Protein AF-A0A950PIW8-F1 (afdb_monomer)

Mean predicted aligned error: 10.77 Å

Nearest PDB structures (foldseek):
  5the-assembly2_C  TM=5.212E-01  e=4.096E-07  Vanderwaltozyma polyspora DSM 70294
  5the-assembly4_G  TM=5.124E-01  e=1.220E-06  Vanderwaltozyma polyspora DSM 70294
  4ibn-assembly1_A  TM=3.775E-01  e=1.124E-01  uncultured organism
  7m30-assembly1_D  TM=2.579E-01  e=1.227E+00  Human betaherpesvirus 5
  4ikb-assembly1_B  TM=2.841E-01  e=9.306E+00  Homo sapiens

Solvent-accessible surface area (backbone atoms only — not comparable to full-atom values): 54573 Å² total; per-residue (Å²): 136,79,81,61,66,61,36,40,35,46,27,28,17,34,49,59,42,66,66,54,31,59,92,41,51,33,25,35,32,70,46,53,71,66,50,26,52,48,49,51,51,51,53,49,47,22,53,48,50,33,60,52,30,72,75,46,95,53,75,82,61,76,64,55,68,66,63,33,52,39,56,37,50,19,62,82,41,93,25,60,48,45,66,41,94,67,45,52,36,38,35,26,65,60,86,73,58,40,71,57,48,25,50,54,40,27,49,51,51,19,52,54,72,70,43,57,81,89,49,19,90,81,72,48,86,44,68,60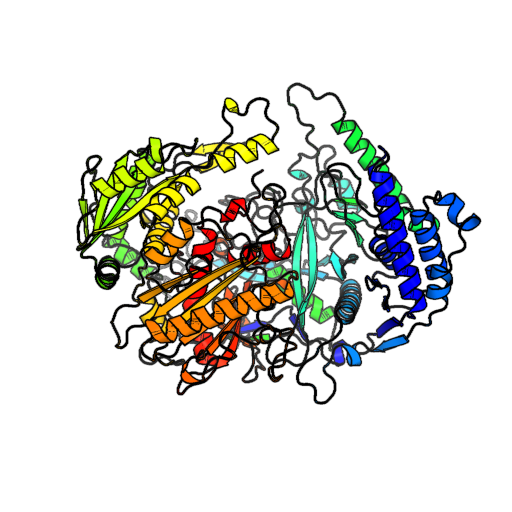,12,50,53,58,30,72,47,68,70,43,82,40,55,42,44,79,51,49,42,42,57,93,90,49,84,43,31,76,50,58,74,61,56,60,52,51,53,36,36,54,50,28,52,46,43,39,75,34,71,37,67,52,62,43,50,44,72,42,69,36,68,33,64,26,56,46,101,84,70,47,69,35,55,47,100,88,66,48,76,35,62,27,55,47,100,85,67,46,65,40,71,34,75,71,48,72,43,75,53,93,54,66,22,71,43,61,36,41,32,31,58,85,26,27,31,32,24,76,81,52,63,32,28,50,53,49,39,77,50,70,76,55,64,46,73,66,55,55,62,73,55,54,67,96,80,56,52,59,60,45,38,28,38,27,28,50,29,39,44,60,31,73,37,72,51,53,71,47,51,48,40,32,37,23,44,43,64,35,43,49,50,50,32,55,47,62,58,77,19,43,36,31,39,36,55,66,96,62,79,45,34,35,75,46,51,38,42,66,93,47,96,67,34,68,53,64,66,23,53,52,51,35,40,74,71,76,43,85,49,64,63,56,54,53,49,55,52,51,49,53,52,54,48,53,63,67,72,44,89,71,60,100,80,72,67,90,83,70,46,30,68,78,95,62,56,67,44,22,31,58,75,62,98,67,96,57,56,53,33,52,46,37,11,32,35,39,34,38,46,47,31,56,36,51,45,65,41,52,44,91,40,61,44,63,49,41,29,28,52,53,63,80,68,76,73,83,54,94,40,65,65,52,73,65,58,50,48,52,37,54,76,72,69,48,85,76,57,71,54,62,67,66,51,54,64,39,49,29,51,37,37,41,78,70,74,18,73,27,39,36,39,40,36,32,25,77,49,69,45,43,44,52,35,52,46,40,43,52,15,59,64,45,74,33,69,61,82,66,78,74,55,80,68,38,79,42,80,44,45,77,41,34,34,36,30,40,37,80,37,51,84,51,47,48,68,41,80,71,82,63,33,48,58,52,38,46,58,53,46,66,71,69,63,47,93,43,50,42,60,36,38,42,31,42,35,66,77,73,73,89,52,79,91,42,65,92,52,54,72,69,56,41,54,48,52,41,62,72,22,34,21,70,41,54,46,44,28,24,30,8,67,71,54,25,30,64,33,62,35,81,39,47,44,81,43,62,49,98,87,66,47,83,39,81,40,70,59,62,68,48,95,56,64,94,66,43,55,66,52,52,40,30,51,29,42,36,40,46,38,64,28,46,48,54,66,64,58,52,60,63,54,66,42,89,88,54,94,56,61,51,64,90,48,28,39,31,5,44,28,63,45,71,30,33,75,45,87,88,50,91,51,68,58,29,74,49,45,25,32,17,36,39,35,64,42,97,51,92,90,56,67,48,46,38,33,15,32,34,78,84,75,73,50,83,33,54,25,24,49,33,44,9,54,54,27,46,49,75,85,62,70,72,72,78,78,77,82,47,96,46,75,62,47,40,27,16,48,55,33,49,55,50,32,51,53,47,44,50,43,47,76,75,72,38,86,79,55,48,31,31,39,34,32,46,37,77,63,41,33,76,30,18,57,53,68,36,70,69,38,55,100,54,78,88,67,91,58,76,74,26,33,40,44,89,35,58,88,52,58,78,94,56,33,58,31,26,34,32,37,37,39,58,57,67,68,71,33,71,28,58,17,52,33,24,36,86,85,65,53,74,46,90,77,56,71,52,42,27,30,50,66,86,55,57,98,57,43,42,32,33,44,36,38,67,55,84,66,43,83,79,51,68,49,22,59,65,33,42,67,74,77,26,43,58,60,61,64,88,91,48,91,58,24,57,33,42,40,71,19,58,51,68,45,48,32,42,38,32,57,79,42,70,47,68,85,69,48,46,58,66,26,51,38,48,46,46,53,40,31,10,54,52,36,69,50,46,69,56,62,42,84,43,32,38,34,29,39,51,13,42,46,52,49,70,68,23,54,60,32,79,85,39,50,46,70,50,67,66,62,40,48,54,51,52,56,65,43,77,84,64,79,79,63,74,75,131

pLDDT: mean 83.24, std 13.52, range [23.44, 98.56]

Radius of gyration: 30.76 Å; Cα contacts (8 Å, |Δi|>4): 2007; chains: 1; bounding box: 100×73×78 Å

Structure (mmCIF, N/CA/C/O backbone):
data_AF-A0A950PIW8-F1
#
_entry.id   AF-A0A950PIW8-F1
#
loop_
_atom_site.group_PDB
_atom_site.id
_atom_site.type_symbol
_atom_site.label_atom_id
_atom_site.label_alt_id
_atom_site.label_comp_id
_atom_site.label_asym_id
_atom_site.label_entity_id
_atom_site.label_seq_id
_atom_site.pdbx_PDB_ins_code
_atom_site.Cartn_x
_atom_site.Cartn_y
_atom_site.Cartn_z
_atom_site.occupancy
_atom_site.B_iso_or_equiv
_atom_site.auth_seq_id
_atom_site.auth_comp_id
_atom_site.auth_asym_id
_atom_site.auth_atom_id
_atom_site.pdbx_PDB_model_num
ATOM 1 N N . MET A 1 1 ? -32.936 -9.158 3.039 1.00 25.78 1 MET A N 1
ATOM 2 C CA . MET A 1 1 ? -32.936 -9.802 1.706 1.00 25.78 1 MET A CA 1
ATOM 3 C C . MET A 1 1 ? -32.239 -8.902 0.689 1.00 25.78 1 MET A C 1
ATOM 5 O O . MET A 1 1 ? -32.890 -8.090 0.038 1.00 25.78 1 MET A O 1
ATOM 9 N N . ALA A 1 2 ? -30.913 -8.992 0.588 1.00 30.70 2 ALA A N 1
ATOM 10 C CA . ALA A 1 2 ? -30.177 -8.401 -0.525 1.00 30.70 2 ALA A CA 1
ATOM 11 C C . ALA A 1 2 ? -30.299 -9.366 -1.712 1.00 30.70 2 ALA A C 1
ATOM 13 O O . ALA A 1 2 ? -29.899 -10.519 -1.599 1.00 30.70 2 ALA A O 1
ATOM 14 N N . ARG A 1 3 ? -30.903 -8.938 -2.828 1.00 35.25 3 ARG A N 1
ATOM 15 C CA . ARG A 1 3 ? -30.789 -9.692 -4.084 1.00 35.25 3 ARG A CA 1
ATOM 16 C C . ARG A 1 3 ? -29.305 -9.694 -4.447 1.00 35.25 3 ARG A C 1
ATOM 18 O O . ARG A 1 3 ? -28.780 -8.624 -4.759 1.00 35.25 3 ARG A O 1
ATOM 25 N N . GLY A 1 4 ? -28.642 -10.844 -4.334 1.00 51.75 4 GLY A N 1
ATOM 26 C CA . GLY A 1 4 ? -27.269 -11.013 -4.798 1.00 51.75 4 GLY A CA 1
ATOM 27 C C . GLY A 1 4 ? -27.199 -10.573 -6.255 1.00 51.75 4 GLY A C 1
ATOM 28 O O . GLY A 1 4 ? -27.976 -11.042 -7.084 1.00 51.75 4 GLY A O 1
ATOM 29 N N . ARG A 1 5 ? -26.354 -9.586 -6.544 1.00 66.31 5 ARG A N 1
ATOM 30 C CA . ARG A 1 5 ? -26.065 -9.188 -7.919 1.00 66.31 5 ARG A CA 1
ATOM 31 C C . ARG A 1 5 ? -25.053 -10.194 -8.439 1.00 66.31 5 ARG A C 1
ATOM 33 O O . ARG A 1 5 ? -24.018 -10.335 -7.804 1.00 66.31 5 ARG A O 1
ATOM 40 N N . ASP A 1 6 ? -25.365 -10.880 -9.525 1.00 83.00 6 ASP A N 1
ATOM 41 C CA . ASP A 1 6 ? -24.394 -11.708 -10.236 1.00 83.00 6 ASP A CA 1
ATOM 42 C C . ASP A 1 6 ? -23.520 -10.776 -11.087 1.00 83.00 6 ASP A C 1
ATOM 44 O O . ASP A 1 6 ? -24.023 -10.109 -12.001 1.00 83.00 6 ASP A O 1
ATOM 48 N N . LEU A 1 7 ? -22.265 -10.606 -10.673 1.00 89.38 7 LEU A N 1
ATOM 49 C CA . LEU A 1 7 ? -21.326 -9.616 -11.189 1.00 89.38 7 LEU A CA 1
ATOM 50 C C . LEU A 1 7 ? -20.043 -10.282 -11.669 1.00 89.38 7 LEU A C 1
ATOM 52 O O . LEU A 1 7 ? -19.393 -11.028 -10.936 1.00 89.38 7 LEU A O 1
ATOM 56 N N . THR A 1 8 ? -19.609 -9.873 -12.853 1.00 91.19 8 THR A N 1
ATOM 57 C CA . THR A 1 8 ? -18.306 -10.206 -13.418 1.00 91.19 8 THR A CA 1
ATOM 58 C C . THR A 1 8 ? -17.407 -8.974 -13.438 1.00 91.19 8 THR A C 1
ATOM 60 O O . THR A 1 8 ? -17.858 -7.840 -13.628 1.00 91.19 8 THR A O 1
ATOM 63 N N . ALA A 1 9 ? -16.114 -9.192 -13.220 1.00 92.12 9 ALA A N 1
ATOM 64 C CA . ALA A 1 9 ? -15.077 -8.174 -13.295 1.00 92.12 9 ALA A CA 1
ATOM 65 C C . ALA A 1 9 ? -13.976 -8.629 -14.260 1.00 92.12 9 ALA A C 1
ATOM 67 O O . ALA A 1 9 ? -13.022 -9.301 -13.846 1.00 92.12 9 ALA A O 1
ATOM 68 N N . PRO A 1 10 ? -14.094 -8.294 -15.554 1.00 92.12 10 PRO A N 1
ATOM 69 C CA . PRO A 1 10 ? -12.991 -8.444 -16.489 1.00 92.12 10 PRO A CA 1
ATOM 70 C C . PRO A 1 10 ? -11.807 -7.565 -16.087 1.00 92.12 10 PRO A C 1
ATOM 72 O O . PRO A 1 10 ? -11.963 -6.437 -15.602 1.00 92.12 10 PRO A O 1
ATOM 75 N N . THR A 1 11 ? -10.602 -8.092 -16.277 1.00 93.94 11 THR A N 1
ATOM 76 C CA . THR A 1 11 ? -9.361 -7.443 -15.847 1.00 93.94 11 THR A CA 1
ATOM 77 C C . THR A 1 11 ? -8.435 -7.175 -17.030 1.00 93.94 11 THR A C 1
ATOM 79 O O . THR A 1 11 ? -8.552 -7.791 -18.087 1.00 93.94 11 THR A O 1
ATOM 82 N N . ALA A 1 12 ? -7.479 -6.269 -16.849 1.00 93.94 12 ALA A N 1
ATOM 83 C CA . ALA A 1 12 ? -6.304 -6.141 -17.706 1.00 93.94 12 ALA A CA 1
ATOM 84 C C . ALA A 1 12 ? -5.147 -7.039 -17.209 1.00 93.94 12 ALA A C 1
ATOM 86 O O . ALA A 1 12 ? -3.976 -6.717 -17.406 1.00 93.94 12 ALA A O 1
ATOM 87 N N . THR A 1 13 ? -5.474 -8.146 -16.533 1.00 94.50 13 THR A N 1
ATOM 88 C CA . THR A 1 13 ? -4.519 -9.168 -16.096 1.00 94.50 13 THR A CA 1
ATOM 89 C C . THR A 1 13 ? -4.574 -10.357 -17.046 1.00 94.50 13 THR A C 1
ATOM 91 O O . THR A 1 13 ? -5.644 -10.916 -17.283 1.00 94.50 13 THR A O 1
ATOM 94 N N . ILE A 1 14 ? -3.423 -10.737 -17.590 1.00 94.94 14 ILE A N 1
ATOM 95 C CA . ILE A 1 14 ? -3.268 -11.778 -18.610 1.00 94.94 14 ILE A CA 1
ATOM 96 C C . ILE A 1 14 ? -2.660 -13.027 -17.968 1.00 94.94 14 ILE A C 1
ATOM 98 O O . ILE A 1 14 ? -1.739 -12.917 -17.159 1.00 94.94 14 ILE A O 1
ATOM 102 N N . LEU A 1 15 ? -3.160 -14.208 -18.323 1.00 92.44 15 LEU A N 1
ATOM 103 C CA . LEU A 1 15 ? -2.577 -15.492 -17.933 1.00 92.44 15 LEU A CA 1
ATOM 104 C C . LEU A 1 15 ? -1.408 -15.841 -18.863 1.00 92.44 15 LEU A C 1
ATOM 106 O O . LEU A 1 15 ? -1.543 -15.729 -20.081 1.00 92.44 15 LEU A O 1
ATOM 110 N N . CYS A 1 16 ? -0.279 -16.286 -18.307 1.00 92.25 16 CYS A N 1
ATOM 111 C CA . CYS A 1 16 ? 0.860 -16.761 -19.097 1.00 92.25 16 CYS A CA 1
ATOM 112 C C . CYS A 1 16 ? 0.603 -18.189 -19.578 1.00 92.25 16 CYS A C 1
ATOM 114 O O . CYS A 1 16 ? 1.106 -19.133 -18.982 1.00 92.25 16 CYS A O 1
ATOM 116 N N . THR A 1 17 ? -0.219 -18.355 -20.609 1.00 92.44 17 THR A N 1
ATOM 117 C CA . THR A 1 17 ? -0.498 -19.661 -21.218 1.00 92.44 17 THR A CA 1
ATOM 118 C C . THR A 1 17 ? 0.604 -20.061 -22.199 1.00 92.44 17 THR A C 1
ATOM 120 O O . THR A 1 17 ? 1.373 -19.217 -22.658 1.00 92.44 17 THR A O 1
ATOM 123 N N . GLU A 1 18 ? 0.652 -21.340 -22.572 1.00 92.69 18 GLU A N 1
ATOM 124 C CA . GLU A 1 18 ? 1.527 -21.830 -23.647 1.00 92.69 18 GLU A CA 1
ATOM 125 C C . GLU A 1 18 ? 1.313 -21.048 -24.953 1.00 92.69 18 GLU A C 1
ATOM 127 O O . GLU A 1 18 ? 2.273 -20.572 -25.546 1.00 92.69 18 GLU A O 1
ATOM 132 N N . ALA A 1 19 ? 0.054 -20.798 -25.335 1.00 93.75 19 ALA A N 1
ATOM 133 C CA . ALA A 1 19 ? -0.282 -20.010 -26.523 1.00 93.75 19 ALA A CA 1
ATOM 134 C C . ALA A 1 19 ? 0.265 -18.571 -26.482 1.00 93.75 19 ALA A C 1
ATOM 136 O O . ALA A 1 19 ? 0.662 -18.043 -27.515 1.00 93.75 19 ALA A O 1
ATOM 137 N N . LEU A 1 20 ? 0.310 -17.934 -25.304 1.00 94.88 20 LEU A N 1
ATOM 138 C CA . LEU A 1 20 ? 0.884 -16.594 -25.168 1.00 94.88 20 LEU A CA 1
ATOM 139 C C . LEU A 1 20 ? 2.409 -16.611 -25.312 1.00 94.88 20 LEU A C 1
ATOM 141 O O . LEU A 1 20 ? 2.985 -15.667 -25.855 1.00 94.88 20 LEU A O 1
ATOM 145 N N . LEU A 1 21 ? 3.050 -17.641 -24.757 1.00 94.62 21 LEU A N 1
ATOM 146 C CA . LEU A 1 21 ? 4.505 -17.783 -24.702 1.00 94.62 21 LEU A CA 1
ATOM 147 C C . LEU A 1 21 ? 5.098 -18.387 -25.979 1.00 94.62 21 LEU A C 1
ATOM 149 O O . LEU A 1 21 ? 6.319 -18.338 -26.152 1.00 94.62 21 LEU A O 1
ATOM 153 N N . ASP A 1 22 ? 4.263 -18.915 -26.874 1.00 93.12 22 ASP A N 1
ATOM 154 C CA . ASP A 1 22 ? 4.710 -19.522 -28.120 1.00 93.12 22 ASP A CA 1
ATOM 155 C C . ASP A 1 22 ? 5.584 -18.560 -28.943 1.00 93.12 22 ASP A C 1
ATOM 157 O O . ASP A 1 22 ? 5.346 -17.350 -29.043 1.00 93.12 22 ASP A O 1
ATOM 161 N N . GLY A 1 23 ? 6.677 -19.103 -29.475 1.00 91.00 23 GLY A N 1
ATOM 162 C CA . GLY A 1 23 ? 7.709 -18.353 -30.190 1.00 91.00 23 GLY A CA 1
ATOM 163 C C . GLY A 1 23 ? 8.533 -17.365 -29.348 1.00 91.00 23 GLY A C 1
ATOM 164 O O . GLY A 1 23 ? 9.480 -16.781 -29.878 1.00 91.00 23 GLY A O 1
ATOM 165 N N . MET A 1 24 ? 8.241 -17.163 -28.056 1.00 95.44 24 MET A N 1
ATOM 166 C CA . MET A 1 24 ? 9.042 -16.280 -27.208 1.00 95.44 24 MET A CA 1
ATOM 167 C C . MET A 1 24 ? 10.317 -16.987 -26.735 1.00 95.44 24 MET A C 1
ATOM 169 O O . MET A 1 24 ? 10.283 -17.970 -25.993 1.00 95.44 24 MET A O 1
ATOM 173 N N . THR A 1 25 ? 11.473 -16.446 -27.116 1.00 96.12 25 THR A N 1
ATOM 174 C CA . THR A 1 25 ? 12.787 -16.986 -26.740 1.00 96.12 25 THR A CA 1
ATOM 175 C C . THR A 1 25 ? 13.653 -15.956 -26.026 1.00 96.12 25 THR A C 1
ATOM 177 O O . THR A 1 25 ? 13.435 -14.749 -26.143 1.00 96.12 25 THR A O 1
ATOM 180 N N . ALA A 1 26 ? 14.672 -16.432 -25.316 1.00 95.69 26 ALA A N 1
ATOM 181 C CA . ALA A 1 26 ? 15.751 -15.607 -24.789 1.00 95.69 26 ALA A CA 1
ATOM 182 C C . ALA A 1 26 ? 17.108 -16.265 -25.064 1.00 95.69 26 ALA A C 1
ATOM 184 O O . ALA A 1 26 ? 17.230 -17.488 -25.012 1.00 95.69 26 ALA A O 1
ATOM 185 N N . GLN A 1 27 ? 18.122 -15.452 -25.336 1.00 96.12 27 GLN A N 1
ATOM 186 C CA . GLN A 1 27 ? 19.511 -15.884 -25.443 1.00 96.12 27 GLN A CA 1
ATOM 187 C C . GLN A 1 27 ? 20.161 -15.817 -24.067 1.00 96.12 27 GLN A C 1
ATOM 189 O O . GLN A 1 27 ? 20.125 -14.766 -23.428 1.00 96.12 27 GLN A O 1
ATOM 194 N N . VAL A 1 28 ? 20.729 -16.930 -23.604 1.00 95.75 28 VAL A N 1
ATOM 195 C CA . VAL A 1 28 ? 21.369 -17.047 -22.290 1.00 95.75 28 VAL A CA 1
ATOM 196 C C . VAL A 1 28 ? 22.842 -17.392 -22.471 1.00 95.75 28 VAL A C 1
ATOM 198 O O . VAL A 1 28 ? 23.173 -18.447 -22.999 1.00 95.75 28 VAL A O 1
ATOM 201 N N . TRP A 1 29 ? 23.723 -16.522 -21.991 1.00 96.31 29 TRP A N 1
ATOM 202 C CA . TRP A 1 29 ? 25.154 -16.790 -21.871 1.00 96.31 29 TRP A CA 1
ATOM 203 C C . TRP A 1 29 ? 25.430 -17.276 -20.456 1.00 96.31 29 TRP A C 1
ATOM 205 O O . TRP A 1 29 ? 25.201 -16.530 -19.504 1.00 96.31 29 TRP A O 1
ATOM 215 N N . GLU A 1 30 ? 25.913 -18.503 -20.302 1.00 95.50 30 GLU A N 1
ATOM 216 C CA . GLU A 1 30 ? 26.330 -19.057 -19.011 1.00 95.50 30 GLU A CA 1
ATOM 217 C C . GLU A 1 30 ? 27.855 -18.952 -18.898 1.00 95.50 30 GLU A C 1
ATOM 219 O O . GLU A 1 30 ? 28.592 -19.536 -19.690 1.00 95.50 30 GLU A O 1
ATOM 224 N N . PHE A 1 31 ? 28.349 -18.176 -17.933 1.00 95.88 31 PHE A N 1
ATOM 225 C CA . PHE A 1 31 ? 29.773 -17.856 -17.854 1.00 95.88 31 PHE A CA 1
ATOM 226 C C . PHE A 1 31 ? 30.530 -18.819 -16.938 1.00 95.88 31 PHE A C 1
ATOM 228 O O . PHE A 1 31 ? 30.084 -19.152 -15.836 1.00 95.88 31 PHE A O 1
ATOM 235 N N . SER A 1 32 ? 31.732 -19.202 -17.374 1.00 95.62 32 SER A N 1
ATOM 236 C CA . SER A 1 32 ? 32.629 -20.078 -16.616 1.00 95.62 32 SER A CA 1
ATOM 237 C C . SER A 1 32 ? 33.032 -19.491 -15.256 1.00 95.62 32 SER A C 1
ATOM 239 O O . SER A 1 32 ? 33.001 -18.276 -15.042 1.00 95.62 32 SER A O 1
ATOM 241 N N . GLU A 1 33 ? 33.488 -20.348 -14.339 1.00 94.38 33 GLU A N 1
ATOM 242 C CA . GLU A 1 33 ? 34.012 -19.905 -13.041 1.00 94.38 33 GLU A CA 1
ATOM 243 C C . GLU A 1 33 ? 35.207 -18.945 -13.198 1.00 94.38 33 GLU A C 1
ATOM 245 O O . GLU A 1 33 ? 35.328 -17.986 -12.438 1.00 94.38 33 GLU A O 1
ATOM 250 N N . ILE A 1 34 ? 36.038 -19.137 -14.231 1.00 95.44 34 ILE A N 1
ATOM 251 C CA . ILE A 1 34 ? 37.169 -18.250 -14.548 1.00 95.44 34 ILE A CA 1
ATOM 252 C C . ILE A 1 34 ? 36.656 -16.842 -14.868 1.00 95.44 34 ILE A C 1
ATOM 254 O O . ILE A 1 34 ? 37.105 -15.868 -14.270 1.00 95.44 34 ILE A O 1
ATOM 258 N N . THR A 1 35 ? 35.648 -16.726 -15.736 1.00 94.62 35 THR A N 1
ATOM 259 C CA . THR A 1 35 ? 35.017 -15.442 -16.083 1.00 94.62 35 THR A CA 1
ATOM 260 C C . THR A 1 35 ? 34.458 -14.737 -14.840 1.00 94.62 35 THR A C 1
ATOM 262 O O . THR A 1 35 ? 34.654 -13.532 -14.662 1.00 94.62 35 THR A O 1
ATOM 265 N N . GLN A 1 36 ? 33.810 -15.488 -13.943 1.00 94.00 36 GLN A N 1
ATOM 266 C CA . GLN A 1 36 ? 33.266 -14.969 -12.682 1.00 94.00 36 GLN A CA 1
ATOM 267 C C . GLN A 1 36 ? 34.371 -14.468 -11.736 1.00 94.00 36 GLN A C 1
ATOM 269 O O . GLN A 1 36 ? 34.220 -13.425 -11.093 1.00 94.00 36 GLN A O 1
ATOM 274 N N . GLN A 1 37 ? 35.500 -15.177 -11.659 1.00 93.62 37 GLN A N 1
ATOM 275 C CA . GLN A 1 37 ? 36.661 -14.760 -10.870 1.00 93.62 37 GLN A CA 1
ATOM 276 C C . GLN A 1 37 ? 37.289 -13.476 -11.434 1.00 93.62 37 GLN A C 1
ATOM 278 O O . GLN A 1 37 ? 37.558 -12.548 -10.666 1.00 93.62 37 GLN A O 1
ATOM 283 N N . THR A 1 38 ? 37.442 -13.369 -12.757 1.00 93.56 38 THR A N 1
ATOM 284 C CA . THR A 1 38 ? 37.954 -12.157 -13.419 1.00 93.56 38 THR A CA 1
ATOM 285 C C . THR A 1 38 ? 37.019 -10.962 -13.203 1.00 93.56 38 THR A C 1
ATOM 287 O O . THR A 1 38 ? 37.481 -9.869 -12.868 1.00 93.56 38 THR A O 1
ATOM 290 N N . TRP A 1 39 ? 35.698 -11.167 -13.286 1.00 93.19 39 TRP A N 1
ATOM 291 C CA . TRP A 1 39 ? 34.697 -10.148 -12.947 1.00 93.19 39 TRP A CA 1
ATOM 292 C C . TRP A 1 39 ? 34.818 -9.669 -11.502 1.00 93.19 39 TRP A C 1
ATOM 294 O O . TRP A 1 39 ? 34.873 -8.466 -11.245 1.00 93.19 39 TRP A O 1
ATOM 304 N N . LYS A 1 40 ? 34.916 -10.600 -10.550 1.00 90.56 40 LYS A N 1
ATOM 305 C CA . LYS A 1 40 ? 35.100 -10.269 -9.134 1.00 90.56 40 LYS A CA 1
ATOM 306 C C . LYS A 1 40 ? 36.383 -9.461 -8.911 1.00 90.56 40 LYS A C 1
ATOM 308 O O . LYS A 1 40 ? 36.359 -8.486 -8.162 1.00 90.56 40 LYS A O 1
ATOM 313 N N . GLY A 1 41 ? 37.471 -9.813 -9.597 1.00 90.56 41 GLY A N 1
ATOM 314 C CA . GLY A 1 41 ? 38.714 -9.039 -9.587 1.00 90.56 41 GLY A CA 1
ATOM 315 C C . GLY A 1 41 ? 38.522 -7.609 -10.108 1.00 90.56 41 GLY A C 1
ATOM 316 O O . GLY A 1 41 ? 39.025 -6.660 -9.506 1.00 90.56 41 GLY A O 1
ATOM 317 N N . LEU A 1 42 ? 37.739 -7.423 -11.176 1.00 88.88 42 LEU A N 1
ATOM 318 C CA . LEU A 1 42 ? 37.376 -6.096 -11.682 1.00 88.88 42 LEU A CA 1
ATOM 319 C C . LEU A 1 42 ? 36.532 -5.302 -10.669 1.00 88.88 42 LEU A C 1
ATOM 321 O O . LEU A 1 42 ? 36.783 -4.115 -10.459 1.00 88.88 42 LEU A O 1
ATOM 325 N N . GLU A 1 43 ? 35.561 -5.936 -10.004 1.00 84.81 43 GLU A N 1
ATOM 326 C CA . GLU A 1 43 ? 34.761 -5.294 -8.951 1.00 84.81 43 GLU A CA 1
ATOM 327 C C . GLU A 1 43 ? 35.608 -4.871 -7.744 1.00 84.81 43 GLU A C 1
ATOM 329 O O . GLU A 1 43 ? 35.365 -3.818 -7.143 1.00 84.81 43 GLU A O 1
ATOM 334 N N . GLU A 1 44 ? 36.603 -5.678 -7.373 1.00 85.56 44 GLU A N 1
ATOM 335 C CA . GLU A 1 44 ? 37.561 -5.359 -6.316 1.00 85.56 44 GLU A CA 1
ATOM 336 C C . GLU A 1 44 ? 38.433 -4.162 -6.710 1.00 85.56 44 GLU A C 1
ATOM 338 O O . GLU A 1 44 ? 38.477 -3.189 -5.952 1.00 85.56 44 GLU A O 1
ATOM 343 N N . LYS A 1 45 ? 38.997 -4.152 -7.928 1.00 85.62 45 LYS A N 1
ATOM 344 C CA . LYS A 1 45 ? 39.727 -2.995 -8.484 1.00 85.62 45 LYS A CA 1
ATOM 345 C C . LYS A 1 45 ? 38.860 -1.733 -8.509 1.00 85.62 45 LYS A C 1
ATOM 347 O O . LYS A 1 45 ? 39.290 -0.683 -8.040 1.00 85.62 45 LYS A O 1
ATOM 352 N N . ALA A 1 46 ? 37.610 -1.831 -8.964 1.00 80.19 46 ALA A N 1
ATOM 353 C CA . ALA A 1 46 ? 36.664 -0.713 -8.967 1.00 80.19 46 ALA A CA 1
ATOM 354 C C . ALA A 1 46 ? 36.384 -0.189 -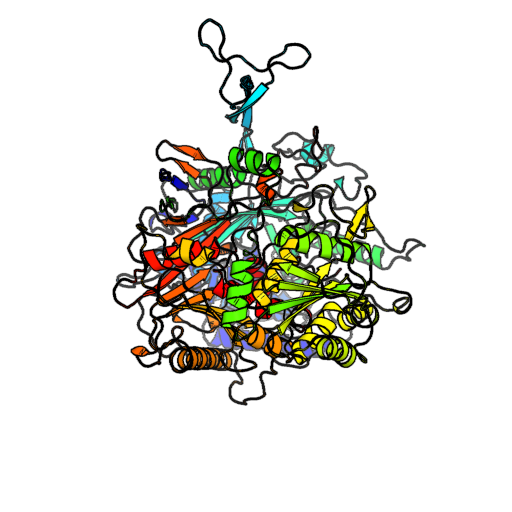7.545 1.00 80.19 46 ALA A C 1
ATOM 356 O O . ALA A 1 46 ? 36.302 1.021 -7.310 1.00 80.19 46 ALA A O 1
ATOM 357 N N . ARG A 1 47 ? 36.272 -1.090 -6.560 1.00 79.06 47 ARG A N 1
ATOM 358 C CA . ARG A 1 47 ? 36.088 -0.736 -5.145 1.00 79.06 47 ARG A CA 1
ATOM 359 C C . ARG A 1 47 ? 37.330 -0.069 -4.554 1.00 79.06 47 ARG A C 1
ATOM 361 O O . ARG A 1 47 ? 37.189 0.826 -3.718 1.00 79.06 47 ARG A O 1
ATOM 368 N N . GLU A 1 48 ? 38.521 -0.492 -4.951 1.00 79.12 48 GLU A N 1
ATOM 369 C CA . GLU A 1 48 ? 39.790 0.113 -4.541 1.00 79.12 48 GLU A CA 1
ATOM 370 C C . GLU A 1 48 ? 40.000 1.490 -5.165 1.00 79.12 48 GLU A C 1
ATOM 372 O O . GLU A 1 48 ? 40.230 2.447 -4.422 1.00 79.12 48 GLU A O 1
ATOM 377 N N . ALA A 1 49 ? 39.811 1.621 -6.480 1.00 73.44 49 ALA A N 1
ATOM 378 C 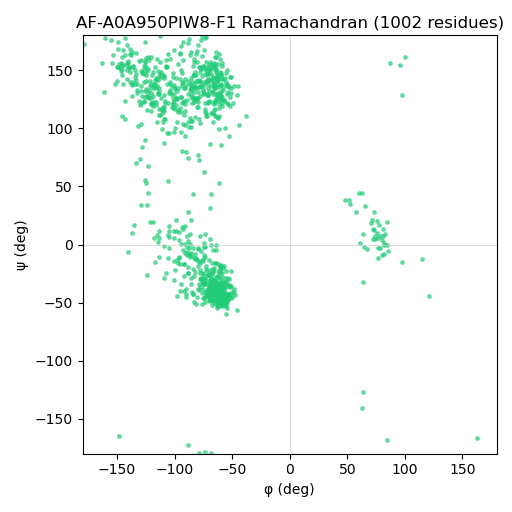CA . ALA A 1 49 ? 39.834 2.898 -7.192 1.00 73.44 49 ALA A CA 1
ATOM 379 C C . ALA A 1 49 ? 38.861 3.897 -6.549 1.00 73.44 49 ALA A C 1
ATOM 381 O O . ALA A 1 49 ? 39.224 5.034 -6.254 1.00 73.44 49 ALA A O 1
ATOM 382 N N . ARG A 1 50 ? 37.657 3.439 -6.177 1.00 69.69 50 ARG A N 1
ATOM 383 C CA . ARG A 1 50 ? 36.689 4.238 -5.414 1.00 69.69 50 ARG A CA 1
ATOM 384 C C . ARG A 1 50 ? 37.224 4.691 -4.050 1.00 69.69 50 ARG A C 1
ATOM 386 O O . ARG A 1 50 ? 37.015 5.841 -3.668 1.00 69.69 50 ARG A O 1
ATOM 393 N N . LYS A 1 51 ? 37.873 3.810 -3.280 1.00 70.94 51 LYS A N 1
ATOM 394 C CA . LYS A 1 51 ? 38.468 4.172 -1.976 1.00 70.94 51 LYS A CA 1
ATOM 395 C C . LYS A 1 51 ? 39.604 5.189 -2.131 1.00 70.94 51 LYS A C 1
ATOM 397 O O . LYS A 1 51 ? 39.793 6.007 -1.233 1.00 70.94 51 LYS A O 1
ATOM 402 N N . GLN A 1 52 ? 40.359 5.122 -3.226 1.00 66.44 52 GLN A N 1
ATOM 403 C CA . GLN A 1 52 ? 41.447 6.053 -3.531 1.00 66.44 52 GLN A CA 1
ATOM 404 C C . GLN A 1 52 ? 40.911 7.414 -3.995 1.00 66.44 52 GLN A C 1
ATOM 406 O O . GLN A 1 52 ? 41.308 8.433 -3.435 1.00 66.44 52 GLN A O 1
ATOM 411 N N . ALA A 1 53 ? 39.932 7.436 -4.905 1.00 62.97 53 ALA A N 1
ATOM 412 C CA . ALA A 1 53 ? 39.267 8.654 -5.370 1.00 62.97 53 ALA A CA 1
ATOM 413 C C . ALA A 1 53 ? 38.571 9.414 -4.227 1.00 62.97 53 ALA A C 1
ATOM 415 O O . ALA A 1 53 ? 38.664 10.630 -4.146 1.00 62.97 53 ALA A O 1
ATOM 416 N N . GLN A 1 54 ? 37.976 8.712 -3.252 1.00 59.75 54 GLN A N 1
ATOM 417 C CA . GLN A 1 54 ? 37.395 9.339 -2.051 1.00 59.75 54 GLN A CA 1
ATOM 418 C C . GLN A 1 54 ? 38.404 10.086 -1.157 1.00 59.75 54 GLN A C 1
ATOM 420 O O . GLN A 1 54 ? 37.977 10.854 -0.294 1.00 59.75 54 GLN A O 1
ATOM 425 N N . LYS A 1 55 ? 39.713 9.848 -1.314 1.00 56.62 55 LYS A N 1
ATOM 426 C CA . LYS A 1 55 ? 40.775 10.572 -0.596 1.00 56.62 55 LYS A CA 1
ATOM 427 C C . LYS A 1 55 ? 41.293 11.795 -1.366 1.00 56.62 55 LYS A C 1
ATOM 429 O O . LYS A 1 55 ? 41.931 12.642 -0.746 1.00 56.62 55 LYS A O 1
ATOM 434 N N . GLY A 1 56 ? 41.029 11.890 -2.671 1.00 51.38 56 GLY A N 1
ATOM 435 C CA . GLY A 1 56 ? 41.265 13.083 -3.488 1.00 51.38 56 GLY A CA 1
ATOM 436 C C . GLY A 1 56 ? 39.998 13.937 -3.603 1.00 51.38 56 GLY A C 1
ATOM 437 O O . GLY A 1 56 ? 38.899 13.472 -3.315 1.00 51.38 56 GLY A O 1
ATOM 438 N N . ASP A 1 57 ? 40.126 15.195 -4.034 1.00 44.28 57 ASP A N 1
ATOM 439 C CA . ASP A 1 57 ? 38.951 16.024 -4.371 1.00 44.28 57 ASP A CA 1
ATOM 440 C C . ASP A 1 57 ? 38.355 15.663 -5.749 1.00 44.28 57 ASP A C 1
ATOM 442 O O . ASP A 1 57 ? 37.435 16.318 -6.233 1.00 44.28 57 ASP A O 1
ATOM 446 N N . ASP A 1 58 ? 38.863 14.589 -6.360 1.00 43.69 58 ASP A N 1
ATOM 447 C CA . ASP A 1 58 ? 38.428 14.052 -7.641 1.00 43.69 58 ASP A CA 1
ATOM 448 C C . ASP A 1 58 ? 37.324 13.005 -7.420 1.00 43.69 58 ASP A C 1
ATOM 450 O O . ASP A 1 58 ? 37.557 11.842 -7.077 1.00 43.69 58 ASP A O 1
ATOM 454 N N . ARG A 1 59 ? 36.074 13.471 -7.490 1.00 47.31 59 ARG A N 1
ATOM 455 C CA . ARG A 1 59 ? 34.878 12.740 -7.031 1.00 47.31 59 ARG A CA 1
ATOM 456 C C . ARG A 1 59 ? 34.155 11.982 -8.152 1.00 47.31 59 ARG A C 1
ATOM 458 O O . ARG A 1 59 ? 33.047 11.498 -7.908 1.00 47.31 59 ARG A O 1
ATOM 465 N N . ASP A 1 60 ? 34.763 11.869 -9.333 1.00 44.59 60 ASP A N 1
ATOM 466 C CA . ASP A 1 60 ? 34.118 11.360 -10.556 1.00 44.59 60 ASP A CA 1
ATOM 467 C C . ASP A 1 60 ? 34.162 9.828 -10.729 1.00 44.59 60 ASP A C 1
ATOM 469 O O . ASP A 1 60 ? 33.440 9.270 -11.555 1.00 44.59 60 ASP A O 1
ATOM 473 N N . LEU A 1 61 ? 34.905 9.092 -9.897 1.00 49.50 61 LEU A N 1
ATOM 474 C CA . LEU A 1 61 ? 35.006 7.629 -10.003 1.00 49.50 61 LEU A CA 1
ATOM 475 C C . LEU A 1 61 ? 33.994 6.905 -9.099 1.00 49.50 61 LEU A C 1
ATOM 477 O O . LEU A 1 61 ? 34.310 6.413 -8.011 1.00 49.50 61 LEU A O 1
ATOM 481 N N . PHE A 1 62 ? 32.749 6.804 -9.570 1.00 56.28 62 PHE A N 1
ATOM 482 C CA . PHE A 1 62 ? 31.743 5.885 -9.022 1.00 56.28 62 PHE A CA 1
ATOM 483 C C . PHE A 1 62 ? 31.461 4.748 -10.015 1.00 56.28 62 PHE A C 1
ATOM 485 O O . PHE A 1 62 ? 30.553 4.815 -10.839 1.00 56.28 62 PHE A O 1
ATOM 492 N N . LEU A 1 63 ? 32.257 3.683 -9.919 1.00 57.94 63 LEU A N 1
ATOM 493 C CA . LEU A 1 63 ? 32.216 2.526 -10.810 1.00 57.94 63 LEU A CA 1
ATOM 494 C C . LEU A 1 63 ? 31.450 1.383 -10.145 1.00 57.94 63 LEU A C 1
ATOM 496 O O . LEU A 1 63 ? 31.985 0.680 -9.288 1.00 57.94 63 LEU A O 1
ATOM 500 N N . LEU A 1 64 ? 30.187 1.198 -10.521 1.00 65.81 64 LEU A N 1
ATOM 501 C CA . LEU A 1 64 ? 29.554 -0.116 -10.433 1.00 65.81 64 LEU A CA 1
ATOM 502 C C . LEU A 1 64 ? 29.599 -0.691 -11.848 1.00 65.81 64 LEU A C 1
ATOM 504 O O . LEU A 1 64 ? 28.737 -0.325 -12.655 1.00 65.81 64 LEU A O 1
ATOM 508 N N . PRO A 1 65 ? 30.604 -1.534 -12.166 1.00 75.81 65 PRO A N 1
ATOM 509 C CA . PRO A 1 65 ? 30.788 -2.057 -13.513 1.00 75.81 65 PRO A CA 1
ATOM 510 C C . PRO A 1 65 ? 29.492 -2.654 -14.076 1.00 75.81 65 PRO A C 1
ATOM 512 O O . PRO A 1 65 ? 29.090 -2.350 -15.195 1.00 75.81 65 PRO A O 1
ATOM 515 N N . TYR A 1 66 ? 28.758 -3.369 -13.219 1.00 81.12 66 TYR A N 1
ATOM 516 C CA . TYR A 1 66 ? 27.431 -3.916 -13.481 1.00 81.12 66 TYR A CA 1
ATOM 517 C C . TYR A 1 66 ? 26.456 -2.924 -14.137 1.00 81.12 66 TYR A C 1
ATOM 519 O O . TYR A 1 66 ? 25.924 -3.189 -15.212 1.00 81.12 66 TYR A O 1
ATOM 527 N N . SER A 1 67 ? 26.216 -1.763 -13.514 1.00 74.88 67 SER A N 1
ATOM 528 C CA . SER A 1 67 ? 25.205 -0.819 -14.010 1.00 74.88 67 SER A CA 1
ATOM 529 C C . SER A 1 67 ? 25.605 -0.169 -15.331 1.00 74.88 67 SER A C 1
ATOM 531 O O . SER A 1 67 ? 24.734 0.143 -16.135 1.00 74.88 67 SER A O 1
ATOM 533 N N . ILE A 1 68 ? 26.906 0.032 -15.562 1.00 78.12 68 ILE A N 1
ATOM 534 C CA . ILE A 1 68 ? 27.399 0.611 -16.816 1.00 78.12 68 ILE A CA 1
ATOM 535 C C . ILE A 1 68 ? 27.135 -0.382 -17.949 1.00 78.12 68 ILE A C 1
ATOM 537 O O . ILE A 1 68 ? 26.482 -0.027 -18.927 1.00 78.12 68 ILE A O 1
ATOM 541 N N . VAL A 1 69 ? 27.565 -1.635 -17.772 1.00 85.00 69 VAL A N 1
ATOM 542 C CA . VAL A 1 69 ? 27.391 -2.700 -18.769 1.00 85.00 69 VAL A CA 1
ATOM 543 C C . VAL A 1 69 ? 25.925 -2.915 -19.102 1.00 85.00 69 VAL A C 1
ATOM 545 O O . VAL A 1 69 ? 25.578 -2.873 -20.275 1.00 85.00 69 VAL A O 1
ATOM 548 N N . VAL A 1 70 ? 25.061 -3.097 -18.096 1.00 82.94 70 VAL A N 1
ATOM 549 C CA . VAL A 1 70 ? 23.627 -3.334 -18.326 1.00 82.94 70 VAL A CA 1
ATOM 550 C C . VAL A 1 70 ? 23.041 -2.228 -19.192 1.00 82.94 70 VAL A C 1
ATOM 552 O O . VAL A 1 70 ? 22.421 -2.518 -20.205 1.00 82.94 70 VAL A O 1
ATOM 555 N N . ASN A 1 71 ? 23.295 -0.965 -18.856 1.00 77.75 71 ASN A N 1
ATOM 556 C CA . ASN A 1 71 ? 22.723 0.129 -19.623 1.00 77.75 71 ASN A CA 1
ATOM 557 C C . ASN A 1 71 ? 23.273 0.204 -21.054 1.00 77.75 71 ASN A C 1
ATOM 559 O O . ASN A 1 71 ? 22.484 0.416 -21.967 1.00 77.75 71 ASN A O 1
ATOM 563 N N . VAL A 1 72 ? 24.586 0.023 -21.262 1.00 81.38 72 VAL A N 1
ATOM 564 C CA . VAL A 1 72 ? 25.185 0.001 -22.611 1.00 81.38 72 VAL A CA 1
ATOM 565 C C . VAL A 1 72 ? 24.613 -1.147 -23.438 1.00 81.38 72 VAL A C 1
ATOM 567 O O . VAL A 1 72 ? 24.202 -0.940 -24.576 1.00 81.38 72 VAL A O 1
ATOM 570 N N . LEU A 1 73 ? 24.546 -2.351 -22.869 1.00 86.31 73 LEU A N 1
ATOM 571 C CA . LEU A 1 73 ? 24.040 -3.523 -23.574 1.00 86.31 73 LEU A CA 1
ATOM 572 C C . LEU A 1 73 ? 22.550 -3.382 -23.900 1.00 86.31 73 LEU A C 1
ATOM 574 O O . LEU A 1 73 ? 22.163 -3.625 -25.036 1.00 86.31 73 LEU A O 1
ATOM 578 N N . GLN A 1 74 ? 21.730 -2.882 -22.972 1.00 80.31 74 GLN A N 1
ATOM 579 C CA . GLN A 1 74 ? 20.324 -2.537 -23.231 1.00 80.31 74 GLN A CA 1
ATOM 580 C C . GLN A 1 74 ? 20.149 -1.506 -24.359 1.00 80.31 74 GLN A C 1
ATOM 582 O O . GLN A 1 74 ? 19.058 -1.390 -24.901 1.00 80.31 74 GLN A O 1
ATOM 587 N N . GLN A 1 75 ? 21.191 -0.735 -24.691 1.00 76.50 75 GLN A N 1
ATOM 588 C CA . GLN A 1 75 ? 21.140 0.263 -25.760 1.00 76.50 75 GLN A CA 1
ATOM 589 C C . GLN A 1 75 ? 21.570 -0.242 -27.123 1.00 76.50 75 GLN A C 1
ATOM 591 O O . GLN A 1 75 ? 21.011 0.182 -28.133 1.00 76.50 75 GLN A O 1
ATOM 596 N N . ILE A 1 76 ? 22.615 -1.058 -27.174 1.00 79.12 76 ILE A N 1
ATOM 597 C CA . ILE A 1 76 ? 23.055 -1.637 -28.447 1.00 79.12 76 ILE A CA 1
ATOM 598 C C . ILE A 1 76 ? 22.165 -2.812 -28.860 1.00 79.12 76 ILE A C 1
ATOM 600 O O . ILE A 1 76 ? 22.181 -3.208 -30.017 1.00 79.12 76 ILE A O 1
ATOM 604 N N . THR A 1 77 ? 21.387 -3.343 -27.918 1.00 78.38 77 THR A N 1
ATOM 605 C CA . THR A 1 77 ? 20.280 -4.262 -28.179 1.00 78.38 77 THR A CA 1
ATOM 606 C C . THR A 1 77 ? 18.964 -3.492 -28.254 1.00 78.38 77 THR A C 1
ATOM 608 O O . THR A 1 77 ? 18.863 -2.364 -27.769 1.00 78.38 77 THR A O 1
ATOM 611 N N . ASP A 1 78 ? 17.917 -4.125 -28.778 1.00 73.06 78 ASP A N 1
ATOM 612 C CA . ASP A 1 78 ? 16.543 -3.605 -28.782 1.00 73.06 78 ASP A CA 1
ATOM 613 C C . ASP A 1 78 ? 15.881 -3.565 -27.375 1.00 73.06 78 ASP A C 1
ATOM 615 O O . ASP A 1 78 ? 14.663 -3.713 -27.234 1.00 73.06 78 ASP A O 1
ATOM 619 N N . GLY A 1 79 ? 16.667 -3.364 -26.309 1.00 75.69 79 GLY A N 1
ATOM 620 C CA . GLY A 1 79 ? 16.189 -2.916 -25.000 1.00 75.69 79 GLY A CA 1
ATOM 621 C C . GLY A 1 79 ? 16.469 -3.831 -23.814 1.00 75.69 79 GLY A C 1
ATOM 622 O O . GLY A 1 79 ? 16.851 -3.344 -22.752 1.00 75.69 79 GLY A O 1
ATOM 623 N N . TYR A 1 80 ? 16.270 -5.143 -23.946 1.00 88.50 80 TYR A N 1
ATOM 624 C CA . TYR A 1 80 ? 16.344 -6.060 -22.805 1.00 88.50 80 TYR A CA 1
ATOM 625 C C . TYR A 1 80 ? 17.699 -6.744 -22.688 1.00 88.50 80 TYR A C 1
ATOM 627 O O . TYR A 1 80 ? 18.048 -7.597 -23.503 1.00 88.50 80 TYR A O 1
ATOM 635 N N . VAL A 1 81 ? 18.393 -6.438 -21.593 1.00 89.75 81 VAL A N 1
ATOM 636 C CA . VAL A 1 81 ? 19.540 -7.206 -21.113 1.00 89.75 81 VAL A CA 1
ATOM 637 C C . VAL A 1 81 ? 19.436 -7.360 -19.605 1.00 89.75 81 VAL A C 1
ATOM 639 O O . VAL A 1 81 ? 19.281 -6.378 -18.871 1.00 89.75 81 VAL A O 1
ATOM 642 N N . TYR A 1 82 ? 19.530 -8.604 -19.150 1.00 90.44 82 TYR A N 1
ATOM 643 C CA . TYR A 1 82 ? 19.664 -8.977 -17.754 1.00 90.44 82 TYR A CA 1
ATOM 644 C C . TYR A 1 82 ? 21.069 -9.523 -17.533 1.00 90.44 82 TYR A C 1
ATOM 646 O O . TYR A 1 82 ? 21.433 -10.562 -18.073 1.00 90.44 82 TYR A O 1
ATOM 654 N N . LEU A 1 83 ? 21.858 -8.839 -16.715 1.00 90.44 83 LEU A N 1
ATOM 655 C CA . LEU A 1 83 ? 23.161 -9.325 -16.285 1.00 90.44 83 LEU A CA 1
ATOM 656 C C . LEU A 1 83 ? 23.016 -9.864 -14.863 1.00 90.44 83 LEU A C 1
ATOM 658 O O . LEU A 1 83 ? 22.370 -9.234 -14.030 1.00 90.44 83 LEU A O 1
ATOM 662 N N . ASP A 1 84 ? 23.603 -11.011 -14.544 1.00 90.69 84 ASP A N 1
ATOM 663 C CA . ASP A 1 84 ? 23.726 -11.413 -13.147 1.00 90.69 84 ASP A CA 1
ATOM 664 C C . ASP A 1 84 ? 24.822 -10.586 -12.454 1.00 90.69 84 ASP A C 1
ATOM 666 O O . ASP A 1 84 ? 25.904 -10.387 -13.001 1.00 90.69 84 ASP A O 1
ATOM 670 N N . LYS A 1 85 ? 24.577 -10.121 -11.222 1.00 83.44 85 LYS A N 1
ATOM 671 C CA . LYS A 1 85 ? 25.542 -9.285 -10.474 1.00 83.44 85 LYS A CA 1
ATOM 672 C C . LYS A 1 85 ? 26.904 -9.949 -10.242 1.00 83.44 85 LYS A C 1
ATOM 674 O O . LYS A 1 85 ? 27.883 -9.244 -10.038 1.00 83.44 85 LYS A O 1
ATOM 679 N N . TYR A 1 86 ? 26.962 -11.279 -10.242 1.00 86.81 86 TYR A N 1
ATOM 680 C CA . TYR A 1 86 ? 28.200 -12.043 -10.087 1.00 86.81 86 TYR A CA 1
ATOM 681 C C . TYR A 1 86 ? 28.728 -12.562 -11.425 1.00 86.81 86 TYR A C 1
ATOM 683 O O . TYR A 1 86 ? 29.609 -13.415 -11.438 1.00 86.81 86 TYR A O 1
ATOM 691 N N . LEU A 1 87 ? 28.165 -12.074 -12.535 1.00 90.75 87 LEU A N 1
ATOM 692 C CA . LEU A 1 87 ? 28.448 -12.520 -13.890 1.00 90.75 87 LEU A CA 1
ATOM 693 C C . LEU A 1 87 ? 28.331 -14.044 -14.036 1.00 90.75 87 LEU A C 1
ATOM 695 O O . LEU A 1 87 ? 29.126 -14.664 -14.725 1.00 90.75 87 LEU A O 1
ATOM 699 N N . ARG A 1 88 ? 27.346 -14.670 -13.373 1.00 92.81 88 ARG A N 1
ATOM 700 C CA . ARG A 1 88 ? 27.057 -16.105 -13.566 1.00 92.81 88 ARG A CA 1
ATOM 701 C C . ARG A 1 88 ? 26.430 -16.368 -14.929 1.00 92.81 88 ARG A C 1
ATOM 703 O O . ARG A 1 88 ? 26.721 -17.371 -15.566 1.00 92.81 88 ARG A O 1
ATOM 710 N N . PHE A 1 89 ? 25.569 -15.455 -15.361 1.00 94.00 89 PHE A N 1
ATOM 711 C CA . PHE A 1 89 ? 24.934 -15.502 -16.666 1.00 94.00 89 PHE A CA 1
ATOM 712 C C . PHE A 1 89 ? 24.541 -14.100 -17.140 1.00 94.00 89 PHE A C 1
ATOM 714 O O . PHE A 1 89 ? 24.449 -13.156 -16.346 1.00 94.00 89 PHE A O 1
ATOM 721 N N . MET A 1 90 ? 24.283 -13.981 -18.436 1.00 95.25 90 MET A N 1
ATOM 722 C CA . MET A 1 90 ? 23.662 -12.827 -19.081 1.00 95.25 90 MET A CA 1
ATOM 723 C C . MET A 1 90 ? 22.496 -13.314 -19.932 1.00 95.25 90 MET A C 1
ATOM 725 O O . MET A 1 90 ? 22.545 -14.418 -20.466 1.00 95.25 90 MET A O 1
ATOM 729 N N . VAL A 1 91 ? 21.450 -12.503 -20.050 1.00 95.12 91 VAL A N 1
ATOM 730 C CA . VAL A 1 91 ? 20.278 -12.804 -20.869 1.00 95.12 91 VAL A CA 1
ATOM 731 C C . VAL A 1 91 ? 19.909 -11.601 -21.720 1.00 95.12 91 VAL A C 1
ATOM 733 O O . VAL A 1 91 ? 19.897 -10.480 -21.215 1.00 95.12 91 VAL A O 1
ATOM 736 N N . ALA A 1 92 ? 19.562 -11.841 -22.978 1.00 94.38 92 ALA A N 1
ATOM 737 C CA . ALA A 1 92 ? 18.963 -10.867 -23.886 1.00 94.38 92 ALA A CA 1
ATOM 738 C C . ALA A 1 92 ? 17.844 -11.538 -24.701 1.00 94.38 92 ALA A C 1
ATOM 740 O O . ALA A 1 92 ? 17.699 -12.759 -24.669 1.00 94.38 92 ALA A O 1
ATOM 741 N N . LEU A 1 93 ? 17.019 -10.762 -25.411 1.00 92.25 93 LEU A N 1
ATOM 742 C CA . LEU A 1 93 ? 16.010 -11.355 -26.309 1.00 92.25 93 LEU A CA 1
ATOM 743 C C . LEU A 1 93 ? 16.614 -11.844 -27.627 1.00 92.25 93 LEU A C 1
ATOM 745 O O . LEU A 1 93 ? 16.118 -12.795 -28.224 1.00 92.25 93 LEU A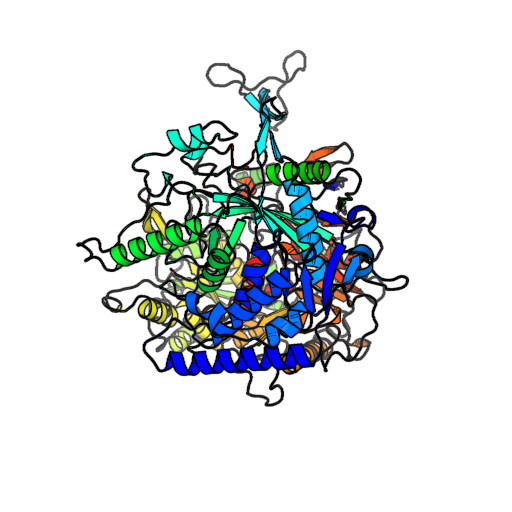 O 1
ATOM 749 N N . GLU A 1 94 ? 17.681 -11.188 -28.060 1.00 90.50 94 GLU A N 1
ATOM 750 C CA . GLU A 1 94 ? 18.362 -11.413 -29.329 1.00 90.50 94 GLU A CA 1
ATOM 751 C C . GLU A 1 94 ? 19.841 -11.681 -29.062 1.00 90.50 94 GLU A C 1
ATOM 753 O O . GLU A 1 94 ? 20.363 -11.338 -27.997 1.00 90.50 94 GLU A O 1
ATOM 758 N N . ASP A 1 95 ? 20.501 -12.333 -30.015 1.00 91.25 95 ASP A N 1
ATOM 759 C CA . ASP A 1 95 ? 21.922 -12.632 -29.895 1.00 91.25 95 ASP A CA 1
ATOM 760 C C . ASP A 1 95 ? 22.743 -11.341 -30.007 1.00 91.25 95 ASP A C 1
ATOM 762 O O . ASP A 1 95 ? 22.407 -10.438 -30.775 1.00 91.25 95 ASP A O 1
ATOM 766 N N . ILE A 1 96 ? 23.805 -11.233 -29.212 1.00 91.88 96 ILE A N 1
ATOM 767 C CA . ILE A 1 96 ? 24.680 -10.059 -29.200 1.00 91.88 96 ILE A CA 1
ATOM 768 C C . ILE A 1 96 ? 25.994 -10.455 -29.848 1.00 91.88 96 ILE A C 1
ATOM 770 O O . ILE A 1 96 ? 26.676 -11.358 -29.367 1.00 91.88 96 ILE A O 1
ATOM 774 N N . GLU A 1 97 ? 26.388 -9.731 -30.897 1.00 91.94 97 GLU A N 1
ATOM 775 C CA . GLU A 1 97 ? 27.632 -10.020 -31.601 1.00 91.94 97 GLU A CA 1
ATOM 776 C C . GLU A 1 97 ? 28.833 -10.057 -30.631 1.00 91.94 97 GLU A C 1
ATOM 778 O O . GLU A 1 97 ? 29.061 -9.089 -29.890 1.00 91.94 97 GLU A O 1
ATOM 783 N N . PRO A 1 98 ? 29.686 -11.100 -30.687 1.00 93.31 98 PRO A N 1
ATOM 784 C CA . PRO A 1 98 ? 30.887 -11.205 -29.856 1.00 93.31 98 PRO A CA 1
ATOM 785 C C . PRO A 1 98 ? 31.777 -9.959 -29.895 1.00 93.31 98 PRO A C 1
ATOM 787 O O . PRO A 1 98 ? 32.351 -9.544 -28.888 1.00 93.31 98 PRO A O 1
ATOM 790 N N . LYS A 1 99 ? 31.861 -9.301 -31.059 1.00 92.44 99 LYS A N 1
ATOM 791 C CA . LYS A 1 99 ? 32.618 -8.056 -31.243 1.00 92.44 99 LYS A CA 1
ATOM 792 C C . LYS A 1 99 ? 32.055 -6.905 -30.404 1.00 92.44 99 LYS A C 1
ATOM 794 O O . LYS A 1 99 ? 32.831 -6.098 -29.889 1.00 92.44 99 LYS A O 1
ATOM 799 N N . ALA A 1 100 ? 30.734 -6.813 -30.273 1.00 90.62 100 ALA A N 1
ATOM 800 C CA . ALA A 1 100 ? 30.078 -5.799 -29.460 1.00 90.62 100 ALA A CA 1
ATOM 801 C C . ALA A 1 100 ? 30.333 -6.054 -27.969 1.00 90.62 100 ALA A C 1
ATOM 803 O O . ALA A 1 100 ? 30.784 -5.144 -27.272 1.00 90.62 100 ALA A O 1
ATOM 804 N N . LEU A 1 101 ? 30.159 -7.300 -27.507 1.00 93.19 101 LEU A N 1
ATOM 805 C CA . LEU A 1 101 ? 30.481 -7.700 -26.131 1.00 93.19 101 LEU A CA 1
ATOM 806 C C . LEU A 1 101 ? 31.941 -7.394 -25.788 1.00 93.19 101 LEU A C 1
ATOM 808 O O . LEU A 1 101 ? 32.215 -6.741 -24.781 1.00 93.19 101 LEU A O 1
ATOM 812 N N . ARG A 1 102 ? 32.871 -7.765 -26.674 1.00 94.44 102 ARG A N 1
ATOM 813 C CA . ARG A 1 102 ? 34.298 -7.485 -26.500 1.00 94.44 102 ARG A CA 1
ATOM 814 C C . ARG A 1 102 ? 34.550 -5.995 -26.297 1.00 94.44 102 ARG A C 1
ATOM 816 O O . ARG A 1 102 ? 35.129 -5.606 -25.290 1.00 94.44 102 ARG A O 1
ATOM 823 N N . LYS A 1 103 ? 34.042 -5.142 -27.194 1.00 92.38 103 LYS A N 1
ATOM 824 C CA . LYS A 1 103 ? 34.203 -3.686 -27.069 1.00 92.38 103 LYS A CA 1
ATOM 825 C C . LYS A 1 103 ? 33.654 -3.162 -25.739 1.00 92.38 103 LYS A C 1
ATOM 827 O O . LYS A 1 103 ? 34.355 -2.420 -25.056 1.00 92.38 103 LYS A O 1
ATOM 832 N N . VAL A 1 104 ? 32.431 -3.540 -25.359 1.00 91.50 104 VAL A N 1
ATOM 833 C CA . VAL A 1 104 ? 31.780 -3.051 -24.129 1.00 91.50 104 VAL A CA 1
ATOM 834 C C . VAL A 1 104 ? 32.612 -3.379 -22.893 1.00 91.50 104 VAL A C 1
ATOM 836 O O . VAL A 1 104 ? 32.864 -2.493 -22.075 1.00 91.50 104 VAL A O 1
ATOM 839 N N . PHE A 1 105 ? 33.073 -4.624 -22.767 1.00 93.12 105 PHE A N 1
ATOM 840 C CA . PHE A 1 105 ? 33.862 -5.052 -21.615 1.00 93.12 105 PHE A CA 1
ATOM 841 C C . PHE A 1 105 ? 35.300 -4.502 -21.640 1.00 93.12 105 PHE A C 1
ATOM 843 O O . PHE A 1 105 ? 35.820 -4.167 -20.577 1.00 93.12 105 PHE A O 1
ATOM 850 N N . THR A 1 106 ? 35.906 -4.280 -22.814 1.00 94.12 106 THR A N 1
ATOM 851 C CA . THR A 1 106 ? 37.189 -3.559 -22.931 1.00 94.12 106 THR A CA 1
ATOM 852 C C . THR A 1 106 ? 37.062 -2.115 -22.445 1.00 94.12 106 THR A C 1
ATOM 854 O O . THR A 1 106 ? 37.870 -1.661 -21.634 1.00 94.12 106 THR A O 1
ATOM 857 N N . TYR A 1 107 ? 36.023 -1.394 -22.886 1.00 90.94 107 TYR A N 1
ATOM 858 C CA . TYR A 1 107 ? 35.749 -0.037 -22.410 1.00 90.94 107 TYR A CA 1
ATOM 859 C C . TYR A 1 107 ? 35.476 0.001 -20.908 1.00 90.94 107 TYR A C 1
ATOM 861 O O . TYR A 1 107 ? 35.997 0.868 -20.208 1.00 90.94 107 TYR A O 1
ATOM 869 N N . LEU A 1 108 ? 34.698 -0.953 -20.398 1.00 89.12 108 LEU A N 1
ATOM 870 C CA . LEU A 1 108 ? 34.425 -1.074 -18.973 1.00 89.12 108 LEU A CA 1
ATOM 871 C C . LEU A 1 108 ? 35.711 -1.225 -18.156 1.00 89.12 108 LEU A C 1
ATOM 873 O O . LEU A 1 108 ? 35.894 -0.518 -17.167 1.00 89.12 108 LEU A O 1
ATOM 877 N N . GLU A 1 109 ? 36.592 -2.139 -18.561 1.00 89.75 109 GLU A N 1
ATOM 878 C CA . GLU A 1 109 ? 37.841 -2.392 -17.854 1.00 89.75 109 GLU A CA 1
ATOM 879 C C . GLU A 1 109 ? 38.781 -1.184 -17.914 1.00 89.75 109 GLU A C 1
ATOM 881 O O . GLU A 1 109 ? 39.304 -0.775 -16.877 1.00 89.75 109 GLU A O 1
ATOM 886 N N . GLY A 1 110 ? 38.920 -0.542 -19.077 1.00 88.25 110 GLY A N 1
ATOM 887 C CA . GLY A 1 110 ? 39.718 0.676 -19.213 1.00 88.25 110 GLY A CA 1
ATOM 888 C C . GLY A 1 110 ? 39.228 1.823 -18.332 1.00 88.25 110 GLY A C 1
ATOM 889 O O . GLY A 1 110 ? 40.024 2.473 -17.655 1.00 88.25 110 GLY A O 1
ATOM 890 N N . ILE A 1 111 ? 37.909 2.013 -18.258 1.00 84.69 111 ILE A N 1
ATOM 891 C CA . ILE A 1 111 ? 37.280 2.991 -17.366 1.00 84.69 111 ILE A CA 1
ATOM 892 C C . ILE A 1 111 ? 37.571 2.652 -15.897 1.00 84.69 111 ILE A C 1
ATOM 894 O O . ILE A 1 111 ? 37.877 3.545 -15.108 1.00 84.69 111 ILE A O 1
ATOM 898 N N . VAL A 1 112 ? 37.513 1.370 -15.514 1.00 83.31 112 VAL A N 1
ATOM 899 C CA . VAL A 1 112 ? 37.848 0.935 -14.147 1.00 83.31 112 VAL A CA 1
ATOM 900 C C . VAL A 1 112 ? 39.320 1.173 -13.807 1.00 83.31 112 VAL A C 1
ATOM 902 O O . VAL A 1 112 ? 39.640 1.474 -12.657 1.00 83.31 112 VAL A O 1
ATOM 905 N N . GLN A 1 113 ? 40.201 1.097 -14.803 1.00 84.31 113 GLN A N 1
ATOM 906 C CA . GLN A 1 113 ? 41.625 1.410 -14.686 1.00 84.31 113 GLN A CA 1
ATOM 907 C C . GLN A 1 113 ? 41.929 2.922 -14.736 1.00 84.31 113 GLN A C 1
ATOM 909 O O . GLN A 1 113 ? 43.079 3.313 -14.546 1.00 84.31 113 GLN A O 1
ATOM 914 N N . GLY A 1 114 ? 40.924 3.779 -14.960 1.00 80.38 114 GLY A N 1
ATOM 915 C CA . GLY A 1 114 ? 41.095 5.234 -15.050 1.00 80.38 114 GLY A CA 1
ATOM 916 C C . GLY A 1 114 ? 41.718 5.713 -16.365 1.00 80.38 114 GLY A C 1
ATOM 917 O O . GLY A 1 114 ? 42.258 6.817 -16.417 1.00 80.38 114 GLY A O 1
ATOM 918 N N . ILE A 1 115 ? 41.669 4.896 -17.419 1.00 83.88 115 ILE A N 1
ATOM 919 C CA . ILE A 1 115 ? 42.181 5.251 -18.745 1.00 83.88 115 ILE A CA 1
ATOM 920 C C . ILE A 1 115 ? 41.141 6.136 -19.455 1.00 83.88 115 ILE A C 1
ATOM 922 O O . ILE A 1 115 ? 39.961 5.770 -19.479 1.00 83.88 115 ILE A O 1
ATOM 926 N N . PRO A 1 116 ? 41.539 7.283 -20.044 1.00 81.94 116 PRO A N 1
ATOM 927 C CA . PRO A 1 116 ? 40.641 8.117 -20.839 1.00 81.94 116 PRO A CA 1
ATOM 928 C C . PRO A 1 116 ? 39.944 7.311 -21.939 1.00 81.94 116 PRO A C 1
ATOM 930 O O . PRO A 1 116 ? 40.582 6.519 -22.631 1.00 81.94 116 PRO A O 1
ATOM 933 N N . VAL A 1 117 ? 38.631 7.506 -22.108 1.00 79.56 117 VAL A N 1
ATOM 934 C CA . VAL A 1 117 ? 37.786 6.674 -22.988 1.00 79.56 117 VAL A CA 1
ATOM 935 C C . VAL A 1 117 ? 38.304 6.615 -24.434 1.00 79.56 117 VAL A C 1
ATOM 937 O O . VAL A 1 117 ? 38.164 5.596 -25.103 1.00 79.56 117 VAL A O 1
ATOM 940 N N . ASP A 1 118 ? 38.933 7.680 -24.924 1.00 80.69 118 ASP A N 1
ATOM 941 C CA . ASP A 1 118 ? 39.569 7.769 -26.242 1.00 80.69 118 ASP A CA 1
ATOM 942 C C . ASP A 1 118 ? 40.849 6.932 -26.389 1.00 80.69 118 ASP A C 1
ATOM 944 O O . ASP A 1 118 ? 41.163 6.493 -27.494 1.00 80.69 118 ASP A O 1
ATOM 948 N N . GLU A 1 119 ? 41.557 6.660 -25.295 1.00 86.38 119 GLU A N 1
ATOM 949 C CA . GLU A 1 119 ? 42.792 5.872 -25.292 1.00 86.38 119 GLU A CA 1
ATOM 950 C C . GLU A 1 119 ? 42.554 4.376 -25.046 1.00 86.38 119 GLU A C 1
ATOM 952 O O . GLU A 1 119 ? 43.434 3.560 -25.332 1.00 86.38 119 GLU A O 1
ATOM 957 N N . ILE A 1 120 ? 41.378 3.995 -24.533 1.00 88.94 120 ILE A N 1
ATOM 958 C CA . ILE A 1 120 ? 41.071 2.608 -24.151 1.00 88.94 120 ILE A CA 1
ATOM 959 C C . ILE A 1 120 ? 41.315 1.600 -25.289 1.00 88.94 120 ILE A C 1
ATOM 961 O O . ILE A 1 120 ? 42.020 0.620 -25.037 1.00 88.94 120 ILE A O 1
ATOM 965 N N . PRO A 1 121 ? 40.851 1.821 -26.538 1.00 85.75 121 PRO A N 1
ATOM 966 C CA . PRO A 1 121 ? 41.076 0.868 -27.630 1.00 85.75 121 PRO A CA 1
ATOM 967 C C . PRO A 1 121 ? 42.552 0.617 -27.965 1.00 85.75 121 PRO A C 1
ATOM 969 O O . PRO A 1 121 ? 42.859 -0.357 -28.644 1.00 85.75 121 PRO A O 1
ATOM 972 N N . LEU A 1 122 ? 43.452 1.508 -27.537 1.00 86.06 122 LEU A N 1
ATOM 973 C CA . LEU A 1 122 ? 44.888 1.435 -27.811 1.00 86.06 122 LEU A CA 1
ATOM 974 C C . LEU A 1 122 ? 45.692 0.870 -26.635 1.00 86.06 122 LEU A C 1
ATOM 976 O O . LEU A 1 122 ? 46.825 0.440 -26.832 1.00 86.06 122 LEU A O 1
ATOM 980 N N . ARG A 1 123 ? 45.150 0.939 -25.412 1.00 89.12 123 ARG A N 1
ATOM 981 C CA . ARG A 1 123 ? 45.895 0.667 -24.171 1.00 89.12 123 ARG A CA 1
ATOM 982 C C . ARG A 1 123 ? 45.376 -0.521 -23.368 1.00 89.12 123 ARG A C 1
ATOM 984 O O . ARG A 1 123 ? 46.079 -0.965 -22.466 1.00 89.12 123 ARG A O 1
ATOM 991 N N . VAL A 1 124 ? 44.171 -1.013 -23.653 1.00 89.19 124 VAL A N 1
ATOM 992 C CA . VAL A 1 124 ? 43.511 -2.033 -22.827 1.00 89.19 124 VAL A CA 1
ATOM 993 C C . VAL A 1 124 ? 43.364 -3.337 -23.591 1.00 89.19 124 VAL A C 1
ATOM 995 O O . VAL A 1 124 ? 42.544 -3.454 -24.499 1.00 89.19 124 VAL A O 1
ATOM 998 N N . GLU A 1 125 ? 44.108 -4.345 -23.150 1.00 90.50 125 GLU A N 1
ATOM 999 C CA . GLU A 1 125 ? 43.850 -5.747 -23.468 1.00 90.50 125 GLU A CA 1
ATOM 1000 C C . GLU A 1 125 ? 43.059 -6.354 -22.305 1.00 90.50 125 GLU A C 1
ATOM 1002 O O . GLU A 1 125 ? 43.549 -6.422 -21.179 1.00 90.50 125 GLU A O 1
ATOM 1007 N N . SER A 1 126 ? 41.806 -6.737 -22.557 1.00 93.06 126 SER A N 1
ATOM 1008 C CA . SER A 1 126 ? 40.892 -7.213 -21.515 1.00 93.06 126 SER A CA 1
ATOM 1009 C C . SER A 1 126 ? 40.663 -8.715 -21.645 1.00 93.06 126 SER A C 1
ATOM 1011 O O . SER A 1 126 ? 39.947 -9.169 -22.538 1.00 93.06 126 SER A O 1
ATOM 1013 N N . GLU A 1 127 ? 41.237 -9.487 -20.718 1.00 93.75 127 GLU A N 1
ATOM 1014 C CA . GLU A 1 127 ? 40.978 -10.929 -20.598 1.00 93.75 127 GLU A CA 1
ATOM 1015 C C . GLU A 1 127 ? 39.488 -11.194 -20.341 1.00 93.75 127 GLU A C 1
ATOM 1017 O O . GLU A 1 127 ? 38.898 -12.090 -20.940 1.00 93.75 127 GLU A O 1
ATOM 1022 N N . LEU A 1 128 ? 38.850 -10.363 -19.508 1.00 93.75 128 LEU A N 1
ATOM 1023 C CA . LEU A 1 128 ? 37.415 -10.446 -19.245 1.00 93.75 128 LEU A CA 1
ATOM 1024 C C . LEU A 1 128 ? 36.594 -10.282 -20.531 1.00 93.75 128 LEU A C 1
ATOM 1026 O O . LEU A 1 128 ? 35.655 -11.043 -20.752 1.00 93.75 128 LEU A O 1
ATOM 1030 N N . ALA A 1 129 ? 36.940 -9.306 -21.374 1.00 94.25 129 ALA A N 1
ATOM 1031 C CA . ALA A 1 129 ? 36.237 -9.060 -22.626 1.00 94.25 129 ALA A CA 1
ATOM 1032 C C . ALA A 1 129 ? 36.352 -10.234 -23.605 1.00 94.25 129 ALA A C 1
ATOM 1034 O O . ALA A 1 129 ? 35.366 -10.569 -24.259 1.00 94.25 129 ALA A O 1
ATOM 1035 N N . GLU A 1 130 ? 37.522 -10.873 -23.688 1.00 96.12 130 GLU A N 1
ATOM 1036 C CA . GLU A 1 130 ? 37.721 -12.082 -24.495 1.00 96.12 130 GLU A CA 1
ATOM 1037 C C . GLU A 1 130 ? 36.925 -13.267 -23.938 1.00 96.12 130 GLU A C 1
ATOM 1039 O O . GLU A 1 130 ? 36.210 -13.929 -24.687 1.00 96.12 130 GLU A O 1
ATOM 1044 N N . LEU A 1 131 ? 36.977 -13.507 -22.623 1.00 96.00 131 LEU A N 1
ATOM 1045 C CA . LEU A 1 131 ? 36.228 -14.589 -21.975 1.00 96.00 131 LEU A CA 1
ATOM 1046 C C . LEU A 1 131 ? 34.712 -14.440 -22.166 1.00 96.00 131 LEU A C 1
ATOM 1048 O O . LEU A 1 131 ? 34.029 -15.420 -22.460 1.00 96.00 131 LEU A O 1
ATOM 1052 N N . VAL A 1 132 ? 34.183 -13.221 -22.026 1.00 95.38 132 VAL A N 1
ATOM 1053 C CA . VAL A 1 132 ? 32.759 -12.939 -22.248 1.00 95.38 132 VAL A CA 1
ATOM 1054 C C . VAL A 1 132 ? 32.395 -13.101 -23.724 1.00 95.38 132 VAL A C 1
ATOM 1056 O O . VAL A 1 132 ? 31.407 -13.760 -24.028 1.00 95.38 132 VAL A O 1
ATOM 1059 N N . ALA A 1 133 ? 33.184 -12.537 -24.643 1.00 95.06 133 ALA A N 1
ATOM 1060 C CA . ALA A 1 133 ? 32.893 -12.586 -26.076 1.00 95.06 133 ALA A CA 1
ATOM 1061 C C . ALA A 1 133 ? 32.999 -13.996 -26.679 1.00 95.06 133 ALA A C 1
ATOM 1063 O O . ALA A 1 133 ? 32.316 -14.278 -27.656 1.00 95.06 133 ALA A O 1
ATOM 1064 N N . ASN A 1 134 ? 33.845 -14.866 -26.121 1.00 95.75 134 ASN A N 1
ATOM 1065 C CA . ASN A 1 134 ? 34.021 -16.246 -26.585 1.00 95.75 134 ASN A CA 1
ATOM 1066 C C . ASN A 1 134 ? 33.039 -17.235 -25.928 1.00 95.75 134 ASN A C 1
ATOM 1068 O O . ASN A 1 134 ? 33.148 -18.437 -26.151 1.00 95.75 134 ASN A O 1
ATOM 1072 N N . THR A 1 135 ? 32.119 -16.753 -25.087 1.00 96.19 135 THR A N 1
ATOM 1073 C CA . THR A 1 135 ? 31.042 -17.580 -24.534 1.00 96.19 135 THR A CA 1
ATOM 1074 C C . THR A 1 135 ? 29.887 -17.613 -25.533 1.00 96.19 135 THR A C 1
ATOM 1076 O O . THR A 1 135 ? 29.343 -16.562 -25.867 1.00 96.19 135 THR A O 1
ATOM 1079 N N . ASP A 1 136 ? 29.493 -18.803 -25.983 1.00 94.19 136 ASP A N 1
ATOM 1080 C CA . ASP A 1 136 ? 28.338 -18.971 -26.870 1.00 94.19 136 ASP A CA 1
ATOM 1081 C C . ASP A 1 136 ? 27.015 -18.743 -26.118 1.00 94.19 136 ASP A C 1
ATOM 1083 O O . ASP A 1 136 ? 26.886 -19.061 -24.929 1.00 94.19 136 ASP A O 1
ATOM 1087 N N . SER A 1 137 ? 26.015 -18.205 -26.817 1.00 94.44 137 SER A N 1
ATOM 1088 C CA . SER A 1 137 ? 24.653 -18.085 -26.297 1.00 94.44 137 SER A CA 1
ATOM 1089 C C . SER A 1 137 ? 23.864 -19.381 -26.483 1.00 94.44 137 SER A C 1
ATOM 1091 O O . SER A 1 137 ? 24.018 -20.113 -27.462 1.00 94.44 137 SER A O 1
ATOM 1093 N N . ILE A 1 138 ? 22.978 -19.666 -25.531 1.00 95.25 138 ILE A N 1
ATOM 1094 C CA . ILE A 1 138 ? 22.005 -20.755 -25.608 1.00 95.25 138 ILE A CA 1
ATOM 1095 C C . ILE A 1 138 ? 20.621 -20.135 -25.762 1.00 95.25 138 ILE A C 1
ATOM 1097 O O . ILE A 1 138 ? 20.139 -19.443 -24.862 1.00 95.25 138 ILE A O 1
ATOM 1101 N N . THR A 1 139 ? 19.947 -20.427 -26.872 1.00 96.38 139 THR A N 1
ATOM 1102 C CA . THR A 1 139 ? 18.540 -20.056 -27.043 1.00 96.38 139 THR A CA 1
ATOM 1103 C C . THR A 1 139 ? 17.664 -20.919 -26.136 1.00 96.38 139 THR A C 1
ATOM 1105 O O . THR A 1 139 ? 17.673 -22.147 -26.225 1.00 96.38 139 THR A O 1
ATOM 1108 N N . ARG A 1 140 ? 16.886 -20.282 -25.260 1.00 95.62 140 ARG A N 1
ATOM 1109 C CA . ARG A 1 140 ? 15.902 -20.927 -24.382 1.00 95.62 140 ARG A CA 1
ATOM 1110 C C . ARG A 1 140 ? 14.495 -20.501 -24.788 1.00 95.62 140 ARG A C 1
ATOM 1112 O O . ARG A 1 140 ? 14.243 -19.306 -24.949 1.00 95.62 140 ARG A O 1
ATOM 1119 N N . ASN A 1 141 ? 13.584 -21.463 -24.924 1.00 94.94 141 ASN A N 1
ATOM 1120 C CA . ASN A 1 141 ? 12.160 -21.176 -25.076 1.00 94.94 141 ASN A CA 1
ATOM 1121 C C . ASN A 1 141 ? 11.598 -20.736 -23.717 1.00 94.94 141 ASN A C 1
ATOM 1123 O O . ASN A 1 141 ? 11.861 -21.375 -22.698 1.00 94.94 141 ASN A O 1
ATOM 1127 N N . LEU A 1 142 ? 10.868 -19.621 -23.682 1.00 94.25 142 LEU A N 1
ATOM 1128 C CA . LEU A 1 142 ? 10.318 -19.103 -22.431 1.00 94.25 142 LEU A CA 1
ATOM 1129 C C . LEU A 1 142 ? 9.163 -19.958 -21.905 1.00 94.25 142 LEU A C 1
ATOM 1131 O O . LEU A 1 142 ? 8.959 -19.973 -20.697 1.00 94.25 142 LEU A O 1
ATOM 1135 N N . THR A 1 143 ? 8.481 -20.720 -22.758 1.00 93.00 143 THR A N 1
ATOM 1136 C CA . THR A 1 143 ? 7.466 -21.707 -22.358 1.00 93.00 143 THR A CA 1
ATOM 1137 C C . THR A 1 143 ? 8.057 -22.741 -21.400 1.00 93.00 143 THR A C 1
ATOM 1139 O O . THR A 1 143 ? 7.547 -22.901 -20.294 1.00 93.00 143 THR A O 1
ATOM 1142 N N . ASP A 1 144 ? 9.200 -23.335 -21.761 1.00 89.38 144 ASP A N 1
ATOM 1143 C CA . ASP A 1 144 ? 9.887 -24.369 -20.967 1.00 89.38 144 ASP A CA 1
ATOM 1144 C C . ASP A 1 144 ? 10.440 -23.844 -19.634 1.00 89.38 144 ASP A C 1
ATOM 1146 O O . ASP A 1 144 ? 10.713 -24.611 -18.712 1.00 89.38 144 ASP A O 1
ATOM 1150 N N . VAL A 1 145 ? 10.676 -22.532 -19.551 1.00 89.75 145 VAL A N 1
ATOM 1151 C CA . VAL A 1 145 ? 11.280 -21.891 -18.378 1.00 89.75 145 VAL A CA 1
ATOM 1152 C C . VAL A 1 145 ? 10.216 -21.338 -17.435 1.00 89.75 145 VAL A C 1
ATOM 1154 O O . VAL A 1 145 ? 10.398 -21.413 -16.223 1.00 89.75 145 VAL A O 1
ATOM 1157 N N . ILE A 1 146 ? 9.151 -20.737 -17.975 1.00 89.69 146 ILE A N 1
ATOM 1158 C CA . ILE A 1 146 ? 8.109 -20.025 -17.221 1.00 89.69 146 ILE A CA 1
ATOM 1159 C C . ILE A 1 146 ? 7.045 -20.975 -16.695 1.00 89.69 146 ILE A C 1
ATOM 1161 O O . ILE A 1 146 ? 6.589 -20.790 -15.566 1.00 89.69 146 ILE A O 1
ATOM 1165 N N . LEU A 1 147 ? 6.614 -21.940 -17.507 1.00 88.31 147 LEU A N 1
ATOM 1166 C CA . LEU A 1 147 ? 5.572 -22.872 -17.106 1.00 88.31 147 LEU A CA 1
ATOM 1167 C C . LEU A 1 147 ? 6.149 -23.943 -16.173 1.00 88.31 147 LEU A C 1
ATOM 1169 O O . LEU A 1 147 ? 7.329 -24.289 -16.276 1.00 88.31 147 LEU A O 1
ATOM 1173 N N . PRO A 1 148 ? 5.349 -24.457 -15.224 1.00 79.44 148 PRO A N 1
ATOM 1174 C CA . PRO A 1 148 ? 5.798 -25.551 -14.381 1.00 79.44 148 PRO A CA 1
ATOM 1175 C C . PRO A 1 148 ? 6.145 -26.769 -15.240 1.00 79.44 148 PRO A C 1
ATOM 1177 O O . PRO A 1 148 ? 5.404 -27.126 -16.155 1.00 79.44 148 PRO A O 1
ATOM 1180 N N . ALA A 1 149 ? 7.256 -27.430 -14.911 1.00 76.44 149 ALA A N 1
ATOM 1181 C CA . ALA A 1 149 ? 7.593 -28.717 -15.504 1.00 76.44 149 ALA A CA 1
ATOM 1182 C C . ALA A 1 149 ? 6.482 -29.745 -15.229 1.00 76.44 149 ALA A C 1
ATOM 1184 O O . ALA A 1 149 ? 5.771 -29.654 -14.225 1.00 76.44 149 ALA A O 1
ATOM 1185 N N . GLU A 1 150 ? 6.356 -30.749 -16.093 1.00 70.12 150 GLU A N 1
ATOM 1186 C CA . GLU A 1 150 ? 5.348 -31.798 -15.942 1.00 70.12 150 GLU A CA 1
ATOM 1187 C C . GLU A 1 150 ? 5.450 -32.467 -14.553 1.00 70.12 150 GLU A C 1
ATOM 1189 O O . GLU A 1 150 ? 6.509 -32.952 -14.150 1.00 70.12 150 GLU A O 1
ATOM 1194 N N . GLY A 1 151 ? 4.356 -32.435 -13.783 1.00 64.62 151 GLY A N 1
ATOM 1195 C CA . GLY A 1 151 ? 4.293 -32.950 -12.407 1.00 64.62 151 GLY A CA 1
ATOM 1196 C C . GLY A 1 151 ? 4.738 -31.977 -11.302 1.00 64.62 151 GLY A C 1
ATOM 1197 O O . GLY A 1 151 ? 4.570 -32.295 -10.123 1.00 64.62 151 GLY A O 1
ATOM 1198 N N . ALA A 1 152 ? 5.257 -30.791 -11.633 1.00 68.31 152 ALA A N 1
ATOM 1199 C CA . ALA A 1 152 ? 5.519 -29.739 -10.654 1.00 68.31 152 ALA A CA 1
ATOM 1200 C C . ALA A 1 152 ? 4.220 -29.006 -10.286 1.00 68.31 152 ALA A C 1
ATOM 1202 O O . ALA A 1 152 ? 3.434 -28.625 -11.150 1.00 68.31 152 ALA A O 1
ATOM 1203 N N . ALA A 1 153 ? 4.009 -28.765 -8.991 1.00 64.25 153 ALA A N 1
ATOM 1204 C CA . ALA A 1 153 ? 2.797 -28.098 -8.517 1.00 64.25 153 ALA A CA 1
ATOM 1205 C C . ALA A 1 153 ? 2.746 -26.596 -8.876 1.00 64.25 153 ALA A C 1
ATOM 1207 O O . ALA A 1 153 ? 1.656 -26.040 -8.988 1.00 64.25 153 ALA A O 1
ATOM 1208 N N . TYR A 1 154 ? 3.904 -25.938 -9.053 1.00 68.12 154 TYR A N 1
ATOM 1209 C CA . TYR A 1 154 ? 4.003 -24.493 -9.303 1.00 68.12 154 TYR A CA 1
ATOM 1210 C C . TYR A 1 154 ? 5.222 -24.125 -10.153 1.00 68.12 154 TYR A C 1
ATOM 1212 O O . TYR A 1 154 ? 6.259 -24.788 -10.099 1.00 68.12 154 TYR A O 1
ATOM 1220 N N . ALA A 1 155 ? 5.107 -23.016 -10.884 1.00 70.38 155 ALA A N 1
ATOM 1221 C CA . ALA A 1 155 ? 6.213 -22.373 -11.580 1.00 70.38 155 ALA A CA 1
ATOM 1222 C C . ALA A 1 155 ? 7.182 -21.688 -10.588 1.00 70.38 155 ALA A C 1
ATOM 1224 O O . ALA A 1 155 ? 6.761 -20.868 -9.766 1.00 70.38 155 ALA A O 1
ATOM 1225 N N . ASP A 1 156 ? 8.485 -21.974 -10.690 1.00 76.88 156 ASP A N 1
ATOM 1226 C CA . ASP A 1 156 ? 9.561 -21.257 -9.971 1.00 76.88 156 ASP A CA 1
ATOM 1227 C C . ASP A 1 156 ? 10.635 -20.734 -10.949 1.00 76.88 156 ASP A C 1
ATOM 1229 O O . ASP A 1 156 ? 11.814 -21.086 -10.835 1.00 76.88 156 ASP A O 1
ATOM 1233 N N . PRO A 1 157 ? 10.250 -19.943 -11.969 1.00 82.88 157 PRO A N 1
ATOM 1234 C CA . PRO A 1 157 ? 11.184 -19.487 -12.982 1.00 82.88 157 PRO A CA 1
ATOM 1235 C C . PRO A 1 157 ? 12.179 -18.475 -12.402 1.00 82.88 157 PRO A C 1
ATOM 1237 O O . PRO A 1 157 ? 11.855 -17.698 -11.493 1.00 82.88 157 PRO A O 1
ATOM 1240 N N . PRO A 1 158 ? 13.395 -18.408 -12.962 1.00 86.69 158 PRO A N 1
ATOM 1241 C CA . PRO A 1 158 ? 14.361 -17.393 -12.582 1.00 86.69 158 PRO A CA 1
ATOM 1242 C C . PRO A 1 158 ? 13.846 -15.990 -12.933 1.00 86.69 158 PRO A C 1
ATOM 1244 O O . PRO A 1 158 ? 13.165 -15.781 -13.936 1.00 86.69 158 PRO A O 1
ATOM 1247 N N . SER A 1 159 ? 14.233 -14.987 -12.140 1.00 86.00 159 SER A N 1
ATOM 1248 C CA . SER A 1 159 ? 13.755 -13.601 -12.285 1.00 86.00 159 SER A CA 1
ATOM 1249 C C . SER A 1 159 ? 13.988 -12.993 -13.670 1.00 86.00 159 SER A C 1
ATOM 1251 O O . SER A 1 159 ? 13.225 -12.122 -14.087 1.00 86.00 159 SER A O 1
ATOM 1253 N N . TRP A 1 160 ? 15.027 -13.435 -14.388 1.00 90.81 160 TRP A N 1
ATOM 1254 C CA . TRP A 1 160 ? 15.290 -12.980 -15.751 1.00 90.81 160 TRP A CA 1
ATOM 1255 C C . TRP A 1 160 ? 14.165 -13.391 -16.708 1.00 90.81 160 TRP A C 1
ATOM 1257 O O . TRP A 1 160 ? 13.760 -12.574 -17.526 1.00 90.81 160 TRP A O 1
ATOM 1267 N N . ALA A 1 161 ? 13.591 -14.588 -16.564 1.00 92.19 161 ALA A N 1
ATOM 1268 C CA . ALA A 1 161 ? 12.581 -15.098 -17.488 1.00 92.19 161 ALA A CA 1
ATOM 1269 C C . ALA A 1 161 ? 11.314 -14.235 -17.450 1.00 92.19 161 ALA A C 1
ATOM 1271 O O . ALA A 1 161 ? 10.793 -13.853 -18.496 1.00 92.19 161 ALA A O 1
ATOM 1272 N N . TYR A 1 162 ? 10.888 -13.812 -16.253 1.00 90.62 162 TYR A N 1
ATOM 1273 C CA . TYR A 1 162 ? 9.792 -12.852 -16.106 1.00 90.62 162 TYR A CA 1
ATOM 1274 C C . TYR A 1 162 ? 10.079 -11.519 -16.809 1.00 90.62 162 TYR A C 1
ATOM 1276 O O . TYR A 1 162 ? 9.213 -10.954 -17.472 1.00 90.62 162 TYR A O 1
ATOM 1284 N N . GLN A 1 163 ? 11.306 -11.004 -16.704 1.00 90.12 163 GLN A N 1
ATOM 1285 C CA . GLN A 1 163 ? 11.661 -9.767 -17.401 1.00 90.12 163 GLN A CA 1
ATOM 1286 C C . GLN A 1 163 ? 11.711 -9.960 -18.925 1.00 90.12 163 GLN A C 1
ATOM 1288 O O . GLN A 1 163 ? 11.310 -9.059 -19.654 1.00 90.12 163 GLN A O 1
ATOM 1293 N N . ALA A 1 164 ? 12.137 -11.127 -19.413 1.00 93.25 164 ALA A N 1
ATOM 1294 C CA . ALA A 1 164 ? 12.140 -11.433 -20.840 1.00 93.25 164 ALA A CA 1
ATOM 1295 C C . ALA A 1 164 ? 10.711 -11.470 -21.417 1.00 93.25 164 ALA A C 1
ATOM 1297 O O . ALA A 1 164 ? 10.440 -10.806 -22.418 1.00 93.25 164 ALA A O 1
ATOM 1298 N N . VAL A 1 165 ? 9.772 -12.156 -20.746 1.00 94.12 165 VAL A N 1
ATOM 1299 C CA . VAL A 1 165 ? 8.343 -12.176 -21.126 1.00 94.12 165 VAL A CA 1
ATOM 1300 C C . VAL A 1 165 ? 7.755 -10.766 -21.127 1.00 94.12 165 VAL A C 1
ATOM 1302 O O . VAL A 1 165 ? 7.105 -10.358 -22.091 1.00 94.12 165 VAL A O 1
ATOM 1305 N N . ARG A 1 166 ? 8.030 -9.984 -20.076 1.00 93.38 166 ARG A N 1
ATOM 1306 C CA . ARG A 1 166 ? 7.611 -8.580 -19.984 1.00 93.38 166 ARG A CA 1
ATOM 1307 C C . ARG A 1 166 ? 8.043 -7.770 -21.208 1.00 93.38 166 ARG A C 1
ATOM 1309 O O . ARG A 1 166 ? 7.242 -7.010 -21.746 1.00 93.38 166 ARG A O 1
ATOM 1316 N N . TRP A 1 167 ? 9.283 -7.934 -21.659 1.00 93.00 167 TRP A N 1
ATOM 1317 C CA . TRP A 1 167 ? 9.800 -7.209 -22.818 1.00 93.00 167 TRP A CA 1
ATOM 1318 C C . TRP A 1 167 ? 9.212 -7.673 -24.148 1.00 93.00 167 TRP A C 1
ATOM 1320 O O . TRP A 1 167 ? 8.885 -6.827 -24.982 1.00 93.00 167 TRP A O 1
ATOM 1330 N N . HIS A 1 168 ? 9.013 -8.980 -24.338 1.00 94.06 168 HIS A N 1
ATOM 1331 C CA . HIS A 1 168 ? 8.288 -9.500 -25.503 1.00 94.06 168 HIS A CA 1
ATOM 1332 C C . HIS A 1 168 ? 6.876 -8.914 -25.591 1.00 94.06 168 HIS A C 1
ATOM 1334 O O . HIS A 1 168 ? 6.462 -8.436 -26.648 1.00 94.06 168 HIS A O 1
ATOM 1340 N N . LEU A 1 169 ? 6.163 -8.853 -24.464 1.00 94.50 169 LEU A N 1
ATOM 1341 C CA . LEU A 1 169 ? 4.841 -8.228 -24.392 1.00 94.50 169 LEU A CA 1
ATOM 1342 C C . LEU A 1 169 ? 4.890 -6.728 -24.662 1.00 94.50 169 LEU A C 1
ATOM 1344 O O . LEU A 1 169 ? 4.052 -6.224 -25.404 1.00 94.50 169 LEU A O 1
ATOM 1348 N N . ALA A 1 170 ? 5.869 -6.008 -24.112 1.00 94.19 170 ALA A N 1
ATOM 1349 C CA . ALA A 1 170 ? 6.037 -4.586 -24.390 1.00 94.19 170 ALA A CA 1
ATOM 1350 C C . ALA A 1 170 ? 6.268 -4.329 -25.891 1.00 94.19 170 ALA A C 1
ATOM 1352 O O . ALA A 1 170 ? 5.637 -3.432 -26.448 1.00 94.19 170 ALA A O 1
ATOM 1353 N N . LYS A 1 171 ? 7.093 -5.144 -26.570 1.00 92.69 171 LYS A N 1
ATOM 1354 C CA . LYS A 1 171 ? 7.287 -5.070 -28.031 1.00 92.69 171 LYS A CA 1
ATOM 1355 C C . LYS A 1 171 ? 5.978 -5.350 -28.791 1.00 92.69 171 LYS A C 1
ATOM 1357 O O . LYS A 1 171 ? 5.598 -4.539 -29.637 1.00 92.69 171 LYS A O 1
ATOM 1362 N N . LYS A 1 172 ? 5.257 -6.437 -28.463 1.00 94.00 172 LYS A N 1
ATOM 1363 C CA . LYS A 1 172 ? 3.961 -6.787 -29.091 1.00 94.00 172 LYS A CA 1
ATOM 1364 C C . LYS A 1 172 ? 2.920 -5.673 -28.910 1.00 94.00 172 LYS A C 1
ATOM 1366 O O . LYS A 1 172 ? 2.277 -5.259 -29.871 1.00 94.00 172 LYS A O 1
ATOM 1371 N N . LEU A 1 173 ? 2.793 -5.135 -27.696 1.00 95.50 173 LEU A N 1
ATOM 1372 C CA . LEU A 1 173 ? 1.891 -4.024 -27.398 1.00 95.50 173 LEU A CA 1
ATOM 1373 C C . LEU A 1 173 ? 2.288 -2.772 -28.193 1.00 95.50 173 LEU A C 1
ATOM 1375 O O . LEU A 1 173 ? 1.450 -2.219 -28.903 1.00 95.50 173 LEU A O 1
ATOM 1379 N N . ALA A 1 174 ? 3.552 -2.343 -28.140 1.00 94.56 174 ALA A N 1
ATOM 1380 C CA . ALA A 1 174 ? 4.027 -1.140 -28.832 1.00 94.56 174 ALA A CA 1
ATOM 1381 C C . ALA A 1 174 ? 3.830 -1.178 -30.360 1.00 94.56 174 ALA A C 1
ATOM 1383 O O . ALA A 1 174 ? 3.661 -0.129 -30.985 1.00 94.56 174 ALA A O 1
ATOM 1384 N N . ALA A 1 175 ? 3.817 -2.372 -30.961 1.00 94.19 175 ALA A N 1
ATOM 1385 C CA . ALA A 1 175 ? 3.534 -2.557 -32.384 1.00 94.19 175 ALA A CA 1
ATOM 1386 C C . ALA A 1 175 ? 2.068 -2.254 -32.757 1.00 94.19 175 ALA A C 1
ATOM 1388 O O . ALA A 1 175 ? 1.774 -1.941 -33.913 1.00 94.19 175 ALA A O 1
ATOM 1389 N N . ALA A 1 176 ? 1.146 -2.307 -31.792 1.00 94.88 176 ALA A N 1
ATOM 1390 C CA . ALA A 1 176 ? -0.262 -2.001 -31.988 1.00 94.88 176 ALA A CA 1
ATOM 1391 C C . ALA A 1 176 ? -0.608 -0.560 -31.549 1.00 94.88 176 ALA A C 1
ATOM 1393 O O . ALA A 1 176 ? -0.110 -0.064 -30.536 1.00 94.88 176 ALA A O 1
ATOM 1394 N N . PRO A 1 177 ? -1.516 0.134 -32.259 1.00 94.31 177 PRO A N 1
ATOM 1395 C CA . PRO A 1 177 ? -2.002 1.442 -31.829 1.00 94.31 177 PRO A CA 1
ATOM 1396 C C . PRO A 1 177 ? -2.917 1.325 -30.605 1.00 94.31 177 PRO A C 1
ATOM 1398 O O . PRO A 1 177 ? -3.784 0.447 -30.555 1.00 94.31 177 PRO A O 1
ATOM 1401 N N . PHE A 1 178 ? -2.806 2.260 -29.659 1.00 96.25 178 PHE A N 1
ATOM 1402 C CA . PHE A 1 178 ? -3.816 2.481 -28.624 1.00 96.25 178 PHE A CA 1
ATOM 1403 C C . PHE A 1 178 ? -4.892 3.434 -29.158 1.00 96.25 178 PHE A C 1
ATOM 1405 O O . PHE A 1 178 ? -4.573 4.464 -29.752 1.00 96.25 178 PHE A O 1
ATOM 1412 N N . PHE A 1 179 ? -6.170 3.116 -28.943 1.00 95.44 179 PHE A N 1
ATOM 1413 C CA . PHE A 1 179 ? -7.285 3.932 -29.427 1.00 95.44 179 PHE A CA 1
ATOM 1414 C C . PHE A 1 179 ? -7.981 4.642 -28.270 1.00 95.44 179 PHE A C 1
ATOM 1416 O O . PHE A 1 179 ? -8.715 4.023 -27.503 1.00 95.44 179 PHE A O 1
ATOM 1423 N N . ASP A 1 180 ? -7.783 5.954 -28.173 1.00 94.12 180 ASP A N 1
ATOM 1424 C CA . ASP A 1 180 ? -8.511 6.806 -27.241 1.00 94.12 180 ASP A CA 1
ATOM 1425 C C . ASP A 1 180 ? -9.846 7.251 -27.853 1.00 94.12 180 ASP A C 1
ATOM 1427 O O . ASP A 1 180 ? -9.899 8.094 -28.756 1.00 94.12 180 ASP A O 1
ATOM 1431 N N . ARG A 1 181 ? -10.941 6.669 -27.353 1.00 90.94 181 ARG A N 1
ATOM 1432 C CA . ARG A 1 181 ? -12.299 6.953 -27.830 1.00 90.94 181 ARG A CA 1
ATOM 1433 C C . ARG A 1 181 ? -12.969 8.018 -26.979 1.00 90.94 181 ARG A C 1
ATOM 1435 O O . ARG A 1 181 ? -13.083 7.876 -25.758 1.00 90.94 181 ARG A O 1
ATOM 1442 N N . GLU A 1 182 ? -13.472 9.050 -27.644 1.00 86.88 182 GLU A N 1
ATOM 1443 C CA . GLU A 1 182 ? -14.372 10.009 -27.019 1.00 86.88 182 GLU A CA 1
ATOM 1444 C C . GLU A 1 182 ? -15.746 9.388 -26.793 1.00 86.88 182 GLU A C 1
ATOM 1446 O O . GLU A 1 182 ? -16.269 8.655 -27.635 1.00 86.88 182 GLU A O 1
ATOM 1451 N N . ILE A 1 183 ? -16.350 9.708 -25.653 1.00 86.00 183 ILE A N 1
ATOM 1452 C CA . ILE A 1 183 ? -17.735 9.350 -25.374 1.00 86.00 183 ILE A CA 1
ATOM 1453 C C . ILE A 1 183 ? -18.509 10.605 -24.983 1.00 86.00 183 ILE A C 1
ATOM 1455 O O . ILE A 1 183 ? -18.010 11.473 -24.263 1.00 86.00 183 ILE A O 1
ATOM 1459 N N . GLU A 1 184 ? -19.743 10.701 -25.462 1.00 82.31 184 GLU A N 1
ATOM 1460 C CA . GLU A 1 184 ? -20.620 11.837 -25.207 1.00 82.31 184 GLU A CA 1
ATOM 1461 C C . GLU A 1 184 ? -21.780 11.457 -24.277 1.00 82.31 184 GLU A C 1
ATOM 1463 O O . GLU A 1 184 ? -22.282 10.323 -24.318 1.00 82.31 184 GLU A O 1
ATOM 1468 N N . PRO A 1 185 ? -22.234 12.389 -23.419 1.00 80.31 185 PRO A N 1
ATOM 1469 C CA . PRO A 1 185 ? -23.382 12.153 -22.565 1.00 80.31 185 PRO A CA 1
ATOM 1470 C C . PRO A 1 185 ? -24.668 12.134 -23.398 1.00 80.31 185 PRO A C 1
ATOM 1472 O O . PRO A 1 185 ? -25.056 13.130 -24.008 1.00 80.31 185 PRO A O 1
ATOM 1475 N N . VAL A 1 186 ? -25.407 11.029 -23.339 1.00 80.62 186 VAL A N 1
ATOM 1476 C CA . VAL A 1 186 ? -26.773 10.957 -23.863 1.00 80.62 186 VAL A CA 1
ATOM 1477 C C . VAL A 1 186 ? -27.700 11.635 -22.860 1.00 80.62 186 VAL A C 1
ATOM 1479 O O . VAL A 1 186 ? -27.995 11.092 -21.787 1.00 80.62 186 VAL A O 1
ATOM 1482 N N . LYS A 1 187 ? -28.145 12.848 -23.191 1.00 82.00 187 LYS A N 1
ATOM 1483 C CA . LYS A 1 187 ? -29.078 13.620 -22.368 1.00 82.00 187 LYS A CA 1
ATOM 1484 C C . LYS A 1 187 ? -30.497 13.055 -22.496 1.00 82.00 187 LYS A C 1
ATOM 1486 O O . LYS A 1 187 ? -30.978 12.821 -23.599 1.00 82.00 187 LYS A O 1
ATOM 1491 N N . LYS A 1 188 ? -31.171 12.857 -21.365 1.00 82.00 188 LYS A N 1
ATOM 1492 C CA . LYS A 1 188 ? -32.589 12.485 -21.258 1.00 82.00 188 LYS A CA 1
ATOM 1493 C C . LYS A 1 188 ? -33.305 13.489 -20.346 1.00 82.00 188 LYS A C 1
ATOM 1495 O O . LYS A 1 188 ? -32.654 14.005 -19.435 1.00 82.00 188 LYS A O 1
ATOM 1500 N N . PRO A 1 189 ? -34.606 13.750 -20.532 1.00 80.94 189 PRO A N 1
ATOM 1501 C CA . PRO A 1 189 ? -35.362 14.584 -19.603 1.00 80.94 189 PRO A CA 1
ATOM 1502 C C . PRO A 1 189 ? -35.310 13.994 -18.184 1.00 80.94 189 PRO A C 1
ATOM 1504 O O . PRO A 1 189 ? -35.474 12.786 -17.995 1.00 80.94 189 PRO A O 1
ATOM 1507 N N . GLU A 1 190 ? -35.032 14.821 -17.180 1.00 82.06 190 GLU A N 1
ATOM 1508 C CA . GLU A 1 190 ? -35.204 14.467 -15.773 1.00 82.06 190 GLU A CA 1
ATOM 1509 C C . GLU A 1 190 ? -36.705 14.400 -15.490 1.00 82.06 190 GLU A C 1
ATOM 1511 O O . GLU A 1 190 ? -37.430 15.326 -15.826 1.00 82.06 190 GLU A O 1
ATOM 1516 N N . MET A 1 191 ? -37.190 13.312 -14.892 1.00 84.12 191 MET A N 1
ATOM 1517 C CA . MET A 1 191 ? -38.619 13.172 -14.590 1.00 84.12 191 MET A CA 1
ATOM 1518 C C . MET A 1 191 ? -38.965 13.899 -13.293 1.00 84.12 191 MET A C 1
ATOM 1520 O O . MET A 1 191 ? -38.239 13.781 -12.300 1.00 84.12 191 MET A O 1
ATOM 1524 N N . ALA A 1 192 ? -40.075 14.636 -13.303 1.00 80.44 192 ALA A N 1
ATOM 1525 C CA . ALA A 1 192 ? -40.644 15.268 -12.126 1.00 80.44 192 ALA A CA 1
ATOM 1526 C C . ALA A 1 192 ? -41.062 14.180 -11.130 1.00 80.44 192 ALA A C 1
ATOM 1528 O O . ALA A 1 192 ? -41.508 13.104 -11.527 1.00 80.44 192 ALA A O 1
ATOM 1529 N N . LYS A 1 193 ? -40.870 14.429 -9.834 1.00 81.94 193 LYS A N 1
ATOM 1530 C CA . LYS A 1 193 ? -41.157 13.457 -8.776 1.00 81.94 193 LYS A CA 1
ATOM 1531 C C . LYS A 1 193 ? -42.112 14.042 -7.749 1.00 81.94 193 LYS A C 1
ATOM 1533 O O . LYS A 1 193 ? -42.039 15.236 -7.470 1.00 81.94 193 LYS A O 1
ATOM 1538 N N . ASP A 1 194 ? -42.969 13.199 -7.188 1.00 75.44 194 ASP A N 1
ATOM 1539 C CA . ASP A 1 194 ? -43.819 13.551 -6.054 1.00 75.44 194 ASP A CA 1
ATOM 1540 C C . ASP A 1 194 ? -43.012 13.641 -4.741 1.00 75.44 194 ASP A C 1
ATOM 1542 O O . ASP A 1 194 ? -41.805 13.372 -4.697 1.00 75.44 194 ASP A O 1
ATOM 1546 N N . ALA A 1 195 ? -43.687 14.003 -3.645 1.00 61.56 195 ALA A N 1
ATOM 1547 C CA . ALA A 1 195 ? -43.087 14.096 -2.310 1.00 61.56 195 ALA A CA 1
ATOM 1548 C C . ALA A 1 195 ? -42.486 12.767 -1.799 1.00 61.56 195 ALA A C 1
ATOM 1550 O O . ALA A 1 195 ? -41.649 12.782 -0.897 1.00 61.56 195 ALA A O 1
ATOM 1551 N N . ASN A 1 196 ? -42.869 11.639 -2.406 1.00 56.94 196 ASN A N 1
ATOM 1552 C CA . ASN A 1 196 ? -42.405 10.290 -2.088 1.00 56.94 196 ASN A CA 1
ATOM 1553 C C . ASN A 1 196 ? -41.330 9.788 -3.075 1.00 56.94 196 ASN A C 1
ATOM 1555 O O . ASN A 1 196 ? -40.922 8.628 -3.018 1.00 56.94 196 ASN A O 1
ATOM 1559 N N . GLY A 1 197 ? -40.866 10.636 -4.001 1.00 60.91 197 GLY A N 1
ATOM 1560 C CA . GLY A 1 197 ? -39.816 10.314 -4.964 1.00 60.91 197 GLY A CA 1
ATOM 1561 C C . GLY A 1 197 ? -40.260 9.477 -6.172 1.00 60.91 197 GLY A C 1
ATOM 1562 O O . GLY A 1 197 ? -39.392 9.080 -6.963 1.00 60.91 197 GLY A O 1
ATOM 1563 N N . LYS A 1 198 ? -41.563 9.218 -6.355 1.00 74.12 198 LYS A N 1
ATOM 1564 C CA . LYS A 1 198 ? -42.100 8.530 -7.541 1.00 74.12 198 LYS A CA 1
ATOM 1565 C C . LYS A 1 198 ? -42.265 9.503 -8.712 1.00 74.12 198 LYS A C 1
ATOM 1567 O O . LYS A 1 198 ? -42.593 10.661 -8.472 1.00 74.12 198 LYS A O 1
ATOM 1572 N N . PRO A 1 199 ? -42.061 9.066 -9.972 1.00 77.25 199 PRO A N 1
ATOM 1573 C CA . PRO A 1 199 ? -42.289 9.918 -11.135 1.00 77.25 199 PRO A CA 1
ATOM 1574 C C . PRO A 1 199 ? -43.743 10.398 -11.181 1.00 77.25 199 PRO A C 1
ATOM 1576 O O . PRO A 1 199 ? -44.656 9.571 -11.131 1.00 77.25 199 PRO A O 1
ATOM 1579 N N . LEU A 1 200 ? -43.944 11.710 -11.291 1.00 81.44 200 LEU A N 1
ATOM 1580 C CA . LEU A 1 200 ? -45.243 12.299 -11.604 1.00 81.44 200 LEU A CA 1
ATOM 1581 C C . LEU A 1 200 ? -45.674 11.822 -12.990 1.00 81.44 200 LEU A C 1
ATOM 1583 O O . LEU A 1 200 ? -44.838 11.677 -13.885 1.00 81.44 200 LEU A O 1
ATOM 1587 N N . LYS A 1 201 ? -46.967 11.554 -13.149 1.00 85.62 201 LYS A N 1
ATOM 1588 C CA . LYS A 1 201 ? -47.562 11.108 -14.407 1.00 85.62 201 LYS A CA 1
ATOM 1589 C C . LYS A 1 201 ? -48.610 12.112 -14.872 1.00 85.62 201 LYS A C 1
ATOM 1591 O O . LYS A 1 201 ? -49.250 12.731 -14.024 1.00 85.62 201 LYS A O 1
ATOM 1596 N N . ASP A 1 202 ? -48.739 12.288 -16.180 1.00 83.38 202 ASP A N 1
ATOM 1597 C CA . ASP A 1 202 ? -49.815 13.073 -16.784 1.00 83.38 202 ASP A CA 1
ATOM 1598 C C . ASP A 1 202 ? -51.146 12.299 -16.774 1.00 83.38 202 ASP A C 1
ATOM 1600 O O . ASP A 1 202 ? -51.226 11.172 -16.273 1.00 83.38 202 ASP A O 1
ATOM 1604 N N . GLU A 1 203 ? -52.204 12.928 -17.292 1.00 78.62 203 GLU A N 1
ATOM 1605 C CA . GLU A 1 203 ? -53.560 12.362 -17.350 1.00 78.62 203 GLU A CA 1
ATOM 1606 C C . GLU A 1 203 ? -53.629 11.062 -18.179 1.00 78.62 203 GLU A C 1
ATOM 1608 O O . GLU A 1 203 ? -54.475 10.211 -17.907 1.00 78.62 203 GLU A O 1
ATOM 1613 N N . ASP A 1 204 ? -52.678 10.855 -19.097 1.00 78.75 204 ASP A N 1
ATOM 1614 C CA . ASP A 1 204 ? -52.535 9.651 -19.925 1.00 78.75 204 ASP A CA 1
ATOM 1615 C C . ASP A 1 204 ? -51.621 8.583 -19.284 1.00 78.75 204 ASP A C 1
ATOM 1617 O O . ASP A 1 204 ? -51.399 7.503 -19.838 1.00 78.75 204 ASP A O 1
ATOM 1621 N N . GLY A 1 205 ? -51.080 8.854 -18.091 1.00 76.44 205 GLY A N 1
ATOM 1622 C CA . GLY A 1 205 ? -50.228 7.936 -17.338 1.00 76.44 205 GLY A CA 1
ATOM 1623 C C . GLY A 1 205 ? -48.750 7.929 -17.752 1.00 76.44 205 GLY A C 1
ATOM 1624 O O . GLY A 1 205 ? -47.993 7.079 -17.251 1.00 76.44 205 GLY A O 1
ATOM 1625 N N . ASN A 1 206 ? -48.316 8.861 -18.607 1.00 80.88 206 ASN A N 1
ATOM 1626 C CA . ASN A 1 206 ? -46.927 9.013 -19.033 1.00 80.88 206 ASN A CA 1
ATOM 1627 C C . ASN A 1 206 ? -46.116 9.840 -18.022 1.00 80.88 206 ASN A C 1
ATOM 1629 O O . ASN A 1 206 ? -46.648 10.757 -17.402 1.00 80.88 206 ASN A O 1
ATOM 1633 N N . PRO A 1 207 ? -44.817 9.549 -17.821 1.00 77.75 207 PRO A N 1
ATOM 1634 C CA . PRO A 1 207 ? -43.975 10.314 -16.904 1.00 77.75 207 PRO A CA 1
ATOM 1635 C C . PRO A 1 207 ? -43.813 11.780 -17.336 1.00 77.75 207 PRO A C 1
ATOM 1637 O O . PRO A 1 207 ? -43.414 12.057 -18.465 1.00 77.75 207 PRO A O 1
ATOM 1640 N N . VAL A 1 208 ? -44.036 12.711 -16.409 1.00 83.94 208 VAL A N 1
ATOM 1641 C CA . VAL A 1 208 ? -43.879 14.155 -16.634 1.00 83.94 208 VAL A CA 1
ATOM 1642 C C . VAL A 1 208 ? -42.413 14.551 -16.471 1.00 83.94 208 VAL A C 1
ATOM 1644 O O . VAL A 1 208 ? -41.774 14.209 -15.473 1.00 83.94 208 VAL A O 1
ATOM 1647 N N . ALA A 1 209 ? -41.867 15.305 -17.427 1.00 83.31 209 ALA A N 1
ATOM 1648 C CA . ALA A 1 209 ? -40.526 15.873 -17.315 1.00 83.31 209 ALA A CA 1
ATOM 1649 C C . ALA A 1 209 ? -40.508 17.053 -16.329 1.00 83.31 209 ALA A C 1
ATOM 1651 O O . ALA A 1 209 ? -41.398 17.896 -16.313 1.00 83.31 209 ALA A O 1
ATOM 1652 N N . LYS A 1 210 ? -39.459 17.136 -15.517 1.00 84.81 210 LYS A N 1
ATOM 1653 C CA . LYS A 1 210 ? -39.158 18.292 -14.679 1.00 84.81 210 LYS A CA 1
ATOM 1654 C C . LYS A 1 210 ? -38.723 19.444 -15.576 1.00 84.81 210 LYS A C 1
ATOM 1656 O O . LYS A 1 210 ? -37.847 19.257 -16.419 1.00 84.81 210 LYS A O 1
ATOM 1661 N N . THR A 1 211 ? -39.286 20.623 -15.361 1.00 86.19 211 THR A N 1
ATOM 1662 C CA . THR A 1 211 ? -38.937 21.836 -16.102 1.00 86.19 211 THR A CA 1
ATOM 1663 C C . THR A 1 211 ? -38.137 22.812 -15.241 1.00 86.19 211 THR A C 1
ATOM 1665 O O . THR A 1 211 ? -38.229 22.784 -14.012 1.00 86.19 211 THR A O 1
ATOM 1668 N N . ASP A 1 212 ? -37.311 23.642 -15.876 1.00 83.00 212 ASP A N 1
ATOM 1669 C CA . ASP A 1 212 ? -36.655 24.783 -15.234 1.00 83.00 212 ASP A CA 1
ATOM 1670 C C . ASP A 1 212 ? -37.615 25.981 -15.083 1.00 83.00 212 ASP A C 1
ATOM 1672 O O . ASP A 1 212 ? -38.787 25.910 -15.462 1.00 83.00 212 ASP A O 1
ATOM 1676 N N . GLU A 1 213 ? -37.127 27.089 -14.514 1.00 78.12 213 GLU A N 1
ATOM 1677 C CA . GLU A 1 213 ? -37.906 28.326 -14.318 1.00 78.12 213 GLU A CA 1
ATOM 1678 C C . GLU A 1 213 ? -38.409 28.943 -15.638 1.00 78.12 213 GLU A C 1
ATOM 1680 O O . GLU A 1 213 ? -39.353 29.729 -15.626 1.00 78.12 213 GLU A O 1
ATOM 1685 N N . ALA A 1 214 ? -37.818 28.566 -16.777 1.00 79.69 214 ALA A N 1
ATOM 1686 C CA . ALA A 1 214 ? -38.219 28.998 -18.113 1.00 79.69 214 ALA A CA 1
ATOM 1687 C C . ALA A 1 214 ? -39.150 27.990 -18.821 1.00 79.69 214 ALA A C 1
ATOM 1689 O O . ALA A 1 214 ? -39.511 28.204 -19.978 1.00 79.69 214 ALA A O 1
ATOM 1690 N N . GLY A 1 215 ? -39.547 26.901 -18.152 1.00 77.38 215 GLY A N 1
ATOM 1691 C CA . GLY A 1 215 ? -40.435 25.875 -18.703 1.00 77.38 215 GLY A CA 1
ATOM 1692 C C . GLY A 1 215 ? -39.745 24.846 -19.606 1.00 77.38 215 GLY A C 1
ATOM 1693 O O . GLY A 1 215 ? -40.427 24.013 -20.201 1.00 77.38 215 GLY A O 1
ATOM 1694 N N . ASN A 1 216 ? -38.411 24.850 -19.707 1.00 83.69 216 ASN A N 1
ATOM 1695 C CA . ASN A 1 216 ? -37.679 23.881 -20.525 1.00 83.69 216 ASN A CA 1
ATOM 1696 C C . ASN A 1 216 ? -37.411 22.587 -19.742 1.00 83.69 216 ASN A C 1
ATOM 1698 O O . ASN A 1 216 ? -37.100 22.658 -18.551 1.00 83.69 216 ASN A O 1
ATOM 1702 N N . PRO A 1 217 ? -37.453 21.398 -20.378 1.00 80.50 217 PRO A N 1
ATOM 1703 C CA . PRO A 1 217 ? -37.108 20.146 -19.715 1.00 80.50 217 PRO A CA 1
ATOM 1704 C C . PRO A 1 217 ? -35.681 20.175 -19.156 1.00 80.50 217 PRO A C 1
ATOM 1706 O O . PRO A 1 217 ? -34.707 20.368 -19.887 1.00 80.50 217 PRO A O 1
ATOM 1709 N N . VAL A 1 218 ? -35.544 19.918 -17.858 1.00 81.06 218 VAL A N 1
ATOM 1710 C CA . VAL A 1 218 ? -34.244 19.752 -17.211 1.00 81.06 218 VAL A CA 1
ATOM 1711 C C . VAL A 1 218 ? -33.618 18.475 -17.753 1.00 81.06 218 VAL A C 1
ATOM 1713 O O . VAL A 1 218 ? -34.111 17.377 -17.516 1.00 81.06 218 VAL A O 1
ATOM 1716 N N . MET A 1 219 ? -32.523 18.597 -18.497 1.00 78.19 219 MET A N 1
ATOM 1717 C CA . MET A 1 219 ? -31.852 17.447 -19.096 1.00 78.19 219 MET A CA 1
ATOM 1718 C C . MET A 1 219 ? -30.812 16.853 -18.142 1.00 78.19 219 MET A C 1
ATOM 1720 O O . MET A 1 219 ? -29.914 17.542 -17.661 1.00 78.19 219 MET A O 1
ATOM 1724 N N . ARG A 1 220 ? -30.877 15.539 -17.933 1.00 74.62 220 ARG A N 1
ATOM 1725 C CA . ARG A 1 220 ? -29.917 14.743 -17.160 1.00 74.62 220 ARG A CA 1
ATOM 1726 C C . ARG A 1 220 ? -29.150 13.805 -18.088 1.00 74.62 220 ARG A C 1
ATOM 1728 O O . ARG A 1 220 ? -29.721 13.215 -19.000 1.00 74.62 220 ARG A O 1
ATOM 1735 N N . THR A 1 221 ? -27.871 13.569 -17.815 1.00 70.62 221 THR A N 1
ATOM 1736 C CA . THR A 1 221 ? -27.126 12.496 -18.489 1.00 70.62 221 THR A CA 1
ATOM 1737 C C . THR A 1 221 ? -27.694 11.133 -18.085 1.00 70.62 221 THR A C 1
ATOM 1739 O O . THR A 1 221 ? -27.610 10.733 -16.921 1.00 70.62 221 THR A O 1
ATOM 1742 N N . GLY A 1 222 ? -28.318 10.437 -19.035 1.00 63.94 222 GLY A N 1
ATOM 1743 C CA . GLY A 1 222 ? -28.944 9.130 -18.829 1.00 63.94 222 GLY A CA 1
ATOM 1744 C C . GLY A 1 222 ? -28.034 7.955 -19.184 1.00 63.94 222 GLY A C 1
ATOM 1745 O O . GLY A 1 222 ? -28.102 6.926 -18.523 1.00 63.94 222 GLY A O 1
ATOM 1746 N N . ALA A 1 223 ? -27.182 8.122 -20.195 1.00 69.81 223 ALA A N 1
ATOM 1747 C CA . ALA A 1 223 ? -26.190 7.144 -20.638 1.00 69.81 223 ALA A CA 1
ATOM 1748 C C . ALA A 1 223 ? -24.969 7.870 -21.225 1.00 69.81 223 ALA A C 1
ATOM 1750 O O . ALA A 1 223 ? -24.986 9.093 -21.366 1.00 69.81 223 ALA A O 1
ATOM 1751 N N . TRP A 1 224 ? -23.929 7.118 -21.565 1.00 76.94 224 TRP A N 1
ATOM 1752 C CA . TRP A 1 224 ? -22.778 7.594 -22.329 1.00 76.94 224 TRP A CA 1
ATOM 1753 C C . TRP A 1 224 ? -22.627 6.694 -23.544 1.00 76.94 224 TRP A C 1
ATOM 1755 O O . TRP A 1 224 ? -22.863 5.492 -23.430 1.00 76.94 224 TRP A O 1
ATOM 1765 N N . LYS A 1 225 ? -22.284 7.264 -24.696 1.00 81.56 225 LYS A N 1
ATOM 1766 C CA . LYS A 1 225 ? -22.049 6.487 -25.917 1.00 81.56 225 LYS A CA 1
ATOM 1767 C C . LYS A 1 225 ? -20.761 6.952 -26.598 1.00 81.56 225 LYS A C 1
ATOM 1769 O O . LYS A 1 225 ? -20.468 8.148 -26.528 1.00 81.56 225 LYS A O 1
ATOM 1774 N N . PRO A 1 226 ? -20.014 6.053 -27.257 1.00 82.81 226 PRO A N 1
ATOM 1775 C CA . PRO A 1 226 ? -18.901 6.443 -28.112 1.00 82.81 226 PRO A CA 1
ATOM 1776 C C . PRO A 1 226 ? -19.344 7.429 -29.186 1.00 82.81 226 PRO A C 1
ATOM 1778 O O . PRO A 1 226 ? -20.425 7.291 -29.763 1.00 82.81 226 PRO A O 1
ATOM 1781 N N . THR A 1 227 ? -18.504 8.421 -29.450 1.00 84.12 227 THR A N 1
ATOM 1782 C CA . THR A 1 227 ? -18.597 9.225 -30.667 1.00 84.12 227 THR A CA 1
ATOM 1783 C C . THR A 1 227 ? -17.775 8.553 -31.774 1.00 84.12 227 THR A C 1
ATOM 1785 O O . THR A 1 227 ? -17.063 7.576 -31.539 1.00 84.12 227 THR A O 1
ATOM 1788 N N . GLY A 1 228 ? -17.851 9.073 -33.001 1.00 82.00 228 GLY A N 1
ATOM 1789 C CA . GLY A 1 228 ? -16.948 8.659 -34.084 1.00 82.00 228 GLY A CA 1
ATOM 1790 C C . GLY A 1 228 ? -15.514 9.190 -33.934 1.00 82.00 228 GLY A C 1
ATOM 1791 O O . GLY A 1 228 ? -14.670 8.897 -34.775 1.00 82.00 228 GLY A O 1
ATOM 1792 N N . ASN A 1 229 ? -15.229 9.988 -32.899 1.00 86.12 229 ASN A N 1
ATOM 1793 C CA . ASN A 1 229 ? -13.933 10.620 -32.693 1.00 86.12 229 ASN A CA 1
ATOM 1794 C C . ASN A 1 229 ? -12.980 9.677 -31.945 1.00 86.12 229 ASN A C 1
ATOM 1796 O O . ASN A 1 229 ? -13.042 9.529 -30.719 1.00 86.12 229 ASN A O 1
ATOM 1800 N N . VAL A 1 230 ? -12.082 9.047 -32.701 1.00 91.12 230 VAL A N 1
ATOM 1801 C CA . VAL A 1 230 ? -11.076 8.115 -32.187 1.00 91.12 230 VAL A CA 1
ATOM 1802 C C . VAL A 1 230 ? -9.690 8.687 -32.441 1.00 91.12 230 VAL A C 1
ATOM 1804 O O . VAL A 1 230 ? -9.310 8.943 -33.581 1.00 91.12 230 VAL A O 1
ATOM 1807 N N . ALA A 1 231 ? -8.920 8.861 -31.371 1.00 92.00 231 ALA A N 1
ATOM 1808 C CA . ALA A 1 231 ? -7.533 9.281 -31.449 1.00 92.00 231 ALA A CA 1
ATOM 1809 C C . ALA A 1 231 ? -6.609 8.064 -31.369 1.00 92.00 231 ALA A C 1
ATOM 1811 O O . ALA A 1 231 ? -6.793 7.180 -30.532 1.00 92.00 231 ALA A O 1
ATOM 1812 N N . THR A 1 232 ? -5.604 8.020 -32.241 1.00 94.38 232 THR A N 1
ATOM 1813 C CA . THR A 1 232 ? -4.554 6.999 -32.180 1.00 94.38 232 THR A CA 1
ATOM 1814 C C . THR A 1 232 ? -3.395 7.522 -31.347 1.00 94.38 232 THR A C 1
ATOM 1816 O O . THR A 1 232 ? -2.835 8.574 -31.653 1.00 94.38 232 THR A O 1
ATOM 1819 N N . VAL A 1 233 ? -3.038 6.775 -30.308 1.00 93.94 233 VAL A N 1
ATOM 1820 C CA . VAL A 1 233 ? -1.906 7.039 -29.422 1.00 93.94 233 VAL A CA 1
ATOM 1821 C C . VAL A 1 233 ? -0.887 5.923 -29.609 1.00 93.94 233 VAL A C 1
ATOM 1823 O O . VAL A 1 233 ? -1.240 4.742 -29.571 1.00 93.94 233 VAL A O 1
ATOM 1826 N N . ARG A 1 234 ? 0.382 6.283 -29.810 1.00 92.75 234 ARG A N 1
ATOM 1827 C CA . ARG A 1 234 ? 1.478 5.308 -29.839 1.00 92.75 234 ARG A CA 1
ATOM 1828 C C . ARG A 1 234 ? 2.174 5.249 -28.488 1.00 92.75 234 ARG A C 1
ATOM 1830 O O . ARG A 1 234 ? 2.514 6.280 -27.907 1.00 92.75 234 ARG A O 1
ATOM 1837 N N . TYR A 1 235 ? 2.377 4.028 -28.015 1.00 95.00 235 TYR A N 1
ATOM 1838 C CA . TYR A 1 235 ? 3.188 3.732 -26.847 1.00 95.00 235 TYR A CA 1
ATOM 1839 C C . TYR A 1 235 ? 4.528 3.163 -27.300 1.00 95.00 235 TYR A C 1
ATOM 1841 O O . TYR A 1 235 ? 4.580 2.373 -28.238 1.00 95.00 235 TYR A O 1
ATOM 1849 N N . GLN A 1 236 ? 5.599 3.566 -26.627 1.00 93.19 236 GLN A N 1
ATOM 1850 C CA . GLN A 1 236 ? 6.950 3.072 -26.870 1.00 93.19 236 GLN A CA 1
ATOM 1851 C C . GLN A 1 236 ? 7.455 2.359 -25.614 1.00 93.19 236 GLN A C 1
ATOM 1853 O O . GLN A 1 236 ? 7.163 2.843 -24.512 1.00 93.19 236 GLN A O 1
ATOM 1858 N N . PRO A 1 237 ? 8.193 1.242 -25.736 1.00 93.75 237 PRO A N 1
ATOM 1859 C CA . PRO A 1 237 ? 8.799 0.605 -24.580 1.00 93.75 237 PRO A CA 1
ATOM 1860 C C . PRO A 1 237 ? 9.825 1.537 -23.924 1.00 93.75 237 PRO A C 1
ATOM 1862 O O . PRO A 1 237 ? 10.520 2.283 -24.613 1.00 93.75 237 PRO A O 1
ATOM 1865 N N . ASP A 1 238 ? 9.939 1.494 -22.602 1.00 90.50 238 ASP A N 1
ATOM 1866 C CA . ASP A 1 238 ? 11.066 2.063 -21.869 1.00 90.50 238 ASP A CA 1
ATOM 1867 C C . ASP A 1 238 ? 12.070 0.972 -21.473 1.00 90.50 238 ASP A C 1
ATOM 1869 O O . ASP A 1 238 ? 11.766 -0.217 -21.539 1.00 90.50 238 ASP A O 1
ATOM 1873 N N . SER A 1 239 ? 13.269 1.356 -21.029 1.00 85.06 239 SER A N 1
ATOM 1874 C CA . SER A 1 239 ? 14.335 0.419 -20.644 1.00 85.06 239 SER A CA 1
ATOM 1875 C C . SER A 1 239 ? 14.009 -0.468 -19.430 1.00 85.06 239 SER A C 1
ATOM 1877 O O . SER A 1 239 ? 14.825 -1.303 -19.041 1.00 85.06 239 SER A O 1
ATOM 1879 N N . SER A 1 240 ? 12.829 -0.321 -18.818 1.00 85.38 240 SER A N 1
ATOM 1880 C CA . SER A 1 240 ? 12.324 -1.257 -17.815 1.00 85.38 240 SER A CA 1
ATOM 1881 C C . SER A 1 240 ? 11.374 -2.309 -18.387 1.00 85.38 240 SER A C 1
ATOM 1883 O O . SER A 1 240 ? 11.082 -3.266 -17.681 1.00 85.38 240 SER A O 1
ATOM 1885 N N . GLY A 1 241 ? 10.919 -2.177 -19.636 1.00 89.12 241 GLY A N 1
ATOM 1886 C CA . GLY A 1 241 ? 9.869 -3.015 -20.219 1.00 89.12 241 GLY A CA 1
ATOM 1887 C C . GLY A 1 241 ? 8.454 -2.520 -19.898 1.00 89.12 241 GLY A C 1
ATOM 1888 O O . GLY A 1 241 ? 7.502 -3.293 -19.972 1.00 89.12 241 GLY A O 1
ATOM 1889 N N . ASP A 1 242 ? 8.304 -1.254 -19.500 1.00 94.00 242 ASP A N 1
ATOM 1890 C CA . ASP A 1 242 ? 7.010 -0.565 -19.484 1.00 94.00 242 ASP A CA 1
ATOM 1891 C C . ASP A 1 242 ? 6.778 0.187 -20.786 1.00 94.00 242 ASP A C 1
ATOM 1893 O O . ASP A 1 242 ? 7.659 0.279 -21.628 1.00 94.00 242 ASP A O 1
ATOM 1897 N N . LEU A 1 243 ? 5.593 0.764 -20.942 1.00 96.06 243 LEU A N 1
ATOM 1898 C CA . LEU A 1 243 ? 5.195 1.500 -22.133 1.00 96.06 243 LEU A CA 1
ATOM 1899 C C . LEU A 1 243 ? 4.889 2.953 -21.778 1.00 96.06 243 LEU A C 1
ATOM 1901 O O . LEU A 1 243 ? 4.161 3.225 -20.822 1.00 96.06 243 LEU A O 1
ATOM 1905 N N . ILE A 1 244 ? 5.386 3.901 -22.569 1.00 95.69 244 ILE A N 1
ATOM 1906 C CA . ILE A 1 244 ? 5.159 5.338 -22.381 1.00 95.69 244 ILE A CA 1
ATOM 1907 C C . ILE A 1 244 ? 4.597 5.951 -23.663 1.00 95.69 244 ILE A C 1
ATOM 1909 O O . ILE A 1 244 ? 5.133 5.758 -24.751 1.00 95.69 244 ILE A O 1
ATOM 1913 N N . ALA A 1 245 ? 3.533 6.744 -23.532 1.00 95.12 245 ALA A N 1
ATOM 1914 C CA . ALA A 1 245 ? 2.994 7.556 -24.620 1.00 95.12 245 ALA A CA 1
ATOM 1915 C C . ALA A 1 245 ? 3.850 8.823 -24.805 1.00 95.12 245 ALA A C 1
ATOM 1917 O O . ALA A 1 245 ? 3.466 9.921 -24.390 1.00 95.12 245 ALA A O 1
ATOM 1918 N N . TRP A 1 246 ? 5.054 8.651 -25.359 1.00 93.19 246 TRP A N 1
ATOM 1919 C CA . TRP A 1 246 ? 6.083 9.693 -25.440 1.00 93.19 246 TRP A CA 1
ATOM 1920 C C . TRP A 1 246 ? 5.617 10.938 -26.205 1.00 93.19 246 TRP A C 1
ATOM 1922 O O . TRP A 1 246 ? 5.798 12.060 -25.728 1.00 93.19 246 TRP A O 1
ATOM 1932 N N . ASP A 1 247 ? 4.937 10.752 -27.332 1.00 91.06 247 ASP A N 1
ATOM 1933 C CA . ASP A 1 247 ? 4.531 11.845 -28.225 1.00 91.06 247 ASP A CA 1
ATOM 1934 C C . ASP A 1 247 ? 3.185 12.486 -27.852 1.00 91.06 247 ASP A C 1
ATOM 1936 O O . ASP A 1 247 ? 2.730 13.428 -28.497 1.00 91.06 247 ASP A O 1
ATOM 1940 N N . HIS A 1 248 ? 2.540 12.008 -26.783 1.00 92.69 248 HIS A N 1
ATOM 1941 C CA . HIS A 1 248 ? 1.195 12.433 -26.393 1.00 92.69 248 HIS A CA 1
ATOM 1942 C C . HIS A 1 248 ? 1.168 12.982 -24.955 1.00 92.69 248 HIS A C 1
ATOM 1944 O O . HIS A 1 248 ? 0.572 12.361 -24.064 1.00 92.69 248 HIS A O 1
ATOM 1950 N N . PRO A 1 249 ? 1.813 14.136 -24.689 1.00 93.38 249 PRO A N 1
ATOM 1951 C CA . PRO A 1 249 ? 1.850 14.733 -23.360 1.00 93.38 249 PRO A CA 1
ATOM 1952 C C . PRO A 1 249 ? 0.469 15.221 -22.899 1.00 93.38 249 PRO A C 1
ATOM 1954 O O . PRO A 1 249 ? -0.386 15.617 -23.687 1.00 93.38 249 PRO A O 1
ATOM 1957 N N . ILE A 1 250 ? 0.266 15.217 -21.582 1.00 93.25 250 ILE A N 1
ATOM 1958 C CA . ILE A 1 250 ? -0.967 15.630 -20.904 1.00 93.25 250 ILE A CA 1
ATOM 1959 C C . ILE A 1 250 ? -0.628 16.778 -19.959 1.00 93.25 250 ILE A C 1
ATOM 1961 O O . ILE A 1 250 ? 0.180 16.598 -19.050 1.00 93.25 250 ILE A O 1
ATOM 1965 N N . GLY A 1 251 ? -1.262 17.937 -20.124 1.00 92.06 251 GLY A N 1
ATOM 1966 C CA . GLY A 1 251 ? -1.026 19.122 -19.295 1.00 92.06 251 GLY A CA 1
ATOM 1967 C C . GLY A 1 251 ? -1.921 20.296 -19.699 1.00 92.06 251 GLY A C 1
ATOM 1968 O O . GLY A 1 251 ? -2.610 20.196 -20.715 1.00 92.06 251 GLY A O 1
ATOM 1969 N N . PRO A 1 252 ? -1.937 21.404 -18.933 1.00 89.94 252 PRO A N 1
ATOM 1970 C CA . PRO A 1 252 ? -2.819 22.544 -19.195 1.00 89.94 252 PRO A CA 1
ATOM 1971 C C . PRO A 1 252 ? -2.651 23.136 -20.596 1.00 89.94 252 PRO A C 1
ATOM 1973 O O . PRO A 1 252 ? -3.645 23.427 -21.254 1.00 89.94 252 PRO A O 1
ATOM 1976 N N . THR A 1 253 ? -1.405 23.247 -21.066 1.00 88.44 253 THR A N 1
ATOM 1977 C CA . THR A 1 253 ? -1.085 23.714 -22.424 1.00 88.44 253 THR A CA 1
ATOM 1978 C C . THR A 1 253 ? -1.678 22.795 -23.498 1.00 88.44 253 THR A C 1
ATOM 1980 O O . THR A 1 253 ? -2.240 23.264 -24.482 1.00 88.44 253 THR A O 1
ATOM 1983 N N . PHE A 1 254 ? -1.615 21.478 -23.291 1.00 88.62 254 PHE A N 1
ATOM 1984 C CA . PHE A 1 254 ? -2.014 20.486 -24.293 1.00 88.62 254 PHE A CA 1
ATOM 1985 C C . PHE A 1 254 ? -3.516 20.205 -24.311 1.00 88.62 254 PHE A C 1
ATOM 1987 O O . PHE A 1 254 ? -4.062 19.876 -25.354 1.00 88.62 254 PHE A O 1
ATOM 1994 N N . ALA A 1 255 ? -4.203 20.386 -23.183 1.00 86.81 255 ALA A N 1
ATOM 1995 C CA . ALA A 1 255 ? -5.645 20.165 -23.073 1.00 86.81 255 ALA A CA 1
ATOM 1996 C C . ALA A 1 255 ? -6.494 21.125 -23.924 1.00 86.81 255 ALA A C 1
ATOM 1998 O O . ALA A 1 255 ? -7.681 20.883 -24.127 1.00 86.81 255 ALA A O 1
ATOM 1999 N N . LYS A 1 256 ? -5.899 22.225 -24.400 1.00 81.44 256 LYS A N 1
ATOM 2000 C CA . LYS A 1 256 ? -6.541 23.199 -25.293 1.00 81.44 256 LYS A CA 1
ATOM 2001 C C . LYS A 1 256 ? -6.361 22.857 -26.774 1.00 81.44 256 LYS A C 1
ATOM 2003 O O . LYS A 1 256 ? -6.972 23.502 -27.621 1.00 81.44 256 LYS A O 1
ATOM 2008 N N . LEU A 1 257 ? -5.517 21.876 -27.084 1.00 85.06 257 LEU A N 1
ATOM 2009 C CA . LEU A 1 257 ? -5.194 21.470 -28.444 1.00 85.06 257 LEU A CA 1
ATOM 2010 C C . LEU A 1 257 ? -6.046 20.259 -28.866 1.00 85.06 257 LEU A C 1
ATOM 2012 O O . LEU A 1 257 ? -6.491 19.491 -28.008 1.00 85.06 257 LEU A O 1
ATOM 2016 N N . PRO A 1 258 ? -6.273 20.053 -30.176 1.00 83.56 258 PRO A N 1
ATOM 2017 C CA . PRO A 1 258 ? -6.946 18.857 -30.674 1.00 83.56 258 PRO A CA 1
ATOM 2018 C C . PRO A 1 258 ? -6.209 17.567 -30.277 1.00 83.56 258 PRO A C 1
ATOM 2020 O O . PRO A 1 258 ? -4.980 17.514 -30.296 1.00 83.56 258 PRO A O 1
ATOM 2023 N N . HIS A 1 259 ? -6.965 16.514 -29.951 1.00 86.69 259 HIS A N 1
ATOM 2024 C CA . HIS A 1 259 ? -6.438 15.171 -29.693 1.00 86.69 259 HIS A CA 1
ATOM 2025 C C . HIS A 1 259 ? -6.838 14.221 -30.846 1.00 86.69 259 HIS A C 1
ATOM 2027 O O . HIS A 1 259 ? -8.030 14.167 -31.160 1.00 86.69 259 HIS A O 1
ATOM 2033 N N . PRO A 1 260 ? -5.902 13.470 -31.470 1.00 84.31 260 PRO A N 1
ATOM 2034 C CA . PRO A 1 260 ? -4.493 13.326 -31.102 1.00 84.31 260 PRO A CA 1
ATOM 2035 C C . PRO A 1 260 ? -3.664 14.573 -31.434 1.00 84.31 260 PRO A C 1
ATOM 2037 O O . PRO A 1 260 ? -3.923 15.263 -32.416 1.00 84.31 260 PRO A O 1
ATOM 2040 N N . LEU A 1 261 ? -2.657 14.844 -30.601 1.00 84.19 261 LEU A N 1
ATOM 2041 C CA . LEU A 1 261 ? -1.709 15.933 -30.835 1.00 84.19 261 LEU A CA 1
ATOM 2042 C C . LEU A 1 261 ? -0.856 15.615 -32.067 1.00 84.19 261 LEU A C 1
ATOM 2044 O O . LEU A 1 261 ? -0.292 14.524 -32.152 1.00 84.19 261 LEU A O 1
ATOM 2048 N N . THR A 1 262 ? -0.727 16.572 -32.986 1.00 83.25 262 THR A N 1
ATOM 2049 C CA . THR A 1 262 ? 0.297 16.528 -34.039 1.00 83.25 262 THR A CA 1
ATOM 2050 C C . THR A 1 262 ? 1.547 17.275 -33.585 1.00 83.25 262 THR A C 1
ATOM 2052 O O . THR A 1 262 ? 1.478 18.132 -32.697 1.00 83.25 262 THR A O 1
ATOM 2055 N N . LYS A 1 263 ? 2.699 16.979 -34.198 1.00 79.44 263 LYS A N 1
ATOM 2056 C CA . LYS A 1 263 ? 3.956 17.678 -33.897 1.00 79.44 263 LYS A CA 1
ATOM 2057 C C . LYS A 1 263 ? 3.834 19.179 -34.178 1.00 79.44 263 LYS A C 1
ATOM 2059 O O . LYS A 1 263 ? 4.260 19.992 -33.369 1.00 79.44 263 LYS A O 1
ATOM 2064 N N . GLU A 1 264 ? 3.153 19.549 -35.259 1.00 81.19 264 GLU A N 1
ATOM 2065 C CA . GLU A 1 264 ? 2.904 20.942 -35.636 1.00 81.19 264 GLU A CA 1
ATOM 2066 C C . GLU A 1 264 ? 2.021 21.654 -34.602 1.00 81.19 264 GLU A C 1
ATOM 2068 O O . GLU A 1 264 ? 2.303 22.790 -34.226 1.00 81.19 264 GLU A O 1
ATOM 2073 N N . ALA A 1 265 ? 0.977 20.984 -34.099 1.00 80.88 265 ALA A N 1
ATOM 2074 C CA . ALA A 1 265 ? 0.114 21.531 -33.054 1.00 80.88 265 ALA A CA 1
ATOM 2075 C C . ALA A 1 265 ? 0.859 21.680 -31.719 1.00 80.88 265 ALA A C 1
ATOM 2077 O O . ALA A 1 265 ? 0.655 22.662 -31.007 1.00 80.88 265 ALA A O 1
ATOM 2078 N N . LEU A 1 266 ? 1.747 20.734 -31.394 1.00 81.19 266 LEU A N 1
ATOM 2079 C CA . LEU A 1 266 ? 2.625 20.815 -30.228 1.00 81.19 266 LEU A CA 1
ATOM 2080 C C . LEU A 1 266 ? 3.600 21.995 -30.341 1.00 81.19 266 LEU A C 1
ATOM 2082 O O . LEU A 1 266 ? 3.851 22.687 -29.354 1.00 81.19 266 LEU A O 1
ATOM 2086 N N . ASP A 1 267 ? 4.139 22.222 -31.538 1.00 79.06 267 ASP A N 1
ATOM 2087 C CA . ASP A 1 267 ? 5.107 23.279 -31.796 1.00 79.06 267 ASP A CA 1
ATOM 2088 C C . ASP A 1 267 ? 4.473 24.670 -31.789 1.00 79.06 267 ASP A C 1
ATOM 2090 O O . ASP A 1 267 ? 5.012 25.566 -31.141 1.00 79.06 267 ASP A O 1
ATOM 2094 N N . ALA A 1 268 ? 3.316 24.833 -32.432 1.00 77.62 268 ALA A N 1
ATOM 2095 C CA . ALA A 1 268 ? 2.587 26.099 -32.496 1.00 77.62 268 ALA A CA 1
ATOM 2096 C C . ALA A 1 268 ? 1.818 26.431 -31.203 1.00 77.62 268 ALA A C 1
ATOM 2098 O O . ALA A 1 268 ? 1.584 27.599 -30.902 1.00 77.62 268 ALA A O 1
ATOM 2099 N N . GLY A 1 269 ? 1.391 25.412 -30.453 1.00 70.38 269 GLY A N 1
ATOM 2100 C CA . GLY A 1 269 ? 0.548 25.561 -29.267 1.00 70.38 269 GLY A CA 1
ATOM 2101 C C . GLY A 1 269 ? 1.302 25.790 -27.956 1.00 70.38 269 GLY A C 1
ATOM 2102 O O . GLY A 1 269 ? 0.663 26.057 -26.937 1.00 70.38 269 GLY A O 1
ATOM 2103 N N . TYR A 1 270 ? 2.636 25.670 -27.943 1.00 79.69 270 TYR A N 1
ATOM 2104 C CA . TYR A 1 270 ? 3.429 25.883 -26.732 1.00 79.69 270 TYR A CA 1
ATOM 2105 C C . TYR A 1 270 ? 3.668 27.386 -26.493 1.00 79.69 270 TYR A C 1
ATOM 2107 O O . TYR A 1 270 ? 4.210 28.049 -27.376 1.00 79.69 270 TYR A O 1
ATOM 2115 N N . PRO A 1 271 ? 3.306 27.950 -25.325 1.00 80.38 271 PRO A N 1
ATOM 2116 C CA . PRO A 1 271 ? 3.495 29.374 -25.062 1.00 80.38 271 PRO A CA 1
ATOM 2117 C C . PRO A 1 271 ? 4.979 29.758 -25.078 1.00 80.38 271 PRO A C 1
ATOM 2119 O O . PRO A 1 271 ? 5.804 29.017 -24.547 1.00 80.38 271 PRO A O 1
ATOM 2122 N N . GLU A 1 272 ? 5.315 30.941 -25.600 1.00 80.44 272 GLU A N 1
ATOM 2123 C CA . GLU A 1 272 ? 6.699 31.452 -25.590 1.00 80.44 272 GLU A CA 1
ATOM 2124 C C . GLU A 1 272 ? 7.221 31.696 -24.164 1.00 80.44 272 GLU A C 1
ATOM 2126 O O . GLU A 1 272 ? 8.383 31.438 -23.871 1.00 80.44 272 GLU A O 1
ATOM 2131 N N . ASN A 1 273 ? 6.346 32.148 -23.258 1.00 81.31 273 ASN A N 1
ATOM 2132 C CA . ASN A 1 273 ? 6.665 32.431 -21.856 1.00 81.31 273 ASN A CA 1
ATOM 2133 C C . ASN A 1 273 ? 5.593 31.833 -20.926 1.00 81.31 273 ASN A C 1
ATOM 2135 O O . ASN A 1 273 ? 4.777 32.573 -20.364 1.00 81.31 273 ASN A O 1
ATOM 2139 N N . PRO A 1 274 ? 5.524 30.497 -20.785 1.00 83.81 274 PRO A N 1
ATOM 2140 C CA . PRO A 1 274 ? 4.476 29.865 -20.003 1.00 83.81 274 PRO A CA 1
ATOM 2141 C C . PRO A 1 274 ? 4.690 30.114 -18.512 1.00 83.81 274 PRO A C 1
ATOM 2143 O O . PRO A 1 274 ? 5.818 30.137 -18.011 1.00 83.81 274 PRO A O 1
ATOM 2146 N N . SER A 1 275 ? 3.592 30.238 -17.763 1.00 84.19 275 SER A N 1
ATOM 2147 C CA . SER A 1 275 ? 3.698 30.208 -16.309 1.00 84.19 275 SER A CA 1
ATOM 2148 C C . SER A 1 275 ? 4.188 28.822 -15.847 1.00 84.19 275 SER A C 1
ATOM 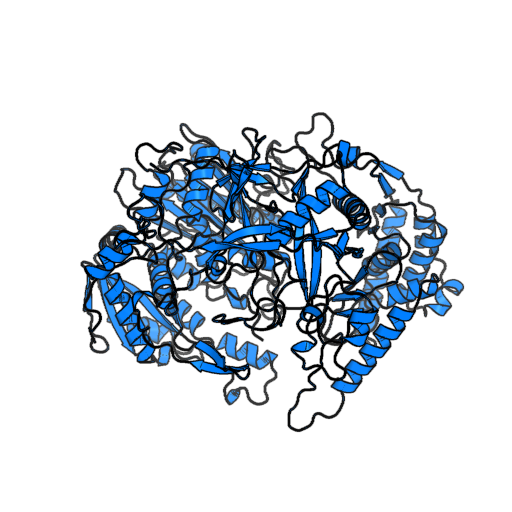2150 O O . SER A 1 275 ? 3.934 27.813 -16.514 1.00 84.19 275 SER A O 1
ATOM 2152 N N . PRO A 1 276 ? 4.818 28.709 -14.661 1.00 82.44 276 PRO A N 1
ATOM 2153 C CA . PRO A 1 276 ? 5.208 27.416 -14.100 1.00 82.44 276 PRO A CA 1
ATOM 2154 C C . PRO A 1 276 ? 4.056 26.417 -13.952 1.00 82.44 276 PRO A C 1
ATOM 2156 O O . PRO A 1 276 ? 4.311 25.226 -13.846 1.00 82.44 276 PRO A O 1
ATOM 2159 N N . ALA A 1 277 ? 2.805 26.880 -13.874 1.00 83.00 277 ALA A N 1
ATOM 2160 C CA . ALA A 1 277 ? 1.646 25.998 -13.834 1.00 83.00 277 ALA A CA 1
ATOM 2161 C C . ALA A 1 277 ? 1.277 25.503 -15.241 1.00 83.00 277 ALA A C 1
ATOM 2163 O O . ALA A 1 277 ? 1.071 24.306 -15.418 1.00 83.00 277 ALA A O 1
ATOM 2164 N N . ASP A 1 278 ? 1.246 26.391 -16.235 1.00 84.38 278 ASP A N 1
ATOM 2165 C CA . ASP A 1 278 ? 0.815 26.053 -17.600 1.00 84.38 278 ASP A CA 1
ATOM 2166 C C . ASP A 1 278 ? 1.776 25.089 -18.301 1.00 84.38 278 ASP A C 1
ATOM 2168 O O . ASP A 1 278 ? 1.347 24.226 -19.072 1.00 84.38 278 ASP A O 1
ATOM 2172 N N . ALA A 1 279 ? 3.068 25.199 -17.983 1.00 87.75 279 ALA A N 1
ATOM 2173 C CA . ALA A 1 279 ? 4.119 24.350 -18.529 1.00 87.75 279 ALA A CA 1
ATOM 2174 C C . ALA A 1 279 ? 4.157 22.930 -17.941 1.00 87.75 279 ALA A C 1
ATOM 2176 O O . ALA A 1 279 ? 4.848 22.068 -18.474 1.00 87.75 279 ALA A O 1
ATOM 2177 N N . GLN A 1 280 ? 3.472 22.657 -16.827 1.00 91.00 280 GLN A N 1
ATOM 2178 C CA . GLN A 1 280 ? 3.531 21.340 -16.187 1.00 91.00 280 GLN A CA 1
ATOM 2179 C C . GLN A 1 280 ? 2.785 20.284 -16.999 1.00 91.00 280 GLN A C 1
ATOM 2181 O O . GLN A 1 280 ? 1.602 20.438 -17.298 1.00 91.00 280 GLN A O 1
ATOM 2186 N N . TYR A 1 281 ? 3.441 19.156 -17.265 1.00 93.12 281 TYR A N 1
ATOM 2187 C CA . TYR A 1 281 ? 2.815 18.036 -17.959 1.00 93.12 281 TYR A CA 1
ATOM 2188 C C . TYR A 1 281 ? 3.281 16.668 -17.467 1.00 93.12 281 TYR A C 1
ATOM 2190 O O . TYR A 1 281 ? 4.237 16.509 -16.703 1.00 93.12 281 TYR A O 1
ATOM 2198 N N . SER A 1 282 ? 2.546 15.656 -17.899 1.00 94.38 282 SER A N 1
ATOM 2199 C CA . SER A 1 282 ? 2.778 14.251 -17.603 1.00 94.38 282 SER A CA 1
ATOM 2200 C C . SER A 1 282 ? 2.598 13.400 -18.853 1.00 94.38 282 SER A C 1
ATOM 2202 O O . SER A 1 282 ? 2.033 13.860 -19.843 1.00 94.38 282 SER A O 1
ATOM 2204 N N . LEU A 1 283 ? 3.070 12.163 -18.787 1.00 95.38 283 LEU A N 1
ATOM 2205 C CA . LEU A 1 283 ? 2.932 11.155 -19.828 1.00 95.38 283 LEU A CA 1
ATOM 2206 C C . LEU A 1 283 ? 2.087 10.004 -19.301 1.00 95.38 283 LEU A C 1
ATOM 2208 O O . LEU A 1 283 ? 2.211 9.627 -18.133 1.00 95.38 283 LEU A O 1
ATOM 2212 N N . SER A 1 284 ? 1.264 9.428 -20.171 1.00 95.50 284 SER A N 1
ATOM 2213 C CA . SER A 1 284 ? 0.610 8.160 -19.868 1.00 95.50 284 SER A CA 1
ATOM 2214 C C . SER A 1 284 ? 1.647 7.034 -19.888 1.00 95.50 284 SER A C 1
ATOM 2216 O O . SER A 1 284 ? 2.407 6.920 -20.850 1.00 95.50 284 SER A O 1
ATOM 2218 N N . ARG A 1 285 ? 1.689 6.220 -18.832 1.00 95.12 285 ARG A N 1
ATOM 2219 C CA . ARG A 1 285 ? 2.540 5.031 -18.698 1.00 95.12 285 ARG A CA 1
ATOM 2220 C C . ARG A 1 285 ? 1.647 3.818 -18.479 1.00 95.12 285 ARG A C 1
ATOM 2222 O O . ARG A 1 285 ? 0.807 3.849 -17.579 1.00 95.12 285 ARG A O 1
ATOM 2229 N N . ILE A 1 286 ? 1.875 2.760 -19.246 1.00 95.88 286 ILE A N 1
ATOM 2230 C CA . ILE A 1 286 ? 1.340 1.433 -18.955 1.00 95.88 286 ILE A CA 1
ATOM 2231 C C . ILE A 1 286 ? 2.455 0.632 -18.280 1.00 95.88 286 ILE A C 1
ATOM 2233 O O . ILE A 1 286 ? 3.537 0.481 -18.846 1.00 95.88 286 ILE A O 1
ATOM 2237 N N . SER A 1 287 ? 2.216 0.179 -17.053 1.00 93.44 287 SER A N 1
ATOM 2238 C CA . SER A 1 287 ? 3.125 -0.721 -16.348 1.00 93.44 287 SER A CA 1
ATOM 2239 C C . SER A 1 287 ? 2.824 -2.166 -16.709 1.00 93.44 287 SER A C 1
ATOM 2241 O O . SER A 1 287 ? 1.656 -2.553 -16.734 1.00 93.44 287 SER A O 1
ATOM 2243 N N . VAL A 1 288 ? 3.870 -2.957 -16.922 1.00 92.81 288 VAL A N 1
ATOM 2244 C CA . VAL A 1 288 ? 3.779 -4.399 -17.156 1.00 92.81 288 VAL A CA 1
ATOM 2245 C C . VAL A 1 288 ? 4.467 -5.103 -15.990 1.00 92.81 288 VAL A C 1
ATOM 2247 O O . VAL A 1 288 ? 5.689 -5.073 -15.880 1.00 92.81 288 VAL A O 1
ATOM 2250 N N . ALA A 1 289 ? 3.694 -5.698 -15.086 1.00 90.06 289 ALA A N 1
ATOM 2251 C CA . ALA A 1 289 ? 4.224 -6.402 -13.918 1.00 90.06 289 ALA A CA 1
ATOM 2252 C C . ALA A 1 289 ? 3.844 -7.879 -13.982 1.00 90.06 289 ALA A C 1
ATOM 2254 O O . ALA A 1 289 ? 2.714 -8.199 -14.326 1.00 90.06 289 ALA A O 1
ATOM 2255 N N . MET A 1 290 ? 4.767 -8.778 -13.644 1.00 89.50 290 MET A N 1
ATOM 2256 C CA . MET A 1 290 ? 4.461 -10.204 -13.530 1.00 89.50 290 MET A CA 1
ATOM 2257 C C . MET A 1 290 ? 4.370 -10.610 -12.066 1.00 89.50 290 MET A C 1
ATOM 2259 O O . MET A 1 290 ? 5.196 -10.203 -11.248 1.00 89.50 290 MET A O 1
ATOM 2263 N N . SER A 1 291 ? 3.381 -11.435 -11.749 1.00 87.31 291 SER A N 1
ATOM 2264 C CA . SER A 1 291 ? 3.205 -12.033 -10.431 1.00 87.31 291 SER A CA 1
ATOM 2265 C C . SER A 1 291 ? 2.692 -13.467 -10.566 1.00 87.31 291 SER A C 1
ATOM 2267 O O . SER A 1 291 ? 2.468 -13.983 -11.658 1.00 87.31 291 SER A O 1
ATOM 2269 N N . THR A 1 292 ? 2.532 -14.144 -9.437 1.00 86.19 292 THR A N 1
ATOM 2270 C CA . THR A 1 292 ? 1.860 -15.444 -9.352 1.00 86.19 292 THR A CA 1
ATOM 2271 C C . THR A 1 292 ? 0.645 -15.295 -8.449 1.00 86.19 292 THR A C 1
ATOM 2273 O O . THR A 1 292 ? 0.667 -14.495 -7.511 1.00 86.19 292 THR A O 1
ATOM 2276 N N . HIS A 1 293 ? -0.412 -16.060 -8.707 1.00 85.06 293 HIS A N 1
ATOM 2277 C CA . HIS A 1 293 ? -1.599 -16.113 -7.851 1.00 85.06 293 HIS A CA 1
ATOM 2278 C C . HIS A 1 293 ? -1.706 -17.491 -7.196 1.00 85.06 293 HIS A C 1
ATOM 2280 O O . HIS A 1 293 ? -1.308 -18.498 -7.778 1.00 85.06 293 HIS A O 1
ATOM 2286 N N . HIS A 1 294 ? -2.225 -17.545 -5.969 1.00 82.75 294 HIS A N 1
ATOM 2287 C CA . HIS A 1 294 ? -2.401 -18.823 -5.283 1.00 82.75 294 HIS A CA 1
ATOM 2288 C C . HIS A 1 294 ? -3.461 -19.688 -5.983 1.00 82.75 294 HIS A C 1
ATOM 2290 O O . HIS A 1 294 ? -4.453 -19.170 -6.505 1.00 82.75 294 HIS A O 1
ATOM 2296 N N . GLY A 1 295 ? -3.225 -21.002 -6.005 1.00 78.50 295 GLY A N 1
ATOM 2297 C CA . GLY A 1 295 ? -4.099 -21.966 -6.674 1.00 78.50 295 GLY A CA 1
ATOM 2298 C C . GLY A 1 295 ? -4.028 -21.934 -8.204 1.00 78.50 295 GLY A C 1
ATOM 2299 O O . GLY A 1 295 ? -4.895 -22.523 -8.843 1.00 78.50 295 GLY A O 1
ATOM 2300 N N . ARG A 1 296 ? -3.032 -21.254 -8.795 1.00 79.75 296 ARG A N 1
ATOM 2301 C CA . ARG A 1 296 ? -2.791 -21.253 -10.244 1.00 79.75 296 ARG A CA 1
ATOM 2302 C C . ARG A 1 296 ? -1.388 -21.749 -10.597 1.00 79.75 296 ARG A C 1
ATOM 2304 O O . ARG A 1 296 ? -0.429 -21.279 -9.978 1.00 79.75 296 ARG A O 1
ATOM 2311 N N . PRO A 1 297 ? -1.262 -22.656 -11.581 1.00 77.56 297 PRO A N 1
ATOM 2312 C CA . PRO A 1 297 ? 0.036 -23.097 -12.073 1.00 77.56 297 PRO A CA 1
ATOM 2313 C C . PRO A 1 297 ? 0.708 -22.034 -12.954 1.00 77.56 297 PRO A C 1
ATOM 2315 O O . PRO A 1 297 ? 1.929 -21.886 -12.892 1.00 77.56 297 PRO A O 1
ATOM 2318 N N . GLU A 1 298 ? -0.064 -21.261 -13.726 1.00 84.50 298 GLU A N 1
ATOM 2319 C CA . GLU A 1 298 ? 0.469 -20.222 -14.606 1.00 84.50 298 GLU A CA 1
ATOM 2320 C C . GLU A 1 298 ? 0.716 -18.900 -13.854 1.00 84.50 298 GLU A C 1
ATOM 2322 O O . GLU A 1 298 ? -0.152 -18.418 -13.111 1.00 84.50 298 GLU A O 1
ATOM 2327 N N . PRO A 1 299 ? 1.864 -18.239 -14.084 1.00 89.44 299 PRO A N 1
ATOM 2328 C CA . PRO A 1 299 ? 2.050 -16.841 -13.716 1.00 89.44 299 PRO A CA 1
ATOM 2329 C C . PRO A 1 299 ? 1.070 -15.912 -14.448 1.00 89.44 299 PRO A C 1
ATOM 2331 O O . PRO A 1 299 ? 0.484 -16.255 -15.477 1.00 89.44 299 PRO A O 1
ATOM 2334 N N . VAL A 1 300 ? 0.926 -14.689 -13.944 1.00 91.06 300 VAL A N 1
ATOM 2335 C CA . VAL A 1 300 ? 0.060 -13.661 -14.530 1.00 91.06 300 VAL A CA 1
ATOM 2336 C C . VAL A 1 300 ? 0.833 -12.381 -14.828 1.00 91.06 300 VAL A C 1
ATOM 2338 O O . VAL A 1 300 ? 1.817 -12.065 -14.160 1.00 91.06 300 VAL A O 1
ATOM 2341 N N . ILE A 1 301 ? 0.361 -11.619 -15.814 1.00 93.56 301 ILE A N 1
ATOM 2342 C CA . ILE A 1 301 ? 0.853 -10.280 -16.148 1.00 93.56 301 ILE A CA 1
ATOM 2343 C C . ILE A 1 301 ? -0.231 -9.259 -15.815 1.00 93.56 301 ILE A C 1
ATOM 2345 O O . ILE A 1 301 ? -1.296 -9.260 -16.425 1.00 93.56 301 ILE A O 1
ATOM 2349 N N . ASN A 1 302 ? 0.046 -8.357 -14.881 1.00 93.56 302 ASN A N 1
ATOM 2350 C CA . ASN A 1 302 ? -0.811 -7.236 -14.520 1.00 93.56 302 ASN A CA 1
ATOM 2351 C C . ASN A 1 302 ? -0.443 -6.004 -15.355 1.00 93.56 302 ASN A C 1
ATOM 2353 O O . ASN A 1 302 ? 0.651 -5.449 -15.211 1.00 93.56 302 ASN A O 1
ATOM 2357 N N . LEU A 1 303 ? -1.372 -5.550 -16.203 1.00 94.81 303 LEU A N 1
ATOM 2358 C CA . LEU A 1 303 ? -1.246 -4.278 -16.910 1.00 94.81 303 LEU A CA 1
ATOM 2359 C C . LEU A 1 303 ? -1.894 -3.155 -16.089 1.00 94.81 303 LEU A C 1
ATOM 2361 O O . LEU A 1 303 ? -3.088 -3.190 -15.794 1.00 94.81 303 LEU A O 1
ATOM 2365 N N . GLY A 1 304 ? -1.110 -2.140 -15.730 1.00 92.00 304 GLY A N 1
ATOM 2366 C CA . GLY A 1 304 ? -1.567 -0.968 -14.972 1.00 92.00 304 GLY A CA 1
ATOM 2367 C C . GLY A 1 304 ? -1.421 0.322 -15.773 1.00 92.00 304 GLY A C 1
ATOM 2368 O O . GLY A 1 304 ? -0.551 0.414 -16.629 1.00 92.00 304 GLY A O 1
ATOM 2369 N N . ALA A 1 305 ? -2.243 1.340 -15.504 1.00 91.69 305 ALA A N 1
ATOM 2370 C CA . ALA A 1 305 ? -2.172 2.638 -16.179 1.00 91.69 305 ALA A CA 1
ATOM 2371 C C . ALA A 1 305 ? -1.958 3.784 -15.181 1.00 91.69 305 ALA A C 1
ATOM 2373 O O . ALA A 1 305 ? -2.729 3.973 -14.236 1.00 91.69 305 ALA A O 1
ATOM 2374 N N . HIS A 1 306 ? -0.919 4.590 -15.408 1.00 89.69 306 HIS A N 1
ATOM 2375 C CA . HIS A 1 306 ? -0.472 5.631 -14.479 1.00 89.69 306 HIS A CA 1
ATOM 2376 C C . HIS A 1 306 ? 0.044 6.869 -15.212 1.00 89.69 306 HIS A C 1
ATOM 2378 O O . HIS A 1 306 ? 0.551 6.780 -16.326 1.00 89.69 306 HIS A O 1
ATOM 2384 N N . MET A 1 307 ? -0.019 8.037 -14.568 1.00 91.31 307 MET A N 1
ATOM 2385 C CA . MET A 1 307 ? 0.594 9.259 -15.094 1.00 91.31 307 MET A CA 1
ATOM 2386 C C . MET A 1 307 ? 2.013 9.436 -14.547 1.00 91.31 307 MET A C 1
ATOM 2388 O O . MET A 1 307 ? 2.215 9.535 -13.334 1.00 91.31 307 MET A O 1
ATOM 2392 N N . ARG A 1 308 ? 3.007 9.543 -15.434 1.00 91.62 308 ARG A N 1
ATOM 2393 C CA . ARG A 1 308 ? 4.380 9.936 -15.085 1.00 91.62 308 ARG A CA 1
ATOM 2394 C C . ARG A 1 308 ? 4.566 11.436 -15.277 1.00 91.62 308 ARG A C 1
ATOM 2396 O O . ARG A 1 308 ? 4.522 11.935 -16.395 1.00 91.62 308 ARG A O 1
ATOM 2403 N N . ARG A 1 309 ? 4.784 12.169 -14.186 1.00 92.50 309 ARG A N 1
ATOM 2404 C CA . ARG A 1 309 ? 4.967 13.630 -14.203 1.00 92.50 309 ARG A CA 1
ATOM 2405 C C . ARG A 1 309 ? 6.400 14.023 -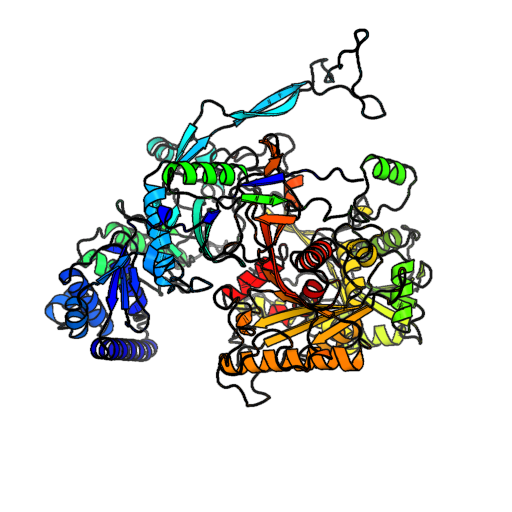14.560 1.00 92.50 309 ARG A C 1
ATOM 2407 O O . ARG A 1 309 ? 7.345 13.440 -14.021 1.00 92.50 309 ARG A O 1
ATOM 2414 N N . VAL A 1 310 ? 6.540 15.057 -15.388 1.00 92.81 310 VAL A N 1
ATOM 2415 C CA . VAL A 1 310 ? 7.836 15.624 -15.781 1.00 92.81 310 VAL A CA 1
ATOM 2416 C C . VAL A 1 310 ? 8.228 16.760 -14.834 1.00 92.81 310 VAL A C 1
ATOM 2418 O O . VAL A 1 310 ? 7.405 17.595 -14.451 1.00 92.81 310 VAL A O 1
ATOM 2421 N N . ASN A 1 311 ? 9.484 16.755 -14.397 1.00 89.25 311 ASN A N 1
ATOM 2422 C CA . ASN A 1 311 ? 10.045 17.741 -13.488 1.00 89.25 311 ASN A CA 1
ATOM 2423 C C . ASN A 1 311 ? 10.491 19.007 -14.239 1.00 89.25 311 ASN A C 1
ATOM 2425 O O . ASN A 1 311 ? 10.767 18.982 -15.433 1.00 89.25 311 ASN A O 1
ATOM 2429 N N . ASP A 1 312 ? 10.571 20.128 -13.530 1.00 85.81 312 ASP A N 1
ATOM 2430 C CA . ASP A 1 312 ? 11.082 21.401 -14.068 1.00 85.81 312 ASP A CA 1
ATOM 2431 C C . ASP A 1 312 ? 12.617 21.466 -14.105 1.00 85.81 312 ASP A C 1
ATOM 2433 O O . ASP A 1 312 ? 13.198 22.340 -14.742 1.00 85.81 312 ASP A O 1
ATOM 2437 N N . THR A 1 313 ? 13.274 20.543 -13.409 1.00 80.75 313 THR A N 1
ATOM 2438 C CA . THR A 1 313 ? 14.696 20.604 -13.079 1.00 80.75 313 THR A CA 1
ATOM 2439 C C . THR A 1 313 ? 15.347 19.250 -13.269 1.00 80.75 313 THR A C 1
ATOM 2441 O O . THR A 1 313 ? 14.805 18.214 -12.871 1.00 80.75 313 THR A O 1
ATOM 2444 N N . LEU A 1 314 ? 16.533 19.248 -13.862 1.00 80.19 314 LEU A N 1
ATOM 2445 C CA . LEU A 1 314 ? 17.310 18.044 -14.092 1.00 80.19 314 LEU A CA 1
ATOM 2446 C C . LEU A 1 314 ? 18.250 17.764 -12.913 1.00 80.19 314 LEU A C 1
ATOM 2448 O O . LEU A 1 314 ? 18.271 16.640 -12.417 1.00 80.19 314 LEU A O 1
ATOM 2452 N N . VAL A 1 315 ? 18.921 18.786 -12.372 1.00 75.00 315 VAL A N 1
ATOM 2453 C CA . VAL A 1 315 ? 19.904 18.659 -11.271 1.00 75.00 315 VAL A CA 1
ATOM 2454 C C . VAL A 1 315 ? 19.330 18.162 -9.938 1.00 75.00 315 VAL A C 1
ATOM 2456 O O . VAL A 1 315 ? 20.081 17.751 -9.055 1.00 75.00 315 VAL A O 1
ATOM 2459 N N . TRP A 1 316 ? 18.006 18.199 -9.764 1.00 74.69 316 TRP A N 1
ATOM 2460 C CA . TRP A 1 316 ? 17.315 17.687 -8.570 1.00 74.69 316 TRP A CA 1
ATOM 2461 C C . TRP A 1 316 ? 16.512 16.413 -8.825 1.00 74.69 316 TRP A C 1
ATOM 2463 O O . TRP A 1 316 ? 15.893 15.878 -7.900 1.00 74.69 316 TRP A O 1
ATOM 2473 N N . SER A 1 317 ? 16.505 15.927 -10.063 1.00 77.56 317 SER A N 1
ATOM 2474 C CA . SER A 1 317 ? 15.818 14.695 -10.427 1.00 77.56 317 SER A CA 1
ATOM 2475 C C . SER A 1 317 ? 16.679 13.484 -10.095 1.00 77.56 317 SER A C 1
ATOM 2477 O O . SER A 1 317 ? 17.901 13.550 -10.130 1.00 77.56 317 SER A O 1
ATOM 2479 N N . LYS A 1 318 ? 16.026 12.369 -9.753 1.00 75.06 318 LYS A N 1
ATOM 2480 C CA . LYS A 1 318 ? 16.698 11.079 -9.507 1.00 75.06 318 LYS A CA 1
ATOM 2481 C C . LYS A 1 318 ? 16.716 10.167 -10.726 1.00 75.06 318 LYS A C 1
ATOM 2483 O O . LYS A 1 318 ? 17.418 9.164 -10.747 1.00 75.06 318 LYS A O 1
ATOM 2488 N N . THR A 1 319 ? 15.877 10.460 -11.707 1.00 80.75 319 THR A N 1
ATOM 2489 C CA . THR A 1 319 ? 15.729 9.655 -12.912 1.00 80.75 319 THR A CA 1
ATOM 2490 C C . THR A 1 319 ? 15.336 10.582 -14.047 1.00 80.75 319 THR A C 1
ATOM 2492 O O . THR A 1 319 ? 14.543 11.505 -13.838 1.00 80.75 319 THR A O 1
ATOM 2495 N N . ILE A 1 320 ? 15.882 10.347 -15.231 1.00 84.81 320 ILE A N 1
ATOM 2496 C CA . ILE A 1 320 ? 15.517 11.043 -16.463 1.00 84.81 320 ILE A CA 1
ATOM 2497 C C . ILE A 1 320 ? 15.098 10.025 -17.517 1.00 84.81 320 ILE A C 1
ATOM 2499 O O . ILE A 1 320 ? 15.579 8.895 -17.510 1.00 84.81 320 ILE A O 1
ATOM 2503 N N . MET A 1 321 ? 14.195 10.442 -18.398 1.00 89.25 321 MET A N 1
ATOM 2504 C CA . MET A 1 321 ? 13.847 9.717 -19.614 1.00 89.25 321 MET A CA 1
ATOM 2505 C C . MET A 1 321 ? 14.587 10.339 -20.794 1.00 89.25 321 MET A C 1
ATOM 2507 O O . MET A 1 321 ? 14.579 11.568 -20.916 1.00 89.25 321 MET A O 1
ATOM 2511 N N . VAL A 1 322 ? 15.195 9.511 -21.640 1.00 85.62 322 VAL A N 1
ATOM 2512 C CA . VAL A 1 322 ? 15.937 9.949 -22.828 1.00 85.62 322 VAL A CA 1
ATOM 2513 C C . VAL A 1 322 ? 15.414 9.224 -24.065 1.00 85.62 322 VAL A C 1
ATOM 2515 O O . VAL A 1 322 ? 15.415 7.996 -24.108 1.00 85.62 322 VAL A O 1
ATOM 2518 N N . ASP A 1 323 ? 14.966 9.989 -25.052 1.00 86.19 323 ASP A N 1
ATOM 2519 C CA . ASP A 1 323 ? 14.573 9.503 -26.376 1.00 86.19 323 ASP A CA 1
ATOM 2520 C C . ASP A 1 323 ? 15.793 9.384 -27.295 1.00 86.19 323 ASP A C 1
ATOM 2522 O O . ASP A 1 323 ? 16.690 10.230 -27.274 1.00 86.19 323 ASP A O 1
ATOM 2526 N N . ARG A 1 324 ? 15.814 8.315 -28.089 1.00 74.00 324 ARG A N 1
ATOM 2527 C CA . ARG A 1 324 ? 16.901 7.937 -28.999 1.00 74.00 324 ARG A CA 1
ATOM 2528 C C . ARG A 1 324 ? 16.511 8.024 -30.471 1.00 74.00 324 ARG A C 1
ATOM 2530 O O . ARG A 1 324 ? 17.273 7.565 -31.319 1.00 74.00 324 ARG A O 1
ATOM 2537 N N . ALA A 1 325 ? 15.315 8.525 -30.777 1.00 73.25 325 ALA A N 1
ATOM 2538 C CA . ALA A 1 325 ? 14.664 8.478 -32.087 1.00 73.25 325 ALA A CA 1
ATOM 2539 C C . ALA A 1 325 ? 14.329 7.061 -32.604 1.00 73.25 325 ALA A C 1
ATOM 2541 O O . ALA A 1 325 ? 13.321 6.893 -33.288 1.00 73.25 325 ALA A O 1
ATOM 2542 N N . THR A 1 326 ? 15.129 6.041 -32.273 1.00 73.38 326 THR A N 1
ATOM 2543 C CA . THR A 1 326 ? 14.894 4.623 -32.581 1.00 73.38 326 THR A CA 1
ATOM 2544 C C . THR A 1 326 ? 15.136 3.756 -31.342 1.00 73.38 326 THR A C 1
ATOM 2546 O O . THR A 1 326 ? 16.055 4.018 -30.565 1.00 73.38 326 THR A O 1
ATOM 2549 N N . GLY A 1 327 ? 14.304 2.731 -31.147 1.00 77.88 327 GLY A N 1
ATOM 2550 C CA . GLY A 1 327 ? 14.373 1.845 -29.980 1.00 77.88 327 GLY A CA 1
ATOM 2551 C C . GLY A 1 327 ? 13.637 2.377 -28.736 1.00 77.88 327 GLY A C 1
ATOM 2552 O O . GLY A 1 327 ? 12.836 3.308 -28.836 1.00 77.88 327 GLY A O 1
ATOM 2553 N N . PRO A 1 328 ? 13.849 1.753 -27.563 1.00 85.44 328 PRO A N 1
ATOM 2554 C CA . PRO A 1 328 ? 13.140 2.097 -26.332 1.00 85.44 328 PRO A CA 1
ATOM 2555 C C . PRO A 1 328 ? 13.635 3.396 -25.674 1.00 85.44 328 PRO A C 1
ATOM 2557 O O . PRO A 1 328 ? 14.806 3.767 -25.772 1.00 85.44 328 PRO A O 1
ATOM 2560 N N . VAL A 1 329 ? 12.747 4.051 -24.920 1.00 87.88 329 VAL A N 1
ATOM 2561 C CA . VAL A 1 329 ? 13.055 5.242 -24.107 1.00 87.88 329 VAL A CA 1
ATOM 2562 C C . VAL A 1 329 ? 13.907 4.861 -22.898 1.00 87.88 329 VAL A C 1
ATOM 2564 O O . VAL A 1 329 ? 13.594 3.922 -22.168 1.00 87.88 329 VAL A O 1
ATOM 2567 N N . LEU A 1 330 ? 14.966 5.618 -22.614 1.00 80.25 330 LEU A N 1
ATOM 2568 C CA . LEU A 1 330 ? 15.922 5.234 -21.574 1.00 80.25 330 LEU A CA 1
ATOM 2569 C C . LEU A 1 330 ? 15.625 5.848 -20.233 1.00 80.25 330 LEU A C 1
ATOM 2571 O O . LEU A 1 330 ? 15.570 7.068 -20.111 1.00 80.25 330 LEU A O 1
ATOM 2575 N N . LEU A 1 331 ? 15.541 5.004 -19.209 1.00 80.56 331 LEU A N 1
ATOM 2576 C CA . LEU A 1 331 ? 15.493 5.431 -17.821 1.00 80.56 331 LEU A CA 1
ATOM 2577 C C . LEU A 1 331 ? 16.910 5.504 -17.253 1.00 80.56 331 LEU A C 1
ATOM 2579 O O . LEU A 1 331 ? 17.501 4.493 -16.881 1.00 80.56 331 LEU A O 1
ATOM 2583 N N . VAL A 1 332 ? 17.450 6.716 -17.141 1.00 74.25 332 VAL A N 1
ATOM 2584 C CA . VAL A 1 332 ? 18.788 6.948 -16.583 1.00 74.25 332 VAL A CA 1
ATOM 2585 C C . VAL A 1 332 ? 18.666 7.440 -15.143 1.00 74.25 332 VAL A C 1
ATOM 2587 O O . VAL A 1 332 ? 18.027 8.459 -14.875 1.00 74.25 332 VAL A O 1
ATOM 2590 N N . GLY A 1 333 ? 19.267 6.715 -14.198 1.00 67.81 333 GLY A N 1
ATOM 2591 C CA . GLY A 1 333 ? 19.346 7.117 -12.792 1.00 67.81 333 GLY A CA 1
ATOM 2592 C C . GLY A 1 333 ? 20.374 8.228 -12.560 1.00 67.81 333 GLY A C 1
ATOM 2593 O O . GLY A 1 333 ? 21.503 8.128 -13.027 1.00 67.81 333 GLY A O 1
ATOM 2594 N N . LEU A 1 334 ? 19.987 9.249 -11.797 1.00 64.94 334 LEU A N 1
ATOM 2595 C CA . LEU A 1 334 ? 20.814 10.360 -11.325 1.00 64.94 334 LEU A CA 1
ATOM 2596 C C . LEU A 1 334 ? 20.883 10.301 -9.790 1.00 64.94 334 LEU A C 1
ATOM 2598 O O . LEU A 1 334 ? 19.854 10.139 -9.133 1.00 64.94 334 LEU A O 1
ATOM 2602 N N . ASP A 1 335 ? 22.049 10.461 -9.171 1.00 49.69 335 ASP A N 1
ATOM 2603 C CA . ASP A 1 335 ? 22.149 10.473 -7.704 1.00 49.69 335 ASP A CA 1
ATOM 2604 C C . ASP A 1 335 ? 23.090 11.615 -7.201 1.00 49.69 335 ASP A C 1
ATOM 2606 O O . ASP A 1 335 ? 24.104 11.954 -7.811 1.00 49.69 335 ASP A O 1
ATOM 2610 N N . GLY A 1 336 ? 22.707 12.284 -6.099 1.00 46.12 336 GLY A N 1
ATOM 2611 C CA . GLY A 1 336 ? 23.389 13.465 -5.523 1.00 46.12 336 GLY A CA 1
ATOM 2612 C C . GLY A 1 336 ? 22.776 14.854 -5.829 1.00 46.12 336 GLY A C 1
ATOM 2613 O O . GLY A 1 336 ? 21.983 15.019 -6.742 1.00 46.12 336 GLY A O 1
ATOM 2614 N N . ARG A 1 337 ? 23.131 15.883 -5.024 1.00 39.56 337 ARG A N 1
ATOM 2615 C CA . ARG A 1 337 ? 22.708 17.311 -5.170 1.00 39.56 337 ARG A CA 1
ATOM 2616 C C . ARG A 1 337 ? 23.407 18.067 -6.325 1.00 39.56 337 ARG A C 1
ATOM 2618 O O . ARG A 1 337 ? 23.199 19.267 -6.478 1.00 39.56 337 ARG A O 1
ATOM 2625 N N . LYS A 1 338 ? 24.264 17.372 -7.067 1.00 44.06 338 LYS A N 1
ATOM 2626 C CA . LYS A 1 338 ? 24.949 17.727 -8.319 1.00 44.06 338 LYS A CA 1
ATOM 2627 C C . LYS A 1 338 ? 25.105 16.402 -9.086 1.00 44.06 338 LYS A C 1
ATOM 2629 O O . LYS A 1 338 ? 25.046 15.356 -8.435 1.00 44.06 338 LYS A O 1
ATOM 2634 N N . LEU A 1 339 ? 25.228 16.458 -10.412 1.00 41.88 339 LEU A N 1
ATOM 2635 C CA . LEU A 1 339 ? 25.149 15.356 -11.389 1.00 41.88 339 LEU A CA 1
ATOM 2636 C C . LEU A 1 339 ? 26.215 14.243 -11.223 1.00 41.88 339 LEU A C 1
ATOM 2638 O O . LEU A 1 339 ? 26.930 13.918 -12.161 1.00 41.88 339 LEU A O 1
ATOM 2642 N N . ASN A 1 340 ? 26.365 13.657 -10.038 1.00 39.69 340 ASN A N 1
ATOM 2643 C CA . ASN A 1 340 ? 27.569 12.902 -9.685 1.00 39.69 340 ASN A CA 1
ATOM 2644 C C . ASN A 1 340 ? 27.325 11.414 -9.487 1.00 39.69 340 ASN A C 1
ATOM 2646 O O . ASN A 1 340 ? 28.199 10.716 -8.974 1.00 39.69 340 ASN A O 1
ATOM 2650 N N . ARG A 1 341 ? 26.157 10.890 -9.862 1.00 43.09 341 ARG A N 1
ATOM 2651 C CA . ARG A 1 341 ? 25.935 9.452 -9.778 1.00 43.09 341 ARG A CA 1
ATOM 2652 C C . ARG A 1 341 ? 25.087 8.945 -10.941 1.00 43.09 341 ARG A C 1
ATOM 2654 O O . ARG A 1 341 ? 23.869 9.090 -10.971 1.00 43.09 341 ARG A O 1
ATOM 2661 N N . THR A 1 342 ? 25.831 8.249 -11.794 1.00 45.38 342 THR A N 1
ATOM 2662 C CA . THR A 1 342 ? 25.499 7.187 -12.749 1.00 45.38 342 THR A CA 1
ATOM 2663 C C . THR A 1 342 ? 25.271 7.553 -14.219 1.00 45.38 342 THR A C 1
ATOM 2665 O O . THR A 1 342 ? 24.453 8.383 -14.589 1.00 45.38 342 THR A O 1
ATOM 2668 N N . ASN A 1 343 ? 25.998 6.794 -15.046 1.00 54.25 343 ASN A N 1
ATOM 2669 C CA . ASN A 1 343 ? 25.769 6.477 -16.451 1.00 54.25 343 ASN A CA 1
ATOM 2670 C C . ASN A 1 343 ? 26.148 7.465 -17.557 1.00 54.25 343 ASN A C 1
ATOM 2672 O O . ASN A 1 343 ? 25.996 7.113 -18.725 1.00 54.25 343 ASN A O 1
ATOM 2676 N N . ARG A 1 344 ? 26.768 8.605 -17.230 1.00 64.06 344 ARG A N 1
ATOM 2677 C CA . ARG A 1 344 ? 27.544 9.372 -18.221 1.00 64.06 344 ARG A CA 1
ATOM 2678 C C . ARG A 1 344 ? 28.526 8.460 -18.966 1.00 64.06 344 ARG A C 1
ATOM 2680 O O . ARG A 1 344 ? 28.540 8.466 -20.182 1.00 64.06 344 ARG A O 1
ATOM 2687 N N . LEU A 1 345 ? 29.244 7.602 -18.238 1.00 71.62 345 LEU A N 1
ATOM 2688 C CA . LEU A 1 345 ? 30.185 6.628 -18.803 1.00 71.62 345 LEU A CA 1
ATOM 2689 C C . LEU A 1 345 ? 29.522 5.621 -19.755 1.00 71.62 345 LEU A C 1
ATOM 2691 O O . LEU A 1 345 ? 30.104 5.281 -20.773 1.00 71.62 345 LEU A O 1
ATOM 2695 N N . ALA A 1 346 ? 28.300 5.157 -19.470 1.00 72.12 346 ALA A N 1
ATOM 2696 C CA . ALA A 1 346 ? 27.589 4.279 -20.401 1.00 72.12 346 ALA A CA 1
ATOM 2697 C C . ALA A 1 346 ? 27.189 5.026 -21.671 1.00 72.12 346 ALA A C 1
ATOM 2699 O O . ALA A 1 346 ? 27.370 4.513 -22.766 1.00 72.12 346 ALA A O 1
ATOM 2700 N N . LEU A 1 347 ? 26.682 6.250 -21.532 1.00 73.00 347 LEU A N 1
ATOM 2701 C CA . LEU A 1 347 ? 26.392 7.098 -22.677 1.00 73.00 347 LEU A CA 1
ATOM 2702 C C . LEU A 1 347 ? 27.671 7.431 -23.475 1.00 73.00 347 LEU A C 1
ATOM 2704 O O . LEU A 1 347 ? 27.632 7.441 -24.700 1.00 73.00 347 LEU A O 1
ATOM 2708 N N . GLU A 1 348 ? 28.811 7.655 -22.812 1.00 76.69 348 GLU A N 1
ATOM 2709 C CA . GLU A 1 348 ? 30.114 7.873 -23.456 1.00 76.69 348 GLU A CA 1
ATOM 2710 C C . GLU A 1 348 ? 30.576 6.626 -24.212 1.00 76.69 348 GLU A C 1
ATOM 2712 O O . GLU A 1 348 ? 30.987 6.741 -25.363 1.00 76.69 348 GLU A O 1
ATOM 2717 N N . ILE A 1 349 ? 30.453 5.435 -23.612 1.00 79.06 349 ILE A N 1
ATOM 2718 C CA . ILE A 1 349 ? 30.697 4.167 -24.310 1.00 79.06 349 ILE A CA 1
ATOM 2719 C C . ILE A 1 349 ? 29.798 4.079 -25.544 1.00 79.06 349 ILE A C 1
ATOM 2721 O O . ILE A 1 349 ? 30.284 3.771 -26.624 1.00 79.06 349 ILE A O 1
ATOM 2725 N N . LEU A 1 350 ? 28.511 4.397 -25.417 1.00 76.31 350 LEU A N 1
ATOM 2726 C CA . LEU A 1 350 ? 27.565 4.332 -26.530 1.00 76.31 350 LEU A CA 1
ATOM 2727 C C . LEU A 1 350 ? 27.930 5.275 -27.670 1.00 76.31 350 LEU A C 1
ATOM 2729 O O . LEU A 1 350 ? 27.945 4.841 -28.818 1.00 76.31 350 LEU A O 1
ATOM 2733 N N . ALA A 1 351 ? 28.310 6.515 -27.363 1.00 75.94 351 ALA A N 1
ATOM 2734 C CA . ALA A 1 351 ? 28.815 7.451 -28.363 1.00 75.94 351 ALA A CA 1
ATOM 2735 C C . ALA A 1 351 ? 30.059 6.902 -29.093 1.00 75.94 351 ALA A C 1
ATOM 2737 O O . ALA A 1 351 ? 30.237 7.133 -30.286 1.00 75.94 351 ALA A O 1
ATOM 2738 N N . ARG A 1 352 ? 30.917 6.130 -28.406 1.00 80.25 352 ARG A N 1
ATOM 2739 C CA . ARG A 1 352 ? 32.078 5.456 -29.023 1.00 80.25 352 ARG A CA 1
ATOM 2740 C C . ARG A 1 352 ? 31.729 4.190 -29.798 1.00 80.25 352 ARG A C 1
ATOM 2742 O O . ARG A 1 352 ? 32.491 3.795 -30.675 1.00 80.25 352 ARG A O 1
ATOM 2749 N N . LEU A 1 353 ? 30.592 3.571 -29.502 1.00 75.56 353 LEU A N 1
ATOM 2750 C CA . LEU A 1 353 ? 30.029 2.452 -30.255 1.00 75.56 353 LEU A CA 1
ATOM 2751 C C . LEU A 1 353 ? 29.182 2.918 -31.453 1.00 75.56 353 LEU A C 1
ATOM 2753 O O . LEU A 1 353 ? 28.377 2.139 -31.947 1.00 75.56 353 LEU A O 1
ATOM 2757 N N . GLU A 1 354 ? 29.387 4.154 -31.928 1.00 68.06 354 GLU A N 1
ATOM 2758 C CA . GLU A 1 354 ? 28.702 4.763 -33.083 1.00 68.06 354 GLU A CA 1
ATOM 2759 C C . GLU A 1 354 ? 27.214 5.102 -32.842 1.00 68.06 354 GLU A C 1
ATOM 2761 O O . GLU A 1 354 ? 26.471 5.339 -33.792 1.00 68.06 354 GLU A O 1
ATOM 2766 N N . ALA A 1 355 ? 26.761 5.188 -31.582 1.00 66.12 355 ALA A N 1
ATOM 2767 C CA . ALA A 1 355 ? 25.430 5.712 -31.260 1.00 66.12 355 ALA A CA 1
ATOM 2768 C C . ALA A 1 355 ? 25.384 7.255 -31.308 1.00 66.12 355 ALA A C 1
ATOM 2770 O O . ALA A 1 355 ? 26.382 7.926 -31.043 1.00 66.12 355 ALA A O 1
ATOM 2771 N N . ASP A 1 356 ? 24.205 7.822 -31.592 1.00 66.44 356 ASP A N 1
ATOM 2772 C CA . ASP A 1 356 ? 23.977 9.275 -31.607 1.00 66.44 356 ASP A CA 1
ATOM 2773 C C . ASP A 1 356 ? 24.294 9.926 -30.242 1.00 66.44 356 ASP A C 1
ATOM 2775 O O . ASP A 1 356 ? 23.670 9.623 -29.221 1.00 66.44 356 ASP A O 1
ATOM 2779 N N . ALA A 1 357 ? 25.264 10.846 -30.234 1.00 67.25 357 ALA A N 1
ATOM 2780 C CA . ALA A 1 357 ? 25.714 11.576 -29.049 1.00 67.25 357 ALA A CA 1
ATOM 2781 C C . ALA A 1 357 ? 24.857 12.816 -28.722 1.00 67.25 357 ALA A C 1
ATOM 2783 O O . ALA A 1 357 ? 25.074 13.455 -27.691 1.00 67.25 357 ALA A O 1
ATOM 2784 N N . THR A 1 358 ? 23.854 13.153 -29.539 1.00 74.00 358 THR A N 1
ATOM 2785 C CA . THR A 1 358 ? 23.018 14.355 -29.366 1.00 74.00 358 THR A CA 1
ATOM 2786 C C . THR A 1 358 ? 22.391 14.435 -27.970 1.00 74.00 358 THR A C 1
ATOM 2788 O O . THR A 1 358 ? 22.425 15.477 -27.312 1.00 74.00 358 THR A O 1
ATOM 2791 N N . ALA A 1 359 ? 21.872 13.316 -27.458 1.00 72.38 359 ALA A N 1
ATOM 2792 C CA . ALA A 1 359 ? 21.265 13.269 -26.129 1.00 72.38 359 ALA A CA 1
ATOM 2793 C C . ALA A 1 359 ? 22.265 13.572 -24.996 1.00 72.38 359 ALA A C 1
ATOM 2795 O O . ALA A 1 359 ? 21.893 14.175 -23.987 1.00 72.38 359 ALA A O 1
ATOM 2796 N N . LEU A 1 360 ? 23.532 13.184 -25.162 1.00 70.88 360 LEU A N 1
ATOM 2797 C CA . LEU A 1 360 ? 24.606 13.479 -24.214 1.00 70.88 360 LEU A CA 1
ATOM 2798 C C . LEU A 1 360 ? 24.955 14.960 -24.190 1.00 70.88 360 LEU A C 1
ATOM 2800 O O . LEU A 1 360 ? 25.050 15.554 -23.118 1.00 70.88 360 LEU A O 1
ATOM 2804 N N . GLU A 1 361 ? 25.127 15.553 -25.367 1.00 75.12 361 GLU A N 1
ATOM 2805 C CA . GLU A 1 361 ? 25.466 16.967 -25.501 1.00 75.12 361 GLU A CA 1
ATOM 2806 C C . GLU A 1 361 ? 24.354 17.853 -24.930 1.00 75.12 361 GLU A C 1
ATOM 2808 O O . GLU A 1 361 ? 24.624 18.796 -24.182 1.00 75.12 361 GLU A O 1
ATOM 2813 N N . MET A 1 362 ? 23.092 17.502 -25.202 1.00 77.50 362 MET A N 1
ATOM 2814 C CA . MET A 1 362 ? 21.929 18.181 -24.628 1.00 77.50 362 MET A CA 1
ATOM 2815 C C . MET A 1 362 ? 21.867 18.039 -23.104 1.00 77.50 362 MET A C 1
ATOM 2817 O O . MET A 1 362 ? 21.551 19.010 -22.409 1.00 77.50 362 MET A O 1
ATOM 2821 N N . LEU A 1 363 ? 22.176 16.852 -22.573 1.00 78.00 363 LEU A N 1
ATOM 2822 C CA . LEU A 1 363 ? 22.210 16.600 -21.134 1.00 78.00 363 LEU A CA 1
ATOM 2823 C C . LEU A 1 363 ? 23.287 17.454 -20.458 1.00 78.00 363 LEU A C 1
ATOM 2825 O O . LEU A 1 363 ? 22.976 18.217 -19.543 1.00 78.00 363 LEU A O 1
ATOM 2829 N N . ASP A 1 364 ? 24.530 17.372 -20.931 1.00 73.62 364 ASP A N 1
ATOM 2830 C CA . ASP A 1 364 ? 25.666 18.123 -20.389 1.00 73.62 364 ASP A CA 1
ATOM 2831 C C . ASP A 1 364 ? 25.442 19.637 -20.489 1.00 73.62 364 ASP A C 1
ATOM 2833 O O . ASP A 1 364 ? 25.676 20.370 -19.522 1.00 73.62 364 ASP A O 1
ATOM 2837 N N . GLY A 1 365 ? 24.947 20.113 -21.636 1.00 78.94 365 GLY A N 1
ATOM 2838 C CA . GLY A 1 365 ? 24.616 21.519 -21.856 1.00 78.94 365 GLY A CA 1
ATOM 2839 C C . GLY A 1 365 ? 23.572 22.024 -20.861 1.00 78.94 365 GLY A C 1
ATOM 2840 O O . GLY A 1 365 ? 23.785 23.044 -20.198 1.00 78.94 365 GLY A O 1
ATOM 2841 N N . ARG A 1 366 ? 22.478 21.272 -20.681 1.00 81.94 366 ARG A N 1
ATOM 2842 C CA . ARG A 1 366 ? 21.413 21.620 -19.731 1.00 81.94 366 ARG A CA 1
ATOM 2843 C C . ARG A 1 366 ? 21.902 21.614 -18.287 1.00 81.94 366 ARG A C 1
ATOM 2845 O O . ARG A 1 366 ? 21.556 22.514 -17.527 1.00 81.94 366 ARG A O 1
ATOM 2852 N N . VAL A 1 367 ? 22.723 20.639 -17.899 1.00 77.19 367 VAL A N 1
ATOM 2853 C CA . VAL A 1 367 ? 23.290 20.564 -16.544 1.00 77.19 367 VAL A CA 1
ATOM 2854 C C . VAL A 1 367 ? 24.186 21.754 -16.254 1.00 77.19 367 VAL A C 1
ATOM 2856 O O . VAL A 1 367 ? 24.053 22.369 -15.197 1.00 77.19 367 VAL A O 1
ATOM 2859 N N . ARG A 1 368 ? 25.086 22.101 -17.180 1.00 76.31 368 ARG A N 1
ATOM 2860 C CA . ARG A 1 368 ? 25.972 23.261 -17.023 1.00 76.31 368 ARG A CA 1
ATOM 2861 C C . ARG A 1 368 ? 25.170 24.552 -16.896 1.00 76.31 368 ARG A C 1
ATOM 2863 O O . ARG A 1 368 ? 25.474 25.349 -16.013 1.00 76.31 368 ARG A O 1
ATOM 2870 N N . ALA A 1 369 ? 24.124 24.721 -17.707 1.00 79.88 369 ALA A N 1
ATOM 2871 C CA . ALA A 1 369 ? 23.215 25.861 -17.601 1.00 79.88 369 ALA A CA 1
ATOM 2872 C C . ALA A 1 369 ? 22.482 25.893 -16.244 1.00 79.88 369 ALA A C 1
ATOM 2874 O O . ALA A 1 369 ? 22.432 26.933 -15.591 1.00 79.88 369 ALA A O 1
ATOM 2875 N N . GLU A 1 370 ? 21.974 24.746 -15.778 1.00 79.62 370 GLU A N 1
ATOM 2876 C CA . GLU A 1 370 ? 21.326 24.597 -14.466 1.00 79.62 370 GLU A CA 1
ATOM 2877 C C . GLU A 1 370 ? 22.253 24.925 -13.295 1.00 79.62 370 GLU A C 1
ATOM 2879 O O . GLU A 1 370 ? 21.847 25.625 -12.368 1.00 79.62 370 GLU A O 1
ATOM 2884 N N . ILE A 1 371 ? 23.505 24.473 -13.337 1.00 75.50 371 ILE A N 1
ATOM 2885 C CA . ILE A 1 371 ? 24.501 24.775 -12.304 1.00 75.50 371 ILE A CA 1
ATOM 2886 C C . ILE A 1 371 ? 24.895 26.254 -12.341 1.00 75.50 371 ILE A C 1
ATOM 2888 O O . ILE A 1 371 ? 24.899 26.896 -11.293 1.00 75.50 371 ILE A O 1
ATOM 2892 N N . ALA A 1 372 ? 25.160 26.813 -13.525 1.00 77.06 372 ALA A N 1
ATOM 2893 C CA . ALA A 1 372 ? 25.524 28.221 -13.675 1.00 77.06 372 ALA A CA 1
ATOM 2894 C C . ALA A 1 372 ? 24.434 29.159 -13.128 1.00 77.06 372 ALA A C 1
ATOM 2896 O O . ALA A 1 372 ? 24.742 30.137 -12.450 1.00 77.06 372 ALA A O 1
ATOM 2897 N N . GLU A 1 373 ? 23.156 28.835 -13.343 1.00 75.88 373 GLU A N 1
ATOM 2898 C CA . GLU A 1 373 ? 22.039 29.582 -12.750 1.00 75.88 373 GLU A CA 1
ATOM 2899 C C . GLU A 1 373 ? 21.937 29.442 -11.226 1.00 75.88 373 GLU A C 1
ATOM 2901 O O . GLU A 1 373 ? 21.462 30.360 -10.555 1.00 75.88 373 GLU A O 1
ATOM 2906 N N . LEU A 1 374 ? 22.332 28.296 -10.665 1.00 71.44 374 LEU A N 1
ATOM 2907 C CA . LEU A 1 374 ? 22.332 28.085 -9.216 1.00 71.44 374 LEU A CA 1
ATOM 2908 C C . LEU A 1 374 ? 23.480 28.809 -8.516 1.00 71.44 374 LEU A C 1
ATOM 2910 O O . LEU A 1 374 ? 23.297 29.252 -7.378 1.00 71.44 374 LEU A O 1
ATOM 2914 N N . ASP A 1 375 ? 24.624 28.909 -9.191 1.00 69.81 375 ASP A N 1
ATOM 2915 C CA . ASP A 1 375 ? 25.828 29.582 -8.706 1.00 69.81 375 ASP A CA 1
ATOM 2916 C C . ASP A 1 375 ? 25.773 31.110 -8.938 1.00 69.81 375 ASP A C 1
ATOM 2918 O O . ASP A 1 375 ? 26.553 31.856 -8.341 1.00 69.81 375 ASP A O 1
ATOM 2922 N N . ALA A 1 376 ? 24.822 31.604 -9.743 1.00 71.81 376 ALA A N 1
ATOM 2923 C CA . ALA A 1 376 ? 24.591 33.031 -9.948 1.00 71.81 376 ALA A CA 1
ATOM 2924 C C . ALA A 1 376 ? 24.136 33.747 -8.650 1.00 71.81 376 ALA A C 1
ATOM 2926 O O . ALA A 1 376 ? 23.357 33.193 -7.862 1.00 71.81 376 ALA A O 1
ATOM 2927 N N . PRO A 1 377 ? 24.577 35.001 -8.409 1.00 61.31 377 PRO A N 1
ATOM 2928 C CA . PRO A 1 377 ? 24.211 35.751 -7.212 1.00 61.31 377 PRO A CA 1
ATOM 2929 C C . PRO A 1 377 ? 22.695 35.971 -7.140 1.00 61.31 377 PRO A C 1
ATOM 2931 O O . PRO A 1 377 ? 22.069 36.521 -8.045 1.00 61.31 377 PRO A O 1
ATOM 2934 N N . LYS A 1 378 ? 22.092 35.523 -6.037 1.00 64.12 378 LYS A N 1
ATOM 2935 C CA . LYS A 1 378 ? 20.645 35.600 -5.813 1.00 64.12 378 LYS A CA 1
ATOM 2936 C C . LYS A 1 378 ? 20.259 37.011 -5.363 1.00 64.12 378 LYS A C 1
ATOM 2938 O O . LYS A 1 378 ? 20.803 37.499 -4.378 1.00 64.12 378 LYS A O 1
ATOM 2943 N N . GLY A 1 379 ? 19.303 37.640 -6.051 1.00 57.28 379 GLY A N 1
ATOM 2944 C CA . GLY A 1 379 ? 18.678 38.895 -5.604 1.00 57.28 379 GLY A CA 1
ATOM 2945 C C . GLY A 1 379 ? 17.804 38.719 -4.350 1.00 57.28 379 GLY A C 1
ATOM 2946 O O . GLY A 1 379 ? 17.651 37.603 -3.851 1.00 57.28 379 GLY A O 1
ATOM 2947 N N . GLU A 1 380 ? 17.179 39.803 -3.872 1.00 44.75 380 GLU A N 1
ATOM 2948 C CA . GLU A 1 380 ? 16.428 39.886 -2.595 1.00 44.75 380 GLU A CA 1
ATOM 2949 C C . GLU A 1 380 ? 15.359 38.789 -2.380 1.00 44.75 380 GLU A C 1
ATOM 2951 O O . GLU A 1 380 ? 15.053 38.440 -1.242 1.00 44.75 380 GLU A O 1
ATOM 2956 N N . ASN A 1 381 ? 14.850 38.169 -3.452 1.00 48.88 381 ASN A N 1
ATOM 2957 C CA . ASN A 1 381 ? 13.827 37.113 -3.398 1.00 48.88 381 ASN A CA 1
ATOM 2958 C C . ASN A 1 381 ? 14.375 35.663 -3.389 1.00 48.88 381 ASN A C 1
ATOM 2960 O O . ASN A 1 381 ? 13.599 34.707 -3.349 1.00 48.88 381 ASN A O 1
ATOM 2964 N N . GLY A 1 382 ? 15.699 35.460 -3.422 1.00 52.94 382 GLY A N 1
ATOM 2965 C CA . GLY A 1 382 ? 16.375 34.225 -2.985 1.00 52.94 382 GLY A CA 1
ATOM 2966 C C . GLY A 1 382 ? 16.129 32.899 -3.741 1.00 52.94 382 GLY A C 1
ATOM 2967 O O . GLY A 1 382 ? 16.748 31.891 -3.379 1.00 52.94 382 GLY A O 1
ATOM 2968 N N . ARG A 1 383 ? 15.271 32.828 -4.773 1.00 53.81 383 ARG A N 1
ATOM 2969 C CA . ARG A 1 383 ? 15.016 31.593 -5.552 1.00 53.81 383 ARG A CA 1
ATOM 2970 C C . ARG A 1 383 ? 14.791 31.854 -7.046 1.00 53.81 383 ARG A C 1
ATOM 2972 O O . ARG A 1 383 ? 13.838 32.530 -7.418 1.00 53.81 383 ARG A O 1
ATOM 2979 N N . THR A 1 384 ? 15.598 31.222 -7.897 1.00 57.25 384 THR A N 1
ATOM 2980 C CA . THR A 1 384 ? 15.357 31.095 -9.343 1.00 57.25 384 THR A CA 1
ATOM 2981 C C . THR A 1 384 ? 14.210 30.101 -9.557 1.00 57.25 384 THR A C 1
ATOM 2983 O O . THR A 1 384 ? 14.327 28.926 -9.206 1.00 57.25 384 THR A O 1
ATOM 2986 N N . ARG A 1 385 ? 13.056 30.561 -10.058 1.00 63.09 385 ARG A N 1
ATOM 2987 C CA . ARG A 1 385 ? 11.889 29.701 -10.316 1.00 63.09 385 ARG A CA 1
ATOM 2988 C C . ARG A 1 385 ? 11.943 29.208 -11.762 1.00 63.09 385 ARG A C 1
ATOM 2990 O O . ARG A 1 385 ? 11.630 29.970 -12.668 1.00 63.09 385 ARG A O 1
ATOM 2997 N N . ARG A 1 386 ? 12.335 27.947 -11.964 1.00 75.00 386 ARG A N 1
ATOM 2998 C CA . ARG A 1 386 ? 12.340 27.305 -13.288 1.00 75.00 386 ARG A CA 1
ATOM 2999 C C . ARG A 1 386 ? 10.941 26.890 -13.732 1.00 75.00 386 ARG A C 1
ATOM 3001 O O . ARG A 1 386 ? 10.064 26.617 -12.910 1.00 75.00 386 ARG A O 1
ATOM 3008 N N . VAL A 1 387 ? 10.762 26.855 -15.045 1.00 84.12 387 VAL A N 1
ATOM 3009 C CA . VAL A 1 387 ? 9.551 26.406 -15.732 1.00 84.12 387 VAL A CA 1
ATOM 3010 C C . VAL A 1 387 ? 9.870 25.076 -16.407 1.00 84.12 387 VAL A C 1
ATOM 3012 O O . VAL A 1 387 ? 10.990 24.874 -16.870 1.00 84.12 387 VAL A O 1
ATOM 3015 N N . THR A 1 388 ? 8.912 24.149 -16.432 1.00 86.75 388 THR A N 1
ATOM 3016 C CA . THR A 1 388 ? 9.080 22.893 -17.170 1.00 86.75 388 THR A CA 1
ATOM 3017 C C . THR A 1 388 ? 9.295 23.196 -18.655 1.00 86.75 388 THR A C 1
ATOM 3019 O O . THR A 1 388 ? 8.550 23.964 -19.258 1.00 86.75 388 THR A O 1
ATOM 3022 N N . GLU A 1 389 ? 10.342 22.624 -19.242 1.00 86.62 389 GLU A N 1
ATOM 3023 C CA . GLU A 1 389 ? 10.642 22.808 -20.662 1.00 86.62 389 GLU A CA 1
ATOM 3024 C C . GLU A 1 389 ? 9.623 22.089 -21.544 1.00 86.62 389 GLU A C 1
ATOM 3026 O O . GLU A 1 389 ? 9.040 21.078 -21.145 1.00 86.62 389 GLU A O 1
ATOM 3031 N N . LYS A 1 390 ? 9.458 22.585 -22.771 1.00 87.94 390 LYS A N 1
ATOM 3032 C CA . LYS A 1 390 ? 8.654 21.931 -23.804 1.00 87.94 390 LYS A CA 1
ATOM 3033 C C . LYS A 1 390 ? 9.065 20.454 -23.962 1.00 87.94 390 LYS A C 1
ATOM 3035 O O . LYS A 1 390 ? 10.253 20.151 -23.837 1.00 87.94 390 LYS A O 1
ATOM 3040 N N . PRO A 1 391 ? 8.122 19.531 -24.239 1.00 89.81 391 PRO A N 1
ATOM 3041 C CA . PRO A 1 391 ? 8.450 18.138 -24.526 1.00 89.81 391 PRO A CA 1
ATOM 3042 C C . PRO A 1 391 ? 9.552 18.026 -25.584 1.00 89.81 391 PRO A C 1
ATOM 3044 O O . PRO A 1 391 ? 9.413 18.530 -26.694 1.00 89.81 391 PRO A O 1
ATOM 3047 N N . GLY A 1 392 ? 10.647 17.369 -25.211 1.00 87.88 392 GLY A N 1
ATOM 3048 C CA . GLY A 1 392 ? 11.818 17.143 -26.055 1.00 87.88 392 GLY A CA 1
ATOM 3049 C C . GLY A 1 392 ? 12.485 15.815 -25.710 1.00 87.88 392 GLY A C 1
ATOM 3050 O O . GLY A 1 392 ? 11.881 14.996 -25.011 1.00 87.88 392 GLY A O 1
ATOM 3051 N N . MET A 1 393 ? 13.725 15.626 -26.175 1.00 87.19 393 MET A N 1
ATOM 3052 C CA . MET A 1 393 ? 14.474 14.366 -26.049 1.00 87.19 393 MET A CA 1
ATOM 3053 C C . MET A 1 393 ? 14.776 13.961 -24.601 1.00 87.19 393 MET A C 1
ATOM 3055 O O . MET A 1 393 ? 14.898 12.776 -24.315 1.00 87.19 393 MET A O 1
ATOM 3059 N N . ILE A 1 394 ? 14.884 14.923 -23.678 1.00 88.06 394 ILE A N 1
ATOM 3060 C CA . ILE A 1 394 ? 15.214 14.671 -22.269 1.00 88.06 394 ILE A CA 1
ATOM 3061 C C . ILE A 1 394 ? 14.058 15.134 -21.393 1.00 88.06 394 ILE A C 1
ATOM 3063 O O . ILE A 1 394 ? 13.686 16.308 -21.408 1.00 88.06 394 ILE A O 1
ATOM 3067 N N . ARG A 1 395 ? 13.510 14.222 -20.585 1.00 91.81 395 ARG A N 1
ATOM 3068 C CA . ARG A 1 395 ? 12.399 14.518 -19.672 1.00 91.81 395 ARG A CA 1
ATOM 3069 C C . ARG A 1 395 ? 12.730 14.044 -18.257 1.00 91.81 395 ARG A C 1
ATOM 3071 O O . ARG A 1 395 ? 12.677 12.842 -17.987 1.00 91.81 395 ARG A O 1
ATOM 3078 N N . PRO A 1 396 ? 13.080 14.956 -17.335 1.00 89.56 396 PRO A N 1
ATOM 3079 C CA . PRO A 1 396 ? 13.384 14.577 -15.963 1.00 89.56 396 PRO A CA 1
ATOM 3080 C C . PRO A 1 396 ? 12.124 14.148 -15.208 1.00 89.56 396 PRO A C 1
ATOM 3082 O O . PRO A 1 396 ? 11.054 14.720 -15.399 1.00 89.56 396 PRO A O 1
ATOM 3085 N N . LEU A 1 397 ? 12.231 13.147 -14.335 1.00 88.38 397 LEU A N 1
ATOM 3086 C CA . LEU A 1 397 ? 11.102 12.642 -13.552 1.00 88.38 397 LEU A CA 1
ATOM 3087 C C . LEU A 1 397 ? 11.048 13.279 -12.168 1.00 88.38 397 LEU A C 1
ATOM 3089 O O . LEU A 1 397 ? 12.067 13.483 -11.505 1.00 88.38 397 LEU A O 1
ATOM 3093 N N . ILE A 1 398 ? 9.830 13.556 -11.700 1.00 82.88 398 ILE A N 1
ATOM 3094 C CA . ILE A 1 398 ? 9.625 14.107 -10.361 1.00 82.88 398 ILE A CA 1
ATOM 3095 C C . ILE A 1 398 ? 10.062 13.077 -9.296 1.00 82.88 398 ILE A C 1
ATOM 3097 O O . ILE A 1 398 ? 9.511 11.977 -9.252 1.00 82.88 398 ILE A O 1
ATOM 3101 N N . PRO A 1 399 ? 10.988 13.427 -8.382 1.00 65.69 399 PRO A N 1
ATOM 3102 C CA . PRO A 1 399 ? 11.537 12.483 -7.405 1.00 65.69 399 PRO A CA 1
ATOM 3103 C C . PRO A 1 399 ? 10.626 12.229 -6.193 1.00 65.69 399 PRO A C 1
ATOM 3105 O O . PRO A 1 399 ? 10.844 11.261 -5.464 1.00 65.69 399 PRO A O 1
ATOM 3108 N N . LYS A 1 400 ? 9.657 13.117 -5.924 1.00 65.38 400 LYS A N 1
ATOM 3109 C CA . LYS A 1 400 ? 8.716 13.044 -4.793 1.00 65.38 400 LYS A CA 1
ATOM 3110 C C . LYS A 1 400 ? 7.359 13.621 -5.167 1.00 65.38 400 LYS A C 1
ATOM 3112 O O . LYS A 1 400 ? 7.290 14.575 -5.935 1.00 65.38 400 LYS A O 1
ATOM 3117 N N . GLN A 1 401 ? 6.282 13.112 -4.575 1.00 63.62 401 GLN A N 1
ATOM 3118 C CA . GLN A 1 401 ? 4.970 13.724 -4.761 1.00 63.62 401 GLN A CA 1
ATOM 3119 C C . GLN A 1 401 ? 4.998 15.190 -4.297 1.00 63.62 401 GLN A C 1
ATOM 3121 O O . GLN A 1 401 ? 5.330 15.490 -3.156 1.00 63.62 401 GLN A O 1
ATOM 3126 N N . ARG A 1 402 ? 4.672 16.102 -5.214 1.00 70.94 402 ARG A N 1
ATOM 3127 C CA . ARG A 1 402 ? 4.456 17.529 -4.959 1.00 70.94 402 ARG A CA 1
ATOM 3128 C C . ARG A 1 402 ? 3.181 17.973 -5.667 1.00 70.94 402 ARG A C 1
ATOM 3130 O O . ARG A 1 402 ? 2.680 17.263 -6.546 1.00 70.94 402 ARG A O 1
ATOM 3137 N N . SER A 1 403 ? 2.668 19.144 -5.295 1.00 75.62 403 SER A N 1
ATOM 3138 C CA . SER A 1 403 ? 1.565 19.783 -6.020 1.00 75.62 403 SER A CA 1
ATOM 3139 C C . SER A 1 403 ? 1.926 19.916 -7.502 1.00 75.62 403 SER A C 1
ATOM 3141 O O . SER A 1 403 ? 3.017 20.376 -7.840 1.00 75.62 403 SER A O 1
ATOM 3143 N N . PHE A 1 404 ? 1.025 19.477 -8.376 1.00 84.69 404 PHE A N 1
ATOM 3144 C CA . PHE A 1 404 ? 1.230 19.426 -9.821 1.00 84.69 404 PHE A CA 1
ATOM 3145 C C . PHE A 1 404 ? -0.101 19.671 -10.534 1.00 84.69 404 PHE A C 1
ATOM 3147 O O . PHE A 1 404 ? -1.151 19.344 -9.976 1.00 84.69 404 PHE A O 1
ATOM 3154 N N . GLN A 1 405 ? -0.082 20.226 -11.748 1.00 87.50 405 GLN A N 1
ATOM 3155 C CA . GLN A 1 405 ? -1.316 20.500 -12.503 1.00 87.50 405 GLN A CA 1
ATOM 3156 C C . GLN A 1 405 ? -1.984 19.254 -13.095 1.00 87.50 405 GLN A C 1
ATOM 3158 O O . GLN A 1 405 ? -3.124 19.337 -13.542 1.00 87.50 405 GLN A O 1
ATOM 3163 N N . VAL A 1 406 ? -1.312 18.100 -13.071 1.00 87.81 406 VAL A N 1
ATOM 3164 C CA . VAL A 1 406 ? -1.872 16.823 -13.535 1.00 87.81 406 VAL A CA 1
ATOM 3165 C C . VAL A 1 406 ? -1.879 15.793 -12.410 1.00 87.81 406 VAL A C 1
ATOM 3167 O O . VAL A 1 406 ? -0.847 15.534 -11.789 1.00 87.81 406 VAL A O 1
ATOM 3170 N N . GLY A 1 407 ? -3.036 15.200 -12.119 1.00 85.75 407 GLY A N 1
ATOM 3171 C CA . GLY A 1 407 ? -3.181 14.101 -11.154 1.00 85.75 407 GLY A CA 1
ATOM 3172 C C . GLY A 1 407 ? -2.444 12.813 -11.571 1.00 85.75 407 GLY A C 1
ATOM 3173 O O . GLY A 1 407 ? -2.032 12.673 -12.716 1.00 85.75 407 GLY A O 1
ATOM 3174 N N . ASN A 1 408 ? -2.261 11.867 -10.638 1.00 82.69 408 ASN A N 1
ATOM 3175 C CA . ASN A 1 408 ? -1.468 10.643 -10.876 1.00 82.69 408 ASN A CA 1
ATOM 3176 C C . ASN A 1 408 ? -2.248 9.479 -11.521 1.00 82.69 408 ASN A C 1
ATOM 3178 O O . ASN A 1 408 ? -1.660 8.690 -12.255 1.00 82.69 408 ASN A O 1
ATOM 3182 N N . GLY A 1 409 ? -3.540 9.321 -11.219 1.00 85.44 409 GLY A N 1
ATOM 3183 C CA . GLY A 1 409 ? -4.315 8.157 -11.673 1.00 85.44 409 GLY A CA 1
ATOM 3184 C C . GLY A 1 409 ? -4.856 8.315 -13.093 1.00 85.44 409 GLY A C 1
ATOM 3185 O O . GLY A 1 409 ? -5.204 9.429 -13.479 1.00 85.44 409 GLY A O 1
ATOM 3186 N N . ALA A 1 410 ? -4.936 7.228 -13.864 1.00 88.12 410 ALA A N 1
ATOM 3187 C CA . ALA A 1 410 ? -5.403 7.243 -15.256 1.00 88.12 410 ALA A CA 1
ATOM 3188 C C . ALA A 1 410 ? -6.938 7.231 -15.411 1.00 88.12 410 ALA A C 1
ATOM 3190 O O . ALA A 1 410 ? -7.442 7.739 -16.411 1.00 88.12 410 ALA A O 1
ATOM 3191 N N . GLY A 1 411 ? -7.670 6.729 -14.408 1.00 88.06 411 GLY A N 1
ATOM 3192 C CA . GLY A 1 411 ? -9.134 6.606 -14.413 1.00 88.06 411 GLY A CA 1
ATOM 3193 C C . GLY A 1 411 ? -9.643 5.300 -15.036 1.00 88.06 411 GLY A C 1
ATOM 3194 O O . GLY A 1 411 ? -8.957 4.679 -15.841 1.00 88.06 411 GLY A O 1
ATOM 3195 N N . LEU A 1 412 ? -10.856 4.886 -14.657 1.00 87.50 412 LEU A N 1
ATOM 3196 C CA . LEU A 1 412 ? -11.450 3.602 -15.053 1.00 87.50 412 LEU A CA 1
ATOM 3197 C C . LEU A 1 412 ? -11.592 3.426 -16.576 1.00 87.50 412 LEU A C 1
ATOM 3199 O O . LEU A 1 412 ? -11.245 2.372 -17.091 1.00 87.50 412 LEU A O 1
ATOM 3203 N N . HIS A 1 413 ? -12.013 4.468 -17.303 1.00 90.06 413 HIS A N 1
ATOM 3204 C CA . HIS A 1 413 ? -12.160 4.413 -18.768 1.00 90.06 413 HIS A CA 1
ATOM 3205 C C . HIS A 1 413 ? -10.843 4.066 -19.468 1.00 90.06 413 HIS A C 1
ATOM 3207 O O . HIS A 1 413 ? -10.823 3.363 -20.470 1.00 90.06 413 HIS A O 1
ATOM 3213 N N . HIS A 1 414 ? -9.715 4.531 -18.924 1.00 93.50 414 HIS A N 1
ATOM 3214 C CA . HIS A 1 414 ? -8.405 4.199 -19.474 1.00 93.50 414 HIS A CA 1
ATOM 3215 C C . HIS A 1 414 ? -8.063 2.715 -19.275 1.00 93.50 414 HIS A C 1
ATOM 3217 O O . HIS A 1 414 ? -7.459 2.118 -20.159 1.00 93.50 414 HIS A O 1
ATOM 3223 N N . HIS A 1 415 ? -8.458 2.112 -18.148 1.00 92.06 415 HIS A N 1
ATOM 3224 C CA . HIS A 1 415 ? -8.266 0.679 -17.905 1.00 92.06 415 HIS A CA 1
ATOM 3225 C C . HIS A 1 415 ? -9.165 -0.189 -18.799 1.00 92.06 415 HIS A C 1
ATOM 3227 O O . HIS A 1 415 ? -8.716 -1.229 -19.275 1.00 92.06 415 HIS A O 1
ATOM 3233 N N . GLU A 1 416 ? -10.391 0.254 -19.095 1.00 91.88 416 GLU A N 1
ATOM 3234 C CA . GLU A 1 416 ? -11.253 -0.401 -20.091 1.00 91.88 416 GLU A CA 1
ATOM 3235 C C . GLU A 1 416 ? -10.600 -0.386 -21.483 1.00 91.88 416 GLU A C 1
ATOM 3237 O O . GLU A 1 416 ? -10.435 -1.436 -22.105 1.00 91.88 416 GLU A O 1
ATOM 3242 N N . LEU A 1 417 ? -10.113 0.777 -21.933 1.00 94.38 417 LEU A N 1
ATOM 3243 C CA . LEU A 1 417 ? -9.387 0.888 -23.203 1.00 94.38 417 LEU A CA 1
ATOM 3244 C C . LEU A 1 417 ? -8.070 0.095 -23.214 1.00 94.38 417 LEU A C 1
ATOM 3246 O O . LEU A 1 417 ? -7.671 -0.406 -24.264 1.00 94.38 417 LEU A O 1
ATOM 3250 N N . LEU A 1 418 ? -7.396 -0.038 -22.067 1.00 95.62 418 LEU A N 1
ATOM 3251 C CA . LEU A 1 418 ? -6.192 -0.857 -21.914 1.00 95.62 418 LEU A CA 1
ATOM 3252 C C . LEU A 1 418 ? -6.492 -2.349 -22.106 1.00 95.62 418 LEU A C 1
ATOM 3254 O O . LEU A 1 418 ? -5.748 -3.023 -22.813 1.00 95.62 418 LEU A O 1
ATOM 3258 N N . HIS A 1 419 ? -7.589 -2.851 -21.536 1.00 95.12 419 HIS A N 1
ATOM 3259 C CA . HIS A 1 419 ? -8.038 -4.225 -21.765 1.00 95.12 419 HIS A CA 1
ATOM 3260 C C . HIS A 1 419 ? -8.325 -4.475 -23.254 1.00 95.12 419 HIS A C 1
ATOM 3262 O O . HIS A 1 419 ? -7.800 -5.423 -23.834 1.00 95.12 419 HIS A O 1
ATOM 3268 N N . GLU A 1 420 ? -9.067 -3.577 -23.913 1.00 94.75 420 GLU A N 1
ATOM 3269 C CA . GLU A 1 420 ? -9.325 -3.680 -25.358 1.00 94.75 420 GLU A CA 1
ATOM 3270 C C . GLU A 1 420 ? -8.049 -3.587 -26.209 1.00 94.75 420 GLU A C 1
ATOM 3272 O O . GLU A 1 420 ? -7.935 -4.214 -27.263 1.00 94.75 420 GLU A O 1
ATOM 3277 N N . TYR A 1 421 ? -7.098 -2.752 -25.791 1.00 96.50 421 TYR A N 1
ATOM 3278 C CA . TYR A 1 421 ? -5.811 -2.604 -26.456 1.00 96.50 421 TYR A CA 1
ATOM 3279 C C . TYR A 1 421 ? -4.990 -3.888 -26.376 1.00 96.50 421 TYR A C 1
ATOM 3281 O O . TYR A 1 421 ? -4.519 -4.349 -27.413 1.00 96.50 421 TYR A O 1
ATOM 3289 N N . ALA A 1 422 ? -4.882 -4.490 -25.190 1.00 96.44 422 ALA A N 1
ATOM 3290 C CA . ALA A 1 422 ? -4.190 -5.759 -25.006 1.00 96.44 422 ALA A CA 1
ATOM 3291 C C . ALA A 1 422 ? -4.851 -6.884 -25.814 1.00 96.44 422 ALA A C 1
ATOM 3293 O O . ALA A 1 422 ? -4.153 -7.612 -26.514 1.00 96.44 422 ALA A O 1
ATOM 3294 N N . ALA A 1 423 ? -6.188 -6.964 -25.797 1.00 95.88 423 ALA A N 1
ATOM 3295 C CA . ALA A 1 423 ? -6.939 -7.956 -26.565 1.00 95.88 423 ALA A CA 1
ATOM 3296 C C . ALA A 1 423 ? -6.641 -7.857 -28.068 1.00 95.88 423 ALA A C 1
ATOM 3298 O O . ALA A 1 423 ? -6.374 -8.849 -28.734 1.00 95.88 423 ALA A O 1
ATOM 3299 N N . ARG A 1 424 ? -6.621 -6.631 -28.603 1.00 95.31 424 ARG A N 1
ATOM 3300 C CA . ARG A 1 424 ? -6.311 -6.386 -30.017 1.00 95.31 424 ARG A CA 1
ATOM 3301 C C . ARG A 1 424 ? -4.849 -6.663 -30.365 1.00 95.31 424 ARG A C 1
ATOM 3303 O O . ARG A 1 424 ? -4.582 -7.151 -31.455 1.00 95.31 424 ARG A O 1
ATOM 3310 N N . ALA A 1 425 ? -3.918 -6.273 -29.500 1.00 95.38 425 ALA A N 1
ATOM 3311 C CA . ALA A 1 425 ? -2.487 -6.378 -29.772 1.00 95.38 425 ALA A CA 1
ATOM 3312 C C . ALA A 1 425 ? -1.979 -7.825 -29.723 1.00 95.38 425 ALA A C 1
ATOM 3314 O O . ALA A 1 425 ? -1.054 -8.166 -30.451 1.00 95.38 425 ALA A O 1
ATOM 3315 N N . LEU A 1 426 ? -2.574 -8.649 -28.858 1.00 94.81 426 LEU A N 1
ATOM 3316 C CA . LEU A 1 426 ? -2.173 -10.038 -28.636 1.00 94.81 426 LEU A CA 1
ATOM 3317 C C . LEU A 1 426 ? -3.075 -11.044 -29.372 1.00 94.81 426 LEU A C 1
ATOM 3319 O O . LEU A 1 426 ? -2.693 -12.197 -29.529 1.00 94.81 426 LEU A O 1
ATOM 3323 N N . GLY A 1 427 ? -4.244 -10.618 -29.862 1.00 92.25 427 GLY A N 1
ATOM 3324 C CA . GLY A 1 427 ? -5.134 -11.462 -30.660 1.00 92.25 427 GLY A CA 1
ATOM 3325 C C . GLY A 1 427 ? -5.650 -12.672 -29.881 1.00 92.25 427 GLY A C 1
ATOM 3326 O O . GLY A 1 427 ? -5.956 -12.563 -28.697 1.00 92.25 427 GLY A O 1
ATOM 3327 N N . ASP A 1 428 ? -5.733 -13.824 -30.545 1.00 90.06 428 ASP A N 1
ATOM 3328 C CA . ASP A 1 428 ? -6.284 -15.060 -29.971 1.00 90.06 428 ASP A CA 1
ATOM 3329 C C . ASP A 1 428 ? -5.342 -15.745 -28.956 1.00 90.06 428 ASP A C 1
ATOM 3331 O O . ASP A 1 428 ? -5.752 -16.667 -28.256 1.00 90.06 428 ASP A O 1
ATOM 3335 N N . GLU A 1 429 ? -4.089 -15.288 -28.837 1.00 88.44 429 GLU A N 1
ATOM 3336 C CA . GLU A 1 429 ? -3.099 -15.820 -27.885 1.00 88.44 429 GLU A CA 1
ATOM 3337 C C . GLU A 1 429 ? -3.411 -15.422 -26.430 1.00 88.44 429 GLU A C 1
ATOM 3339 O O . GLU A 1 429 ? -2.935 -16.045 -25.478 1.00 88.44 429 GLU A O 1
ATOM 3344 N N . VAL A 1 430 ? -4.192 -14.355 -26.228 1.00 93.81 430 VAL A N 1
ATOM 3345 C CA . VAL A 1 430 ? -4.417 -13.771 -24.903 1.00 93.81 430 VAL A CA 1
ATOM 3346 C C . VAL A 1 430 ? -5.561 -14.453 -24.164 1.00 93.81 430 VAL A C 1
ATOM 3348 O O . VAL A 1 430 ? -6.671 -14.602 -24.666 1.00 93.81 430 VAL A O 1
ATOM 3351 N N . THR A 1 431 ? -5.323 -14.784 -22.899 1.00 94.56 431 THR A N 1
ATOM 3352 C CA . THR A 1 431 ? -6.387 -15.169 -21.968 1.00 94.56 431 THR A CA 1
ATOM 3353 C C . THR A 1 431 ? -6.390 -14.209 -20.788 1.00 94.56 431 THR A C 1
ATOM 3355 O O . THR A 1 431 ? -5.390 -14.076 -20.084 1.00 94.56 431 THR A O 1
ATOM 3358 N N . PHE A 1 432 ? -7.512 -13.523 -20.565 1.00 94.31 432 PHE A N 1
ATOM 3359 C CA . PHE A 1 432 ? -7.663 -12.603 -19.438 1.00 94.31 432 PHE A CA 1
ATOM 3360 C C . PHE A 1 432 ? -8.180 -13.317 -18.194 1.00 94.31 432 PHE A C 1
ATOM 3362 O O . PHE A 1 432 ? -9.113 -14.120 -18.254 1.00 94.31 432 PHE A O 1
ATOM 3369 N N . LEU A 1 433 ? -7.647 -12.933 -17.037 1.00 93.06 433 LEU A N 1
ATOM 3370 C CA . LEU A 1 433 ? -8.242 -13.279 -15.757 1.00 93.06 433 LEU A CA 1
ATOM 3371 C C . LEU A 1 433 ? -9.599 -12.573 -15.635 1.00 93.06 433 LEU A C 1
ATOM 3373 O O . LEU A 1 433 ? -9.681 -11.345 -15.659 1.00 93.06 433 LEU A O 1
ATOM 3377 N N . THR A 1 434 ? -10.666 -13.347 -15.463 1.00 92.88 434 THR A N 1
ATOM 3378 C CA . THR A 1 434 ? -12.007 -12.815 -15.194 1.00 92.88 434 THR A CA 1
ATOM 3379 C C . THR A 1 434 ? -12.428 -13.215 -13.795 1.00 92.88 434 THR A C 1
ATOM 3381 O O . THR A 1 434 ? -12.364 -14.393 -13.436 1.00 92.88 434 THR A O 1
ATOM 3384 N N . LEU A 1 435 ? -12.882 -12.249 -13.002 1.00 93.44 435 LEU A N 1
ATOM 3385 C CA . LEU A 1 435 ? -13.355 -12.511 -11.648 1.00 93.44 435 LEU A CA 1
ATOM 3386 C C . LEU A 1 435 ? -14.884 -12.540 -11.599 1.00 93.44 435 LEU A C 1
ATOM 3388 O O . LEU A 1 435 ? -15.538 -11.745 -12.269 1.00 93.44 435 LEU A O 1
ATOM 3392 N N . SER A 1 436 ? -15.436 -13.411 -10.763 1.00 92.44 436 SER A N 1
ATOM 3393 C CA . SER A 1 436 ? -16.866 -13.484 -10.456 1.00 92.44 436 SER A CA 1
ATOM 3394 C C . SER A 1 436 ? -17.087 -13.149 -8.988 1.00 92.44 436 SER A C 1
ATOM 3396 O O . SER A 1 436 ? -16.256 -13.491 -8.138 1.00 92.44 436 SER A O 1
ATOM 3398 N N . ASN A 1 437 ? -18.167 -12.435 -8.675 1.00 92.12 437 ASN A N 1
ATOM 3399 C CA . ASN A 1 437 ? -18.430 -12.058 -7.295 1.00 92.12 437 ASN A CA 1
ATOM 3400 C C . ASN A 1 437 ? -18.928 -13.242 -6.458 1.00 92.12 437 ASN A C 1
ATOM 3402 O O . ASN A 1 437 ? -19.549 -14.179 -6.951 1.00 92.12 437 ASN A O 1
ATOM 3406 N N . VAL A 1 438 ? -18.681 -13.159 -5.156 1.00 89.81 438 VAL A N 1
ATOM 3407 C CA . VAL A 1 438 ? -19.279 -14.027 -4.147 1.00 89.81 438 VAL A CA 1
ATOM 3408 C C . VAL A 1 438 ? -20.464 -13.254 -3.552 1.00 89.81 438 VAL A C 1
ATOM 3410 O O . VAL A 1 438 ? -20.251 -12.264 -2.845 1.00 89.81 438 VAL A O 1
ATOM 3413 N N . PRO A 1 439 ? -21.718 -13.604 -3.889 1.00 85.00 439 PRO A N 1
ATOM 3414 C CA . PRO A 1 439 ? -22.881 -12.845 -3.446 1.00 85.00 439 PRO A CA 1
ATOM 3415 C C . PRO A 1 439 ? -23.137 -13.026 -1.944 1.00 85.00 439 PRO A C 1
ATOM 3417 O O . PRO A 1 439 ? -22.819 -14.056 -1.362 1.00 85.00 439 PRO A O 1
ATOM 3420 N N . GLY A 1 440 ? -23.762 -12.028 -1.311 1.00 82.12 440 GLY A N 1
ATOM 3421 C CA . GLY A 1 440 ? -24.215 -12.133 0.084 1.00 82.12 440 GLY A CA 1
ATOM 3422 C C . GLY A 1 440 ? -23.112 -12.021 1.143 1.00 82.12 440 GLY A C 1
ATOM 3423 O O . GLY A 1 440 ? -23.378 -12.250 2.317 1.00 82.12 440 GLY A O 1
ATOM 3424 N N . VAL A 1 441 ? -21.892 -11.639 0.754 1.00 87.50 441 VAL A N 1
ATOM 3425 C CA . VAL A 1 441 ? -20.749 -11.541 1.674 1.00 87.50 441 VAL A CA 1
ATOM 3426 C C . VAL A 1 441 ? -20.884 -10.377 2.650 1.00 87.50 441 VAL A C 1
ATOM 3428 O O . VAL A 1 441 ? -20.651 -10.557 3.841 1.00 87.50 441 VAL A O 1
ATOM 3431 N N . PHE A 1 442 ? -21.245 -9.183 2.177 1.00 86.12 442 PHE A N 1
ATOM 3432 C CA . PHE A 1 442 ? -21.309 -7.994 3.026 1.00 86.12 442 PHE A CA 1
ATOM 3433 C C . PHE A 1 442 ? -22.740 -7.701 3.476 1.00 86.12 442 PHE A C 1
ATOM 3435 O O . PHE A 1 442 ? -23.651 -7.546 2.660 1.00 86.12 442 PHE A O 1
ATOM 3442 N N . SER A 1 443 ? -22.929 -7.573 4.787 1.00 71.19 443 SER A N 1
ATOM 3443 C CA . SER A 1 443 ? -24.129 -6.977 5.366 1.00 71.19 443 SER A CA 1
ATOM 3444 C C . SER A 1 443 ? -24.088 -5.448 5.228 1.00 71.19 443 SER A C 1
ATOM 3446 O O . SER A 1 443 ? -23.039 -4.844 4.990 1.00 71.19 443 SER A O 1
ATOM 3448 N N . ASN A 1 444 ? -25.244 -4.789 5.363 1.00 68.62 444 ASN A N 1
ATOM 3449 C CA . ASN A 1 444 ? -25.252 -3.331 5.477 1.00 68.62 444 ASN A CA 1
ATOM 3450 C C . ASN A 1 444 ? -24.479 -2.943 6.739 1.00 68.62 444 ASN A C 1
ATOM 3452 O O . ASN A 1 444 ? -24.812 -3.415 7.824 1.00 68.62 444 ASN A O 1
ATOM 3456 N N . ARG A 1 445 ? -23.492 -2.052 6.617 1.00 71.44 445 ARG A N 1
ATOM 3457 C CA . ARG A 1 445 ? -22.804 -1.523 7.800 1.00 71.44 445 ARG A CA 1
ATOM 3458 C C . ARG A 1 445 ? -23.804 -0.820 8.714 1.00 71.44 445 ARG A C 1
ATOM 3460 O O . ARG A 1 445 ? -24.695 -0.130 8.219 1.00 71.44 445 ARG A O 1
ATOM 3467 N N . ILE A 1 446 ? -23.587 -0.896 10.026 1.00 65.69 446 ILE A N 1
ATOM 3468 C CA . ILE A 1 446 ? -24.458 -0.285 11.050 1.00 65.69 446 ILE A CA 1
ATOM 3469 C C . ILE A 1 446 ? -24.708 1.213 10.784 1.00 65.69 446 ILE A C 1
ATOM 3471 O O . ILE A 1 446 ? -25.807 1.720 10.983 1.00 65.69 446 ILE A O 1
ATOM 3475 N N . HIS A 1 447 ? -23.708 1.925 10.259 1.00 67.69 447 HIS A N 1
ATOM 3476 C CA . HIS A 1 447 ? -23.786 3.358 9.953 1.00 67.69 447 HIS A CA 1
ATOM 3477 C C . HIS A 1 447 ? -24.303 3.682 8.533 1.00 67.69 447 HIS A C 1
ATOM 3479 O O . HIS A 1 447 ? -24.445 4.852 8.166 1.00 67.69 447 HIS A O 1
ATOM 3485 N N . SER A 1 448 ? -24.579 2.669 7.704 1.00 68.69 448 SER A N 1
ATOM 3486 C CA . SER A 1 448 ? -25.093 2.829 6.337 1.00 68.69 448 SER A CA 1
ATOM 3487 C C . SER A 1 448 ? -26.624 2.882 6.328 1.00 68.69 448 SER A C 1
ATOM 3489 O O . SER A 1 448 ? -27.302 1.938 5.928 1.00 68.69 448 SER A O 1
ATOM 3491 N N . LEU A 1 449 ? -27.175 4.016 6.767 1.00 65.69 449 LEU A N 1
ATOM 3492 C CA . LEU A 1 449 ? -28.621 4.270 6.761 1.00 65.69 449 LEU A CA 1
ATOM 3493 C C . LEU A 1 449 ? -29.133 4.603 5.352 1.00 65.69 449 LEU A C 1
ATOM 3495 O O . LEU A 1 449 ? -28.470 5.305 4.578 1.00 65.69 449 LEU A O 1
ATOM 3499 N N . ARG A 1 450 ? -30.357 4.161 5.026 1.00 70.12 450 ARG A N 1
ATOM 3500 C CA . ARG A 1 450 ? -31.021 4.550 3.767 1.00 70.12 450 ARG A CA 1
ATOM 3501 C C . ARG A 1 450 ? -31.299 6.053 3.765 1.00 70.12 450 ARG A C 1
ATOM 3503 O O . ARG A 1 450 ? -31.482 6.658 4.816 1.00 70.12 450 ARG A O 1
ATOM 3510 N N . SER A 1 451 ? -31.364 6.672 2.585 1.00 73.00 451 SER A N 1
ATOM 3511 C CA . SER A 1 451 ? -31.583 8.124 2.476 1.00 73.00 451 SER A CA 1
ATOM 3512 C C . SER A 1 451 ? -32.883 8.591 3.140 1.00 73.00 451 SER A C 1
ATOM 3514 O O . SER A 1 451 ? -32.874 9.632 3.793 1.00 73.00 451 SER A O 1
ATOM 3516 N N . ASP A 1 452 ? -33.957 7.809 3.025 1.00 74.75 452 ASP A N 1
ATOM 3517 C CA . ASP A 1 452 ? -35.259 8.141 3.617 1.00 74.75 452 ASP A CA 1
ATOM 3518 C C . ASP A 1 452 ? -35.227 8.024 5.142 1.00 74.75 452 ASP A C 1
ATOM 3520 O O . ASP A 1 452 ? -35.659 8.934 5.839 1.00 74.75 452 ASP A O 1
ATOM 3524 N N . GLU A 1 453 ? -34.613 6.960 5.662 1.00 75.06 453 GLU A N 1
ATOM 3525 C CA . GLU A 1 453 ? -34.404 6.763 7.099 1.00 75.06 453 GLU A CA 1
ATOM 3526 C C . GLU A 1 453 ? -33.521 7.872 7.683 1.00 75.06 453 GLU A C 1
ATOM 3528 O O . GLU A 1 453 ? -33.844 8.472 8.703 1.00 75.06 453 GLU A O 1
ATOM 3533 N N . LYS A 1 454 ? -32.440 8.230 6.984 1.00 75.81 454 LYS A N 1
ATOM 3534 C CA . LYS A 1 454 ? -31.573 9.348 7.359 1.00 75.81 454 LYS A CA 1
ATOM 3535 C C . LYS A 1 454 ? -32.339 10.670 7.407 1.00 75.81 454 LYS A C 1
ATOM 3537 O O . LYS A 1 454 ? -32.071 11.491 8.280 1.00 75.81 454 LYS A O 1
ATOM 3542 N N . LYS A 1 455 ? -33.255 10.902 6.462 1.00 77.19 455 LYS A N 1
ATOM 3543 C CA . LYS A 1 455 ? -34.100 12.100 6.431 1.00 77.19 455 LYS A CA 1
ATOM 3544 C C . LYS A 1 455 ? -35.087 12.099 7.601 1.00 77.19 455 LYS A C 1
ATOM 3546 O O . LYS A 1 455 ? -35.120 13.087 8.322 1.00 77.19 455 LYS A O 1
ATOM 3551 N N . GLN A 1 456 ? -35.797 10.993 7.828 1.00 78.25 456 GLN A N 1
ATOM 3552 C CA . GLN A 1 456 ? -36.755 10.840 8.930 1.00 78.25 456 GLN A CA 1
ATOM 3553 C C . GLN A 1 456 ? -36.099 11.059 10.294 1.00 78.25 456 GLN A C 1
ATOM 3555 O O . GLN A 1 456 ? -36.541 11.911 11.055 1.00 78.25 456 GLN A O 1
ATOM 3560 N N . ARG A 1 457 ? -34.991 10.365 10.572 1.00 76.25 457 ARG A N 1
ATOM 3561 C CA . ARG A 1 457 ? -34.243 10.525 11.828 1.00 76.25 457 ARG A CA 1
ATOM 3562 C C . ARG A 1 457 ? -33.721 11.952 12.006 1.00 76.25 457 ARG A C 1
ATOM 3564 O O . ARG A 1 457 ? -33.781 12.502 13.097 1.00 76.25 457 ARG A O 1
ATOM 3571 N N . LYS A 1 458 ? -33.269 12.598 10.923 1.00 73.25 458 LYS A N 1
ATOM 3572 C CA . LYS A 1 458 ? -32.853 14.010 10.958 1.00 73.25 458 LYS A CA 1
ATOM 3573 C C . LYS A 1 458 ? -34.018 14.954 11.278 1.00 73.25 458 LYS A C 1
ATOM 3575 O O . LYS A 1 458 ? -33.817 15.906 12.022 1.00 73.25 458 LYS A O 1
ATOM 3580 N N . GLU A 1 459 ? -35.197 14.722 10.704 1.00 75.50 459 GLU A N 1
ATOM 3581 C CA . GLU A 1 459 ? -36.419 15.495 10.983 1.00 75.50 459 GLU A CA 1
ATOM 3582 C C . GLU A 1 459 ? -36.914 15.276 12.420 1.00 75.50 459 GLU A C 1
ATOM 3584 O O . GLU A 1 459 ? -37.389 16.219 13.045 1.00 75.50 459 GLU A O 1
ATOM 3589 N N . ALA A 1 460 ? -36.719 14.072 12.965 1.00 72.31 460 ALA A N 1
ATOM 3590 C CA . ALA A 1 460 ? -36.989 13.731 14.361 1.00 72.31 460 ALA A CA 1
ATOM 3591 C C . ALA A 1 460 ? -35.922 14.249 15.350 1.00 72.31 460 ALA A C 1
ATOM 3593 O O . ALA A 1 460 ? -36.092 14.112 16.558 1.00 72.31 460 ALA A O 1
ATOM 3594 N N . GLY A 1 461 ? -34.824 14.841 14.864 1.00 65.44 461 GLY A N 1
ATOM 3595 C CA . GLY A 1 461 ? -33.717 15.309 15.705 1.00 65.44 461 GLY A CA 1
ATOM 3596 C C . GLY A 1 461 ? -32.852 14.190 16.299 1.00 65.44 461 GLY A C 1
ATOM 3597 O O . GLY A 1 461 ? -32.045 14.455 17.185 1.00 65.44 461 GLY A O 1
ATOM 3598 N N . GLU A 1 462 ? -32.987 12.954 15.816 1.00 67.50 462 GLU A N 1
ATOM 3599 C CA . GLU A 1 462 ? -32.240 11.798 16.311 1.00 67.50 462 GLU A CA 1
ATOM 3600 C C . GLU A 1 462 ? -30.764 11.823 15.885 1.00 67.50 462 GLU A C 1
ATOM 3602 O O . GLU A 1 462 ? -30.390 12.307 14.806 1.00 67.50 462 GLU A O 1
ATOM 3607 N N . PHE A 1 463 ? -29.911 11.228 16.723 1.00 66.25 463 PHE A N 1
ATOM 3608 C CA . PHE A 1 463 ? -28.498 11.046 16.418 1.00 66.25 463 PHE A CA 1
ATOM 3609 C C . PHE A 1 463 ? -28.307 10.126 15.205 1.00 66.25 463 PHE A C 1
ATOM 3611 O O . PHE A 1 463 ? -28.767 8.984 15.154 1.00 66.25 463 PHE A O 1
ATOM 3618 N N . LEU A 1 464 ? -27.570 10.634 14.218 1.00 70.88 464 LEU A N 1
ATOM 3619 C CA . LEU A 1 464 ? -27.171 9.890 13.032 1.00 70.88 464 LEU A CA 1
ATOM 3620 C C . LEU A 1 464 ? -25.700 9.517 13.153 1.00 70.88 464 LEU A C 1
ATOM 3622 O O . LEU A 1 464 ? -24.820 10.298 12.779 1.00 70.88 464 LEU A O 1
ATOM 3626 N N . ASN A 1 465 ? -25.441 8.301 13.623 1.00 73.12 465 ASN A N 1
ATOM 3627 C CA . ASN A 1 465 ? -24.100 7.744 13.636 1.00 73.12 465 ASN A CA 1
ATOM 3628 C C . ASN A 1 465 ? -23.624 7.436 12.208 1.00 73.12 465 ASN A C 1
ATOM 3630 O O . ASN A 1 465 ? -23.794 6.332 11.702 1.00 73.12 465 ASN A O 1
ATOM 3634 N N . LEU A 1 466 ? -23.042 8.427 11.533 1.00 71.88 466 LEU A N 1
ATOM 3635 C CA . LEU A 1 466 ? -22.512 8.283 10.171 1.00 71.88 466 LEU A CA 1
ATOM 3636 C C . LEU A 1 466 ? -21.047 7.830 10.139 1.00 71.88 466 LEU A C 1
ATOM 3638 O O . LEU A 1 466 ? -20.511 7.592 9.059 1.00 71.88 466 LEU A O 1
ATOM 3642 N N . CYS A 1 467 ? -20.403 7.758 11.303 1.00 70.38 467 CYS A N 1
ATOM 3643 C CA . CYS A 1 467 ? -18.977 7.474 11.439 1.00 70.38 467 CYS A CA 1
ATOM 3644 C C . CYS A 1 467 ? -18.697 6.136 12.130 1.00 70.38 467 CYS A C 1
ATOM 3646 O O . CYS A 1 467 ? -17.531 5.818 12.317 1.00 70.38 467 CYS A O 1
ATOM 3648 N N . ALA A 1 468 ? -19.731 5.366 12.482 1.00 79.00 468 ALA A N 1
ATOM 3649 C CA . ALA A 1 468 ? -19.607 4.106 13.211 1.00 79.00 468 ALA A CA 1
ATOM 3650 C C . ALA A 1 468 ? -18.994 4.268 14.618 1.00 79.00 468 ALA A C 1
ATOM 3652 O O . ALA A 1 468 ? -18.124 3.498 15.003 1.00 79.00 468 ALA A O 1
ATOM 3653 N N . LEU A 1 469 ? -19.420 5.272 15.385 1.00 85.56 469 LEU A N 1
ATOM 3654 C CA . LEU A 1 469 ? -19.099 5.372 16.815 1.00 85.56 469 LEU A CA 1
ATOM 3655 C C . LEU A 1 469 ? -19.750 4.220 17.600 1.00 85.56 469 LEU A C 1
ATOM 3657 O O . LEU A 1 469 ? -20.921 3.940 17.336 1.00 85.56 469 LEU A O 1
ATOM 3661 N N . PRO A 1 470 ? -19.050 3.575 18.548 1.00 88.38 470 PRO A N 1
ATOM 3662 C CA . PRO A 1 470 ? -19.685 2.652 19.482 1.00 88.38 470 PRO A CA 1
ATOM 3663 C C . PRO A 1 470 ? -20.835 3.337 20.225 1.00 88.38 470 PRO A C 1
ATOM 3665 O O . PRO A 1 470 ? -20.784 4.544 20.487 1.00 88.38 470 PRO A O 1
ATOM 3668 N N . THR A 1 471 ? -21.881 2.584 20.561 1.00 87.44 471 THR A N 1
ATOM 3669 C CA . THR A 1 471 ? -22.958 3.119 21.403 1.00 87.44 471 THR A CA 1
ATOM 3670 C C . THR A 1 471 ? -22.433 3.397 22.818 1.00 87.44 471 THR A C 1
ATOM 3672 O O . THR A 1 471 ? -21.493 2.729 23.253 1.00 87.44 471 THR A O 1
ATOM 3675 N N . PRO A 1 472 ? -23.029 4.334 23.581 1.00 89.88 472 PRO A N 1
ATOM 3676 C CA . PRO A 1 472 ? -22.605 4.579 24.962 1.00 89.88 472 PRO A CA 1
ATOM 3677 C C . PRO A 1 472 ? -22.634 3.318 25.838 1.00 89.88 472 PRO A C 1
ATOM 3679 O O . PRO A 1 472 ? -21.727 3.107 26.636 1.00 89.88 472 PRO A O 1
ATOM 3682 N N . ALA A 1 473 ? -23.627 2.444 25.627 1.00 90.06 473 ALA A N 1
ATOM 3683 C CA . ALA A 1 473 ? -23.712 1.147 26.293 1.00 90.06 473 ALA A CA 1
ATOM 3684 C C . ALA A 1 473 ? -22.522 0.244 25.936 1.00 90.06 473 ALA A C 1
ATOM 3686 O O . ALA A 1 473 ? -21.853 -0.238 26.838 1.00 90.06 473 ALA A O 1
ATOM 3687 N N . ALA A 1 474 ? -22.183 0.101 24.649 1.00 89.69 474 ALA A N 1
ATOM 3688 C CA . ALA A 1 474 ? -21.031 -0.700 24.229 1.00 89.69 474 ALA A CA 1
ATOM 3689 C C . ALA A 1 474 ? -19.701 -0.174 24.804 1.00 89.69 474 ALA A C 1
ATOM 3691 O O . ALA A 1 474 ? -18.833 -0.967 25.168 1.00 89.69 474 ALA A O 1
ATOM 3692 N N . VAL A 1 475 ? -19.545 1.155 24.927 1.00 93.06 475 VAL A N 1
ATOM 3693 C CA . VAL A 1 475 ? -18.378 1.763 25.593 1.00 93.06 475 VAL A CA 1
ATOM 3694 C C . VAL A 1 475 ? -18.337 1.377 27.069 1.00 93.06 475 VAL A C 1
ATOM 3696 O O . VAL A 1 475 ? -17.307 0.891 27.526 1.00 93.06 475 VAL A O 1
ATOM 3699 N N . ARG A 1 476 ? -19.436 1.573 27.808 1.00 93.62 476 ARG A N 1
ATOM 3700 C CA . ARG A 1 476 ? -19.528 1.213 29.231 1.00 93.62 476 ARG A CA 1
ATOM 3701 C C . ARG A 1 476 ? -19.242 -0.271 29.444 1.00 93.62 476 ARG A C 1
ATOM 3703 O O . ARG A 1 476 ? -18.422 -0.611 30.288 1.00 93.62 476 ARG A O 1
ATOM 3710 N N . ASP A 1 477 ? -19.880 -1.135 28.667 1.00 92.00 477 ASP A N 1
ATOM 3711 C CA . ASP A 1 477 ? -19.779 -2.580 28.843 1.00 92.00 477 ASP A CA 1
ATOM 3712 C C . ASP A 1 477 ? -18.339 -3.061 28.551 1.00 92.00 477 ASP A C 1
ATOM 3714 O O . ASP A 1 477 ? -17.772 -3.821 29.332 1.00 92.00 477 ASP A O 1
ATOM 3718 N N . SER A 1 478 ? -17.677 -2.516 27.518 1.00 92.75 478 SER A N 1
ATOM 3719 C CA . SER A 1 478 ? -16.250 -2.783 27.227 1.00 92.75 478 SER A CA 1
ATOM 3720 C C . SER A 1 478 ? -15.287 -2.295 28.317 1.00 92.75 478 SER A C 1
ATOM 3722 O O . SER A 1 478 ? -14.169 -2.796 28.439 1.00 92.75 478 SER A O 1
ATOM 3724 N N . VAL A 1 479 ? -15.670 -1.256 29.060 1.00 93.62 479 VAL A N 1
ATOM 3725 C CA . VAL A 1 479 ? -14.882 -0.702 30.172 1.00 93.62 479 VAL A CA 1
ATOM 3726 C C . VAL A 1 479 ? -15.049 -1.575 31.418 1.00 93.62 479 VAL A C 1
ATOM 3728 O O . VAL A 1 479 ? -14.060 -1.856 32.091 1.00 93.62 479 VAL A O 1
ATOM 3731 N N . GLN A 1 480 ? -16.265 -2.068 31.662 1.00 93.12 480 GLN A N 1
ATOM 3732 C CA . GLN A 1 480 ? -16.582 -3.008 32.742 1.00 93.12 480 GLN A CA 1
ATOM 3733 C C . GLN A 1 480 ? -15.909 -4.368 32.567 1.00 93.12 480 GLN A C 1
ATOM 3735 O O . GLN A 1 480 ? -15.399 -4.905 33.544 1.00 93.12 480 GLN A O 1
ATOM 3740 N N . ASP A 1 481 ? -15.826 -4.881 31.338 1.00 90.25 481 ASP A N 1
ATOM 3741 C CA . ASP A 1 481 ? -15.088 -6.116 31.021 1.00 90.25 481 ASP A CA 1
ATOM 3742 C C . ASP A 1 481 ? -13.584 -6.025 31.343 1.00 90.25 481 ASP A C 1
ATOM 3744 O O . ASP A 1 481 ? -12.919 -7.032 31.553 1.00 90.25 481 ASP A O 1
ATOM 3748 N N . GLN A 1 482 ? -13.047 -4.805 31.431 1.00 91.94 482 GLN A N 1
ATOM 3749 C CA . GLN A 1 482 ? -11.654 -4.535 31.792 1.00 91.94 482 GLN A CA 1
ATOM 3750 C C . GLN A 1 482 ? -11.478 -4.150 33.272 1.00 91.94 482 GLN A C 1
ATOM 3752 O O . GLN A 1 482 ? -10.479 -3.510 33.610 1.00 91.94 482 GLN A O 1
ATOM 3757 N N . ASP A 1 483 ? -12.440 -4.504 34.129 1.00 93.44 483 ASP A N 1
ATOM 3758 C CA . ASP A 1 483 ? -12.459 -4.252 35.577 1.00 93.44 483 ASP A CA 1
ATOM 3759 C C . ASP A 1 483 ? -12.545 -2.763 35.982 1.00 93.44 483 ASP A C 1
ATOM 3761 O O . ASP A 1 483 ? -12.019 -2.346 37.020 1.00 93.44 483 ASP A O 1
ATOM 3765 N N . PHE A 1 484 ? -13.234 -1.937 35.183 1.00 95.31 484 PHE A N 1
ATOM 3766 C CA . PHE A 1 484 ? -13.525 -0.538 35.523 1.00 95.31 484 PHE A CA 1
ATOM 3767 C C . PHE A 1 484 ? -15.027 -0.242 35.556 1.00 95.31 484 PHE A C 1
ATOM 3769 O O . PHE A 1 484 ? -15.782 -0.635 34.679 1.00 95.31 484 PHE A O 1
ATOM 3776 N N . ASP A 1 485 ? -15.463 0.568 36.515 1.00 94.94 485 ASP A N 1
ATOM 3777 C CA . ASP A 1 485 ? -16.859 0.992 36.640 1.00 94.94 485 ASP A CA 1
ATOM 3778 C C . ASP A 1 485 ? -17.256 2.033 35.582 1.00 94.94 485 ASP A C 1
ATOM 3780 O O . ASP A 1 485 ? -18.418 2.102 35.174 1.00 94.94 485 ASP A O 1
ATOM 3784 N N . ARG A 1 486 ? -16.310 2.899 35.183 1.00 95.81 486 ARG A N 1
ATOM 3785 C CA . ARG A 1 486 ? -16.568 4.034 34.282 1.00 95.81 486 ARG A CA 1
ATOM 3786 C C . ARG A 1 486 ? -15.335 4.486 33.500 1.00 95.81 486 ARG A C 1
ATOM 3788 O O . ARG A 1 486 ? -14.201 4.333 33.958 1.00 95.81 486 ARG A O 1
ATOM 3795 N N . LEU A 1 487 ? -15.572 5.132 32.359 1.00 97.56 487 LEU A N 1
ATOM 3796 C CA . LEU A 1 487 ? -14.561 5.809 31.543 1.00 97.56 487 LEU A CA 1
ATOM 3797 C C . LEU A 1 487 ? -14.590 7.320 31.788 1.00 97.56 487 LEU A C 1
ATOM 3799 O O . LEU A 1 487 ? -15.637 7.944 31.640 1.00 97.56 487 LEU A O 1
ATOM 3803 N N . LEU A 1 488 ? -13.431 7.916 32.067 1.00 97.94 488 LEU A N 1
ATOM 3804 C CA . LEU A 1 488 ? -13.228 9.361 32.124 1.00 97.94 488 LEU A CA 1
ATOM 3805 C C . LEU A 1 488 ? -12.349 9.830 30.958 1.00 97.94 488 LEU A C 1
ATOM 3807 O O . LEU A 1 488 ? -11.147 9.550 30.906 1.00 97.94 488 LEU A O 1
ATOM 3811 N N . VAL A 1 489 ? -12.938 10.600 30.041 1.00 98.12 489 VAL A N 1
ATOM 3812 C CA . VAL A 1 489 ? -12.213 11.235 28.933 1.00 98.12 489 VAL A CA 1
ATOM 3813 C C . VAL A 1 489 ? -11.649 12.583 29.382 1.00 98.12 489 VAL A C 1
ATOM 3815 O O . VAL A 1 489 ? -12.377 13.564 29.549 1.00 98.12 489 VAL A O 1
ATOM 3818 N N . VAL A 1 490 ? -10.330 12.655 29.541 1.00 98.19 490 VAL A N 1
ATOM 3819 C CA . VAL A 1 490 ? -9.613 13.879 29.908 1.00 98.19 490 VAL A CA 1
ATOM 3820 C C . VAL A 1 490 ? -9.272 14.661 28.638 1.00 98.19 490 VAL A C 1
ATOM 3822 O O . VAL A 1 490 ? -8.332 14.338 27.912 1.00 98.19 490 VAL A O 1
ATOM 3825 N N . CYS A 1 491 ? -10.053 15.699 28.357 1.00 97.88 491 CYS A N 1
ATOM 3826 C CA . CYS A 1 491 ? -9.916 16.570 27.196 1.00 97.88 491 CYS A CA 1
ATOM 3827 C C . CYS A 1 491 ? -8.913 17.691 27.480 1.00 97.88 491 CYS A C 1
ATOM 3829 O O . CYS A 1 491 ? -9.203 18.637 28.214 1.00 97.88 491 CYS A O 1
ATOM 3831 N N . LEU A 1 492 ? -7.728 17.593 26.885 1.00 97.50 492 LEU A N 1
ATOM 3832 C CA . LEU A 1 492 ? -6.620 18.513 27.106 1.00 97.50 492 LEU A CA 1
ATOM 3833 C C . LEU A 1 492 ? -6.521 19.508 25.961 1.00 97.50 492 LEU A C 1
ATOM 3835 O O . LEU A 1 492 ? -6.294 19.131 24.810 1.00 97.50 492 LEU A O 1
ATOM 3839 N N . TRP A 1 493 ? -6.634 20.790 26.284 1.00 95.19 493 TRP A N 1
ATOM 3840 C CA . TRP A 1 493 ? -6.693 21.856 25.289 1.00 95.19 493 TRP A CA 1
ATOM 3841 C C . TRP A 1 493 ? -5.846 23.060 25.700 1.00 95.19 493 TRP A C 1
ATOM 3843 O O . TRP A 1 493 ? -5.446 23.223 26.853 1.00 95.19 493 TRP A O 1
ATOM 3853 N N . TYR A 1 494 ? -5.548 23.925 24.742 1.00 92.06 494 TYR A N 1
ATOM 3854 C CA . TYR A 1 494 ? -4.997 25.254 25.000 1.00 92.06 494 TYR A CA 1
ATOM 3855 C C . TYR A 1 494 ? -5.580 26.337 24.081 1.00 92.06 494 TYR A C 1
ATOM 3857 O O . TYR A 1 494 ? -5.319 27.521 24.319 1.00 92.06 494 TYR A O 1
ATOM 3865 N N . ARG A 1 495 ? -6.399 25.958 23.085 1.00 91.31 495 ARG A N 1
ATOM 3866 C CA . ARG A 1 495 ? -7.266 26.850 22.296 1.00 91.31 495 ARG A CA 1
ATOM 3867 C C . ARG A 1 495 ? -8.738 26.570 22.557 1.00 91.31 495 ARG A C 1
ATOM 3869 O O . ARG A 1 495 ? -9.174 25.419 22.529 1.00 91.31 495 ARG A O 1
ATOM 3876 N N . GLU A 1 496 ? -9.498 27.637 22.752 1.00 92.00 496 GLU A N 1
ATOM 3877 C CA . GLU A 1 496 ? -10.927 27.560 23.061 1.00 92.00 496 GLU A CA 1
ATOM 3878 C C . GLU A 1 496 ? -11.716 26.896 21.924 1.00 92.00 496 GLU A C 1
ATOM 3880 O O . GLU A 1 496 ? -12.592 26.067 22.145 1.00 92.00 496 GLU A O 1
ATOM 3885 N N . GLU A 1 497 ? -11.349 27.167 20.672 1.00 92.19 497 GLU A N 1
ATOM 3886 C CA . GLU A 1 497 ? -12.002 26.575 19.507 1.00 92.19 497 GLU A CA 1
ATOM 3887 C C . GLU A 1 497 ? -11.846 25.050 19.466 1.00 92.19 497 GLU A C 1
ATOM 3889 O O . GLU A 1 497 ? -12.767 24.342 19.051 1.00 92.19 497 GLU A O 1
ATOM 3894 N N . THR A 1 498 ? -10.698 24.531 19.912 1.00 92.50 498 THR A N 1
ATOM 3895 C CA . THR A 1 498 ? -10.467 23.087 20.002 1.00 92.50 498 THR A CA 1
ATOM 3896 C C . THR A 1 498 ? -11.290 22.475 21.132 1.00 92.50 498 THR A C 1
ATOM 3898 O O . THR A 1 498 ? -11.910 21.432 20.919 1.00 92.50 498 THR A O 1
ATOM 3901 N N . ARG A 1 499 ? -11.376 23.143 22.292 1.00 94.19 499 ARG A N 1
ATOM 3902 C CA . ARG A 1 499 ? -12.253 22.740 23.403 1.00 94.19 499 ARG A CA 1
ATOM 3903 C C . ARG A 1 499 ? -13.708 22.618 22.949 1.00 94.19 499 ARG A C 1
ATOM 3905 O O . ARG A 1 499 ? -14.314 21.568 23.144 1.00 94.19 499 ARG A O 1
ATOM 3912 N N . LEU A 1 500 ? -14.245 23.632 22.268 1.00 93.25 500 LEU A N 1
ATOM 3913 C CA . LEU A 1 500 ? -15.626 23.613 21.764 1.00 93.25 500 LEU A CA 1
ATOM 3914 C C . LEU A 1 500 ? -15.874 22.470 20.769 1.00 93.25 500 LEU A C 1
ATOM 3916 O O . LEU A 1 500 ? -16.955 21.880 20.744 1.00 93.25 500 LEU A O 1
ATOM 3920 N N . ARG A 1 501 ? -14.870 22.113 19.959 1.00 92.88 501 ARG A N 1
ATOM 3921 C CA . ARG A 1 501 ? -14.947 20.942 19.072 1.00 92.88 501 ARG A CA 1
ATOM 3922 C C . ARG A 1 501 ? -14.959 19.625 19.842 1.00 92.88 501 ARG A C 1
ATOM 3924 O O . ARG A 1 501 ? -15.736 18.745 19.478 1.00 92.88 501 ARG A O 1
ATOM 3931 N N . MET A 1 502 ? -14.147 19.493 20.892 1.00 94.38 502 MET A N 1
ATOM 3932 C CA . MET A 1 502 ? -14.152 18.311 21.764 1.00 94.38 502 MET A CA 1
ATOM 3933 C C . MET A 1 502 ? -15.506 18.150 22.468 1.00 94.38 502 MET A C 1
ATOM 3935 O O . MET A 1 502 ? -16.098 17.075 22.381 1.00 94.38 502 MET A O 1
ATOM 3939 N N . ILE A 1 503 ? -16.029 19.226 23.072 1.00 93.62 503 ILE A N 1
ATOM 3940 C CA . ILE A 1 503 ? -17.363 19.267 23.696 1.00 93.62 503 ILE A CA 1
ATOM 3941 C C . ILE A 1 503 ? -18.420 18.833 22.683 1.00 93.62 503 ILE A C 1
ATOM 3943 O O . ILE A 1 503 ? -19.150 17.871 22.914 1.00 93.62 503 ILE A O 1
ATOM 3947 N N . SER A 1 504 ? -18.459 19.493 21.521 1.00 90.81 504 SER A N 1
ATOM 3948 C CA . SER A 1 504 ? -19.467 19.204 20.505 1.00 90.81 504 SER A CA 1
ATOM 3949 C C . SER A 1 504 ? -19.385 17.768 19.991 1.00 90.81 504 SER A C 1
ATOM 3951 O O . SER A 1 504 ? -20.421 17.215 19.640 1.00 90.81 504 SER A O 1
ATOM 3953 N N . ALA A 1 505 ? -18.195 17.174 19.885 1.00 90.81 505 ALA A N 1
ATOM 3954 C CA . ALA A 1 505 ? -18.043 15.800 19.421 1.00 90.81 505 ALA A CA 1
ATOM 3955 C C . ALA A 1 505 ? -18.495 14.788 20.482 1.00 90.81 505 ALA A C 1
ATOM 3957 O O . ALA A 1 505 ? -19.231 13.861 20.145 1.00 90.81 505 ALA A O 1
ATOM 3958 N N . LEU A 1 506 ? -18.102 14.973 21.746 1.00 92.69 506 LEU A N 1
ATOM 3959 C CA . LEU A 1 506 ? -18.495 14.095 22.852 1.00 92.69 506 LEU A CA 1
ATOM 3960 C C . LEU A 1 506 ? -19.997 14.166 23.116 1.00 92.69 506 LEU A C 1
ATOM 3962 O O . LEU A 1 506 ? -20.656 13.128 23.110 1.00 92.69 506 LEU A O 1
ATOM 3966 N N . ALA A 1 507 ? -20.552 15.372 23.243 1.00 89.44 507 ALA A N 1
ATOM 3967 C CA . ALA A 1 507 ? -21.980 15.552 23.471 1.00 89.44 507 ALA A CA 1
ATOM 3968 C C . ALA A 1 507 ? -22.811 14.933 22.339 1.00 89.44 507 ALA A C 1
ATOM 3970 O O . ALA A 1 507 ? -23.740 14.169 22.590 1.00 89.44 507 ALA A O 1
ATOM 3971 N N . TYR A 1 508 ? -22.409 15.159 21.082 1.00 85.19 508 TYR A N 1
ATOM 3972 C CA . TYR A 1 508 ? -23.098 14.582 19.927 1.00 85.19 508 TYR A CA 1
ATOM 3973 C C . TYR A 1 508 ? -22.991 13.049 19.863 1.00 85.19 508 TYR A C 1
ATOM 3975 O O . TYR A 1 508 ? -23.925 12.405 19.399 1.00 85.19 508 TYR A O 1
ATOM 3983 N N . SER A 1 509 ? -21.881 12.461 20.325 1.00 86.06 509 SER A N 1
ATOM 3984 C CA . SER A 1 509 ? -21.662 11.003 20.307 1.00 86.06 509 SER A CA 1
ATOM 3985 C C . SER A 1 509 ? -22.433 10.266 21.404 1.00 86.06 509 SER A C 1
ATOM 3987 O O . SER A 1 509 ? -22.811 9.115 21.207 1.00 86.06 509 SER A O 1
ATOM 3989 N N . HIS A 1 510 ? -22.675 10.928 22.540 1.00 88.50 510 HIS A N 1
ATOM 3990 C CA . HIS A 1 510 ? -23.337 10.346 23.716 1.00 88.50 510 HIS A CA 1
ATOM 3991 C C . HIS A 1 510 ? -24.787 10.800 23.908 1.00 88.50 510 HIS A C 1
ATOM 3993 O O . HIS A 1 510 ? -25.462 10.316 24.808 1.00 88.50 510 HIS A O 1
ATOM 3999 N N . GLY A 1 511 ? -25.288 11.700 23.056 1.00 83.19 511 GLY A N 1
ATOM 4000 C CA . GLY A 1 511 ? -26.632 12.266 23.195 1.00 83.19 511 GLY A CA 1
ATOM 4001 C C . GLY A 1 511 ? -26.771 13.238 24.372 1.00 83.19 511 GLY A C 1
ATOM 4002 O O . GLY A 1 511 ? -27.885 13.463 24.837 1.00 83.19 511 GLY A O 1
ATOM 4003 N N . ALA A 1 512 ? -25.657 13.801 24.852 1.00 86.44 512 ALA A N 1
ATOM 4004 C CA . ALA A 1 512 ? -25.649 14.826 25.891 1.00 86.44 512 ALA A CA 1
ATOM 4005 C C . ALA A 1 512 ? -25.976 16.216 25.311 1.00 86.44 512 ALA A C 1
ATOM 4007 O O . ALA A 1 512 ? -26.027 16.403 24.090 1.00 86.44 512 ALA A O 1
ATOM 4008 N N . ASP A 1 513 ? -26.174 17.204 26.188 1.00 84.12 513 ASP A N 1
ATOM 4009 C CA . ASP A 1 513 ? -26.404 18.589 25.774 1.00 84.12 513 ASP A CA 1
ATOM 4010 C C . ASP A 1 513 ? -25.197 19.131 24.992 1.00 84.12 513 ASP A C 1
ATOM 4012 O O . ASP A 1 513 ? -24.080 19.222 25.499 1.00 84.12 513 ASP A O 1
ATOM 4016 N N . VAL A 1 514 ? -25.420 19.486 23.727 1.00 78.81 514 VAL A N 1
ATOM 4017 C CA . VAL A 1 514 ? -24.376 19.970 22.816 1.00 78.81 514 VAL A CA 1
ATOM 4018 C C . VAL A 1 514 ? -23.950 21.410 23.098 1.00 78.81 514 VAL A C 1
ATOM 4020 O O . VAL A 1 514 ? -22.940 21.851 22.539 1.00 78.81 514 VAL A O 1
ATOM 4023 N N . ASP A 1 515 ? -24.708 22.129 23.924 1.00 80.56 515 ASP A N 1
ATOM 4024 C CA . ASP A 1 515 ? -24.418 23.493 24.364 1.00 80.56 515 ASP A CA 1
ATOM 4025 C C . ASP A 1 515 ? -23.902 23.535 25.813 1.00 80.56 515 ASP A C 1
ATOM 4027 O O . ASP A 1 515 ? -23.759 24.614 26.388 1.00 80.56 515 ASP A O 1
ATOM 4031 N N . MET A 1 516 ? -23.560 22.373 26.388 1.00 86.31 516 MET A N 1
ATOM 4032 C CA . MET A 1 516 ? -22.871 22.308 27.674 1.00 86.31 516 MET A CA 1
ATOM 4033 C C . MET A 1 516 ? -21.539 23.072 27.618 1.00 86.31 516 MET A C 1
ATOM 4035 O O . MET A 1 516 ? -20.759 22.917 26.677 1.00 86.31 516 MET A O 1
ATOM 4039 N N . ASP A 1 517 ? -21.254 23.863 28.650 1.00 88.00 517 ASP A N 1
ATOM 4040 C CA . ASP A 1 517 ? -19.993 24.598 28.782 1.00 88.00 517 ASP A CA 1
ATOM 4041 C C . ASP A 1 517 ? -19.384 24.369 30.176 1.00 88.00 517 ASP A C 1
ATOM 4043 O O . ASP A 1 517 ? -19.479 25.231 31.053 1.00 88.00 517 ASP A O 1
ATOM 4047 N N . PRO A 1 518 ? -18.831 23.167 30.427 1.00 90.69 518 PRO A N 1
ATOM 4048 C CA . PRO A 1 518 ? -18.300 22.801 31.737 1.00 90.69 518 PRO A CA 1
ATOM 4049 C C . PRO A 1 518 ? -17.155 23.714 32.167 1.00 90.69 518 PRO A C 1
ATOM 4051 O O . PRO A 1 518 ? -16.318 24.120 31.356 1.00 90.69 518 PRO A O 1
ATOM 4054 N N . THR A 1 519 ? -17.055 23.996 33.461 1.00 91.19 519 THR A N 1
ATOM 4055 C CA . THR A 1 519 ? -15.921 24.756 33.996 1.00 91.19 519 THR A CA 1
ATOM 4056 C C . THR A 1 519 ? -14.618 23.967 33.807 1.00 91.19 519 THR A C 1
ATOM 4058 O O . THR A 1 519 ? -14.614 22.738 33.808 1.00 91.19 519 THR A O 1
ATOM 4061 N N . ASP A 1 520 ? -13.482 24.653 33.649 1.00 92.69 520 ASP A N 1
ATOM 4062 C CA . ASP A 1 520 ? -12.174 23.985 33.544 1.00 92.69 520 ASP A CA 1
ATOM 4063 C C . ASP A 1 520 ? -11.909 23.109 34.785 1.00 92.69 520 ASP A C 1
ATOM 4065 O O . ASP A 1 520 ? -11.966 23.586 35.920 1.00 92.69 520 ASP A O 1
ATOM 4069 N N . GLY A 1 521 ? -11.645 21.820 34.564 1.00 93.12 521 GLY A N 1
ATOM 4070 C CA . GLY A 1 521 ? -11.472 20.806 35.608 1.00 93.12 521 GLY A CA 1
ATOM 4071 C C . GLY A 1 521 ? -12.764 20.205 36.177 1.00 93.12 521 GLY A C 1
ATOM 4072 O O . GLY A 1 521 ? -12.686 19.320 37.029 1.00 93.12 521 GLY A O 1
ATOM 4073 N N . GLU A 1 522 ? -13.939 20.635 35.715 1.00 94.81 522 GLU A N 1
ATOM 4074 C CA . GLU A 1 522 ? -15.228 20.064 36.110 1.00 94.81 522 GLU A CA 1
ATOM 4075 C C . GLU A 1 522 ? -15.489 18.739 35.381 1.00 94.81 522 GLU A C 1
ATOM 4077 O O . GLU A 1 522 ? -15.401 18.657 34.153 1.00 94.81 522 GLU A O 1
ATOM 4082 N N . VAL A 1 523 ? -15.813 17.696 36.149 1.00 95.75 523 VAL A N 1
ATOM 4083 C CA . VAL A 1 523 ? -16.227 16.399 35.602 1.00 95.75 523 VAL A CA 1
ATOM 4084 C C . VAL A 1 523 ? -17.710 16.462 35.264 1.00 95.75 523 VAL A C 1
ATOM 4086 O O . VAL A 1 523 ? -18.532 16.760 36.129 1.00 95.75 523 VAL A O 1
ATOM 4089 N N . VAL A 1 524 ? -18.050 16.127 34.024 1.00 95.50 524 VAL A N 1
ATOM 4090 C CA . VAL A 1 524 ? -19.425 16.076 33.526 1.00 95.50 524 VAL A CA 1
ATOM 4091 C C . VAL A 1 524 ? -19.782 14.681 33.038 1.00 95.50 524 VAL A C 1
ATOM 4093 O O . VAL A 1 524 ? -18.991 14.017 32.365 1.00 95.50 524 VAL A O 1
ATOM 4096 N N . ALA A 1 525 ? -20.992 14.239 33.369 1.00 94.62 525 ALA A N 1
ATOM 4097 C CA . ALA A 1 525 ? -21.542 12.992 32.859 1.00 94.62 525 ALA A CA 1
ATOM 4098 C C . ALA A 1 525 ? -21.987 13.178 31.402 1.00 94.62 525 ALA A C 1
ATOM 4100 O O . ALA A 1 525 ? -22.723 14.115 31.091 1.00 94.62 525 ALA A O 1
ATOM 4101 N N . LEU A 1 526 ? -21.545 12.283 30.518 1.00 94.12 526 LEU A N 1
ATOM 4102 C CA . LEU A 1 526 ? -21.964 12.254 29.114 1.00 94.12 526 LEU A CA 1
ATOM 4103 C C . LEU A 1 526 ? -23.077 11.227 28.897 1.00 94.12 526 LEU A C 1
ATOM 4105 O O . LEU A 1 526 ? -24.060 11.507 28.217 1.00 94.12 526 LEU A O 1
ATOM 4109 N N . ALA A 1 527 ? -22.909 10.048 29.487 1.00 93.25 527 ALA A N 1
ATOM 4110 C CA . ALA A 1 527 ? -23.861 8.948 29.494 1.00 93.25 527 ALA A CA 1
ATOM 4111 C C . ALA A 1 527 ? -23.600 8.071 30.728 1.00 93.25 527 ALA A C 1
ATOM 4113 O O . ALA A 1 527 ? -22.646 8.295 31.476 1.00 93.25 527 ALA A O 1
ATOM 4114 N N . ASP A 1 528 ? -24.436 7.058 30.942 1.00 93.38 528 ASP A N 1
ATOM 4115 C CA . ASP A 1 528 ? -24.199 6.071 31.995 1.00 93.38 528 ASP A CA 1
ATOM 4116 C C . ASP A 1 528 ? -22.826 5.392 31.818 1.00 93.38 528 ASP A C 1
ATOM 4118 O O . ASP A 1 528 ? -22.520 4.862 30.750 1.00 93.38 528 ASP A O 1
ATOM 4122 N N . GLY A 1 529 ? -21.982 5.459 32.851 1.00 93.44 529 GLY A N 1
ATOM 4123 C CA . GLY A 1 529 ? -20.613 4.929 32.835 1.00 93.44 529 GLY A CA 1
ATOM 4124 C C . GLY A 1 529 ? -19.589 5.707 31.993 1.00 93.44 529 GLY A C 1
ATOM 4125 O O . GLY A 1 529 ? -18.446 5.259 31.886 1.00 93.44 529 GLY A O 1
ATOM 4126 N N . VAL A 1 530 ? -19.944 6.861 31.410 1.00 96.56 530 VAL A N 1
ATOM 4127 C CA . VAL A 1 530 ? -19.026 7.679 30.595 1.00 96.56 530 VAL A CA 1
ATOM 4128 C C . VAL A 1 530 ? -19.047 9.144 31.035 1.00 96.56 530 VAL A C 1
ATOM 4130 O O . VAL A 1 530 ? -20.062 9.837 30.952 1.00 96.56 530 VAL A O 1
ATOM 4133 N N . GLU A 1 531 ? -17.886 9.636 31.449 1.00 97.12 531 GLU A N 1
ATOM 4134 C CA . GLU A 1 531 ? -17.652 10.988 31.952 1.00 97.12 531 GLU A CA 1
ATOM 4135 C C . GLU A 1 531 ? -16.578 11.699 31.109 1.00 97.12 531 GLU A C 1
ATOM 4137 O O . GLU A 1 531 ? -15.746 11.069 30.448 1.00 97.12 531 GLU A O 1
ATOM 4142 N N . ALA A 1 532 ? -16.561 13.030 31.144 1.00 97.56 532 ALA A N 1
ATOM 4143 C CA . ALA A 1 532 ? -15.487 13.834 30.570 1.00 97.56 532 ALA A CA 1
ATOM 4144 C C . ALA A 1 532 ? -15.076 14.975 31.498 1.00 97.56 532 ALA A C 1
ATOM 4146 O O . ALA A 1 532 ? -15.872 15.474 32.288 1.00 97.56 532 ALA A O 1
ATOM 4147 N N . VAL A 1 533 ? -13.826 15.411 31.369 1.00 97.56 533 VAL A N 1
ATOM 4148 C CA . VAL A 1 533 ? -13.304 16.609 32.031 1.00 97.56 533 VAL A CA 1
ATOM 4149 C C . VAL A 1 533 ? -12.463 17.404 31.045 1.00 97.56 533 VAL A C 1
ATOM 4151 O O . VAL A 1 533 ? -11.687 16.832 30.282 1.00 97.56 533 VAL A O 1
ATOM 4154 N N . PHE A 1 534 ? -12.607 18.725 31.050 1.00 97.38 534 PHE A N 1
ATOM 4155 C CA . PHE A 1 534 ? -11.888 19.619 30.143 1.00 97.38 534 PHE A CA 1
ATOM 4156 C C . PHE A 1 534 ? -10.835 20.381 30.934 1.00 97.38 534 PHE A C 1
ATOM 4158 O O . PHE A 1 534 ? -11.172 21.056 31.900 1.00 97.38 534 PHE A O 1
ATOM 4165 N N . VAL A 1 535 ? -9.565 20.252 30.550 1.00 96.94 535 VAL A N 1
ATOM 4166 C CA . VAL A 1 535 ? -8.437 20.825 31.294 1.00 96.94 535 VAL A CA 1
ATOM 4167 C C . VAL A 1 535 ? -7.521 21.592 30.359 1.00 96.94 535 VAL A C 1
ATOM 4169 O O . VAL A 1 535 ? -6.962 21.046 29.402 1.00 96.94 535 VAL A O 1
ATOM 4172 N N . ARG A 1 536 ? -7.303 22.865 30.674 1.00 96.00 536 ARG A N 1
ATOM 4173 C CA . ARG A 1 536 ? -6.341 23.693 29.962 1.00 96.00 536 ARG A CA 1
ATOM 4174 C C . ARG A 1 536 ? -4.907 23.271 30.300 1.00 96.00 536 ARG A C 1
ATOM 4176 O O . ARG A 1 536 ? -4.412 23.520 31.396 1.00 96.00 536 ARG A O 1
ATOM 4183 N N . ALA A 1 537 ? -4.197 22.689 29.335 1.00 93.94 537 ALA A N 1
ATOM 4184 C CA . ALA A 1 537 ? -2.901 22.031 29.536 1.00 93.94 537 ALA A CA 1
ATOM 4185 C C . ALA A 1 537 ? -1.773 22.601 28.653 1.00 93.94 537 ALA A C 1
ATOM 4187 O O . ALA A 1 537 ? -0.965 21.863 28.088 1.00 93.94 537 ALA A O 1
ATOM 4188 N N . THR A 1 538 ? -1.673 23.931 28.541 1.00 90.25 538 THR A N 1
ATOM 4189 C CA . THR A 1 538 ? -0.716 24.613 27.641 1.00 90.25 538 THR A CA 1
ATOM 4190 C C . THR A 1 538 ? 0.731 24.131 27.792 1.00 90.25 538 THR A C 1
ATOM 4192 O O . THR A 1 538 ? 1.410 23.932 26.790 1.00 90.25 538 THR A O 1
ATOM 4195 N N . ARG A 1 539 ? 1.214 23.927 29.026 1.00 85.62 539 ARG A N 1
ATOM 4196 C CA . ARG A 1 539 ? 2.600 23.487 29.281 1.00 85.62 539 ARG A CA 1
ATOM 4197 C C . ARG A 1 539 ? 2.889 22.083 28.751 1.00 85.62 539 ARG A C 1
ATOM 4199 O O . ARG A 1 539 ? 3.989 21.844 28.271 1.00 85.62 539 ARG A O 1
ATOM 4206 N N . LEU A 1 540 ? 1.908 21.188 28.817 1.00 91.44 540 LEU A N 1
ATOM 4207 C CA . LEU A 1 540 ? 2.045 19.814 28.345 1.00 91.44 540 LEU A CA 1
ATOM 4208 C C . LEU A 1 540 ? 1.972 19.744 26.811 1.00 91.44 540 LEU A C 1
ATOM 4210 O O . LEU A 1 540 ? 2.754 19.029 26.186 1.00 91.44 540 LEU A O 1
ATOM 4214 N N . LEU A 1 541 ? 1.053 20.507 26.209 1.00 92.31 541 LEU A N 1
ATOM 4215 C CA . LEU A 1 541 ? 0.700 20.399 24.788 1.00 92.31 541 LEU A CA 1
ATOM 4216 C C . LEU A 1 541 ? 1.557 21.264 23.851 1.00 92.31 541 LEU A C 1
ATOM 4218 O O . LEU A 1 541 ? 1.683 20.940 22.672 1.00 92.31 541 LEU A O 1
ATOM 4222 N N . ALA A 1 542 ? 2.162 22.350 24.341 1.00 88.25 542 ALA A N 1
ATOM 4223 C CA . ALA A 1 542 ? 2.980 23.231 23.508 1.00 88.25 542 ALA A CA 1
ATOM 4224 C C . ALA A 1 542 ? 4.261 22.537 23.002 1.00 88.25 542 ALA A C 1
ATOM 4226 O O . ALA A 1 542 ? 4.891 21.753 23.712 1.00 88.25 542 ALA A O 1
ATOM 4227 N N . HIS A 1 543 ? 4.684 22.847 21.772 1.00 88.00 543 HIS A N 1
ATOM 4228 C CA . HIS A 1 543 ? 5.974 22.404 21.226 1.00 88.00 543 HIS A CA 1
ATOM 4229 C C . HIS A 1 543 ? 7.147 22.989 22.022 1.00 88.00 543 HIS A C 1
ATOM 4231 O O . HIS A 1 543 ? 7.113 24.152 22.422 1.00 88.00 543 HIS A O 1
ATOM 4237 N N . GLY A 1 544 ? 8.200 22.202 22.245 1.00 84.19 544 GLY A N 1
ATOM 4238 C CA . GLY A 1 544 ? 9.314 22.616 23.100 1.00 84.19 544 GLY A CA 1
ATOM 4239 C C . GLY A 1 544 ? 10.184 21.453 23.563 1.00 84.19 544 GLY A C 1
ATOM 4240 O O . GLY A 1 544 ? 10.080 20.348 23.028 1.00 84.19 544 GLY A O 1
ATOM 4241 N N . THR A 1 545 ? 11.043 21.709 24.551 1.00 77.44 545 THR A N 1
ATOM 4242 C CA . THR A 1 545 ? 11.812 20.649 25.213 1.00 77.44 545 THR A CA 1
ATOM 4243 C C . THR A 1 545 ? 10.879 19.689 25.960 1.00 77.44 545 THR A C 1
ATOM 4245 O O . THR A 1 545 ? 9.700 19.980 26.191 1.00 77.44 545 THR A O 1
ATOM 4248 N N . GLU A 1 546 ? 11.396 18.502 26.267 1.00 74.69 546 GLU A N 1
ATOM 4249 C CA . GLU A 1 546 ? 10.654 17.445 26.966 1.00 74.69 546 GLU A CA 1
ATOM 4250 C C . GLU A 1 546 ? 10.548 17.708 28.482 1.00 74.69 546 GLU A C 1
ATOM 4252 O O . GLU A 1 546 ? 9.724 17.094 29.159 1.00 74.69 546 GLU A O 1
ATOM 4257 N N . ASP A 1 547 ? 11.344 18.648 29.004 1.00 76.44 547 ASP A N 1
ATOM 4258 C CA . ASP A 1 547 ? 11.522 18.907 30.434 1.00 76.44 547 ASP A CA 1
ATOM 4259 C C . ASP A 1 547 ? 10.184 19.106 31.168 1.00 76.44 547 ASP A C 1
ATOM 4261 O O . ASP A 1 547 ? 9.410 20.017 30.866 1.00 76.44 547 ASP A O 1
ATOM 4265 N N . GLY A 1 548 ? 9.914 18.239 32.149 1.00 82.31 548 GLY A N 1
ATOM 4266 C CA . GLY A 1 548 ? 8.730 18.305 33.013 1.00 82.31 548 GLY A CA 1
ATOM 4267 C C . GLY A 1 548 ? 7.413 17.830 32.385 1.00 82.31 548 GLY A C 1
ATOM 4268 O O . GLY A 1 548 ? 6.370 17.957 33.022 1.00 82.31 548 GLY A O 1
ATOM 4269 N N . ARG A 1 549 ? 7.405 17.277 31.160 1.00 88.75 549 ARG A N 1
ATOM 4270 C CA . ARG A 1 549 ? 6.161 16.769 30.540 1.00 88.75 549 ARG A CA 1
ATOM 4271 C C . ARG A 1 549 ? 5.625 15.501 31.185 1.00 88.75 549 ARG A C 1
ATOM 4273 O O . ARG A 1 549 ? 4.413 15.365 31.291 1.00 88.75 549 ARG A O 1
ATOM 4280 N N . ILE A 1 550 ? 6.510 14.586 31.581 1.00 89.38 550 ILE A N 1
ATOM 4281 C CA . ILE A 1 550 ? 6.117 13.364 32.297 1.00 89.38 550 ILE A CA 1
ATOM 4282 C C . ILE A 1 550 ? 5.458 13.750 33.620 1.00 89.38 550 ILE A C 1
ATOM 4284 O O . ILE A 1 550 ? 4.342 13.316 33.879 1.00 89.38 550 ILE A O 1
ATOM 4288 N N . ASP A 1 551 ? 6.084 14.650 34.380 1.00 90.81 551 ASP A N 1
ATOM 4289 C CA . ASP A 1 551 ? 5.523 15.155 35.635 1.00 90.81 551 ASP A CA 1
ATOM 4290 C C . ASP A 1 551 ? 4.180 15.862 35.403 1.00 90.81 551 ASP A C 1
ATOM 4292 O O . ASP A 1 551 ? 3.212 15.586 36.096 1.00 90.81 551 ASP A O 1
ATOM 4296 N N . ALA A 1 552 ? 4.063 16.698 34.364 1.00 91.44 552 ALA A N 1
ATOM 4297 C CA . ALA A 1 552 ? 2.800 17.361 34.035 1.00 91.44 552 ALA A CA 1
ATOM 4298 C C . ALA A 1 552 ? 1.686 16.387 33.603 1.00 91.44 552 ALA A C 1
ATOM 4300 O O . ALA A 1 552 ? 0.512 16.649 33.863 1.00 91.44 552 ALA A O 1
ATOM 4301 N N . ALA A 1 553 ? 2.025 15.289 32.919 1.00 94.38 553 ALA A N 1
ATOM 4302 C CA . ALA A 1 553 ? 1.065 14.237 32.598 1.00 94.38 553 ALA A CA 1
ATOM 4303 C C . ALA A 1 553 ? 0.646 13.486 33.868 1.00 94.38 553 ALA A C 1
ATOM 4305 O O . ALA A 1 553 ? -0.551 13.320 34.094 1.00 94.38 553 ALA A O 1
ATOM 4306 N N . ARG A 1 554 ? 1.606 13.123 34.726 1.00 95.12 554 ARG A N 1
ATOM 4307 C CA . ARG A 1 554 ? 1.350 12.488 36.023 1.00 95.12 554 ARG A CA 1
ATOM 4308 C C . ARG A 1 554 ? 0.468 13.350 36.921 1.00 95.12 554 ARG A C 1
ATOM 4310 O O . ARG A 1 554 ? -0.530 12.852 37.413 1.00 95.12 554 ARG A O 1
ATOM 4317 N N . ASP A 1 555 ? 0.734 14.650 37.031 1.00 94.75 555 ASP A N 1
ATOM 4318 C CA . ASP A 1 555 ? -0.089 15.593 37.806 1.00 94.75 555 ASP A CA 1
ATOM 4319 C C . ASP A 1 555 ? -1.562 15.603 37.357 1.00 94.75 555 ASP A C 1
ATOM 4321 O O . ASP A 1 555 ? -2.473 15.826 38.159 1.00 94.75 555 ASP A O 1
ATOM 4325 N N . ILE A 1 556 ? -1.812 15.407 36.058 1.00 94.81 556 ILE A N 1
ATOM 4326 C CA . ILE A 1 556 ? -3.167 15.288 35.510 1.00 94.81 556 ILE A CA 1
ATOM 4327 C C . ILE A 1 556 ? -3.758 13.927 35.871 1.00 94.81 556 ILE A C 1
ATOM 4329 O O . ILE A 1 556 ? -4.906 13.875 36.309 1.00 94.81 556 ILE A O 1
ATOM 4333 N N . VAL A 1 557 ? -2.997 12.844 35.702 1.00 95.44 557 VAL A N 1
ATOM 4334 C CA . VAL A 1 557 ? -3.445 11.488 36.042 1.00 95.44 557 VAL A CA 1
ATOM 4335 C C . VAL A 1 557 ? -3.781 11.395 37.529 1.00 95.44 557 VAL A C 1
ATOM 4337 O O . VAL A 1 557 ? -4.920 11.079 37.855 1.00 95.44 557 VAL A O 1
ATOM 4340 N N . ASP A 1 558 ? -2.871 11.783 38.421 1.00 95.25 558 ASP A N 1
ATOM 4341 C CA . ASP A 1 558 ? -3.038 11.742 39.880 1.00 95.25 558 ASP A CA 1
ATOM 4342 C C . ASP A 1 558 ? -4.257 12.542 40.360 1.00 95.25 558 ASP A C 1
ATOM 4344 O O . ASP A 1 558 ? -4.918 12.169 41.329 1.00 95.25 558 ASP A O 1
ATOM 4348 N N . ARG A 1 559 ? -4.598 13.637 39.670 1.00 95.31 559 ARG A N 1
ATOM 4349 C CA . ARG A 1 559 ? -5.767 14.462 40.006 1.00 95.31 559 ARG A CA 1
ATOM 4350 C C . ARG A 1 559 ? -7.093 13.745 39.769 1.00 95.31 559 ARG A C 1
ATOM 4352 O O . ARG A 1 559 ? -8.061 14.014 40.482 1.00 95.31 559 ARG A O 1
ATOM 4359 N N . TYR A 1 560 ? -7.161 12.895 38.749 1.00 95.12 560 TYR A N 1
ATOM 4360 C CA . TYR A 1 560 ? -8.407 12.264 38.311 1.00 95.12 560 TYR A CA 1
ATOM 4361 C C . TYR A 1 560 ? -8.438 10.749 38.530 1.00 95.12 560 TYR A C 1
ATOM 4363 O O . TYR A 1 560 ? -9.510 10.152 38.420 1.00 95.12 560 TYR A O 1
ATOM 4371 N N . ALA A 1 561 ? -7.305 10.137 38.875 1.00 90.81 561 ALA A N 1
ATOM 4372 C CA . ALA A 1 561 ? -7.196 8.724 39.194 1.00 90.81 561 ALA A CA 1
ATOM 4373 C C . ALA A 1 561 ? -8.061 8.393 40.410 1.00 90.81 561 ALA A C 1
ATOM 4375 O O . ALA A 1 561 ? -7.905 8.946 41.500 1.00 90.81 561 ALA A O 1
ATOM 4376 N N . LYS A 1 562 ? -9.004 7.475 40.212 1.00 92.25 562 LYS A N 1
ATOM 4377 C CA . LYS A 1 562 ? -9.879 6.940 41.254 1.00 92.25 562 LYS A CA 1
ATOM 4378 C C . LYS A 1 562 ? -10.015 5.431 41.042 1.00 92.25 562 LYS A C 1
ATOM 4380 O O . LYS A 1 562 ? -9.993 4.993 39.889 1.00 92.25 562 LYS A O 1
ATOM 4385 N N . PRO A 1 563 ? -10.184 4.636 42.113 1.00 92.25 563 PRO A N 1
ATOM 4386 C CA . PRO A 1 563 ? -10.525 3.223 41.975 1.00 92.25 563 PRO A CA 1
ATOM 4387 C C . PRO A 1 563 ? -11.738 3.041 41.052 1.00 92.25 563 PRO A C 1
ATOM 4389 O O . PRO A 1 563 ? -12.701 3.802 41.157 1.00 92.25 563 PRO A O 1
ATOM 4392 N N . GLY A 1 564 ? -11.663 2.077 40.132 1.00 93.69 564 GLY A N 1
ATOM 4393 C CA . GLY A 1 564 ? -12.736 1.783 39.177 1.00 93.69 564 GLY A CA 1
ATOM 4394 C C . GLY A 1 564 ? -12.905 2.795 38.033 1.00 93.69 564 GLY A C 1
ATOM 4395 O O . GLY A 1 564 ? -13.856 2.680 37.269 1.00 93.69 564 GLY A O 1
ATOM 4396 N N . VAL A 1 565 ? -12.016 3.784 37.867 1.00 95.75 565 VAL A N 1
ATOM 4397 C CA . VAL A 1 565 ? -12.094 4.758 36.758 1.00 95.75 565 VAL A CA 1
ATOM 4398 C C . VAL A 1 565 ? -10.987 4.520 35.735 1.00 95.75 565 VAL A C 1
ATOM 4400 O O . VAL A 1 565 ? -9.806 4.672 36.046 1.00 95.75 565 VAL A O 1
ATOM 4403 N N . MET A 1 566 ? -11.365 4.215 34.491 1.00 96.75 566 MET A N 1
ATOM 4404 C CA . MET A 1 566 ? -10.438 4.190 33.359 1.00 96.75 566 MET A CA 1
ATOM 4405 C C . MET A 1 566 ? -10.221 5.616 32.848 1.00 96.75 566 MET A C 1
ATOM 4407 O O . MET A 1 566 ? -11.181 6.302 32.506 1.00 96.75 566 MET A O 1
ATOM 4411 N N . ILE A 1 567 ? -8.968 6.062 32.748 1.00 97.38 567 ILE A N 1
ATOM 4412 C CA . ILE A 1 567 ? -8.623 7.381 32.200 1.00 97.38 567 ILE A CA 1
ATOM 4413 C C . ILE A 1 567 ? -8.174 7.240 30.746 1.00 97.38 567 ILE A C 1
ATOM 4415 O O . ILE A 1 567 ? -7.337 6.397 30.431 1.00 97.38 567 ILE A O 1
ATOM 4419 N N . ALA A 1 568 ? -8.680 8.111 29.873 1.00 97.62 568 ALA A N 1
ATOM 4420 C CA . ALA A 1 568 ? -8.222 8.240 28.492 1.00 97.62 568 ALA A CA 1
ATOM 4421 C C . ALA A 1 568 ? -8.002 9.716 28.136 1.00 97.62 568 ALA A C 1
ATOM 4423 O O . ALA A 1 568 ? -8.877 10.550 28.369 1.00 97.62 568 ALA A O 1
ATOM 4424 N N . ALA A 1 569 ? -6.845 10.057 27.567 1.00 97.88 569 ALA A N 1
ATOM 4425 C CA . ALA A 1 569 ? -6.487 11.446 27.277 1.00 97.88 569 ALA A CA 1
ATOM 4426 C C . ALA A 1 569 ? -6.777 11.821 25.814 1.00 97.88 569 ALA A C 1
ATOM 4428 O O . ALA A 1 569 ? -6.262 11.198 24.881 1.00 97.88 569 ALA A O 1
ATOM 4429 N N . TRP A 1 570 ? -7.553 12.885 25.597 1.00 97.69 570 TRP A N 1
ATOM 4430 C CA . TRP A 1 570 ? -7.784 13.456 24.271 1.00 97.69 570 TRP A CA 1
ATOM 4431 C C . TRP A 1 570 ? -7.107 14.821 24.148 1.00 97.69 570 TRP A C 1
ATOM 4433 O O . TRP A 1 570 ? -7.564 15.810 24.712 1.00 97.69 570 TRP A O 1
ATOM 4443 N N . CYS A 1 571 ? -5.993 14.869 23.421 1.00 96.62 571 CYS A N 1
ATOM 4444 C CA . CYS A 1 571 ? -5.052 15.985 23.435 1.00 96.62 571 CYS A CA 1
ATOM 4445 C C . CYS A 1 571 ? -5.159 16.866 22.186 1.00 96.62 571 CYS A C 1
ATOM 4447 O O . CYS A 1 571 ? -5.128 16.383 21.053 1.00 96.62 571 CYS A O 1
ATOM 4449 N N . GLU A 1 572 ? -5.203 18.183 22.357 1.00 94.38 572 GLU A N 1
ATOM 4450 C CA . GLU A 1 572 ? -4.961 19.119 21.260 1.00 94.38 572 GLU A CA 1
ATOM 4451 C C . GLU A 1 572 ? -3.503 19.037 20.769 1.00 94.38 572 GLU A C 1
ATOM 4453 O O . GLU A 1 572 ? -2.565 18.950 21.559 1.00 94.38 572 GLU A O 1
ATOM 4458 N N . THR A 1 573 ? -3.296 19.107 19.450 1.00 90.38 573 THR A N 1
ATOM 4459 C CA . THR A 1 573 ? -1.962 19.162 18.833 1.00 90.38 573 THR A CA 1
ATOM 4460 C C . THR A 1 573 ? -1.920 20.081 17.607 1.00 90.38 573 THR A C 1
ATOM 4462 O O . THR A 1 573 ? -2.950 20.396 17.004 1.00 90.38 573 THR A O 1
ATOM 4465 N N . GLU A 1 574 ? -0.723 20.474 17.178 1.00 86.25 574 GLU A N 1
ATOM 4466 C CA . GLU A 1 574 ? -0.477 21.199 15.929 1.00 86.25 574 GLU A CA 1
ATOM 4467 C C . GLU A 1 574 ? 0.812 20.711 15.244 1.00 86.25 574 GLU A C 1
ATOM 4469 O O . GLU A 1 574 ? 1.536 19.874 15.775 1.00 86.25 574 GLU A O 1
ATOM 4474 N N . ILE A 1 575 ? 1.064 21.165 14.013 1.00 82.88 575 ILE A N 1
ATOM 4475 C CA . ILE A 1 575 ? 2.318 20.860 13.309 1.00 82.88 575 ILE A CA 1
ATOM 4476 C C . ILE A 1 575 ? 3.373 21.883 13.767 1.00 82.88 575 ILE A C 1
ATOM 4478 O O . ILE A 1 575 ? 3.101 23.082 13.651 1.00 82.88 575 ILE A O 1
ATOM 4482 N N . PRO A 1 576 ? 4.564 21.457 14.240 1.00 84.31 576 PRO A N 1
ATOM 4483 C CA . PRO A 1 576 ? 5.608 22.383 14.667 1.00 84.31 576 PRO A CA 1
ATOM 4484 C C . PRO A 1 576 ? 6.140 23.196 13.477 1.00 84.31 576 PRO A C 1
ATOM 4486 O O . PRO A 1 576 ? 6.361 22.662 12.388 1.00 84.31 576 PRO A O 1
ATOM 4489 N N . GLU A 1 577 ? 6.380 24.493 13.688 1.00 81.75 577 GLU A N 1
ATOM 4490 C CA . GLU A 1 577 ? 6.855 25.422 12.654 1.00 81.75 577 GLU A CA 1
ATOM 4491 C C . GLU A 1 577 ? 8.165 26.121 13.052 1.00 81.75 577 GLU A C 1
ATOM 4493 O O . GLU A 1 577 ? 8.409 26.357 14.241 1.00 81.75 577 GLU A O 1
ATOM 4498 N N . PRO A 1 578 ? 9.008 26.511 12.073 1.00 82.69 578 PRO A N 1
ATOM 4499 C CA . PRO A 1 578 ? 10.207 27.284 12.356 1.00 82.69 578 PRO A CA 1
ATOM 4500 C C . PRO A 1 578 ? 9.865 28.659 12.962 1.00 82.69 578 PRO A C 1
ATOM 4502 O O . PRO A 1 578 ? 9.360 29.541 12.275 1.00 82.69 578 PRO A O 1
ATOM 4505 N N . GLY A 1 579 ? 10.162 28.859 14.246 1.00 84.31 579 GLY A N 1
ATOM 4506 C CA . GLY A 1 579 ? 10.203 30.176 14.902 1.00 84.31 579 GLY A CA 1
ATOM 4507 C C . GLY A 1 579 ? 11.564 30.889 14.823 1.00 84.31 579 GLY A C 1
ATOM 4508 O O . GLY A 1 579 ? 12.498 30.393 14.194 1.00 84.31 579 GLY A O 1
ATOM 4509 N N . GLU A 1 580 ? 11.699 32.015 15.535 1.00 82.88 580 GLU A N 1
ATOM 4510 C CA . GLU A 1 580 ? 12.905 32.870 15.597 1.00 82.88 580 GLU A CA 1
ATOM 4511 C C . GLU A 1 580 ? 14.212 32.107 15.849 1.00 82.88 580 GLU A C 1
ATOM 4513 O O . GLU A 1 580 ? 15.212 32.372 15.189 1.00 82.88 580 GLU A O 1
ATOM 4518 N N . ARG A 1 581 ? 14.193 31.104 16.739 1.00 82.12 581 ARG A N 1
ATOM 4519 C CA . ARG A 1 581 ? 15.370 30.273 17.059 1.00 82.12 581 ARG A CA 1
ATOM 4520 C C . ARG A 1 581 ? 15.947 29.520 15.854 1.00 82.12 581 ARG A C 1
ATOM 4522 O O . ARG A 1 581 ? 17.093 29.098 15.892 1.00 82.12 581 ARG A O 1
ATOM 4529 N N . HIS A 1 582 ? 15.150 29.349 14.799 1.00 88.62 582 HIS A N 1
ATOM 4530 C CA . HIS A 1 582 ? 15.537 28.656 13.575 1.00 88.62 582 HIS A CA 1
ATOM 4531 C C . HIS A 1 582 ? 16.097 29.602 12.506 1.00 88.62 582 HIS A C 1
ATOM 4533 O O . HIS A 1 582 ? 16.533 29.141 11.447 1.00 88.62 582 HIS A O 1
ATOM 4539 N N . LYS A 1 583 ? 16.090 30.923 12.740 1.00 86.31 583 LYS A N 1
ATOM 4540 C CA . LYS A 1 583 ? 16.689 31.886 11.811 1.00 86.31 583 LYS A CA 1
ATOM 4541 C C . LYS A 1 583 ? 18.193 31.636 11.710 1.00 86.31 583 LYS A C 1
ATOM 4543 O O . LYS A 1 583 ? 18.892 31.554 12.711 1.00 86.31 583 LYS A O 1
ATOM 4548 N N . GLY A 1 584 ? 18.686 31.505 10.481 1.00 84.12 584 GLY A N 1
ATOM 4549 C CA . GLY A 1 584 ? 20.099 31.230 10.199 1.00 84.12 584 GLY A CA 1
ATOM 4550 C C . GLY A 1 584 ? 20.514 29.756 10.307 1.00 84.12 584 GLY A C 1
ATOM 4551 O O . GLY A 1 584 ? 21.613 29.420 9.873 1.00 84.12 584 GLY A O 1
ATOM 4552 N N . MET A 1 585 ? 19.650 28.861 10.803 1.00 85.25 585 MET A N 1
ATOM 4553 C CA . MET A 1 585 ? 19.910 27.416 10.794 1.00 85.25 585 MET A CA 1
ATOM 4554 C C . MET A 1 585 ? 19.765 26.834 9.385 1.00 85.25 585 MET A C 1
ATOM 4556 O O . MET A 1 585 ? 18.960 27.295 8.567 1.00 85.25 585 MET A O 1
ATOM 4560 N N . LYS A 1 586 ? 20.502 25.759 9.089 1.00 83.06 586 LYS A N 1
ATOM 4561 C CA . LYS A 1 586 ? 20.333 25.043 7.817 1.00 83.06 586 LYS A CA 1
ATOM 4562 C C . LYS A 1 586 ? 18.984 24.310 7.811 1.00 83.06 586 LYS A C 1
ATOM 4564 O O . LYS A 1 586 ? 18.595 23.763 8.840 1.00 83.06 586 LYS A O 1
ATOM 4569 N N . PRO A 1 587 ? 18.306 24.149 6.656 1.00 75.62 587 PRO A N 1
ATOM 4570 C CA . PRO A 1 587 ? 17.001 23.476 6.589 1.00 75.62 587 PRO A CA 1
ATOM 4571 C C . PRO A 1 587 ? 16.962 22.076 7.224 1.00 75.62 587 PRO A C 1
ATOM 4573 O O . PRO A 1 587 ? 15.965 21.688 7.823 1.00 75.62 587 PRO A O 1
ATOM 4576 N N . ALA A 1 588 ? 18.059 21.318 7.125 1.00 71.81 588 ALA A N 1
ATOM 4577 C CA . ALA A 1 588 ? 18.166 19.998 7.744 1.00 71.81 588 ALA A CA 1
ATOM 4578 C C . ALA A 1 588 ? 18.231 20.060 9.282 1.00 71.81 588 ALA A C 1
ATOM 4580 O O . ALA A 1 588 ? 17.692 19.180 9.946 1.00 71.81 588 ALA A O 1
ATOM 4581 N N . GLU A 1 589 ? 18.873 21.091 9.835 1.00 81.62 589 GLU A N 1
ATOM 4582 C CA . GLU A 1 589 ? 18.963 21.325 11.280 1.00 81.62 589 GLU A CA 1
ATOM 4583 C C . GLU A 1 589 ? 17.614 21.805 11.818 1.00 81.62 589 GLU A C 1
ATOM 4585 O O . GLU A 1 589 ? 17.151 21.281 12.823 1.00 81.62 589 GLU A O 1
ATOM 4590 N N . VAL A 1 590 ? 16.937 22.708 11.096 1.00 82.56 590 VAL A N 1
ATOM 4591 C CA . VAL A 1 590 ? 15.566 23.140 11.420 1.00 82.56 590 VAL A CA 1
ATOM 4592 C C . VAL A 1 590 ? 14.618 21.948 11.451 1.00 82.56 590 VAL A C 1
ATOM 4594 O O . VAL A 1 590 ? 13.890 21.759 12.417 1.00 82.56 590 VAL A O 1
ATOM 4597 N N . ARG A 1 591 ? 14.650 21.098 10.418 1.00 78.69 591 ARG A N 1
ATOM 4598 C CA . ARG A 1 591 ? 13.800 19.902 10.363 1.00 78.69 591 ARG A CA 1
ATOM 4599 C C . ARG A 1 591 ? 14.056 18.965 11.540 1.00 78.69 591 ARG A C 1
ATOM 4601 O O . ARG A 1 591 ? 13.109 18.400 12.076 1.00 78.69 591 ARG A O 1
ATOM 4608 N N . LYS A 1 592 ? 15.325 18.789 11.915 1.00 80.00 592 LYS A N 1
ATOM 4609 C CA . LYS A 1 592 ? 15.703 17.969 13.064 1.00 80.00 592 LYS A CA 1
ATOM 4610 C C . LYS A 1 592 ? 15.139 18.560 14.359 1.00 80.00 592 LYS A C 1
ATOM 4612 O O . LYS A 1 592 ? 14.439 17.859 15.074 1.00 80.00 592 LYS A O 1
ATOM 4617 N N . ASP A 1 593 ? 15.374 19.844 14.607 1.00 83.69 593 ASP A N 1
ATOM 4618 C CA . ASP A 1 593 ? 14.925 20.522 15.826 1.00 83.69 593 ASP A CA 1
ATOM 4619 C C . ASP A 1 593 ? 13.391 20.537 15.972 1.00 83.69 593 ASP A C 1
ATOM 4621 O O . ASP A 1 593 ? 12.857 20.258 17.046 1.00 83.69 593 ASP A O 1
ATOM 4625 N N . LEU A 1 594 ? 12.655 20.770 14.879 1.00 85.38 594 LEU A N 1
ATOM 4626 C CA . LEU A 1 594 ? 11.189 20.691 14.880 1.00 85.38 594 LEU A CA 1
ATOM 4627 C C . LEU A 1 594 ? 10.676 19.277 15.167 1.00 85.38 594 LEU A C 1
ATOM 4629 O O . LEU A 1 594 ? 9.686 19.125 15.874 1.00 85.38 594 LEU A O 1
ATOM 4633 N N . ALA A 1 595 ? 11.339 18.245 14.639 1.00 80.25 595 ALA A N 1
ATOM 4634 C CA . ALA A 1 595 ? 10.967 16.858 14.909 1.00 80.25 595 ALA A CA 1
ATOM 4635 C C . ALA A 1 595 ? 11.273 16.449 16.359 1.00 80.25 595 ALA A C 1
ATOM 4637 O O . ALA A 1 595 ? 10.497 15.707 16.970 1.00 80.25 595 ALA A O 1
ATOM 4638 N N . ASP A 1 596 ? 12.387 16.934 16.909 1.00 80.31 596 ASP A N 1
ATOM 4639 C CA . ASP A 1 596 ? 12.809 16.655 18.280 1.00 80.31 596 ASP A CA 1
ATOM 4640 C C . ASP A 1 596 ? 11.887 17.362 19.289 1.00 80.31 596 ASP A C 1
ATOM 4642 O O . ASP A 1 596 ? 11.480 16.737 20.269 1.00 80.31 596 ASP A O 1
ATOM 4646 N N . SER A 1 597 ? 11.459 18.596 18.990 1.00 85.00 597 SER A N 1
ATOM 4647 C CA . SER A 1 597 ? 10.549 19.416 19.814 1.00 85.00 597 SER A CA 1
ATOM 4648 C C . SER A 1 597 ? 9.046 19.229 19.542 1.00 85.00 597 SER A C 1
ATOM 4650 O O . SER A 1 597 ? 8.214 19.962 20.090 1.00 85.00 597 SER A O 1
ATOM 4652 N N . ASP A 1 598 ? 8.674 18.253 18.708 1.00 87.50 598 ASP A N 1
ATOM 4653 C CA . ASP A 1 598 ? 7.274 17.916 18.452 1.00 87.50 598 ASP A CA 1
ATOM 4654 C C . ASP A 1 598 ? 6.609 17.358 19.724 1.00 87.50 598 ASP A C 1
ATOM 4656 O O . ASP A 1 598 ? 6.955 16.279 20.214 1.00 87.50 598 ASP A O 1
ATOM 4660 N N . ALA A 1 599 ? 5.616 18.091 20.233 1.00 88.44 599 ALA A N 1
ATOM 4661 C CA . ALA A 1 599 ? 4.896 17.769 21.449 1.00 88.44 599 ALA A CA 1
ATOM 4662 C C . ALA A 1 599 ? 4.085 16.484 21.312 1.00 88.44 599 ALA A C 1
ATOM 4664 O O . ALA A 1 599 ? 3.939 15.754 22.287 1.00 88.44 599 ALA A O 1
ATOM 4665 N N . LYS A 1 600 ? 3.579 16.180 20.110 1.00 89.56 600 LYS A N 1
ATOM 4666 C CA . LYS A 1 600 ? 2.665 15.057 19.891 1.00 89.56 600 LYS A CA 1
ATOM 4667 C C . LYS A 1 600 ? 3.247 13.738 20.401 1.00 89.56 600 LYS A C 1
ATOM 4669 O O . LYS A 1 600 ? 2.563 12.971 21.074 1.00 89.56 600 LYS A O 1
ATOM 4674 N N . PHE A 1 601 ? 4.512 13.471 20.080 1.00 87.19 601 PHE A N 1
ATOM 4675 C CA . PHE A 1 601 ? 5.176 12.219 20.453 1.00 87.19 601 PHE A CA 1
ATOM 4676 C C . PHE A 1 601 ? 5.617 12.210 21.915 1.00 87.19 601 PHE A C 1
ATOM 4678 O O . PHE A 1 601 ? 5.527 11.173 22.567 1.00 87.19 601 PHE A O 1
ATOM 4685 N N . GLN A 1 602 ? 6.059 13.361 22.427 1.00 89.25 602 GLN A N 1
ATOM 4686 C CA . GLN A 1 602 ? 6.482 13.512 23.818 1.00 89.25 602 GLN A CA 1
ATOM 4687 C C . GLN A 1 602 ? 5.289 13.342 24.775 1.00 89.25 602 GLN A C 1
ATOM 4689 O O . GLN A 1 602 ? 5.375 12.584 25.732 1.00 89.25 602 GLN A O 1
ATOM 4694 N N . VAL A 1 603 ? 4.144 13.965 24.473 1.00 92.94 603 VAL A N 1
ATOM 4695 C CA . VAL A 1 603 ? 2.897 13.830 25.250 1.00 92.94 603 VAL A CA 1
ATOM 4696 C C . VAL A 1 603 ? 2.368 12.402 25.203 1.00 92.94 603 VAL A C 1
ATOM 4698 O O . VAL A 1 603 ? 1.990 11.859 26.237 1.00 92.94 603 VAL A O 1
ATOM 4701 N N . ARG A 1 604 ? 2.385 11.766 24.024 1.00 93.12 604 ARG A N 1
ATOM 4702 C CA . ARG A 1 604 ? 1.972 10.364 23.895 1.00 93.12 604 ARG A CA 1
ATOM 4703 C C . ARG A 1 604 ? 2.826 9.448 24.772 1.00 93.12 604 ARG A C 1
ATOM 4705 O O . ARG A 1 604 ? 2.275 8.608 25.469 1.00 93.12 604 ARG A O 1
ATOM 4712 N N . ARG A 1 605 ? 4.149 9.646 24.782 1.00 92.62 605 ARG A N 1
ATOM 4713 C CA . ARG A 1 605 ? 5.059 8.919 25.677 1.00 92.62 605 ARG A CA 1
ATOM 4714 C C . ARG A 1 605 ? 4.793 9.219 27.154 1.00 92.62 605 ARG A C 1
ATOM 4716 O O . ARG A 1 605 ? 4.804 8.294 27.953 1.00 92.62 605 ARG A O 1
ATOM 4723 N N . ALA A 1 606 ? 4.550 10.477 27.510 1.00 94.31 606 ALA A N 1
ATOM 4724 C CA . ALA A 1 606 ? 4.289 10.875 28.890 1.00 94.31 606 ALA A CA 1
ATOM 4725 C C . ALA A 1 606 ? 3.050 10.171 29.470 1.00 94.31 606 ALA A C 1
ATOM 4727 O O . ALA A 1 606 ? 3.141 9.592 30.545 1.00 94.31 606 ALA A O 1
ATOM 4728 N N . PHE A 1 607 ? 1.933 10.136 28.734 1.00 96.50 607 PHE A N 1
ATOM 4729 C CA . PHE A 1 607 ? 0.741 9.388 29.159 1.00 96.50 607 PHE A CA 1
ATOM 4730 C C . PHE A 1 607 ? 0.936 7.872 29.130 1.00 96.50 607 PHE A C 1
ATOM 4732 O O . PHE A 1 607 ? 0.458 7.177 30.021 1.00 96.50 607 PHE A O 1
ATOM 4739 N N . ALA A 1 608 ? 1.676 7.362 28.145 1.00 95.50 608 ALA A N 1
ATOM 4740 C CA . ALA A 1 608 ? 1.990 5.943 28.040 1.00 95.50 608 ALA A CA 1
ATOM 4741 C C . ALA A 1 608 ? 2.762 5.411 29.265 1.00 95.50 608 ALA A C 1
ATOM 4743 O O . ALA A 1 608 ? 2.462 4.320 29.738 1.00 95.50 608 ALA A O 1
ATOM 4744 N N . THR A 1 609 ? 3.694 6.195 29.825 1.00 94.19 609 THR A N 1
ATOM 4745 C CA . THR A 1 609 ? 4.406 5.865 31.079 1.00 94.19 609 THR A CA 1
ATOM 4746 C C . THR A 1 609 ? 3.461 5.708 32.274 1.00 94.19 609 THR A C 1
ATOM 4748 O O . THR A 1 609 ? 3.730 4.911 33.164 1.00 94.19 609 THR A O 1
ATOM 4751 N N . GLU A 1 610 ? 2.341 6.429 32.274 1.00 94.00 610 GLU A N 1
ATOM 4752 C CA . GLU A 1 610 ? 1.296 6.347 33.303 1.00 94.00 610 GLU A CA 1
ATOM 4753 C C . GLU A 1 610 ? 0.186 5.343 32.919 1.00 94.00 610 GLU A C 1
ATOM 4755 O O . GLU A 1 610 ? -0.882 5.321 33.521 1.00 94.00 610 GLU A O 1
ATOM 4760 N N . THR A 1 611 ? 0.415 4.498 31.903 1.00 93.00 611 THR A N 1
ATOM 4761 C CA . THR A 1 611 ? -0.551 3.507 31.382 1.00 93.00 611 THR A CA 1
ATOM 4762 C C . THR A 1 611 ? -1.879 4.128 30.914 1.00 93.00 611 THR A C 1
ATOM 4764 O O . THR A 1 611 ? -2.928 3.484 30.913 1.00 93.00 611 THR A O 1
ATOM 4767 N N . VAL A 1 612 ? -1.851 5.395 30.484 1.00 95.81 612 VAL A N 1
ATOM 4768 C CA . VAL A 1 612 ? -3.027 6.115 29.981 1.00 95.81 612 VAL A CA 1
ATOM 4769 C C . VAL A 1 612 ? -3.005 6.152 28.449 1.00 95.81 612 VAL A C 1
ATOM 4771 O O . VAL A 1 612 ? -2.098 6.755 27.860 1.00 95.81 612 VAL A O 1
ATOM 4774 N N . PRO A 1 613 ? -3.999 5.559 27.759 1.00 94.62 613 PRO A N 1
ATOM 4775 C CA . PRO A 1 613 ? -4.123 5.710 26.317 1.00 94.62 613 PRO A CA 1
ATOM 4776 C C . PRO A 1 613 ? -4.380 7.177 25.965 1.00 94.62 613 PRO A C 1
ATOM 4778 O O . PRO A 1 613 ? -5.162 7.874 26.618 1.00 94.62 613 PRO A O 1
ATOM 4781 N N . SER A 1 614 ? -3.721 7.657 24.908 1.00 95.38 614 SER A N 1
ATOM 4782 C CA . SER A 1 614 ? -3.865 9.039 24.456 1.00 95.38 614 SER A CA 1
ATOM 4783 C C . SER A 1 614 ? -4.043 9.143 22.948 1.00 95.38 614 SER A C 1
ATOM 4785 O O . SER A 1 614 ? -3.340 8.492 22.166 1.00 95.38 614 SER A O 1
ATOM 4787 N N . GLN A 1 615 ? -4.952 10.022 22.525 1.00 93.88 615 GLN A N 1
ATOM 4788 C CA . GLN A 1 615 ? -5.120 10.369 21.119 1.00 93.88 615 GLN A CA 1
ATOM 4789 C C . GLN A 1 615 ? -5.164 11.876 20.901 1.00 93.88 615 GLN A C 1
ATOM 4791 O O . GLN A 1 615 ? -5.430 12.642 21.820 1.00 93.88 615 GLN A O 1
ATOM 4796 N N . ASN A 1 616 ? -4.860 12.316 19.677 1.00 91.94 616 ASN A N 1
ATOM 4797 C CA . ASN A 1 616 ? -4.730 13.733 19.358 1.00 91.94 616 ASN A CA 1
ATOM 4798 C C . ASN A 1 616 ? -5.811 14.245 18.398 1.00 91.94 616 ASN A C 1
ATOM 4800 O O . ASN A 1 616 ? -6.166 13.571 17.431 1.00 91.94 616 ASN A O 1
ATOM 4804 N N . ILE A 1 617 ? -6.240 15.491 18.596 1.00 90.75 617 ILE A N 1
ATOM 4805 C CA . ILE A 1 617 ? -7.047 16.271 17.651 1.00 90.75 617 ILE A CA 1
ATOM 4806 C C . ILE A 1 617 ? -6.252 17.482 17.157 1.00 90.75 617 ILE A C 1
ATOM 4808 O O . ILE A 1 617 ? -5.585 18.177 17.920 1.00 90.75 617 ILE A O 1
ATOM 4812 N N . LEU A 1 618 ? -6.311 17.745 15.850 1.00 86.56 618 LEU A N 1
ATOM 4813 C CA . LEU A 1 618 ? -5.602 18.873 15.250 1.00 86.56 618 LEU A CA 1
ATOM 4814 C C . LEU A 1 618 ? -6.297 20.202 15.599 1.00 86.56 618 LEU A C 1
ATOM 4816 O O . LEU A 1 618 ? -7.414 20.452 15.129 1.00 86.56 618 LEU A O 1
ATOM 4820 N N . GLY A 1 619 ? -5.613 21.043 16.377 1.00 83.50 619 GLY A N 1
ATOM 4821 C CA . GLY A 1 619 ? -6.059 22.378 16.790 1.00 83.50 619 GLY A CA 1
ATOM 4822 C C . GLY A 1 619 ? -5.725 23.484 15.786 1.00 83.50 619 GLY A C 1
ATOM 4823 O O . GLY A 1 619 ? -6.475 24.446 15.648 1.00 83.50 619 GLY A O 1
ATOM 4824 N N . ILE A 1 620 ? -4.650 23.339 14.998 1.00 83.50 620 ILE A N 1
ATOM 4825 C CA . ILE A 1 620 ? -4.346 24.242 13.874 1.00 83.50 620 ILE A CA 1
ATOM 4826 C C . ILE A 1 620 ? -4.102 23.466 12.588 1.00 83.50 620 ILE A C 1
ATOM 4828 O O . ILE A 1 620 ? -3.247 22.586 12.515 1.00 83.50 620 ILE A O 1
ATOM 4832 N N . LYS A 1 621 ? -4.821 23.860 11.533 1.00 79.56 621 LYS A N 1
ATOM 4833 C CA . LYS A 1 621 ? -4.656 23.324 10.186 1.00 79.56 621 LYS A CA 1
ATOM 4834 C C . LYS A 1 621 ? -3.924 24.319 9.291 1.00 79.56 621 LYS A C 1
ATOM 4836 O O . LYS A 1 621 ? -4.336 25.472 9.161 1.00 79.56 621 LYS A O 1
ATOM 4841 N N . THR A 1 622 ? -2.900 23.842 8.591 1.00 75.44 622 THR A N 1
ATOM 4842 C CA . THR A 1 622 ? -2.294 24.581 7.480 1.00 75.44 622 THR A CA 1
ATOM 4843 C C . THR A 1 622 ? -3.140 24.385 6.226 1.00 75.44 622 THR A C 1
ATOM 4845 O O . THR A 1 622 ? -3.459 23.267 5.820 1.00 75.44 622 THR A O 1
ATOM 4848 N N . THR A 1 623 ? -3.541 25.494 5.625 1.00 72.38 623 THR A N 1
ATOM 4849 C CA . THR A 1 623 ? -4.294 25.562 4.372 1.00 72.38 623 THR A CA 1
ATOM 4850 C C . THR A 1 623 ? -3.552 26.454 3.386 1.00 72.38 623 THR A C 1
ATOM 4852 O O . THR A 1 623 ? -2.529 27.038 3.736 1.00 72.38 623 THR A O 1
ATOM 4855 N N . TYR A 1 624 ? -4.036 26.541 2.153 1.00 67.88 624 TYR A N 1
ATOM 4856 C CA . TYR A 1 624 ? -3.511 27.476 1.166 1.00 67.88 624 TYR A CA 1
ATOM 4857 C C . TYR A 1 624 ? -4.619 28.447 0.767 1.00 67.88 624 TYR A C 1
ATOM 4859 O O . TYR A 1 624 ? -5.758 28.019 0.558 1.00 67.88 624 TYR A O 1
ATOM 4867 N N . ASP A 1 625 ? -4.306 29.738 0.690 1.00 66.81 625 ASP A N 1
ATOM 4868 C CA . ASP A 1 625 ? -5.240 30.729 0.158 1.00 66.81 625 ASP A CA 1
ATOM 4869 C C . ASP A 1 625 ? -5.390 30.602 -1.371 1.00 66.81 625 ASP A C 1
ATOM 4871 O O . ASP A 1 625 ? -4.761 29.768 -2.028 1.00 66.81 625 ASP A O 1
ATOM 4875 N N . LYS A 1 626 ? -6.244 31.447 -1.963 1.00 56.31 626 LYS A N 1
ATOM 4876 C CA . LYS A 1 626 ? -6.458 31.476 -3.420 1.00 56.31 626 LYS A CA 1
ATOM 4877 C C . LYS A 1 626 ? -5.194 31.849 -4.209 1.00 56.31 626 LYS A C 1
ATOM 4879 O O . LYS A 1 626 ? -5.113 31.498 -5.381 1.00 56.31 626 LYS A O 1
ATOM 4884 N N . ALA A 1 627 ? -4.239 32.536 -3.583 1.00 55.56 627 ALA A N 1
ATOM 4885 C CA . ALA A 1 627 ? -2.949 32.893 -4.166 1.00 55.56 627 ALA A CA 1
ATOM 4886 C C . ALA A 1 627 ? -1.884 31.792 -3.967 1.00 55.56 627 ALA A C 1
ATOM 4888 O O . ALA A 1 627 ? -0.777 31.902 -4.491 1.00 55.56 627 ALA A O 1
ATOM 4889 N N . GLY A 1 628 ? -2.218 30.705 -3.261 1.00 55.72 628 GLY A N 1
ATOM 4890 C CA . GLY A 1 628 ? -1.310 29.600 -2.972 1.00 55.72 628 GLY A CA 1
ATOM 4891 C C . GLY A 1 628 ? -0.365 29.861 -1.798 1.00 55.72 628 GLY A C 1
ATOM 4892 O O . GLY A 1 628 ? 0.587 29.100 -1.619 1.00 55.72 628 GLY A O 1
ATOM 4893 N N . ASN A 1 629 ? -0.608 30.892 -0.985 1.00 65.31 629 ASN A N 1
ATOM 4894 C CA . ASN A 1 629 ? 0.159 31.141 0.232 1.00 65.31 629 ASN A CA 1
ATOM 4895 C C . ASN A 1 629 ? -0.319 30.220 1.353 1.00 65.31 629 ASN A C 1
ATOM 4897 O O . ASN A 1 629 ? -1.520 29.989 1.502 1.00 65.31 629 ASN A O 1
ATOM 4901 N N . LYS A 1 630 ? 0.612 29.716 2.170 1.00 71.44 630 LYS A N 1
ATOM 4902 C CA . LYS A 1 630 ? 0.280 28.938 3.372 1.00 71.44 630 LYS A CA 1
ATOM 4903 C C . LYS A 1 630 ? -0.446 29.846 4.374 1.00 71.44 630 LYS A C 1
ATOM 4905 O O . LYS A 1 630 ? 0.103 30.857 4.796 1.00 71.44 630 LYS A O 1
ATOM 4910 N N . VAL A 1 631 ? -1.657 29.466 4.772 1.00 78.19 631 VAL A N 1
ATOM 4911 C CA . VAL A 1 631 ? -2.475 30.153 5.780 1.00 78.19 631 VAL A CA 1
ATOM 4912 C C . VAL A 1 631 ? -2.836 29.181 6.892 1.00 78.19 631 VAL A C 1
ATOM 4914 O O . VAL A 1 631 ? -3.341 28.083 6.638 1.00 78.19 631 VAL A O 1
ATOM 4917 N N . ARG A 1 632 ? -2.607 29.597 8.137 1.00 78.88 632 ARG A N 1
ATOM 4918 C CA . ARG A 1 632 ? -2.989 28.835 9.327 1.00 78.88 632 ARG A CA 1
ATOM 4919 C C . ARG A 1 632 ? -4.432 29.147 9.689 1.00 78.88 632 ARG A C 1
ATOM 4921 O O . ARG A 1 632 ? -4.819 30.308 9.784 1.00 78.88 632 ARG A O 1
ATOM 4928 N N . LYS A 1 633 ? -5.225 28.101 9.889 1.00 82.62 633 LYS A N 1
ATOM 4929 C CA . LYS A 1 633 ? -6.618 28.211 10.307 1.00 82.62 633 LYS A CA 1
ATOM 4930 C C . LYS A 1 633 ? -6.839 27.361 11.548 1.00 82.62 633 LYS A C 1
ATOM 4932 O O . LYS A 1 633 ? -6.605 26.153 11.512 1.00 82.62 633 LYS A O 1
ATOM 4937 N N . VAL A 1 634 ? -7.327 27.993 12.611 1.00 81.81 634 VAL A N 1
ATOM 4938 C CA . VAL A 1 634 ? -7.910 27.296 13.759 1.00 81.81 634 VAL A CA 1
ATOM 4939 C C . VAL A 1 634 ? -9.283 26.775 13.312 1.00 81.81 634 VAL A C 1
ATOM 4941 O O . VAL A 1 634 ? -10.126 27.574 12.885 1.00 81.81 634 VAL A O 1
ATOM 4944 N N . PRO A 1 635 ? -9.522 25.454 13.268 1.00 81.19 635 PRO A N 1
ATOM 4945 C CA . PRO A 1 635 ? -10.835 24.928 12.933 1.00 81.19 635 PRO A CA 1
ATOM 4946 C C . PRO A 1 635 ? -11.804 25.219 14.084 1.00 81.19 635 PRO A C 1
ATOM 4948 O O . PRO A 1 635 ? -11.549 24.804 15.207 1.00 81.19 635 PRO A O 1
ATOM 4951 N N . GLY A 1 636 ? -12.913 25.903 13.801 1.00 83.88 636 GLY A N 1
ATOM 4952 C CA . GLY A 1 636 ? -14.048 25.997 14.725 1.00 83.88 636 GLY A CA 1
ATOM 4953 C C . GLY A 1 636 ? -15.027 24.834 14.547 1.00 83.88 636 GLY A C 1
ATOM 4954 O O . GLY A 1 636 ? -14.873 24.021 13.629 1.00 83.88 636 GLY A O 1
ATOM 4955 N N . VAL A 1 637 ? -16.061 24.787 15.391 1.00 83.38 637 VAL A N 1
ATOM 4956 C CA . VAL A 1 637 ? -17.162 23.817 15.277 1.00 83.38 637 VAL A CA 1
ATOM 4957 C C . VAL A 1 637 ? -17.869 23.992 13.920 1.00 83.38 637 VAL A C 1
ATOM 4959 O O . VAL A 1 637 ? -18.291 25.104 13.584 1.00 83.38 637 VAL A O 1
ATOM 4962 N N . PRO A 1 638 ? -17.996 22.936 13.094 1.00 82.00 638 PRO A N 1
ATOM 4963 C CA . PRO A 1 638 ? -18.725 23.027 11.832 1.00 82.00 638 PRO A CA 1
ATOM 4964 C C . PRO A 1 638 ? -20.209 23.348 12.045 1.00 82.00 638 PRO A C 1
ATOM 4966 O O . PRO A 1 638 ? -20.823 22.861 12.988 1.00 82.00 638 PRO A O 1
ATOM 4969 N N . LYS A 1 639 ? -20.816 24.093 11.106 1.00 80.12 639 LYS A N 1
ATOM 4970 C CA . LYS A 1 639 ? -22.260 24.411 11.129 1.00 80.12 639 LYS A CA 1
ATOM 4971 C C . LYS A 1 639 ? -23.131 23.155 11.249 1.00 80.12 639 LYS A C 1
ATOM 4973 O O . LYS A 1 639 ? -24.090 23.135 12.009 1.00 80.12 639 LYS A O 1
ATOM 4978 N N . ASP A 1 640 ? -22.776 22.113 10.499 1.00 76.12 640 ASP A N 1
ATOM 4979 C CA . ASP A 1 640 ? -23.344 20.779 10.665 1.00 76.12 640 ASP A CA 1
ATOM 4980 C C . ASP A 1 640 ? -22.412 19.987 11.594 1.00 76.12 640 ASP A C 1
ATOM 4982 O O . ASP A 1 640 ? -21.397 19.457 11.135 1.00 76.12 640 ASP A O 1
ATOM 4986 N N . ARG A 1 641 ? -22.728 19.924 12.894 1.00 75.62 641 ARG A N 1
ATOM 4987 C CA . ARG A 1 641 ? -21.860 19.309 13.922 1.00 75.62 641 ARG A CA 1
ATOM 4988 C C . ARG A 1 641 ? -21.457 17.864 13.581 1.00 75.62 641 ARG A C 1
ATOM 4990 O O . ARG A 1 641 ? -20.305 17.481 13.755 1.00 75.62 641 ARG A O 1
ATOM 4997 N N . ASN A 1 642 ? -22.350 17.100 12.946 1.00 71.88 642 ASN A N 1
ATOM 4998 C CA . ASN A 1 642 ? -22.088 15.736 12.463 1.00 71.88 642 ASN A CA 1
ATOM 4999 C C . ASN A 1 642 ? -21.089 15.628 11.292 1.00 71.88 642 ASN A C 1
ATOM 5001 O O . ASN A 1 642 ? -20.819 14.530 10.808 1.00 71.88 642 ASN A O 1
ATOM 5005 N N . LYS A 1 643 ? -20.546 16.751 10.809 1.00 76.44 643 LYS A N 1
ATOM 5006 C CA . LYS A 1 643 ? -19.514 16.799 9.767 1.00 76.44 643 LYS A CA 1
ATOM 5007 C C . LYS A 1 643 ? -18.121 17.121 10.306 1.00 76.44 643 LYS A C 1
ATOM 5009 O O . LYS A 1 643 ? -17.204 17.254 9.491 1.00 76.44 643 LYS A O 1
ATOM 5014 N N . ASP A 1 644 ? -17.916 17.203 11.626 1.00 83.50 644 ASP A N 1
ATOM 5015 C CA . ASP A 1 644 ? -16.569 17.286 12.216 1.00 83.50 644 ASP A CA 1
ATOM 5016 C C . ASP A 1 644 ? -15.847 15.929 12.180 1.00 83.50 644 ASP A C 1
ATOM 5018 O O . ASP A 1 644 ? -15.511 15.319 13.193 1.00 83.50 644 ASP A O 1
ATOM 5022 N N . HIS A 1 645 ? -15.623 15.427 10.966 1.00 80.88 645 HIS A N 1
ATOM 5023 C CA . HIS A 1 645 ? -14.995 14.132 10.734 1.00 80.88 645 HIS A CA 1
ATOM 5024 C C . HIS A 1 645 ? -13.652 13.968 11.473 1.00 80.88 645 HIS A C 1
ATOM 5026 O O . HIS A 1 645 ? -13.446 12.906 12.050 1.00 80.88 645 HIS A O 1
ATOM 5032 N N . PRO A 1 646 ? -12.739 14.964 11.515 1.00 84.44 646 PRO A N 1
ATOM 5033 C CA . PRO A 1 646 ? -11.498 14.827 12.278 1.00 84.44 646 PRO A CA 1
ATOM 5034 C C . PRO A 1 646 ? -11.710 14.609 13.781 1.00 84.44 646 PRO A C 1
ATOM 5036 O O . PRO A 1 646 ? -10.956 13.842 14.371 1.00 84.44 646 PRO A O 1
ATOM 5039 N N . ALA A 1 647 ? -12.708 15.256 14.393 1.00 88.94 647 ALA A N 1
ATOM 5040 C CA . ALA A 1 647 ? -13.009 15.048 15.808 1.00 88.94 647 ALA A CA 1
ATOM 5041 C C . ALA A 1 647 ? -13.550 13.630 16.055 1.00 88.94 647 ALA A C 1
ATOM 5043 O O . ALA A 1 647 ? -13.037 12.924 16.917 1.00 88.94 647 ALA A O 1
ATOM 5044 N N . PHE A 1 648 ? -14.501 13.166 15.237 1.00 88.06 648 PHE A N 1
ATOM 5045 C CA . PHE A 1 648 ? -15.056 11.814 15.378 1.00 88.06 648 PHE A CA 1
ATOM 5046 C C . PHE A 1 648 ? -14.032 10.704 15.115 1.00 88.06 648 PHE A C 1
ATOM 5048 O O . PHE A 1 648 ? -14.031 9.713 15.834 1.00 88.06 648 PHE A O 1
ATOM 5055 N N . MET A 1 649 ? -13.136 10.861 14.133 1.00 86.56 649 MET A N 1
ATOM 5056 C CA . MET A 1 649 ? -12.058 9.882 13.918 1.00 86.56 649 MET A CA 1
ATOM 5057 C C . MET A 1 649 ? -11.074 9.856 15.094 1.00 86.56 649 MET A C 1
ATOM 5059 O O . MET A 1 649 ? -10.663 8.782 15.516 1.00 86.56 649 MET A O 1
ATOM 5063 N N . GLY A 1 650 ? -10.736 11.023 15.660 1.00 89.75 650 GLY A N 1
ATOM 5064 C CA . GLY A 1 650 ? -9.904 11.095 16.864 1.00 89.75 650 GLY A CA 1
ATOM 5065 C C . GLY A 1 650 ? -10.541 10.381 18.060 1.00 89.75 650 GLY A C 1
ATOM 5066 O O . GLY A 1 650 ? -9.837 9.707 18.805 1.00 89.75 650 GLY A O 1
ATOM 5067 N N . LEU A 1 651 ? -11.865 10.479 18.202 1.00 91.75 651 LEU A N 1
ATOM 5068 C CA . LEU A 1 651 ? -12.618 9.787 19.246 1.00 91.75 651 LEU A CA 1
ATOM 5069 C C . LEU A 1 651 ? -12.690 8.266 19.015 1.00 91.75 651 LEU A C 1
ATOM 5071 O O . LEU A 1 651 ? -12.488 7.500 19.950 1.00 91.75 651 LEU A O 1
ATOM 5075 N N . LEU A 1 652 ? -12.902 7.816 17.774 1.00 90.75 652 LEU A N 1
ATOM 5076 C CA . LEU A 1 652 ? -12.855 6.390 17.422 1.00 90.75 652 LEU A CA 1
ATOM 5077 C C . LEU A 1 652 ? -11.488 5.760 17.713 1.00 90.75 652 LEU A C 1
ATOM 5079 O O . LEU A 1 652 ? -11.411 4.676 18.283 1.00 90.75 652 LEU A O 1
ATOM 5083 N N . ASP A 1 653 ? -10.402 6.444 17.351 1.00 91.50 653 ASP A N 1
ATOM 5084 C CA . ASP A 1 653 ? -9.049 5.992 17.681 1.00 91.50 653 ASP A CA 1
ATOM 5085 C C . ASP A 1 653 ? -8.789 5.968 19.192 1.00 91.50 653 ASP A C 1
ATOM 5087 O O . ASP A 1 653 ? -8.041 5.111 19.668 1.00 91.50 653 ASP A O 1
ATOM 5091 N N . LEU A 1 654 ? -9.388 6.895 19.947 1.00 95.00 654 LEU A N 1
ATOM 5092 C CA . LEU A 1 654 ? -9.315 6.870 21.403 1.00 95.00 654 LEU A CA 1
ATOM 5093 C C . LEU A 1 654 ? -10.024 5.626 21.952 1.00 95.00 654 LEU A C 1
ATOM 5095 O O . LEU A 1 654 ? -9.414 4.893 22.720 1.00 95.00 654 LEU A O 1
ATOM 5099 N N . TYR A 1 655 ? -11.244 5.323 21.494 1.00 94.44 655 TYR A N 1
ATOM 5100 C CA . TYR A 1 655 ? -11.972 4.114 21.903 1.00 94.44 655 TYR A CA 1
ATOM 5101 C C . TYR A 1 655 ? -11.249 2.821 21.528 1.00 94.44 655 TYR A C 1
ATOM 5103 O O . TYR A 1 655 ? -11.146 1.927 22.365 1.00 94.44 655 TYR A O 1
ATOM 5111 N N . ARG A 1 656 ? -10.645 2.751 20.334 1.00 94.06 656 ARG A N 1
ATOM 5112 C CA . ARG A 1 656 ? -9.721 1.662 19.983 1.00 94.06 656 ARG A CA 1
ATOM 5113 C C . ARG A 1 656 ? -8.590 1.550 21.003 1.00 94.06 656 ARG A C 1
ATOM 5115 O O . ARG A 1 656 ? -8.276 0.451 21.436 1.00 94.06 656 ARG A O 1
ATOM 5122 N N . SER A 1 657 ? -7.963 2.670 21.365 1.00 95.00 657 SER A N 1
ATOM 5123 C CA . SER A 1 657 ? -6.841 2.685 22.314 1.00 95.00 657 SER A CA 1
ATOM 5124 C C . SER A 1 657 ? -7.268 2.293 23.734 1.00 95.00 657 SER A C 1
ATOM 5126 O O . SER A 1 657 ? -6.458 1.789 24.500 1.00 95.00 657 SER A O 1
ATOM 5128 N N . CYS A 1 658 ? -8.547 2.460 24.076 1.00 95.25 658 CYS A N 1
ATOM 5129 C CA . CYS A 1 658 ? -9.158 1.929 25.295 1.00 95.25 658 CYS A CA 1
ATOM 5130 C C . CYS A 1 658 ? -9.533 0.437 25.200 1.00 95.25 658 CYS A C 1
ATOM 5132 O O . CYS A 1 658 ? -10.016 -0.115 26.182 1.00 95.25 658 CYS A O 1
ATOM 5134 N N . GLY A 1 659 ? -9.346 -0.219 24.049 1.00 94.00 659 GLY A N 1
ATOM 5135 C CA . GLY A 1 659 ? -9.732 -1.618 23.835 1.00 94.00 659 GLY A CA 1
ATOM 5136 C C . GLY A 1 659 ? -11.231 -1.842 23.601 1.00 94.00 659 GLY A C 1
ATOM 5137 O O . GLY A 1 659 ? -11.693 -2.969 23.730 1.00 94.00 659 GLY A O 1
ATOM 5138 N N . VAL A 1 660 ? -11.999 -0.798 23.265 1.00 92.75 660 VAL A N 1
ATOM 5139 C CA . VAL A 1 660 ? -13.451 -0.906 23.041 1.00 92.75 660 VAL A CA 1
ATOM 5140 C C . VAL A 1 660 ? -13.735 -1.599 21.706 1.00 92.75 660 VAL A C 1
ATOM 5142 O O . VAL A 1 660 ? -13.349 -1.097 20.645 1.00 92.75 660 VAL A O 1
ATOM 5145 N N . LEU A 1 661 ? -14.465 -2.714 21.758 1.00 90.44 661 LEU A N 1
ATOM 5146 C CA . LEU A 1 661 ? -15.048 -3.406 20.606 1.00 90.44 661 LEU A CA 1
ATOM 5147 C C . LEU A 1 661 ? -16.575 -3.406 20.751 1.00 90.44 661 LEU A C 1
ATOM 5149 O O . LEU A 1 661 ? -17.094 -3.620 21.839 1.00 90.44 661 LEU A O 1
ATOM 5153 N N . ASP A 1 662 ? -17.300 -3.167 19.658 1.00 84.06 662 ASP A N 1
ATOM 5154 C CA . ASP A 1 662 ? -18.767 -3.139 19.665 1.00 84.06 662 ASP A CA 1
ATOM 5155 C C . ASP A 1 662 ? -19.381 -4.305 18.872 1.00 84.06 662 ASP A C 1
ATOM 5157 O O . ASP A 1 662 ? -18.684 -5.139 18.283 1.00 84.06 662 ASP A O 1
ATOM 5161 N N . GLU A 1 663 ? -20.712 -4.362 18.843 1.00 83.94 663 GLU A N 1
ATOM 5162 C CA . GLU A 1 663 ? -21.494 -5.458 18.272 1.00 83.94 663 GLU A CA 1
ATOM 5163 C C . GLU A 1 663 ? -21.329 -5.649 16.752 1.00 83.94 663 GLU A C 1
ATOM 5165 O O . GLU A 1 663 ? -21.863 -6.609 16.188 1.00 83.94 663 GLU A O 1
ATOM 5170 N N . ARG A 1 664 ? -20.589 -4.775 16.052 1.00 86.50 664 ARG A N 1
ATOM 5171 C CA . ARG A 1 664 ? -20.410 -4.884 14.594 1.00 86.50 664 ARG A CA 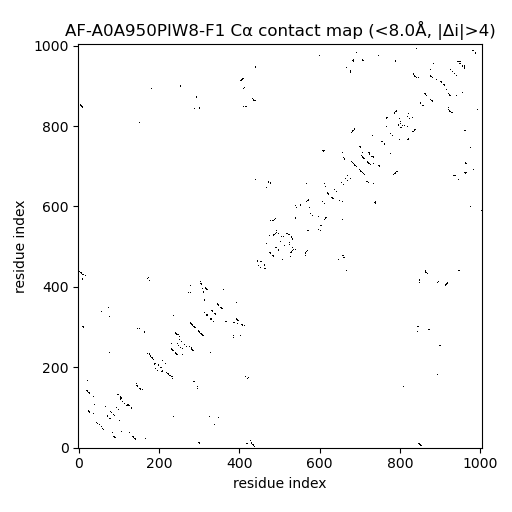1
ATOM 5172 C C . ARG A 1 664 ? -19.734 -6.176 14.167 1.00 86.50 664 ARG A C 1
ATOM 5174 O O . ARG A 1 664 ? -20.042 -6.679 13.090 1.00 86.50 664 ARG A O 1
ATOM 5181 N N . TYR A 1 665 ? -18.812 -6.703 14.972 1.00 89.44 665 TYR A N 1
ATOM 5182 C CA . TYR A 1 665 ? -18.102 -7.939 14.639 1.00 89.44 665 TYR A CA 1
ATOM 5183 C C . TYR A 1 665 ? -18.999 -9.154 14.842 1.00 89.44 665 TYR A C 1
ATOM 5185 O O . TYR A 1 665 ? -19.017 -10.035 13.989 1.00 89.44 665 TYR A O 1
ATOM 5193 N N . GLU A 1 666 ? -19.822 -9.140 15.891 1.00 89.94 666 GLU A N 1
ATOM 5194 C CA . GLU A 1 666 ? -20.857 -10.147 16.120 1.00 89.94 666 GLU A CA 1
ATOM 5195 C C . GLU A 1 666 ? -21.838 -10.199 14.937 1.00 89.94 666 GLU A C 1
ATOM 5197 O O . GLU A 1 666 ? -22.052 -11.254 14.343 1.00 89.94 666 GLU A O 1
ATOM 5202 N N . GLN A 1 667 ? -22.362 -9.042 14.519 1.00 87.56 667 GLN A N 1
ATOM 5203 C CA . GLN A 1 667 ? -23.291 -8.941 13.387 1.00 87.56 667 GLN A CA 1
ATOM 5204 C C . GLN A 1 667 ? -22.645 -9.271 12.039 1.00 87.56 667 GLN A C 1
ATOM 5206 O O . GLN A 1 667 ? -23.331 -9.710 11.118 1.00 87.56 667 GLN A O 1
ATOM 5211 N N . ALA A 1 668 ? -21.349 -9.007 11.880 1.00 89.44 668 ALA A N 1
ATOM 5212 C CA . ALA A 1 668 ? -20.649 -9.290 10.638 1.00 89.44 668 ALA A CA 1
ATOM 5213 C C . ALA A 1 668 ? -20.261 -10.768 10.520 1.00 89.44 668 ALA A C 1
ATOM 5215 O O . ALA A 1 668 ? -20.310 -11.309 9.421 1.00 89.44 668 ALA A O 1
ATOM 5216 N N . LEU A 1 669 ? -19.856 -11.418 11.612 1.00 92.06 669 LEU A N 1
ATOM 5217 C CA . LEU A 1 669 ? -19.257 -12.756 11.580 1.00 92.06 669 LEU A CA 1
ATOM 5218 C C . LEU A 1 669 ? -20.229 -13.876 11.958 1.00 92.06 669 LEU A C 1
ATOM 5220 O O . LEU A 1 669 ? -20.093 -14.973 11.429 1.00 92.06 669 LEU A O 1
ATOM 5224 N N . TYR A 1 670 ? -21.209 -13.602 12.822 1.00 91.75 670 TYR A N 1
ATOM 5225 C CA . TYR A 1 670 ? -22.086 -14.618 13.416 1.00 91.75 670 TYR A CA 1
ATOM 5226 C C . TYR A 1 670 ? -23.576 -14.265 13.265 1.00 91.75 670 TYR A C 1
ATOM 5228 O O . TYR A 1 670 ? -24.394 -14.549 14.141 1.00 91.75 670 TYR A O 1
ATOM 5236 N N . ALA A 1 671 ? -23.946 -13.619 12.153 1.00 87.44 671 ALA A N 1
ATOM 5237 C CA . ALA A 1 671 ? -25.342 -13.308 11.857 1.00 87.44 671 ALA A CA 1
ATOM 5238 C C . ALA A 1 671 ? -26.194 -14.595 11.751 1.00 87.44 671 ALA A C 1
ATOM 5240 O O . ALA A 1 671 ? -25.779 -15.544 11.088 1.00 87.44 671 ALA A O 1
ATOM 5241 N N . PRO A 1 672 ? -27.410 -14.641 12.330 1.00 85.56 672 PRO A N 1
ATOM 5242 C CA . PRO A 1 672 ? -28.276 -15.812 12.204 1.00 85.56 672 PRO A CA 1
ATOM 5243 C C . PRO A 1 672 ? -28.653 -16.116 10.745 1.00 85.56 672 PRO A C 1
ATOM 5245 O O . PRO A 1 672 ? -29.148 -15.234 10.037 1.00 85.56 672 PRO A O 1
ATOM 5248 N N . GLY A 1 673 ? -28.486 -17.373 10.319 1.00 84.44 673 GLY A N 1
ATOM 5249 C CA . GLY A 1 673 ? -28.827 -17.831 8.966 1.00 84.44 673 GLY A CA 1
ATOM 5250 C C . GLY A 1 673 ? -27.860 -17.349 7.882 1.00 84.44 673 GLY A C 1
ATOM 5251 O O . GLY A 1 673 ? -28.274 -17.147 6.736 1.00 84.44 673 GLY A O 1
ATOM 5252 N N . ASP A 1 674 ? -26.601 -17.107 8.247 1.00 86.19 674 ASP A N 1
ATOM 5253 C CA . ASP A 1 674 ? -25.544 -16.763 7.302 1.00 86.19 674 ASP A CA 1
ATOM 5254 C C . ASP A 1 674 ? -25.293 -17.907 6.309 1.00 86.19 674 ASP A C 1
ATOM 5256 O O . ASP A 1 674 ? -25.392 -19.080 6.641 1.00 86.19 674 ASP A O 1
ATOM 5260 N N . SER A 1 675 ? -24.949 -17.576 5.066 1.00 87.50 675 SER A N 1
ATOM 5261 C CA . SER A 1 675 ? -24.548 -18.587 4.077 1.00 87.50 675 SER A CA 1
ATOM 5262 C C . SER A 1 675 ? -23.085 -19.016 4.237 1.00 87.50 675 SER A C 1
ATOM 5264 O O . SER A 1 675 ? -22.676 -20.006 3.637 1.00 87.50 675 SER A O 1
ATOM 5266 N N . PHE A 1 676 ? -22.306 -18.280 5.035 1.00 90.44 676 PHE A N 1
ATOM 5267 C CA . PHE A 1 676 ? -20.881 -18.508 5.276 1.00 90.44 676 PHE A CA 1
ATOM 5268 C C . PHE A 1 676 ? -20.594 -18.651 6.774 1.00 90.44 676 PHE A C 1
ATOM 5270 O O . PHE A 1 676 ? -19.770 -17.924 7.330 1.00 90.44 676 PHE A O 1
ATOM 5277 N N . GLU A 1 677 ? -21.313 -19.556 7.439 1.00 90.81 677 GLU A N 1
ATOM 5278 C CA . GLU A 1 677 ? -21.133 -19.814 8.869 1.00 90.81 677 GLU A CA 1
ATOM 5279 C C . GLU A 1 677 ? -19.700 -20.274 9.175 1.00 90.81 677 GLU A C 1
ATOM 5281 O O . GLU A 1 677 ? -19.106 -21.080 8.454 1.00 90.81 677 GLU A O 1
ATOM 5286 N N . ILE A 1 678 ? -19.147 -19.747 10.266 1.00 92.81 678 ILE A N 1
ATOM 5287 C CA . ILE A 1 678 ? -17.855 -20.145 10.824 1.00 92.81 678 ILE A CA 1
ATOM 5288 C C . ILE A 1 678 ? -18.017 -20.432 12.322 1.00 92.81 678 ILE A C 1
ATOM 5290 O O . ILE A 1 678 ? -18.856 -19.800 12.973 1.00 92.81 678 ILE A O 1
ATOM 5294 N N . PRO A 1 679 ? -17.224 -21.352 12.903 1.00 93.06 679 PRO A N 1
ATOM 5295 C CA . PRO A 1 679 ? -17.215 -21.549 14.346 1.00 93.06 679 PRO A CA 1
ATOM 5296 C C . PRO A 1 679 ? -16.738 -20.281 15.063 1.00 93.06 679 PRO A C 1
ATOM 5298 O O . PRO A 1 679 ? -15.982 -19.483 14.501 1.00 93.06 679 PRO A O 1
ATOM 5301 N N . ARG A 1 680 ? -17.137 -20.118 16.331 1.00 92.75 680 ARG A N 1
ATOM 5302 C CA . ARG A 1 680 ? -16.592 -19.064 17.194 1.00 92.75 680 ARG A CA 1
ATOM 5303 C C . ARG A 1 680 ? -15.108 -19.319 17.430 1.00 92.75 680 ARG A C 1
ATOM 5305 O O . ARG A 1 680 ? -14.740 -20.283 18.097 1.00 92.75 680 ARG A O 1
ATOM 5312 N N . ILE A 1 681 ? -14.273 -18.458 16.861 1.00 95.56 681 ILE A N 1
ATOM 5313 C CA . ILE A 1 681 ? -12.815 -18.523 16.967 1.00 95.56 681 ILE A CA 1
ATOM 5314 C C . ILE A 1 681 ? -12.239 -17.135 17.228 1.00 95.56 681 ILE A C 1
ATOM 5316 O O . ILE A 1 681 ? -12.815 -16.126 16.813 1.00 95.56 681 ILE A O 1
ATOM 5320 N N . ALA A 1 682 ? -11.081 -17.085 17.878 1.00 97.44 682 ALA A N 1
ATOM 5321 C CA . ALA A 1 682 ? -10.336 -15.847 18.045 1.00 97.44 682 ALA A CA 1
ATOM 5322 C C . ALA A 1 682 ? -9.594 -15.460 16.753 1.00 97.44 682 ALA A C 1
ATOM 5324 O O . ALA A 1 682 ? -9.181 -16.313 15.962 1.00 97.44 682 ALA A O 1
ATOM 5325 N N . PHE A 1 683 ? -9.388 -14.162 16.536 1.00 98.25 683 PHE A N 1
ATOM 5326 C CA . PHE A 1 683 ? -8.709 -13.637 15.351 1.00 98.25 683 PHE A CA 1
ATOM 5327 C C . PHE A 1 683 ? -7.471 -12.833 15.735 1.00 98.25 683 PHE A C 1
ATOM 5329 O O . PHE A 1 683 ? -7.569 -11.762 16.329 1.00 98.25 683 PHE A O 1
ATOM 5336 N N . VAL A 1 684 ? -6.302 -13.334 15.344 1.00 98.56 684 VAL A N 1
ATOM 5337 C CA . VAL A 1 684 ? -4.998 -12.737 15.638 1.00 98.56 684 VAL A CA 1
ATOM 5338 C C . VAL A 1 684 ? -4.493 -11.970 14.423 1.00 98.56 684 VAL A C 1
ATOM 5340 O O . VAL A 1 684 ? -4.333 -12.543 13.352 1.00 98.56 684 VAL A O 1
ATOM 5343 N N . GLY A 1 685 ? -4.199 -10.683 14.569 1.00 97.75 685 GLY A N 1
ATOM 5344 C CA . GLY A 1 685 ? -3.518 -9.879 13.557 1.00 97.75 685 GLY A CA 1
ATOM 5345 C C . GLY A 1 685 ? -2.027 -9.752 13.849 1.00 97.75 685 GLY A C 1
ATOM 5346 O O . GLY A 1 685 ? -1.682 -9.291 14.930 1.00 97.75 685 GLY A O 1
ATOM 5347 N N . LEU A 1 686 ? -1.153 -10.100 12.898 1.00 96.19 686 LEU A N 1
ATOM 5348 C CA . LEU A 1 686 ? 0.308 -10.008 13.034 1.00 96.19 686 LEU A CA 1
ATOM 5349 C C . LEU A 1 686 ? 0.903 -8.955 12.096 1.00 96.19 686 LEU A C 1
ATOM 5351 O O . LEU A 1 686 ? 0.957 -9.143 10.877 1.00 96.19 686 LEU A O 1
ATOM 5355 N N . HIS A 1 687 ? 1.410 -7.870 12.677 1.00 93.25 687 HIS A N 1
ATOM 5356 C CA . HIS A 1 687 ? 2.130 -6.820 11.962 1.00 93.25 687 HIS A CA 1
ATOM 5357 C C . HIS A 1 687 ? 3.635 -6.933 12.202 1.00 93.25 687 HIS A C 1
ATOM 5359 O O . HIS A 1 687 ? 4.101 -7.019 13.339 1.00 93.25 687 HIS A O 1
ATOM 5365 N N . VAL A 1 688 ? 4.402 -6.890 11.116 1.00 87.94 688 VAL A N 1
ATOM 5366 C CA . VAL A 1 688 ? 5.862 -6.966 11.143 1.00 87.94 688 VAL A CA 1
ATOM 5367 C C . VAL A 1 688 ? 6.433 -5.868 10.269 1.00 87.94 688 VAL A C 1
ATOM 5369 O O . VAL A 1 688 ? 6.052 -5.712 9.110 1.00 87.94 688 VAL A O 1
ATOM 5372 N N . ARG A 1 689 ? 7.425 -5.149 10.793 1.00 83.75 689 ARG A N 1
ATOM 5373 C CA . ARG A 1 689 ? 8.153 -4.135 10.034 1.00 83.75 689 ARG A CA 1
ATOM 5374 C C . ARG A 1 689 ? 9.648 -4.162 10.314 1.00 83.75 689 ARG A C 1
ATOM 5376 O O . ARG A 1 689 ? 10.090 -4.236 11.460 1.00 83.75 689 ARG A O 1
ATOM 5383 N N . ARG A 1 690 ? 10.437 -3.980 9.253 1.00 75.69 690 ARG A N 1
ATOM 5384 C CA . ARG A 1 690 ? 11.856 -3.624 9.338 1.00 75.69 690 ARG A CA 1
ATOM 5385 C C . ARG A 1 690 ? 12.014 -2.111 9.475 1.00 75.69 690 ARG A C 1
ATOM 5387 O O . ARG A 1 690 ? 11.418 -1.318 8.751 1.00 75.69 690 ARG A O 1
ATOM 5394 N N . GLN A 1 691 ? 12.843 -1.690 10.414 1.00 65.06 691 GLN A N 1
ATOM 5395 C CA . GLN A 1 691 ? 13.210 -0.300 10.615 1.00 65.06 691 GLN A CA 1
ATOM 5396 C C . GLN A 1 691 ? 14.464 0.036 9.800 1.00 65.06 691 GLN A C 1
ATOM 5398 O O . GLN A 1 691 ? 15.450 -0.704 9.809 1.00 65.06 691 GLN A O 1
ATOM 5403 N N . GLY A 1 692 ? 14.445 1.178 9.109 1.00 56.19 692 GLY A N 1
ATOM 5404 C CA . GLY A 1 692 ? 15.557 1.606 8.260 1.00 56.19 692 GLY A CA 1
ATOM 5405 C C . GLY A 1 692 ? 16.839 1.931 9.040 1.00 56.19 692 GLY A C 1
ATOM 5406 O O . GLY A 1 692 ? 16.799 2.364 10.192 1.00 56.19 692 GLY A O 1
ATOM 5407 N N . LYS A 1 693 ? 17.994 1.797 8.371 1.00 52.97 693 LYS A N 1
ATOM 5408 C CA . LYS A 1 693 ? 19.307 2.219 8.893 1.00 52.97 693 LYS A CA 1
ATOM 5409 C C . LYS A 1 693 ? 19.355 3.745 9.028 1.00 52.97 693 LYS A C 1
ATOM 5411 O O . LYS A 1 693 ? 19.469 4.459 8.026 1.00 52.97 693 LYS A O 1
ATOM 5416 N N . SER A 1 694 ? 19.271 4.274 10.245 1.00 43.78 694 SER A N 1
ATOM 5417 C CA . SER A 1 694 ? 19.517 5.700 10.479 1.00 43.78 694 SER A CA 1
ATOM 5418 C C . SER A 1 694 ? 21.019 5.970 10.573 1.00 43.78 694 SER A C 1
ATOM 5420 O O . SER A 1 694 ? 21.756 5.205 11.174 1.00 43.78 694 SER A O 1
ATOM 5422 N N . VAL A 1 695 ? 21.483 7.083 9.999 1.00 42.38 695 VAL A N 1
ATOM 5423 C CA . VAL A 1 695 ? 22.864 7.570 10.215 1.00 42.38 695 VAL A CA 1
ATOM 5424 C C . VAL A 1 695 ? 22.995 8.212 11.607 1.00 42.38 695 VAL A C 1
ATOM 5426 O O . VAL A 1 695 ? 24.086 8.256 12.162 1.00 42.38 695 VAL A O 1
ATOM 5429 N N . LEU A 1 696 ? 21.876 8.690 12.173 1.00 42.84 696 LEU A N 1
ATOM 5430 C CA . LEU A 1 696 ? 21.808 9.363 13.478 1.00 42.84 696 LEU A CA 1
ATOM 5431 C C . LEU A 1 696 ? 21.837 8.377 14.650 1.00 42.84 696 LEU A C 1
ATOM 5433 O O . LEU A 1 696 ? 22.408 8.678 15.691 1.00 42.84 696 LEU A O 1
ATOM 5437 N N . PHE A 1 697 ? 21.253 7.195 14.467 1.00 47.12 697 PHE A N 1
ATOM 5438 C CA . PHE A 1 697 ? 21.317 6.100 15.425 1.00 47.12 697 PHE A CA 1
ATOM 5439 C C . PHE A 1 697 ? 22.258 5.069 14.820 1.00 47.12 697 PHE A C 1
ATOM 5441 O O . PHE A 1 697 ? 21.830 4.310 13.956 1.00 47.12 697 PHE A O 1
ATOM 5448 N N . ARG A 1 698 ? 23.544 5.090 15.198 1.00 38.19 698 ARG A N 1
ATOM 5449 C CA . ARG A 1 698 ? 24.503 4.030 14.841 1.00 38.19 698 ARG A CA 1
ATOM 5450 C C . ARG A 1 698 ? 23.983 2.712 15.420 1.00 38.19 698 ARG A C 1
ATOM 5452 O O . ARG A 1 698 ? 24.292 2.360 16.549 1.00 38.19 698 ARG A O 1
ATOM 5459 N N . GLY A 1 699 ? 23.113 2.053 14.672 1.00 45.59 699 GLY A N 1
ATOM 5460 C CA . GLY A 1 699 ? 22.329 0.924 15.124 1.00 45.59 699 GLY A CA 1
ATOM 5461 C C . GLY A 1 699 ? 21.816 0.169 13.914 1.00 45.59 699 GLY A C 1
ATOM 5462 O O . GLY A 1 699 ? 21.323 0.745 12.941 1.00 45.59 699 GLY A O 1
ATOM 5463 N N . GLU A 1 700 ? 22.018 -1.132 13.965 1.00 48.56 700 GLU A N 1
ATOM 5464 C CA . GLU A 1 700 ? 21.566 -2.104 12.987 1.00 48.56 700 GLU A CA 1
ATOM 5465 C C . GLU A 1 700 ? 20.030 -2.064 12.839 1.00 48.56 700 GLU A C 1
ATOM 5467 O O . GLU A 1 700 ? 19.350 -1.558 13.737 1.00 48.56 700 GLU A O 1
ATOM 5472 N N . PRO A 1 701 ? 19.458 -2.511 11.699 1.00 53.25 701 PRO A N 1
ATOM 5473 C CA . PRO A 1 701 ? 18.014 -2.421 11.459 1.00 53.25 701 PRO A CA 1
ATOM 5474 C C . PRO A 1 701 ? 17.239 -3.034 12.628 1.00 53.25 701 PRO A C 1
ATOM 5476 O O . PRO A 1 701 ? 17.519 -4.171 12.986 1.00 53.25 701 PRO A O 1
ATOM 5479 N N . LYS A 1 702 ? 16.296 -2.283 13.211 1.00 66.12 702 LYS A N 1
ATOM 5480 C CA . LYS A 1 702 ? 15.385 -2.758 14.269 1.00 66.12 702 LYS A CA 1
ATOM 5481 C C . LYS A 1 702 ? 14.194 -3.472 13.635 1.00 66.12 702 LYS A C 1
ATOM 5483 O O . LYS A 1 702 ? 13.820 -3.142 12.511 1.00 66.12 702 LYS A O 1
ATOM 5488 N N . ARG A 1 703 ? 13.563 -4.404 14.334 1.00 76.50 703 ARG A N 1
ATOM 5489 C CA . ARG A 1 703 ? 12.329 -5.060 13.893 1.00 76.50 703 ARG A CA 1
ATOM 5490 C C . ARG A 1 703 ? 11.263 -4.834 14.921 1.00 76.50 703 ARG A C 1
ATOM 5492 O O . ARG A 1 703 ? 11.498 -4.925 16.124 1.00 76.50 703 ARG A O 1
ATOM 5499 N N . VAL A 1 704 ? 10.106 -4.510 14.391 1.00 85.12 704 VAL A N 1
ATOM 5500 C CA . VAL A 1 704 ? 8.921 -4.215 15.161 1.00 85.12 704 VAL A CA 1
ATOM 5501 C C . VAL A 1 704 ? 7.945 -5.327 14.840 1.00 85.12 704 VAL A C 1
ATOM 5503 O O . VAL A 1 704 ? 7.586 -5.499 13.674 1.00 85.12 704 VAL A O 1
ATOM 5506 N N . VAL A 1 705 ? 7.597 -6.110 15.857 1.00 90.38 705 VAL A N 1
ATOM 5507 C CA . VAL A 1 705 ? 6.594 -7.169 15.763 1.00 90.38 705 VAL A CA 1
ATOM 5508 C C . VAL A 1 705 ? 5.500 -6.823 16.755 1.00 90.38 705 VAL A C 1
ATOM 5510 O O . VAL A 1 705 ? 5.765 -6.639 17.942 1.00 90.38 705 VAL A O 1
ATOM 5513 N N . MET A 1 706 ? 4.288 -6.695 16.235 1.00 94.31 706 MET A N 1
ATOM 5514 C CA . MET A 1 706 ? 3.094 -6.341 16.986 1.00 94.31 706 MET A CA 1
ATOM 5515 C C . MET A 1 706 ? 2.018 -7.365 16.666 1.00 94.31 706 MET A C 1
ATOM 5517 O O . MET A 1 706 ? 1.819 -7.705 15.496 1.00 94.31 706 MET A O 1
ATOM 5521 N N . ALA A 1 707 ? 1.309 -7.825 17.686 1.00 97.50 707 ALA A N 1
ATOM 5522 C CA . ALA A 1 707 ? 0.161 -8.696 17.522 1.00 97.50 707 ALA A CA 1
ATOM 5523 C C . ALA A 1 707 ? -1.048 -8.130 18.266 1.00 97.50 707 ALA A C 1
ATOM 5525 O O . ALA A 1 707 ? -0.906 -7.450 19.282 1.00 97.50 707 ALA A O 1
ATOM 5526 N N . THR A 1 708 ? -2.244 -8.387 17.746 1.00 98.19 708 THR A N 1
ATOM 5527 C CA . THR A 1 708 ? -3.493 -8.168 18.488 1.00 98.19 708 THR A CA 1
ATOM 5528 C C . THR A 1 708 ? -4.403 -9.367 18.320 1.00 98.19 708 THR A C 1
ATOM 5530 O O . THR A 1 708 ? -4.339 -10.030 17.286 1.00 98.19 708 THR A O 1
ATOM 5533 N N . CYS A 1 709 ? -5.232 -9.649 19.318 1.00 98.06 709 CYS A N 1
ATOM 5534 C CA . CYS A 1 709 ? -6.181 -10.755 19.296 1.00 98.06 709 CYS A CA 1
ATOM 5535 C C . CYS A 1 709 ? -7.583 -10.230 19.596 1.00 98.06 709 CYS A C 1
ATOM 5537 O O . CYS A 1 709 ? -7.774 -9.518 20.583 1.00 98.06 709 CYS A O 1
ATOM 5539 N N . PHE A 1 710 ? -8.545 -10.545 18.730 1.00 97.19 710 PHE A N 1
ATOM 5540 C CA . PHE A 1 710 ? -9.964 -10.278 18.960 1.00 97.19 710 PHE A CA 1
ATOM 5541 C C . PHE A 1 710 ? -10.613 -11.592 19.371 1.00 97.19 710 PHE A C 1
ATOM 5543 O O . PHE A 1 710 ? -10.603 -12.551 18.596 1.00 97.19 710 PHE A O 1
ATOM 5550 N N . ILE A 1 711 ? -11.162 -11.628 20.580 1.00 96.12 711 ILE A N 1
ATOM 5551 C CA . ILE A 1 711 ? -11.737 -12.833 21.173 1.00 96.12 711 ILE A CA 1
ATOM 5552 C C . ILE A 1 711 ? -13.257 -12.651 21.219 1.00 96.12 711 ILE A C 1
ATOM 5554 O O . ILE A 1 711 ? -13.725 -11.737 21.907 1.00 96.12 711 ILE A O 1
ATOM 5558 N N . PRO A 1 712 ? -14.037 -13.462 20.481 1.00 95.12 712 PRO A N 1
ATOM 5559 C CA . PRO A 1 712 ? -15.488 -13.414 20.571 1.00 95.12 712 PRO A CA 1
ATOM 5560 C C . PRO A 1 712 ? -15.974 -13.921 21.935 1.00 95.12 712 PRO A C 1
ATOM 5562 O O . PRO A 1 712 ? -15.307 -14.756 22.553 1.00 95.12 712 PRO A O 1
ATOM 5565 N N . PRO A 1 713 ? -17.165 -13.499 22.385 1.00 91.62 713 PRO A N 1
ATOM 5566 C CA . PRO A 1 713 ? -17.799 -14.110 23.544 1.00 91.62 713 PRO A CA 1
ATOM 5567 C C . PRO A 1 713 ? -18.145 -15.577 23.257 1.00 91.62 713 PRO A C 1
ATOM 5569 O O . PRO A 1 713 ? -18.441 -15.938 22.112 1.00 91.62 713 PRO A O 1
ATOM 5572 N N . ALA A 1 714 ? -18.157 -16.406 24.306 1.00 86.50 714 ALA A N 1
ATOM 5573 C CA . ALA A 1 714 ? -18.548 -17.814 24.209 1.00 86.50 714 ALA A CA 1
ATOM 5574 C C . ALA A 1 714 ? -19.999 -17.981 23.722 1.00 86.50 714 ALA A C 1
ATOM 5576 O O . ALA A 1 714 ? -20.279 -18.851 22.901 1.00 86.50 714 ALA A O 1
ATOM 5577 N N . GLU A 1 715 ? -20.894 -17.096 24.171 1.00 85.56 715 GLU A N 1
ATOM 5578 C CA . GLU A 1 715 ? -22.316 -17.096 23.823 1.00 85.56 715 GLU A CA 1
ATOM 5579 C C . GLU A 1 715 ? -22.707 -15.846 23.013 1.00 85.56 715 GLU A C 1
ATOM 5581 O O . GLU A 1 715 ? -22.118 -14.774 23.207 1.00 85.56 715 GLU A O 1
ATOM 5586 N N . PRO A 1 716 ? -23.712 -15.940 22.116 1.00 85.00 716 PRO A N 1
ATOM 5587 C CA . PRO A 1 716 ? -24.225 -14.788 21.381 1.00 85.00 716 PRO A CA 1
ATOM 5588 C C . PRO A 1 716 ? -24.647 -13.634 22.295 1.00 85.00 716 PRO A C 1
ATOM 5590 O O . PRO A 1 716 ? -25.323 -13.833 23.302 1.00 85.00 716 PRO A O 1
ATOM 5593 N N . GLY A 1 717 ? -24.289 -12.410 21.903 1.00 79.50 717 GLY A N 1
ATOM 5594 C CA . GLY A 1 717 ? -24.641 -11.191 22.639 1.00 79.50 717 GLY A CA 1
ATOM 5595 C C . GLY A 1 717 ? -23.732 -10.852 23.825 1.00 79.50 717 GLY A C 1
ATOM 5596 O O . GLY A 1 717 ? -23.975 -9.841 24.478 1.00 79.50 717 GLY A O 1
ATOM 5597 N N . GLY A 1 718 ? -22.694 -11.652 24.098 1.00 85.62 718 GLY A N 1
ATOM 5598 C CA . GLY A 1 718 ? -21.631 -11.268 25.031 1.00 85.62 718 GLY A CA 1
ATOM 5599 C C . GLY A 1 718 ? -20.672 -10.209 24.461 1.00 85.62 718 GLY A C 1
ATOM 5600 O O . GLY A 1 718 ? -20.823 -9.746 23.328 1.00 85.62 718 GLY A O 1
ATOM 5601 N N . LEU A 1 719 ? -19.658 -9.843 25.250 1.00 88.75 719 LEU A N 1
ATOM 5602 C CA . LEU A 1 719 ? -18.671 -8.826 24.882 1.00 88.75 719 LEU A CA 1
ATOM 5603 C C . LEU A 1 719 ? -17.461 -9.427 24.169 1.00 88.75 719 LEU A C 1
ATOM 5605 O O . LEU A 1 719 ? -16.980 -10.510 24.499 1.00 88.75 719 LEU A O 1
ATOM 5609 N N . TRP A 1 720 ? -16.971 -8.691 23.178 1.00 92.69 720 TRP A N 1
ATOM 5610 C CA . TRP A 1 720 ? -15.730 -9.009 22.491 1.00 92.69 720 TRP A CA 1
ATOM 5611 C C . TRP A 1 720 ? -14.548 -8.425 23.259 1.00 92.69 720 TRP A C 1
ATOM 5613 O O . TRP A 1 720 ? -14.570 -7.249 23.615 1.00 92.69 720 TRP A O 1
ATOM 5623 N N . ARG A 1 721 ? -13.488 -9.219 23.438 1.00 93.31 721 ARG A N 1
ATOM 5624 C CA . ARG A 1 721 ? -12.253 -8.773 24.100 1.00 93.31 721 ARG A CA 1
ATOM 5625 C C . ARG A 1 721 ? -11.164 -8.460 23.085 1.00 93.31 721 ARG A C 1
ATOM 5627 O O . ARG A 1 721 ? -11.066 -9.110 22.040 1.00 93.31 721 ARG A O 1
ATOM 5634 N N . MET A 1 722 ? -10.322 -7.481 23.410 1.00 95.69 722 MET A N 1
ATOM 5635 C CA . MET A 1 722 ? -9.193 -7.060 22.583 1.00 95.69 722 MET A CA 1
ATOM 5636 C C . MET A 1 722 ? -7.886 -7.125 23.372 1.00 95.69 722 MET A C 1
ATOM 5638 O O . MET A 1 722 ? -7.680 -6.355 24.311 1.00 95.69 722 MET A O 1
ATOM 5642 N N . LEU A 1 723 ? -6.973 -7.992 22.939 1.00 97.75 723 LEU A N 1
ATOM 5643 C CA . LEU A 1 723 ? -5.631 -8.105 23.510 1.00 97.75 723 LEU A CA 1
ATOM 5644 C C . LEU A 1 723 ? -4.575 -7.538 22.560 1.00 97.75 723 LEU A C 1
ATOM 5646 O O . LEU A 1 723 ? -4.748 -7.539 21.336 1.00 97.75 723 LEU A O 1
ATOM 5650 N N . GLY A 1 724 ? -3.461 -7.078 23.121 1.00 97.81 724 GLY A N 1
ATOM 5651 C CA . GLY A 1 724 ? -2.273 -6.654 22.388 1.00 97.81 724 GLY A CA 1
ATOM 5652 C C . GLY A 1 724 ? -1.014 -7.356 22.890 1.00 97.81 724 GLY A C 1
ATOM 5653 O O . GLY A 1 724 ? -0.926 -7.745 24.049 1.00 97.81 724 GLY A O 1
ATOM 5654 N N . TRP A 1 725 ? -0.029 -7.486 22.005 1.00 97.56 725 TRP A N 1
ATOM 5655 C CA . TRP A 1 725 ? 1.294 -8.030 22.300 1.00 97.56 725 TRP A CA 1
ATOM 5656 C C . TRP A 1 725 ? 2.351 -7.306 21.463 1.00 97.56 725 TRP A C 1
ATOM 5658 O O . TRP A 1 725 ? 2.106 -6.922 20.313 1.00 97.56 725 TRP A O 1
ATOM 5668 N N . SER A 1 726 ? 3.551 -7.130 22.015 1.00 94.25 726 SER A N 1
ATOM 5669 C CA . SER A 1 726 ? 4.689 -6.557 21.293 1.00 94.25 726 SER A CA 1
ATOM 5670 C C . SER A 1 726 ? 5.981 -7.295 21.613 1.00 94.25 726 SER A C 1
ATOM 5672 O O . SER A 1 726 ? 6.170 -7.756 22.737 1.00 94.25 726 SER A O 1
ATOM 5674 N N . ASN A 1 727 ? 6.941 -7.292 20.686 1.00 90.56 727 ASN A N 1
ATOM 5675 C CA . ASN A 1 727 ? 8.286 -7.813 20.960 1.00 90.56 727 ASN A CA 1
ATOM 5676 C C . ASN A 1 727 ? 9.110 -6.947 21.937 1.00 90.56 727 ASN A C 1
ATOM 5678 O O . ASN A 1 727 ? 10.291 -7.213 22.144 1.00 90.56 727 ASN A O 1
ATOM 5682 N N . LEU A 1 728 ? 8.515 -5.891 22.501 1.00 88.12 728 LEU A N 1
ATOM 5683 C CA . LEU A 1 728 ? 9.098 -5.079 23.568 1.00 88.12 728 LEU A CA 1
ATOM 5684 C C . LEU A 1 728 ? 8.739 -5.609 24.956 1.00 88.12 728 LEU A C 1
ATOM 5686 O O . LEU A 1 728 ? 9.569 -5.554 25.857 1.00 88.12 728 LEU A O 1
ATOM 5690 N N . THR A 1 729 ? 7.503 -6.082 25.117 1.00 89.62 729 THR A N 1
ATOM 5691 C CA . THR A 1 729 ? 6.936 -6.514 26.402 1.00 89.62 729 THR A CA 1
ATOM 5692 C C . THR A 1 729 ? 6.803 -8.030 26.505 1.00 89.62 729 THR A C 1
ATOM 5694 O O . THR A 1 729 ? 6.821 -8.551 27.615 1.00 89.62 729 THR A O 1
ATOM 5697 N N . MET A 1 730 ? 6.706 -8.720 25.361 1.00 91.62 730 MET A N 1
ATOM 5698 C CA . MET A 1 730 ? 6.646 -10.179 25.222 1.00 91.62 730 MET A CA 1
ATOM 5699 C C . MET A 1 730 ? 5.567 -10.859 26.080 1.00 91.62 730 MET A C 1
ATOM 5701 O O . MET A 1 730 ? 5.759 -11.977 26.533 1.00 91.62 730 MET A O 1
ATOM 5705 N N . ARG A 1 731 ? 4.421 -10.202 26.279 1.00 94.75 731 ARG A N 1
ATOM 5706 C CA . ARG A 1 731 ? 3.251 -10.768 26.965 1.00 94.75 731 ARG A CA 1
ATOM 5707 C C . ARG A 1 731 ? 1.951 -10.245 26.371 1.00 94.75 731 ARG A C 1
ATOM 5709 O O . ARG A 1 731 ? 1.949 -9.167 25.766 1.00 94.75 731 ARG A O 1
ATOM 5716 N N . TRP A 1 732 ? 0.888 -11.030 26.508 1.00 97.56 732 TRP A N 1
ATOM 5717 C CA . TRP A 1 732 ? -0.463 -10.615 26.147 1.00 97.56 732 TRP A CA 1
ATOM 5718 C C . TRP A 1 732 ? -1.078 -9.819 27.287 1.00 97.56 732 TRP A C 1
ATOM 5720 O O . TRP A 1 732 ? -0.936 -10.170 28.449 1.00 97.56 732 TRP A O 1
ATOM 5730 N N . GLU A 1 733 ? -1.714 -8.709 26.938 1.00 96.62 733 GLU A N 1
ATOM 5731 C CA . GLU A 1 733 ? -2.381 -7.813 27.880 1.00 96.62 733 GLU A CA 1
ATOM 5732 C C . GLU A 1 733 ? -3.623 -7.219 27.201 1.00 96.62 733 GLU A C 1
ATOM 5734 O O . GLU A 1 733 ? -3.673 -7.167 25.960 1.00 96.62 733 GLU A O 1
ATOM 5739 N N . PRO A 1 734 ? -4.596 -6.680 27.961 1.00 96.38 734 PRO A N 1
ATOM 5740 C CA . PRO A 1 734 ? -5.640 -5.833 27.396 1.00 96.38 734 PRO A CA 1
ATOM 5741 C C . PRO A 1 734 ? -5.026 -4.754 26.499 1.00 96.38 734 PRO A C 1
ATOM 5743 O O . PRO A 1 734 ? -4.023 -4.132 26.861 1.00 96.38 734 PRO A O 1
ATOM 5746 N N . TYR A 1 735 ? -5.615 -4.508 25.324 1.00 96.50 735 TYR A N 1
ATOM 5747 C CA . TYR A 1 735 ? -4.990 -3.675 24.288 1.00 96.50 735 TYR A CA 1
ATOM 5748 C C . TYR A 1 735 ? -4.531 -2.298 24.795 1.00 96.50 735 TYR A C 1
ATOM 5750 O O . TYR A 1 735 ? -3.457 -1.836 24.409 1.00 96.50 735 TYR A O 1
ATOM 5758 N N . ARG A 1 736 ? -5.288 -1.678 25.715 1.00 95.56 736 ARG A N 1
ATOM 5759 C CA . ARG A 1 736 ? -4.920 -0.396 26.344 1.00 95.56 736 ARG A CA 1
ATOM 5760 C C . ARG A 1 736 ? -3.564 -0.451 27.059 1.00 95.56 736 ARG A C 1
ATOM 5762 O O . ARG A 1 736 ? -2.782 0.491 26.962 1.00 95.56 736 ARG A O 1
ATOM 5769 N N . VAL A 1 737 ? -3.292 -1.551 27.763 1.00 96.12 737 VAL A N 1
ATOM 5770 C CA . VAL A 1 737 ? -2.073 -1.764 28.553 1.00 96.12 737 VAL A CA 1
ATOM 5771 C C . VAL A 1 737 ? -0.935 -2.081 27.599 1.00 96.12 737 VAL A C 1
ATOM 5773 O O . VAL A 1 737 ? 0.074 -1.381 27.604 1.00 96.12 737 VAL A O 1
ATOM 5776 N N . ALA A 1 738 ? -1.144 -3.046 26.698 1.00 96.56 738 ALA A N 1
ATOM 5777 C CA . ALA A 1 738 ? -0.156 -3.429 25.696 1.00 96.56 738 ALA A CA 1
ATOM 5778 C C . ALA A 1 738 ? 0.322 -2.229 24.861 1.00 96.56 738 ALA A C 1
ATOM 5780 O O . ALA A 1 738 ? 1.524 -2.041 24.661 1.00 96.56 738 ALA A O 1
ATOM 5781 N N . GLN A 1 739 ? -0.608 -1.387 24.395 1.00 95.44 739 GLN A N 1
ATOM 5782 C CA . GLN A 1 739 ? -0.292 -0.192 23.618 1.00 95.44 739 GLN A CA 1
ATOM 5783 C C . GLN A 1 739 ? 0.466 0.843 24.456 1.00 95.44 739 GLN A C 1
ATOM 5785 O O . GLN A 1 739 ? 1.469 1.380 23.980 1.00 95.44 739 GLN A O 1
ATOM 5790 N N . ALA A 1 740 ? 0.021 1.124 25.685 1.00 95.00 740 ALA A N 1
ATOM 5791 C CA . ALA A 1 740 ? 0.677 2.099 26.550 1.00 95.00 740 ALA A CA 1
ATOM 5792 C C . ALA A 1 740 ? 2.103 1.660 26.916 1.00 95.00 740 ALA A C 1
ATOM 5794 O O . ALA A 1 740 ? 3.051 2.411 26.700 1.00 95.00 740 ALA A O 1
ATOM 5795 N N . GLU A 1 741 ? 2.301 0.419 27.352 1.00 94.38 741 GLU A N 1
ATOM 5796 C CA . GLU A 1 741 ? 3.639 -0.091 27.665 1.00 94.38 741 GLU A CA 1
ATOM 5797 C C . GLU A 1 741 ? 4.556 -0.094 26.439 1.00 94.38 741 GLU A C 1
ATOM 5799 O O . GLU A 1 741 ? 5.709 0.342 26.507 1.00 94.38 741 GLU A O 1
ATOM 5804 N N . CYS A 1 742 ? 4.026 -0.508 25.284 1.00 92.69 742 CYS A N 1
ATOM 5805 C CA . CYS A 1 742 ? 4.739 -0.429 24.017 1.00 92.69 742 CYS A CA 1
ATOM 5806 C C . CYS A 1 742 ? 5.195 1.010 23.727 1.00 92.69 742 CYS A C 1
ATOM 5808 O O . CYS A 1 742 ? 6.350 1.229 23.370 1.00 92.69 742 CYS A O 1
ATOM 5810 N N . HIS A 1 743 ? 4.318 2.005 23.905 1.00 93.44 743 HIS A N 1
ATOM 5811 C CA . HIS A 1 743 ? 4.596 3.414 23.595 1.00 93.44 743 HIS A CA 1
ATOM 5812 C C . HIS A 1 743 ? 5.508 4.104 24.620 1.00 93.44 743 HIS A C 1
ATOM 5814 O O . HIS A 1 743 ? 6.213 5.062 24.267 1.00 93.44 743 HIS A O 1
ATOM 5820 N N . ALA A 1 744 ? 5.535 3.614 25.861 1.00 92.12 744 ALA A N 1
ATOM 5821 C CA . ALA A 1 744 ? 6.453 4.066 26.904 1.00 92.12 744 ALA A CA 1
ATOM 5822 C C . ALA A 1 744 ? 7.905 3.661 26.590 1.00 92.12 744 ALA A C 1
ATOM 5824 O O . ALA A 1 744 ? 8.850 4.405 26.870 1.00 92.12 744 ALA A O 1
ATOM 5825 N N . LEU A 1 745 ? 8.094 2.512 25.938 1.00 89.12 745 LEU A N 1
ATOM 5826 C CA . LEU A 1 745 ? 9.405 1.959 25.620 1.00 89.12 745 LEU A CA 1
ATOM 5827 C C . LEU A 1 745 ? 9.976 2.482 24.296 1.00 89.12 745 LEU A C 1
ATOM 5829 O O . LEU A 1 745 ? 9.311 3.061 23.439 1.00 89.12 745 LEU A O 1
ATOM 5833 N N . ASN A 1 746 ? 11.286 2.308 24.122 1.00 84.69 746 ASN A N 1
ATOM 5834 C CA . ASN A 1 746 ? 11.944 2.524 22.838 1.00 84.69 746 ASN A CA 1
ATOM 5835 C C . ASN A 1 746 ? 12.013 1.207 22.066 1.00 84.69 746 ASN A C 1
ATOM 5837 O O . ASN A 1 746 ? 12.398 0.199 22.645 1.00 84.69 746 ASN A O 1
ATOM 5841 N N . TYR A 1 747 ? 11.788 1.239 20.745 1.00 81.62 747 TYR A N 1
ATOM 5842 C CA . TYR A 1 747 ? 12.112 0.102 19.873 1.00 81.62 747 TYR A CA 1
ATOM 5843 C C . TYR A 1 747 ? 13.503 -0.484 20.176 1.00 81.62 747 TYR A C 1
ATOM 5845 O O . TYR A 1 747 ? 14.472 0.292 20.291 1.00 81.62 747 TYR A O 1
ATOM 5853 N N . PRO A 1 748 ? 13.633 -1.820 20.228 1.00 68.38 748 PRO A N 1
ATOM 5854 C CA . PRO A 1 748 ? 14.811 -2.477 20.773 1.00 68.38 748 PRO A CA 1
ATOM 5855 C C . PRO A 1 748 ? 16.021 -2.288 19.848 1.00 68.38 748 PRO A C 1
ATOM 5857 O O . PRO A 1 748 ? 15.883 -2.163 18.631 1.00 68.38 748 PRO A O 1
ATOM 5860 N N . ASN A 1 749 ? 17.233 -2.255 20.406 1.00 58.88 749 ASN A N 1
ATOM 5861 C CA . ASN A 1 749 ? 18.457 -2.341 19.603 1.00 58.88 749 ASN A CA 1
ATOM 5862 C C . ASN A 1 749 ? 18.758 -3.827 19.341 1.00 58.88 749 ASN A C 1
ATOM 5864 O O . ASN A 1 749 ? 18.866 -4.603 20.283 1.00 58.88 749 ASN A O 1
ATOM 5868 N N . HIS A 1 750 ? 18.918 -4.232 18.081 1.00 53.62 750 HIS A N 1
ATOM 5869 C CA . HIS A 1 750 ? 18.992 -5.649 17.681 1.00 53.62 750 HIS A CA 1
ATOM 5870 C C . HIS A 1 750 ? 20.282 -6.414 18.008 1.00 53.62 750 HIS A C 1
ATOM 5872 O O . HIS A 1 750 ? 20.430 -7.554 17.588 1.00 53.62 750 HIS A O 1
ATOM 5878 N N . ASN A 1 751 ? 21.190 -5.838 18.792 1.00 47.47 751 ASN A N 1
ATOM 5879 C CA . ASN A 1 751 ? 22.434 -6.506 19.184 1.00 47.47 751 ASN A CA 1
ATOM 5880 C C . ASN A 1 751 ? 22.398 -6.973 20.650 1.00 47.47 751 ASN A C 1
ATOM 5882 O O . ASN A 1 751 ? 23.430 -7.373 21.178 1.00 47.47 751 ASN A O 1
ATOM 5886 N N . GLY A 1 752 ? 21.242 -6.883 21.321 1.00 42.44 752 GLY A N 1
ATOM 5887 C CA . GLY A 1 752 ? 21.111 -7.217 22.742 1.00 42.44 752 GLY A CA 1
ATOM 5888 C C . GLY A 1 752 ? 21.205 -8.713 23.063 1.00 42.44 752 GLY A C 1
ATOM 5889 O O . GLY A 1 752 ? 21.618 -9.044 24.167 1.00 42.44 752 GLY A O 1
ATOM 5890 N N . THR A 1 753 ? 20.865 -9.597 22.116 1.00 46.50 753 THR A N 1
ATOM 5891 C CA . THR A 1 753 ? 20.771 -11.056 22.336 1.00 46.50 753 THR A CA 1
ATOM 5892 C C . THR A 1 753 ? 21.921 -11.866 21.731 1.00 46.50 753 THR A C 1
ATOM 5894 O O . THR A 1 753 ? 22.084 -13.019 22.087 1.00 46.50 753 THR A O 1
ATOM 5897 N N . GLY A 1 754 ? 22.774 -11.280 20.879 1.00 44.84 754 GLY A N 1
ATOM 5898 C CA . GLY A 1 754 ? 24.028 -11.910 20.426 1.00 44.84 754 GLY A CA 1
ATOM 5899 C C . GLY A 1 754 ? 23.932 -12.964 19.308 1.00 44.84 754 GLY A C 1
ATOM 5900 O O . GLY A 1 754 ? 24.966 -13.308 18.737 1.00 44.84 754 GLY A O 1
ATOM 5901 N N . ASP A 1 755 ? 22.739 -13.410 18.910 1.00 49.69 755 ASP A N 1
ATOM 5902 C CA . ASP A 1 755 ? 22.614 -14.674 18.156 1.00 49.69 755 ASP A CA 1
ATOM 5903 C C . ASP A 1 755 ? 22.539 -14.534 16.617 1.00 49.69 755 ASP A C 1
ATOM 5905 O O . ASP A 1 755 ? 22.679 -15.516 15.887 1.00 49.69 755 ASP A O 1
ATOM 5909 N N . GLY A 1 756 ? 22.350 -13.321 16.077 1.00 52.28 756 GLY A N 1
ATOM 5910 C CA . GLY A 1 756 ? 22.068 -13.105 14.648 1.00 52.28 756 GLY A CA 1
ATOM 5911 C C . GLY A 1 756 ? 22.969 -12.093 13.933 1.00 52.28 756 GLY A C 1
ATOM 5912 O O . GLY A 1 756 ? 22.577 -10.944 13.701 1.00 52.28 756 GLY A O 1
ATOM 5913 N N . THR A 1 757 ? 24.148 -12.516 13.464 1.00 62.25 757 THR A N 1
ATOM 5914 C CA . THR A 1 757 ? 25.035 -11.651 12.651 1.00 62.25 757 THR A CA 1
ATOM 5915 C C . THR A 1 757 ? 24.515 -11.411 11.225 1.00 62.25 757 THR A C 1
ATOM 5917 O O . THR A 1 757 ? 24.910 -10.435 10.586 1.00 62.25 757 THR A O 1
ATOM 5920 N N . THR A 1 758 ? 23.589 -12.247 10.730 1.00 71.69 758 THR A N 1
ATOM 5921 C CA . THR A 1 758 ? 23.006 -12.165 9.376 1.00 71.69 758 THR A CA 1
ATOM 5922 C C . THR A 1 758 ? 21.517 -11.800 9.396 1.00 71.69 758 THR A C 1
ATOM 5924 O O . THR A 1 758 ? 20.815 -12.036 10.377 1.00 71.69 758 THR A O 1
ATOM 5927 N N . ASP A 1 759 ? 21.002 -11.239 8.295 1.00 73.50 759 ASP A N 1
ATOM 5928 C CA . ASP A 1 759 ? 19.580 -10.861 8.189 1.00 73.50 759 ASP A CA 1
ATOM 5929 C C . ASP A 1 759 ? 18.640 -12.082 8.249 1.00 73.50 759 ASP A C 1
ATOM 5931 O O . ASP A 1 759 ? 17.562 -12.011 8.839 1.00 73.50 759 ASP A O 1
ATOM 5935 N N . VAL A 1 760 ? 19.074 -13.225 7.702 1.00 78.62 760 VAL A N 1
ATOM 5936 C CA . VAL A 1 760 ? 18.322 -14.493 7.732 1.00 78.62 760 VAL A CA 1
ATOM 5937 C C . VAL A 1 760 ? 18.176 -15.012 9.160 1.00 78.62 760 VAL A C 1
ATOM 5939 O O . VAL A 1 760 ? 17.058 -15.306 9.576 1.00 78.62 760 VAL A O 1
ATOM 5942 N N . ALA A 1 761 ? 19.271 -15.058 9.927 1.00 78.94 761 ALA A N 1
ATOM 5943 C CA . ALA A 1 761 ? 19.257 -15.527 11.315 1.00 78.94 761 ALA A CA 1
ATOM 5944 C C . ALA A 1 761 ? 18.313 -14.693 12.184 1.00 78.94 761 ALA A C 1
ATOM 5946 O O . ALA A 1 761 ? 17.528 -15.224 12.967 1.00 78.94 761 ALA A O 1
ATOM 5947 N N . ARG A 1 762 ? 18.311 -13.378 11.969 1.00 77.44 762 ARG A N 1
ATOM 5948 C CA . ARG A 1 762 ? 17.352 -12.506 12.633 1.00 77.44 762 ARG A CA 1
ATOM 5949 C C . ARG A 1 762 ? 15.922 -12.866 12.215 1.00 77.44 762 ARG A C 1
ATOM 5951 O O . ARG A 1 762 ? 15.016 -12.826 13.036 1.00 77.44 762 ARG A O 1
ATOM 5958 N N . TRP A 1 763 ? 15.624 -13.117 10.926 1.00 83.31 763 TRP A N 1
ATOM 5959 C CA . TRP A 1 763 ? 14.236 -13.429 10.489 1.00 83.31 763 TRP A CA 1
ATOM 5960 C C . TRP A 1 763 ? 13.751 -14.749 11.080 1.00 83.31 763 TRP A C 1
ATOM 5962 O O . TRP A 1 763 ? 12.574 -14.857 11.411 1.00 83.31 763 TRP A O 1
ATOM 5972 N N . ALA A 1 764 ? 14.667 -15.686 11.313 1.00 85.88 764 ALA A N 1
ATOM 5973 C CA . ALA A 1 764 ? 14.393 -16.872 12.107 1.00 85.88 764 ALA A CA 1
ATOM 5974 C C . ALA A 1 764 ? 14.052 -16.538 13.574 1.00 85.88 764 ALA A C 1
ATOM 5976 O O . ALA A 1 764 ? 13.091 -17.094 14.093 1.00 85.88 764 ALA A O 1
ATOM 5977 N N . GLU A 1 765 ? 14.774 -15.613 14.222 1.00 84.44 765 GLU A N 1
ATOM 5978 C CA . GLU A 1 765 ? 14.459 -15.119 15.581 1.00 84.44 765 GLU A CA 1
ATOM 5979 C C . GLU A 1 765 ? 13.047 -14.533 15.662 1.00 84.44 765 GLU A C 1
ATOM 5981 O O . GLU A 1 765 ? 12.247 -15.002 16.458 1.00 84.44 765 GLU A O 1
ATOM 5986 N N . ALA A 1 766 ? 12.681 -13.631 14.746 1.00 86.94 766 ALA A N 1
ATOM 5987 C CA . ALA A 1 766 ? 11.327 -13.071 14.705 1.00 86.94 766 ALA A CA 1
ATOM 5988 C C . ALA A 1 766 ? 10.239 -14.150 14.525 1.00 86.94 766 ALA A C 1
ATOM 5990 O O . ALA A 1 766 ? 9.157 -14.040 15.092 1.00 86.94 766 ALA A O 1
ATOM 5991 N N . GLY A 1 767 ? 10.518 -15.201 13.746 1.00 90.75 767 GLY A N 1
ATOM 5992 C CA . GLY A 1 767 ? 9.614 -16.346 13.621 1.00 90.75 767 GLY A CA 1
ATOM 5993 C C . GLY A 1 767 ? 9.453 -17.128 14.929 1.00 90.75 767 GLY A C 1
ATOM 5994 O O . GLY A 1 767 ? 8.347 -17.574 15.230 1.00 90.75 767 GLY A O 1
ATOM 5995 N N . ARG A 1 768 ? 10.526 -17.267 15.721 1.00 90.00 768 ARG A N 1
ATOM 5996 C CA . ARG A 1 768 ? 10.482 -17.900 17.050 1.00 90.00 768 ARG A CA 1
ATOM 5997 C C . ARG A 1 768 ? 9.719 -17.048 18.059 1.00 90.00 768 ARG A C 1
ATOM 5999 O O . ARG A 1 768 ? 8.843 -17.589 18.719 1.00 90.00 768 ARG A O 1
ATOM 6006 N N . ASP A 1 769 ? 9.978 -15.742 18.104 1.00 90.50 769 ASP A N 1
ATOM 6007 C CA . ASP A 1 769 ? 9.253 -14.806 18.975 1.00 90.50 769 ASP A CA 1
ATOM 6008 C C . ASP A 1 769 ? 7.744 -14.861 18.707 1.00 90.50 769 ASP A C 1
ATOM 6010 O O . ASP A 1 769 ? 6.938 -14.875 19.633 1.00 90.50 769 ASP A O 1
ATOM 6014 N N . ILE A 1 770 ? 7.349 -14.947 17.430 1.00 94.31 770 ILE A N 1
ATOM 6015 C CA . ILE A 1 770 ? 5.943 -15.108 17.044 1.00 94.31 770 ILE A CA 1
ATOM 6016 C C . ILE A 1 770 ? 5.394 -16.465 17.506 1.00 94.31 770 ILE A C 1
ATOM 6018 O O . ILE A 1 770 ? 4.262 -16.527 17.969 1.00 94.31 770 ILE A O 1
ATOM 6022 N N . ASN A 1 771 ? 6.155 -17.555 17.398 1.00 94.75 771 ASN A N 1
ATOM 6023 C CA . ASN A 1 771 ? 5.694 -18.858 17.884 1.00 94.75 771 ASN A CA 1
ATOM 6024 C C . ASN A 1 771 ? 5.507 -18.885 19.409 1.00 94.75 771 ASN A C 1
ATOM 6026 O O . ASN A 1 771 ? 4.520 -19.461 19.860 1.00 94.75 771 ASN A O 1
ATOM 6030 N N . GLU A 1 772 ? 6.398 -18.259 20.184 1.00 94.62 772 GLU A N 1
ATOM 6031 C CA . GLU A 1 772 ? 6.209 -18.115 21.636 1.00 94.62 772 GLU A CA 1
ATOM 6032 C C . GLU A 1 772 ? 4.999 -17.223 21.940 1.00 94.62 772 GLU A C 1
ATOM 6034 O O . GLU A 1 772 ? 4.116 -17.640 22.677 1.00 94.62 772 GLU A O 1
ATOM 6039 N N . CYS A 1 773 ? 4.852 -16.087 21.249 1.00 95.75 773 CYS A N 1
ATOM 6040 C CA . CYS A 1 773 ? 3.658 -15.241 21.337 1.00 95.75 773 CYS A CA 1
ATOM 6041 C C . CYS A 1 773 ? 2.353 -16.034 21.123 1.00 95.75 773 CYS A C 1
ATOM 6043 O O . CYS A 1 773 ? 1.405 -15.891 21.892 1.00 95.75 773 CYS A O 1
ATOM 6045 N N . LEU A 1 774 ? 2.286 -16.891 20.099 1.00 97.44 774 LEU A N 1
ATOM 6046 C CA . LEU A 1 774 ? 1.099 -17.712 19.832 1.00 97.44 774 LEU A CA 1
ATOM 6047 C C . LEU A 1 774 ? 0.897 -18.825 20.869 1.00 97.44 774 LEU A C 1
ATOM 6049 O O . LEU A 1 774 ? -0.240 -19.176 21.172 1.00 97.44 774 LEU A O 1
ATOM 6053 N N . LYS A 1 775 ? 1.981 -19.387 21.404 1.00 96.38 775 LYS A N 1
ATOM 6054 C CA . LYS A 1 775 ? 1.926 -20.391 22.469 1.00 96.38 775 LYS A CA 1
ATOM 6055 C C . LYS A 1 775 ? 1.376 -19.790 23.762 1.00 96.38 775 LYS A C 1
ATOM 6057 O O . LYS A 1 775 ? 0.472 -20.386 24.343 1.00 96.38 775 LYS A O 1
ATOM 6062 N N . ASP A 1 776 ? 1.869 -18.622 24.160 1.00 96.44 776 ASP A N 1
ATOM 6063 C CA . ASP A 1 776 ? 1.428 -17.925 25.372 1.00 96.44 776 ASP A CA 1
ATOM 6064 C C . ASP A 1 776 ? -0.049 -17.527 25.258 1.00 96.44 776 ASP A C 1
ATOM 6066 O O . ASP A 1 776 ? -0.822 -17.779 26.176 1.00 96.44 776 ASP A O 1
ATOM 6070 N N . LEU A 1 777 ? -0.491 -17.059 24.079 1.00 97.31 777 LEU A N 1
ATOM 6071 C CA . LEU A 1 777 ? -1.908 -16.768 23.817 1.00 97.31 777 LEU A CA 1
ATOM 6072 C C . LEU A 1 777 ? -2.814 -17.972 24.121 1.00 97.31 777 LEU A C 1
ATOM 6074 O O . LEU A 1 777 ? -3.862 -17.836 24.747 1.00 97.31 777 LEU A O 1
ATOM 6078 N N . VAL A 1 778 ? -2.428 -19.162 23.652 1.00 96.00 778 VAL A N 1
ATOM 6079 C CA . VAL A 1 778 ? -3.229 -20.379 23.848 1.00 96.00 778 VAL A CA 1
ATOM 6080 C C . VAL A 1 778 ? -3.231 -20.819 25.309 1.00 96.00 778 VAL A C 1
ATOM 6082 O O . VAL A 1 778 ? -4.255 -21.300 25.787 1.00 96.00 778 VAL A O 1
ATOM 6085 N N . LEU A 1 779 ? -2.091 -20.699 25.993 1.00 94.62 779 LEU A N 1
ATOM 6086 C CA . LEU A 1 779 ? -1.934 -21.146 27.377 1.00 94.62 779 LEU A CA 1
ATOM 6087 C C . LEU A 1 779 ? -2.641 -20.240 28.384 1.00 94.62 779 LEU A C 1
ATOM 6089 O O . LEU A 1 779 ? -3.108 -20.747 29.400 1.00 94.62 779 LEU A O 1
ATOM 6093 N N . GLU A 1 780 ? -2.684 -18.937 28.114 1.00 94.25 780 GLU A N 1
ATOM 6094 C CA . GLU A 1 780 ? -3.077 -17.934 29.105 1.00 94.25 780 GLU A CA 1
ATOM 6095 C C . GLU A 1 780 ? -4.451 -17.310 28.824 1.00 94.25 780 GLU A C 1
ATOM 6097 O O . GLU A 1 780 ? -5.134 -16.933 29.769 1.00 94.25 780 GLU A O 1
ATOM 6102 N N . GLU A 1 781 ? -4.891 -17.227 27.558 1.00 94.81 781 GLU A N 1
ATOM 6103 C CA . GLU A 1 781 ? -6.004 -16.330 27.188 1.00 94.81 781 GLU A CA 1
ATOM 6104 C C . GLU A 1 781 ? -7.195 -16.994 26.487 1.00 94.81 781 GLU A C 1
ATOM 6106 O O . GLU A 1 781 ? -8.307 -16.454 26.509 1.00 94.81 781 GLU A O 1
ATOM 6111 N N . LEU A 1 782 ? -6.977 -18.119 25.795 1.00 94.19 782 LEU A N 1
ATOM 6112 C CA . LEU A 1 782 ? -7.992 -18.701 24.908 1.00 94.19 782 LEU A CA 1
ATOM 6113 C C . LEU A 1 782 ? -8.821 -19.823 25.534 1.00 94.19 782 LEU A C 1
ATOM 6115 O O . LEU A 1 782 ? -9.848 -20.171 24.958 1.00 94.19 782 LEU A O 1
ATOM 6119 N N . ASP A 1 783 ? -8.395 -20.419 26.650 1.00 89.12 783 ASP A N 1
ATOM 6120 C CA . ASP A 1 783 ? -9.105 -21.524 27.319 1.00 89.12 783 ASP A CA 1
ATOM 6121 C C . ASP A 1 783 ? -9.547 -22.654 26.359 1.00 89.12 783 ASP A C 1
ATOM 6123 O O . ASP A 1 783 ? -10.630 -23.229 26.465 1.00 89.12 783 ASP A O 1
ATOM 6127 N N . GLY A 1 784 ? -8.703 -22.973 25.371 1.00 88.81 784 GLY A N 1
ATOM 6128 C CA . GLY A 1 784 ? -8.981 -23.989 24.349 1.00 88.81 784 GLY A CA 1
ATOM 6129 C C . GLY A 1 784 ? -9.792 -23.508 23.136 1.00 88.81 784 GLY A C 1
ATOM 6130 O O . GLY A 1 784 ? -10.016 -24.298 22.216 1.00 88.81 784 GLY A O 1
ATOM 6131 N N . MET A 1 785 ? -10.190 -22.233 23.076 1.00 93.88 785 MET A N 1
ATOM 6132 C CA . MET A 1 785 ? -10.804 -21.630 21.892 1.00 93.88 785 MET A CA 1
ATOM 6133 C C . MET A 1 785 ? -9.832 -21.680 20.696 1.00 93.88 785 MET A C 1
ATOM 6135 O O . MET A 1 785 ? -8.689 -21.227 20.806 1.00 93.88 785 MET A O 1
ATOM 6139 N N . PRO A 1 786 ? -10.253 -22.186 19.521 1.00 95.25 786 PRO A N 1
ATOM 6140 C CA . PRO A 1 786 ? -9.423 -22.134 18.326 1.00 95.25 786 PRO A CA 1
ATOM 6141 C C . PRO A 1 786 ? -9.206 -20.689 17.863 1.00 95.25 786 PRO A C 1
ATOM 6143 O O . PRO A 1 786 ? -10.021 -19.804 18.121 1.00 95.25 786 PRO A O 1
ATOM 6146 N N . TYR A 1 787 ? -8.129 -20.447 17.118 1.00 97.62 787 TYR A N 1
ATOM 6147 C CA . TYR A 1 787 ? -7.806 -19.109 16.624 1.00 97.62 787 TYR A CA 1
ATOM 6148 C C . TYR A 1 787 ? -7.279 -19.122 15.189 1.00 97.62 787 TYR A C 1
ATOM 6150 O O . TYR A 1 787 ? -6.664 -20.093 14.745 1.00 97.62 787 TYR A O 1
ATOM 6158 N N . ALA A 1 788 ? -7.495 -18.031 14.457 1.00 98.12 788 ALA A N 1
ATOM 6159 C CA . ALA A 1 788 ? -6.940 -17.815 13.126 1.00 98.12 788 ALA A CA 1
ATOM 6160 C C . ALA A 1 788 ? -5.956 -16.640 13.114 1.00 98.12 788 ALA A C 1
ATOM 6162 O O . ALA A 1 788 ? -6.194 -15.615 13.745 1.00 98.12 788 ALA A O 1
ATOM 6163 N N . VAL A 1 789 ? -4.864 -16.772 12.362 1.00 98.38 789 VAL A N 1
ATOM 6164 C CA . VAL A 1 789 ? -3.818 -15.749 12.227 1.00 98.38 789 VAL A CA 1
ATOM 6165 C C . VAL A 1 789 ? -3.959 -15.021 10.892 1.00 98.38 789 VAL A C 1
ATOM 6167 O O . VAL A 1 789 ? -4.010 -15.652 9.843 1.00 98.38 789 VAL A O 1
ATOM 6170 N N . MET A 1 790 ? -3.970 -13.692 10.916 1.00 98.00 790 MET A N 1
ATOM 6171 C CA . MET A 1 790 ? -4.068 -12.799 9.762 1.00 98.00 790 MET A CA 1
ATOM 6172 C C . MET A 1 790 ? -2.827 -11.924 9.678 1.00 98.00 790 MET A C 1
ATOM 6174 O O . MET A 1 790 ? -2.465 -11.255 10.644 1.00 98.00 790 MET A O 1
ATOM 6178 N N . LEU A 1 791 ? -2.176 -11.905 8.521 1.00 96.00 791 LEU A N 1
ATOM 6179 C CA . LEU A 1 791 ? -0.872 -11.263 8.370 1.00 96.00 791 LEU A CA 1
ATOM 6180 C C . LEU A 1 791 ? -0.701 -10.620 6.994 1.00 96.00 791 LEU A C 1
ATOM 6182 O O . LEU A 1 791 ? -1.257 -11.090 5.998 1.00 96.00 791 LEU A O 1
ATOM 6186 N N . ASP A 1 792 ? 0.103 -9.558 6.946 1.00 90.56 792 ASP A N 1
ATOM 6187 C CA . ASP A 1 792 ? 0.528 -8.930 5.694 1.00 90.56 792 ASP A CA 1
ATOM 6188 C C . ASP A 1 792 ? 1.470 -9.876 4.944 1.00 90.56 792 ASP A C 1
ATOM 6190 O O . ASP A 1 792 ? 2.588 -10.155 5.383 1.00 90.56 792 ASP A O 1
ATOM 6194 N N . GLY A 1 793 ? 1.017 -10.370 3.795 1.00 85.88 793 GLY A N 1
ATOM 6195 C CA . GLY A 1 793 ? 1.765 -11.316 2.986 1.00 85.88 793 GLY A CA 1
ATOM 6196 C C . GLY A 1 793 ? 3.104 -10.777 2.508 1.00 85.88 793 GLY A C 1
ATOM 6197 O O . GLY A 1 793 ? 4.091 -11.509 2.551 1.00 85.88 793 GLY A O 1
ATOM 6198 N N . HIS A 1 794 ? 3.175 -9.518 2.082 1.00 82.12 794 HIS A N 1
ATOM 6199 C CA . HIS A 1 794 ? 4.408 -8.987 1.511 1.00 82.12 794 HIS A CA 1
ATOM 6200 C C . HIS A 1 794 ? 5.458 -8.742 2.608 1.00 82.12 794 HIS A C 1
ATOM 6202 O O . HIS A 1 794 ? 6.621 -9.118 2.448 1.00 82.12 794 HIS A O 1
ATOM 6208 N N . GLY A 1 795 ? 5.044 -8.209 3.764 1.00 79.31 795 GLY A N 1
ATOM 6209 C CA . GLY A 1 795 ? 5.933 -8.019 4.916 1.00 79.31 795 GLY A CA 1
ATOM 6210 C C . GLY A 1 795 ? 6.396 -9.331 5.565 1.00 79.31 795 GLY A C 1
ATOM 6211 O O . GLY A 1 795 ? 7.569 -9.477 5.918 1.00 79.31 795 GLY A O 1
ATOM 6212 N N . ALA A 1 796 ? 5.498 -10.311 5.698 1.00 89.31 796 ALA A N 1
ATOM 6213 C CA . ALA A 1 796 ? 5.742 -11.518 6.489 1.00 89.31 796 ALA A CA 1
ATOM 6214 C C . ALA A 1 796 ? 6.407 -12.674 5.720 1.00 89.31 796 ALA A C 1
ATOM 6216 O O . ALA A 1 796 ? 7.026 -13.530 6.354 1.00 89.31 796 ALA A O 1
ATOM 6217 N N . ARG A 1 797 ? 6.359 -12.698 4.377 1.00 87.69 797 ARG A N 1
ATOM 6218 C CA . ARG A 1 797 ? 7.047 -13.703 3.526 1.00 87.69 797 ARG A CA 1
ATOM 6219 C C . ARG A 1 797 ? 8.549 -13.836 3.840 1.00 87.69 797 ARG A C 1
ATOM 6221 O O . ARG A 1 797 ? 9.123 -14.916 3.739 1.00 87.69 797 ARG A O 1
ATOM 6228 N N . ARG A 1 798 ? 9.189 -12.751 4.296 1.00 83.50 798 ARG A N 1
ATOM 6229 C CA . ARG A 1 798 ? 10.605 -12.743 4.718 1.00 83.50 798 ARG A CA 1
ATOM 6230 C C . ARG A 1 798 ? 10.860 -13.601 5.970 1.00 83.50 798 ARG A C 1
ATOM 6232 O O . ARG A 1 798 ? 11.932 -14.203 6.076 1.00 83.50 798 ARG A O 1
ATOM 6239 N N . ILE A 1 799 ? 9.880 -13.678 6.877 1.00 88.31 799 ILE A N 1
ATOM 6240 C CA . ILE A 1 799 ? 9.910 -14.526 8.080 1.00 88.31 799 ILE A CA 1
ATOM 6241 C C . ILE A 1 799 ? 9.477 -15.946 7.742 1.00 88.31 799 ILE A C 1
ATOM 6243 O O . ILE A 1 799 ? 10.188 -16.878 8.102 1.00 88.31 799 ILE A O 1
ATOM 6247 N N . PHE A 1 800 ? 8.345 -16.086 7.047 1.00 92.00 800 PHE A N 1
ATOM 6248 C CA . PHE A 1 800 ? 7.662 -17.356 6.813 1.00 92.00 800 PHE A CA 1
ATOM 6249 C C . PHE A 1 800 ? 7.750 -17.762 5.333 1.00 92.00 800 PHE A C 1
ATOM 6251 O O . PHE A 1 800 ? 6.967 -17.270 4.510 1.00 92.00 800 PHE A O 1
ATOM 6258 N N . PRO A 1 801 ? 8.679 -18.666 4.965 1.00 90.00 801 PRO A N 1
ATOM 6259 C CA . PRO A 1 801 ? 8.874 -19.104 3.584 1.00 90.00 801 PRO A CA 1
ATOM 6260 C C . PRO A 1 801 ? 7.617 -19.723 2.963 1.00 90.00 801 PRO A C 1
ATOM 6262 O O . PRO A 1 801 ? 7.371 -19.536 1.772 1.00 90.00 801 PRO A O 1
ATOM 6265 N N . GLY A 1 802 ? 6.780 -20.379 3.773 1.00 90.00 802 GLY A N 1
ATOM 6266 C CA . GLY A 1 802 ? 5.528 -20.999 3.339 1.00 90.00 802 GLY A CA 1
ATOM 6267 C C . GLY A 1 802 ? 4.454 -20.009 2.879 1.00 90.00 802 GLY A C 1
ATOM 6268 O O . GLY A 1 802 ? 3.409 -20.431 2.402 1.00 90.00 802 GLY A O 1
ATOM 6269 N N . LEU A 1 803 ? 4.676 -18.692 2.985 1.00 90.62 803 LEU A N 1
ATOM 6270 C CA . LEU A 1 803 ? 3.774 -17.668 2.437 1.00 90.62 803 LEU A CA 1
ATOM 6271 C C . LEU A 1 803 ? 4.053 -17.318 0.968 1.00 90.62 803 LEU A C 1
ATOM 6273 O O . LEU A 1 803 ? 3.269 -16.581 0.351 1.00 90.62 803 LEU A O 1
ATOM 6277 N N . HIS A 1 804 ? 5.180 -17.777 0.417 1.00 87.12 804 HIS A N 1
ATOM 6278 C CA . HIS A 1 804 ? 5.535 -17.546 -0.979 1.00 87.12 804 HIS A CA 1
ATOM 6279 C C . HIS A 1 804 ? 4.737 -18.465 -1.908 1.00 87.12 804 HIS A C 1
ATOM 6281 O O . HIS A 1 804 ? 4.609 -19.659 -1.648 1.00 87.12 804 HIS A O 1
ATOM 6287 N N . ASN A 1 805 ? 4.231 -17.925 -3.019 1.00 83.12 805 ASN A N 1
ATOM 6288 C CA . ASN A 1 805 ? 3.414 -18.683 -3.974 1.00 83.12 805 ASN A CA 1
ATOM 6289 C C . ASN A 1 805 ? 4.158 -19.881 -4.595 1.00 83.12 805 ASN A C 1
ATOM 6291 O O . ASN A 1 805 ? 3.563 -20.935 -4.766 1.00 83.12 805 ASN A O 1
ATOM 6295 N N . ASN A 1 806 ? 5.463 -19.755 -4.854 1.00 77.81 806 ASN A N 1
ATOM 6296 C CA . ASN A 1 806 ? 6.303 -20.840 -5.387 1.00 77.81 806 ASN A CA 1
ATOM 6297 C C . ASN A 1 806 ? 6.643 -21.934 -4.354 1.00 77.81 806 ASN A C 1
ATOM 6299 O O . ASN A 1 806 ? 7.360 -22.878 -4.671 1.00 77.81 806 ASN A O 1
ATOM 6303 N N . LYS A 1 807 ? 6.199 -21.784 -3.101 1.00 79.38 807 LYS A N 1
ATOM 6304 C CA . LYS A 1 807 ? 6.384 -22.759 -2.015 1.00 79.38 807 LYS A CA 1
ATOM 6305 C C . LYS A 1 807 ? 5.060 -23.345 -1.522 1.00 79.38 807 LYS A C 1
ATOM 6307 O O . LYS A 1 807 ? 5.030 -24.031 -0.508 1.00 79.38 807 LYS A O 1
ATOM 6312 N N . GLN A 1 808 ? 3.963 -23.060 -2.218 1.00 74.62 808 GLN A N 1
ATOM 6313 C CA . GLN A 1 808 ? 2.656 -23.637 -1.912 1.00 74.62 808 GLN A CA 1
ATOM 6314 C C . GLN A 1 808 ? 2.649 -25.119 -2.270 1.00 74.62 808 GLN A C 1
ATOM 6316 O O . GLN A 1 808 ? 3.425 -25.535 -3.120 1.00 74.62 808 GLN A O 1
ATOM 6321 N N . GLY A 1 809 ? 1.842 -25.930 -1.582 1.00 69.50 809 GLY A N 1
ATOM 6322 C CA . GLY A 1 809 ? 1.751 -27.379 -1.825 1.00 69.50 809 GLY A CA 1
ATOM 6323 C C . GLY A 1 809 ? 3.044 -28.182 -1.607 1.00 69.50 809 GLY A C 1
ATOM 6324 O O . GLY A 1 809 ? 3.039 -29.390 -1.812 1.00 69.50 809 GLY A O 1
ATOM 6325 N N . VAL A 1 810 ? 4.138 -27.535 -1.195 1.00 76.25 810 VAL A N 1
ATOM 6326 C CA . VAL A 1 810 ? 5.405 -28.175 -0.836 1.00 76.25 810 VAL A CA 1
ATOM 6327 C C . VAL A 1 810 ? 5.414 -28.415 0.670 1.00 76.25 810 VAL A C 1
ATOM 6329 O O . VAL A 1 810 ? 5.036 -27.532 1.447 1.00 76.25 810 VAL A O 1
ATOM 6332 N N . ASP A 1 811 ? 5.869 -29.597 1.079 1.00 78.69 811 ASP A N 1
ATOM 6333 C CA . ASP A 1 811 ? 6.061 -29.915 2.490 1.00 78.69 811 ASP A CA 1
ATOM 6334 C C . ASP A 1 811 ? 7.063 -28.959 3.142 1.00 78.69 811 ASP A C 1
ATOM 6336 O O . ASP A 1 811 ? 8.021 -28.489 2.523 1.00 78.69 811 ASP A O 1
ATOM 6340 N N . ALA A 1 812 ? 6.851 -28.678 4.426 1.00 81.38 812 ALA A N 1
ATOM 6341 C CA . ALA A 1 812 ? 7.763 -27.835 5.179 1.00 81.38 812 ALA A CA 1
ATOM 6342 C C . ALA A 1 812 ? 9.172 -28.452 5.191 1.00 81.38 812 ALA A C 1
ATOM 6344 O O . ALA A 1 812 ? 9.359 -29.604 5.578 1.00 81.38 812 ALA A O 1
ATOM 6345 N N . PHE A 1 813 ? 10.171 -27.659 4.811 1.00 77.44 813 PHE A N 1
ATOM 6346 C CA . PHE A 1 813 ? 11.581 -28.046 4.836 1.00 77.44 813 PHE A CA 1
ATOM 6347 C C . PHE A 1 813 ? 12.419 -26.993 5.565 1.00 77.44 813 PHE A C 1
ATOM 6349 O O . PHE A 1 813 ? 12.013 -25.831 5.691 1.00 77.44 813 PHE A O 1
ATOM 6356 N N . ASP A 1 814 ? 13.604 -27.390 6.039 1.00 70.50 814 ASP A N 1
ATOM 6357 C CA . ASP A 1 814 ? 14.505 -26.478 6.746 1.00 70.50 814 ASP A CA 1
ATOM 6358 C C . ASP A 1 814 ? 14.931 -25.319 5.834 1.00 70.50 814 ASP A C 1
ATOM 6360 O O . ASP A 1 814 ? 15.659 -25.477 4.854 1.00 70.50 814 ASP A O 1
ATOM 6364 N N . SER A 1 815 ? 14.440 -24.129 6.168 1.00 73.56 815 SER A N 1
ATOM 6365 C CA . SER A 1 815 ? 14.661 -22.891 5.430 1.00 73.56 815 SER A CA 1
ATOM 6366 C C . SER A 1 815 ? 15.640 -21.980 6.168 1.00 73.56 815 SER A C 1
ATOM 6368 O O . SER A 1 815 ? 15.329 -20.813 6.442 1.00 73.56 815 SER A O 1
ATOM 6370 N N . PHE A 1 816 ? 16.825 -22.514 6.479 1.00 77.12 816 PHE A N 1
ATOM 6371 C CA . PHE A 1 816 ? 17.874 -21.848 7.261 1.00 77.12 816 PHE A CA 1
ATOM 6372 C C . PHE A 1 816 ? 17.394 -21.468 8.673 1.00 77.12 816 PHE A C 1
ATOM 6374 O O . PHE A 1 816 ? 17.587 -20.336 9.123 1.00 77.12 816 PHE A O 1
ATOM 6381 N N . GLY A 1 817 ? 16.698 -22.389 9.348 1.00 79.88 817 GLY A N 1
ATOM 6382 C CA . GLY A 1 817 ? 16.168 -22.188 10.700 1.00 79.88 817 GLY A CA 1
ATOM 6383 C C . GLY A 1 817 ? 14.949 -21.262 10.799 1.00 79.88 817 GLY A C 1
ATOM 6384 O O . GLY A 1 817 ? 14.509 -20.957 11.908 1.00 79.88 817 GLY A O 1
ATOM 6385 N N . ARG A 1 818 ? 14.393 -20.793 9.672 1.00 87.69 818 ARG A N 1
ATOM 6386 C CA . ARG A 1 818 ? 13.149 -20.005 9.652 1.00 87.69 818 ARG A CA 1
ATOM 6387 C C . ARG A 1 818 ? 11.922 -20.896 9.824 1.00 87.69 818 ARG A C 1
ATOM 6389 O O . ARG A 1 818 ? 11.837 -21.968 9.232 1.00 87.69 818 ARG A O 1
ATOM 6396 N N . VAL A 1 819 ? 10.948 -20.400 10.584 1.00 90.62 819 VAL A N 1
ATOM 6397 C CA . VAL A 1 819 ? 9.647 -21.050 10.776 1.00 90.62 819 VAL A CA 1
ATOM 6398 C C . VAL A 1 819 ? 8.867 -21.040 9.454 1.00 90.62 819 VAL A C 1
ATOM 6400 O O . VAL A 1 819 ? 8.776 -20.000 8.808 1.00 90.62 819 VAL A O 1
ATOM 6403 N N . TRP A 1 820 ? 8.296 -22.180 9.046 1.00 92.69 820 TRP A N 1
ATOM 6404 C CA . TRP A 1 820 ? 7.609 -22.319 7.751 1.00 92.69 820 TRP A CA 1
ATOM 6405 C C . TRP A 1 820 ? 6.378 -21.411 7.609 1.00 92.69 820 TRP A C 1
ATOM 6407 O O . TRP A 1 820 ? 6.275 -20.637 6.658 1.00 92.69 820 TRP A O 1
ATOM 6417 N N . LEU A 1 821 ? 5.468 -21.496 8.580 1.00 93.62 821 LEU A N 1
ATOM 6418 C CA . LEU A 1 821 ? 4.238 -20.715 8.731 1.00 93.62 821 LEU A CA 1
ATOM 6419 C C . LEU A 1 821 ? 4.037 -20.394 10.224 1.00 93.62 821 LEU A C 1
ATOM 6421 O O . LEU A 1 821 ? 4.546 -21.149 11.054 1.00 93.62 821 LEU A O 1
ATOM 6425 N N . PRO A 1 822 ? 3.298 -19.336 10.603 1.00 94.69 822 PRO A N 1
ATOM 6426 C CA . PRO A 1 822 ? 3.029 -19.038 12.012 1.00 94.69 822 PRO A CA 1
ATOM 6427 C C . PRO A 1 822 ? 2.478 -20.250 12.778 1.00 94.69 822 PRO A C 1
ATOM 6429 O O . PRO A 1 822 ? 1.555 -20.918 12.314 1.00 94.69 822 PRO A O 1
ATOM 6432 N N . GLY A 1 823 ? 3.062 -20.555 13.937 1.00 92.88 823 GLY A N 1
ATOM 6433 C CA . GLY A 1 823 ? 2.701 -21.705 14.769 1.00 92.88 823 GLY A CA 1
ATOM 6434 C C . GLY A 1 823 ? 3.259 -23.050 14.288 1.00 92.88 823 GLY A C 1
ATOM 6435 O O . GLY A 1 823 ? 3.081 -24.066 14.962 1.00 92.88 823 GLY A O 1
ATOM 6436 N N . HIS A 1 824 ? 3.959 -23.103 13.151 1.00 90.88 824 HIS A N 1
ATOM 6437 C CA . HIS A 1 824 ? 4.615 -24.329 12.702 1.00 90.88 824 HIS A CA 1
ATOM 6438 C C . HIS A 1 824 ? 5.712 -24.733 13.700 1.00 90.88 824 HIS A C 1
ATOM 6440 O O . HIS A 1 824 ? 6.555 -23.915 14.067 1.00 90.88 824 HIS A O 1
ATOM 6446 N N . GLY A 1 825 ? 5.691 -25.991 14.148 1.00 87.38 825 GLY A N 1
ATOM 6447 C CA . GLY A 1 825 ? 6.547 -26.501 15.228 1.00 87.38 825 GLY A CA 1
ATOM 6448 C C . GLY A 1 825 ? 5.880 -26.541 16.611 1.00 87.38 825 GLY A C 1
ATOM 6449 O O . GLY A 1 825 ? 6.363 -27.263 17.478 1.00 87.38 825 GLY A O 1
ATOM 6450 N N . LEU A 1 826 ? 4.742 -25.864 16.811 1.00 92.62 826 LEU A N 1
ATOM 6451 C CA . LEU A 1 826 ? 3.957 -25.999 18.044 1.00 92.62 826 LEU A CA 1
ATOM 6452 C C . LEU A 1 826 ? 3.226 -27.359 18.100 1.00 92.62 826 LEU A C 1
ATOM 6454 O O . LEU A 1 826 ? 2.970 -27.959 17.044 1.00 92.62 826 LEU A O 1
ATOM 6458 N N . PRO A 1 827 ? 2.857 -27.859 19.296 1.00 93.00 827 PRO A N 1
ATOM 6459 C CA . PRO A 1 827 ? 1.941 -28.989 19.449 1.00 93.00 827 PRO A CA 1
ATOM 6460 C C . PRO A 1 827 ? 0.618 -28.762 18.718 1.00 93.00 827 PRO A C 1
ATOM 6462 O O . PRO A 1 827 ? 0.157 -27.630 18.595 1.00 93.00 827 PRO A O 1
ATOM 6465 N N . GLU A 1 828 ? -0.021 -29.836 18.249 1.00 90.50 828 GLU A N 1
ATOM 6466 C CA . GLU A 1 828 ? -1.215 -29.723 17.409 1.00 90.50 828 GLU A CA 1
ATOM 6467 C C . GLU A 1 828 ? -2.327 -28.896 18.067 1.00 90.50 828 GLU A C 1
ATOM 6469 O O . GLU A 1 828 ? -2.874 -28.020 17.412 1.00 90.50 828 GLU A O 1
ATOM 6474 N N . TYR A 1 829 ? -2.615 -29.075 19.353 1.00 90.31 829 TYR A N 1
ATOM 6475 C CA . TYR A 1 829 ? -3.651 -28.306 20.055 1.00 90.31 829 TYR A CA 1
ATOM 6476 C C . TYR A 1 829 ? -3.325 -26.805 20.220 1.00 90.31 829 TYR A C 1
ATOM 6478 O O . TYR A 1 829 ? -4.228 -26.019 20.473 1.00 90.31 829 TYR A O 1
ATOM 6486 N N . MET A 1 830 ? -2.064 -26.392 20.030 1.00 94.31 830 MET A N 1
ATOM 6487 C CA . MET A 1 830 ? -1.614 -24.992 20.118 1.00 94.31 830 MET A CA 1
ATOM 6488 C C . MET A 1 830 ? -1.500 -24.289 18.763 1.00 94.31 830 MET A C 1
ATOM 6490 O O . MET A 1 830 ? -1.327 -23.072 18.711 1.00 94.31 830 MET A O 1
ATOM 6494 N N . ARG A 1 831 ? -1.545 -25.022 17.645 1.00 94.25 831 ARG A N 1
ATOM 6495 C CA . ARG A 1 831 ? -1.406 -24.412 16.312 1.00 94.25 831 ARG A CA 1
ATOM 6496 C C . ARG A 1 831 ? -2.631 -23.549 15.955 1.00 94.25 831 ARG A C 1
ATOM 6498 O O . ARG A 1 831 ? -3.735 -23.822 16.429 1.00 94.25 831 ARG A O 1
ATOM 6505 N N . PRO A 1 832 ? -2.497 -22.573 15.045 1.00 96.50 832 PRO A N 1
ATOM 6506 C CA . PRO A 1 832 ? -3.656 -21.876 14.497 1.00 96.50 832 PRO A CA 1
ATOM 6507 C C . PRO A 1 832 ? -4.636 -22.853 13.828 1.00 96.50 832 PRO A C 1
ATOM 6509 O O . PRO A 1 832 ? -4.224 -23.814 13.175 1.00 96.50 832 PRO A O 1
ATOM 6512 N N . ALA A 1 833 ? -5.937 -22.613 13.964 1.00 96.38 833 ALA A N 1
ATOM 6513 C CA . ALA A 1 833 ? -6.979 -23.273 13.176 1.00 96.38 833 ALA A CA 1
ATOM 6514 C C . ALA A 1 833 ? -6.999 -22.768 11.725 1.00 96.38 833 ALA A C 1
ATOM 6516 O O . ALA A 1 833 ? -7.350 -23.509 10.813 1.00 96.38 833 ALA A O 1
ATOM 6517 N N . GLY A 1 834 ? -6.557 -21.529 11.494 1.00 96.38 834 GLY A N 1
ATOM 6518 C CA . GLY A 1 834 ? -6.397 -20.980 10.154 1.00 96.38 834 GLY A CA 1
ATOM 6519 C C . GLY A 1 834 ? -5.273 -19.956 10.058 1.00 96.38 834 GLY A C 1
ATOM 6520 O O . GLY A 1 834 ? -4.938 -19.291 11.036 1.00 96.38 834 GLY A O 1
ATOM 6521 N N . ILE A 1 835 ? -4.684 -19.820 8.872 1.00 96.88 835 ILE A N 1
ATOM 6522 C CA . ILE A 1 835 ? -3.685 -18.788 8.565 1.00 96.88 835 ILE A CA 1
ATOM 6523 C C . ILE A 1 835 ? -4.120 -18.092 7.284 1.00 96.88 835 ILE A C 1
ATOM 6525 O O . ILE A 1 835 ? -4.262 -18.736 6.248 1.00 96.88 835 ILE A O 1
ATOM 6529 N N . VAL A 1 836 ? -4.313 -16.778 7.340 1.00 96.94 836 VAL A N 1
ATOM 6530 C CA . VAL A 1 836 ? -4.752 -15.951 6.218 1.00 96.94 836 VAL A CA 1
ATOM 6531 C C . VAL A 1 836 ? -3.667 -14.953 5.863 1.00 96.94 836 VAL A C 1
ATOM 6533 O O . VAL A 1 836 ? -3.288 -14.092 6.660 1.00 96.94 836 VAL A O 1
ATOM 6536 N N . ARG A 1 837 ? -3.201 -15.042 4.623 1.00 95.19 837 ARG A N 1
ATOM 6537 C CA . ARG A 1 837 ? -2.350 -14.036 4.006 1.00 95.19 837 ARG A CA 1
ATOM 6538 C C . ARG A 1 837 ? -3.229 -12.953 3.390 1.00 95.19 837 ARG A C 1
ATOM 6540 O O . ARG A 1 837 ? -4.094 -13.259 2.573 1.00 95.19 837 ARG A O 1
ATOM 6547 N N . VAL A 1 838 ? -2.969 -11.696 3.735 1.00 94.69 838 VAL A N 1
ATOM 6548 C CA . VAL A 1 838 ? -3.584 -10.532 3.087 1.00 94.69 838 VAL A CA 1
ATOM 6549 C C . VAL A 1 838 ? -2.511 -9.779 2.315 1.00 94.69 838 VAL A C 1
ATOM 6551 O O . VAL A 1 838 ? -1.479 -9.436 2.884 1.00 94.69 838 VAL A O 1
ATOM 6554 N N . ASN A 1 839 ? -2.727 -9.526 1.027 1.00 91.12 839 ASN A N 1
ATOM 6555 C CA . ASN A 1 839 ? -1.769 -8.814 0.182 1.00 91.12 839 ASN A CA 1
ATOM 6556 C C . ASN A 1 839 ? -2.420 -7.579 -0.445 1.00 91.12 839 ASN A C 1
ATOM 6558 O O . ASN A 1 839 ? -3.476 -7.661 -1.071 1.00 91.12 839 ASN A O 1
ATOM 6562 N N . CYS A 1 840 ? -1.777 -6.429 -0.260 1.00 86.94 840 CYS A N 1
ATOM 6563 C CA . CYS A 1 840 ? -2.260 -5.123 -0.710 1.00 86.94 840 CYS A CA 1
ATOM 6564 C C . CYS A 1 840 ? -1.319 -4.463 -1.730 1.00 86.94 840 CYS A C 1
ATOM 6566 O O . CYS A 1 840 ? -1.536 -3.306 -2.082 1.00 86.94 840 CYS A O 1
ATOM 6568 N N . MET A 1 841 ? -0.270 -5.160 -2.184 1.00 84.56 841 MET A N 1
ATOM 6569 C CA . MET A 1 841 ? 0.698 -4.603 -3.130 1.00 84.56 841 MET A CA 1
ATOM 6570 C C . MET A 1 841 ? 0.083 -4.482 -4.519 1.00 84.56 841 MET A C 1
ATOM 6572 O O . MET A 1 841 ? -0.153 -5.487 -5.183 1.00 84.56 841 MET A O 1
ATOM 6576 N N . SER A 1 842 ? -0.146 -3.247 -4.968 1.00 80.56 842 SER A N 1
ATOM 6577 C CA . SER A 1 842 ? -0.848 -2.942 -6.220 1.00 80.56 842 SER A CA 1
ATOM 6578 C C . SER A 1 842 ? -0.239 -3.603 -7.465 1.00 80.56 842 SER A C 1
ATOM 6580 O O . SER A 1 842 ? -0.987 -3.991 -8.356 1.00 80.56 842 SER A O 1
ATOM 6582 N N . GLU A 1 843 ? 1.082 -3.803 -7.509 1.00 82.25 843 GLU A N 1
ATOM 6583 C CA . GLU A 1 843 ? 1.789 -4.487 -8.609 1.00 82.25 843 GLU A CA 1
ATOM 6584 C C . GLU A 1 843 ? 1.487 -5.998 -8.687 1.00 82.25 843 GLU A C 1
ATOM 6586 O O . GLU A 1 843 ? 1.554 -6.597 -9.762 1.00 82.25 843 GLU A O 1
ATOM 6591 N N . GLU A 1 844 ? 1.114 -6.618 -7.563 1.00 86.69 844 GLU A N 1
ATOM 6592 C CA . GLU A 1 844 ? 0.724 -8.032 -7.487 1.00 86.69 844 GLU A CA 1
ATOM 6593 C C . GLU A 1 844 ? -0.793 -8.228 -7.677 1.00 86.69 844 GLU A C 1
ATOM 6595 O O . GLU A 1 844 ? -1.244 -9.368 -7.753 1.00 86.69 844 GLU A O 1
ATOM 6600 N N . MET A 1 845 ? -1.586 -7.149 -7.732 1.00 89.62 845 MET A N 1
ATOM 6601 C CA . MET A 1 845 ? -3.050 -7.213 -7.784 1.00 89.62 845 MET A CA 1
ATOM 6602 C C . MET A 1 845 ? -3.601 -7.188 -9.214 1.00 89.62 845 MET A C 1
ATOM 6604 O O . MET A 1 845 ? -3.075 -6.470 -10.068 1.00 89.62 845 MET A O 1
ATOM 6608 N N . PRO A 1 846 ? -4.736 -7.868 -9.465 1.00 90.50 846 PRO A N 1
ATOM 6609 C CA . PRO A 1 846 ? -5.401 -7.779 -10.749 1.00 90.50 846 PRO A CA 1
ATOM 6610 C C . PRO A 1 846 ? -5.934 -6.367 -11.010 1.00 90.50 846 PRO A C 1
ATOM 6612 O O . PRO A 1 846 ? -6.569 -5.750 -10.145 1.00 90.50 846 PRO A O 1
ATOM 6615 N N . SER A 1 847 ? -5.717 -5.867 -12.228 1.00 87.81 847 SER A N 1
ATOM 6616 C CA . SER A 1 847 ? -6.197 -4.544 -12.634 1.00 87.81 847 SER A CA 1
ATOM 6617 C C . SER A 1 847 ? -7.608 -4.646 -13.204 1.00 87.81 847 SER A C 1
ATOM 6619 O O . SER A 1 847 ? -7.791 -5.126 -14.320 1.00 87.81 847 SER A O 1
ATOM 6621 N N . ILE A 1 848 ? -8.625 -4.216 -12.453 1.00 90.00 848 ILE A N 1
ATOM 6622 C CA . ILE A 1 848 ? -10.015 -4.272 -12.929 1.00 90.00 848 ILE A CA 1
ATOM 6623 C C . ILE A 1 848 ? -10.202 -3.299 -14.097 1.00 90.00 848 ILE A C 1
ATOM 6625 O O . ILE A 1 848 ? -9.986 -2.094 -13.946 1.00 90.00 848 ILE A O 1
ATOM 6629 N N . ALA A 1 849 ? -10.638 -3.823 -15.243 1.00 89.75 849 ALA A N 1
ATOM 6630 C CA . ALA A 1 849 ? -10.907 -3.025 -16.433 1.00 89.75 849 ALA A CA 1
ATOM 6631 C C . ALA A 1 849 ? -12.285 -2.365 -16.337 1.00 89.75 849 ALA A C 1
ATOM 6633 O O . ALA A 1 849 ? -12.418 -1.151 -16.477 1.00 89.75 849 ALA A O 1
ATOM 6634 N N . TYR A 1 850 ? -13.305 -3.169 -16.041 1.00 87.12 850 TYR A N 1
ATOM 6635 C CA . TYR A 1 850 ? -14.682 -2.736 -15.834 1.00 87.12 850 TYR A CA 1
ATOM 6636 C C . TYR A 1 850 ? -15.455 -3.814 -15.064 1.00 87.12 850 TYR A C 1
ATOM 6638 O O . TYR A 1 850 ? -14.927 -4.874 -14.735 1.00 87.12 850 TYR A O 1
ATOM 6646 N N . LEU A 1 851 ? -16.720 -3.528 -14.765 1.00 87.00 851 LEU A N 1
ATOM 6647 C CA . LEU A 1 851 ? -17.638 -4.453 -14.114 1.00 87.00 851 LEU A CA 1
ATOM 6648 C C . LEU A 1 851 ? -18.919 -4.585 -14.938 1.00 87.00 851 LEU A C 1
ATOM 6650 O O . LEU A 1 851 ? -19.389 -3.608 -15.531 1.00 87.00 851 LEU A O 1
ATOM 6654 N N . SER A 1 852 ? -19.518 -5.766 -14.918 1.00 86.44 852 SER A N 1
ATOM 6655 C CA . SER A 1 852 ? -20.755 -6.075 -15.641 1.00 86.44 852 SER A CA 1
ATOM 6656 C C . SER A 1 852 ? -21.665 -6.976 -14.820 1.00 86.44 852 SER A C 1
ATOM 6658 O O . SER A 1 852 ? -21.206 -7.776 -14.010 1.00 86.44 852 SER A O 1
ATOM 6660 N N . TYR A 1 853 ? -22.970 -6.833 -15.026 1.00 82.56 853 TYR A N 1
ATOM 6661 C CA . TYR A 1 853 ? -23.935 -7.862 -14.646 1.00 82.56 853 TYR A CA 1
ATOM 6662 C C . TYR A 1 853 ? -23.881 -9.043 -15.626 1.00 82.56 853 TYR A C 1
ATOM 6664 O O . TYR A 1 853 ? -23.349 -8.909 -16.725 1.00 82.56 853 TYR A O 1
ATOM 6672 N N . ALA A 1 854 ? -24.518 -10.163 -15.277 1.00 73.88 854 ALA A N 1
ATOM 6673 C CA . ALA A 1 854 ? -24.681 -11.316 -16.173 1.00 73.88 854 ALA A CA 1
ATOM 6674 C C . ALA A 1 854 ? -25.396 -11.003 -17.511 1.00 73.88 854 ALA A C 1
ATOM 6676 O O . ALA A 1 854 ? -25.291 -11.776 -18.455 1.00 73.88 854 ALA A O 1
ATOM 6677 N N . ASN A 1 855 ? -26.128 -9.885 -17.608 1.00 73.00 855 ASN A N 1
ATOM 6678 C CA . ASN A 1 855 ? -26.737 -9.399 -18.854 1.00 73.00 855 ASN A CA 1
ATOM 6679 C C . ASN A 1 855 ? -25.850 -8.389 -19.616 1.00 73.00 855 ASN A C 1
ATOM 6681 O O . ASN A 1 855 ? -26.363 -7.655 -20.457 1.00 73.00 855 ASN A O 1
ATOM 6685 N N . ASP A 1 856 ? -24.564 -8.303 -19.266 1.00 72.06 856 ASP A N 1
ATOM 6686 C CA . ASP A 1 856 ? -23.552 -7.380 -19.797 1.00 72.06 856 ASP A CA 1
ATOM 6687 C C . ASP A 1 856 ? -23.793 -5.884 -19.545 1.00 72.06 856 ASP A C 1
ATOM 6689 O O . ASP A 1 856 ? -23.025 -5.032 -20.011 1.00 72.06 856 ASP A O 1
ATOM 6693 N N . ASP A 1 857 ? -24.783 -5.527 -18.721 1.00 74.69 857 ASP A N 1
ATOM 6694 C CA . ASP A 1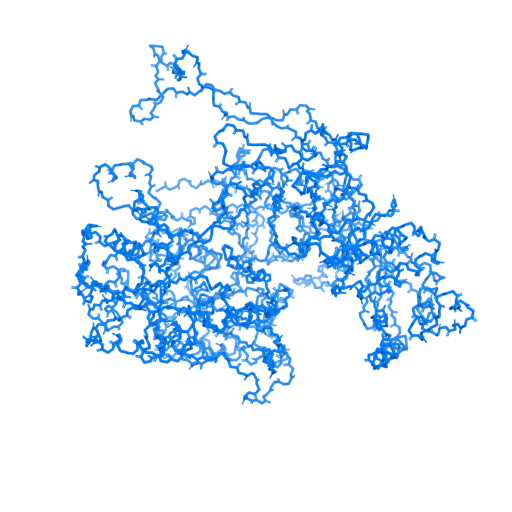 857 ? -24.968 -4.139 -18.312 1.00 74.69 857 ASP A CA 1
ATOM 6695 C C . ASP A 1 857 ? -23.767 -3.669 -17.482 1.00 74.69 857 ASP A C 1
ATOM 6697 O O . ASP A 1 857 ? -23.492 -4.160 -16.381 1.00 74.69 857 ASP A O 1
ATOM 6701 N N . ARG A 1 858 ? -23.056 -2.669 -18.012 1.00 77.31 858 ARG A N 1
ATOM 6702 C CA . ARG A 1 858 ? -21.876 -2.082 -17.373 1.00 77.31 858 ARG A CA 1
ATOM 6703 C C . ARG A 1 858 ? -22.245 -1.403 -16.058 1.00 77.31 858 ARG A C 1
ATOM 6705 O O . ARG A 1 858 ? -23.041 -0.457 -16.024 1.00 77.31 858 ARG A O 1
ATOM 6712 N N . ILE A 1 859 ? -21.579 -1.813 -14.981 1.00 75.88 859 ILE A N 1
ATOM 6713 C CA . ILE A 1 859 ? -21.567 -1.072 -13.721 1.00 75.88 859 ILE A CA 1
ATOM 6714 C C . ILE A 1 859 ? -20.218 -0.410 -13.502 1.00 75.88 859 ILE A C 1
ATOM 6716 O O . ILE A 1 859 ? -19.195 -0.749 -14.083 1.00 75.88 859 ILE A O 1
ATOM 6720 N N . LYS A 1 860 ? -20.250 0.614 -12.662 1.00 70.81 860 LYS A N 1
ATOM 6721 C CA . LYS A 1 860 ? -19.157 1.576 -12.566 1.00 70.81 860 LYS A CA 1
ATOM 6722 C C . LYS A 1 860 ? -18.133 1.154 -11.528 1.00 70.81 860 LYS A C 1
ATOM 6724 O O . LYS A 1 860 ? -16.947 1.258 -11.780 1.00 70.81 860 LYS A O 1
ATOM 6729 N N . MET A 1 861 ? -18.617 0.736 -10.364 1.00 73.75 861 MET A N 1
ATOM 6730 C CA . MET A 1 861 ? -17.817 0.396 -9.194 1.00 73.75 861 MET A CA 1
ATOM 6731 C C . MET A 1 861 ? -18.515 -0.734 -8.438 1.00 73.75 861 MET A C 1
ATOM 6733 O O . MET A 1 861 ? -19.737 -0.894 -8.535 1.00 73.75 861 MET A O 1
ATOM 6737 N N . SER A 1 862 ? -17.734 -1.485 -7.673 1.00 81.56 862 SER A N 1
ATOM 6738 C CA . SER A 1 862 ? -18.202 -2.515 -6.755 1.00 81.56 862 SER A CA 1
ATOM 6739 C C . SER A 1 862 ? -17.368 -2.463 -5.481 1.00 81.56 862 SER A C 1
ATOM 6741 O O . SER A 1 862 ? -16.211 -2.041 -5.495 1.00 81.56 862 SER A O 1
ATOM 6743 N N . SER A 1 863 ? -17.972 -2.898 -4.383 1.00 81.19 863 SER A N 1
ATOM 6744 C CA . SER A 1 863 ? -17.296 -3.172 -3.119 1.00 81.19 863 SER A CA 1
ATOM 6745 C C . SER A 1 863 ? -17.445 -4.643 -2.717 1.00 81.19 863 SER A C 1
ATOM 6747 O O . SER A 1 863 ? -17.323 -4.969 -1.540 1.00 81.19 863 SER A O 1
ATOM 6749 N N . GLU A 1 864 ? -17.767 -5.525 -3.662 1.00 88.69 864 GLU A N 1
ATOM 6750 C CA . GLU A 1 864 ? -18.007 -6.946 -3.398 1.00 88.69 864 GLU A CA 1
ATOM 6751 C C . GLU A 1 864 ? -16.701 -7.751 -3.281 1.00 88.69 864 GLU A C 1
ATOM 6753 O O . GLU A 1 864 ? -15.606 -7.274 -3.602 1.00 88.69 864 GLU A O 1
ATOM 6758 N N . LEU A 1 865 ? -16.834 -8.979 -2.775 1.00 93.00 865 LEU A N 1
ATOM 6759 C CA . LEU A 1 865 ? -15.779 -9.986 -2.778 1.00 93.00 865 LEU A CA 1
ATOM 6760 C C . LEU A 1 865 ? -15.833 -10.726 -4.111 1.00 93.00 865 LEU A C 1
ATOM 6762 O O . LEU A 1 865 ? -16.912 -11.080 -4.577 1.00 93.00 865 LEU A O 1
ATOM 6766 N N . PHE A 1 866 ? -14.677 -10.971 -4.705 1.00 93.44 866 PHE A N 1
ATOM 6767 C CA . PHE A 1 866 ? -14.529 -11.662 -5.974 1.00 93.44 866 PHE A CA 1
ATOM 6768 C C . PHE A 1 866 ? -13.574 -12.842 -5.835 1.00 93.44 866 PHE A C 1
ATOM 6770 O O . PHE A 1 866 ? -12.707 -12.854 -4.966 1.00 93.44 866 PHE A O 1
ATOM 6777 N N . ARG A 1 867 ? -13.705 -13.816 -6.726 1.00 93.00 867 ARG A N 1
ATOM 6778 C CA . ARG A 1 867 ? -12.755 -14.917 -6.923 1.00 93.00 867 ARG A CA 1
ATOM 6779 C C . ARG A 1 867 ? -12.591 -15.167 -8.425 1.00 93.00 867 ARG A C 1
ATOM 6781 O O . ARG A 1 867 ? -13.415 -14.664 -9.195 1.00 93.00 867 ARG A O 1
ATOM 6788 N N . PRO A 1 868 ? -11.561 -15.894 -8.884 1.00 91.75 868 PRO A N 1
ATOM 6789 C CA . PRO A 1 868 ? -11.472 -16.247 -10.296 1.00 91.75 868 PRO A CA 1
ATOM 6790 C C . PRO A 1 868 ? -12.728 -17.001 -10.752 1.00 91.75 868 PRO A C 1
ATOM 6792 O O . PRO A 1 868 ? -13.295 -17.780 -9.990 1.00 91.75 868 PRO A O 1
ATOM 6795 N N . SER A 1 869 ? -13.192 -16.763 -11.974 1.00 88.56 869 SER A N 1
ATOM 6796 C CA . SER A 1 869 ? -14.438 -17.387 -12.463 1.00 88.56 869 SER A CA 1
ATOM 6797 C C . SER A 1 869 ? -14.284 -18.900 -12.682 1.00 88.56 869 SER A C 1
ATOM 6799 O O . SER A 1 869 ? -15.212 -19.670 -12.474 1.00 88.56 869 SER A O 1
ATOM 6801 N N . ASP A 1 870 ? -13.074 -19.314 -13.031 1.00 85.56 870 ASP A N 1
ATOM 6802 C CA . ASP A 1 870 ? -12.541 -20.673 -13.177 1.00 85.56 870 ASP A CA 1
ATOM 6803 C C . ASP A 1 870 ? -11.904 -21.209 -11.875 1.00 85.56 870 ASP A C 1
ATOM 6805 O O . ASP A 1 870 ? -11.116 -22.151 -11.899 1.00 85.56 870 ASP A O 1
ATOM 6809 N N . ALA A 1 871 ? -12.181 -20.587 -10.727 1.00 77.31 871 ALA A N 1
ATOM 6810 C CA . ALA A 1 871 ? -11.508 -20.902 -9.472 1.00 77.31 871 ALA A CA 1
ATOM 6811 C C . ALA A 1 871 ? -11.700 -22.348 -8.997 1.00 77.31 871 ALA A C 1
ATOM 6813 O O . ALA A 1 871 ? -12.827 -22.786 -8.748 1.00 77.31 871 ALA A O 1
ATOM 6814 N N . GLY A 1 872 ? -10.575 -23.022 -8.745 1.00 77.50 872 GLY A N 1
ATOM 6815 C CA . GLY A 1 872 ? -10.505 -24.233 -7.929 1.00 77.50 872 GLY A CA 1
ATOM 6816 C C . GLY A 1 872 ? -10.585 -23.953 -6.416 1.00 77.50 872 GLY A C 1
ATOM 6817 O O . GLY A 1 872 ? -10.590 -22.792 -5.992 1.00 77.50 872 GLY A O 1
ATOM 6818 N N . PRO A 1 873 ? -10.611 -25.009 -5.579 1.00 73.56 873 PRO A N 1
ATOM 6819 C CA . PRO A 1 873 ? -10.774 -24.902 -4.121 1.00 73.56 873 PRO A CA 1
ATOM 6820 C C . PRO A 1 873 ? -9.659 -24.104 -3.420 1.00 73.56 873 PRO A C 1
ATOM 6822 O O . PRO A 1 873 ? -9.884 -23.533 -2.352 1.00 73.56 873 PRO A O 1
ATOM 6825 N N . ASP A 1 874 ? -8.481 -24.010 -4.040 1.00 78.31 874 ASP A N 1
ATOM 6826 C CA . ASP A 1 874 ? -7.306 -23.316 -3.503 1.00 78.31 874 ASP A CA 1
ATOM 6827 C C . ASP A 1 874 ? -7.110 -21.897 -4.062 1.00 78.31 874 ASP A C 1
ATOM 6829 O O . ASP A 1 874 ? -6.055 -21.303 -3.872 1.00 78.31 874 ASP A O 1
ATOM 6833 N N . SER A 1 875 ? -8.089 -21.325 -4.768 1.00 85.75 875 SER A N 1
ATOM 6834 C CA . SER A 1 875 ? -7.948 -19.977 -5.342 1.00 85.75 875 SER A CA 1
ATOM 6835 C C . SER A 1 875 ? -7.786 -18.875 -4.281 1.00 85.75 875 SER A C 1
ATOM 6837 O O . SER A 1 875 ? -8.144 -19.063 -3.123 1.00 85.75 875 SER A O 1
ATOM 6839 N N . SER A 1 876 ? -7.276 -17.705 -4.673 1.00 91.62 876 SER A N 1
ATOM 6840 C CA . SER A 1 876 ? -7.356 -16.477 -3.866 1.00 91.62 876 SER A CA 1
ATOM 6841 C C . SER A 1 876 ? -8.699 -15.756 -4.042 1.00 91.62 876 SER A C 1
ATOM 6843 O O . SER A 1 876 ? -9.372 -15.896 -5.063 1.00 91.62 876 SER A O 1
ATOM 6845 N N . TRP A 1 877 ? -9.044 -14.902 -3.078 1.00 94.56 877 TRP A N 1
ATOM 6846 C CA . TRP A 1 877 ? -10.184 -13.988 -3.146 1.00 94.56 877 TRP A CA 1
ATOM 6847 C C . TRP A 1 877 ? -9.701 -12.539 -3.226 1.00 94.56 877 TRP A C 1
ATOM 6849 O O . TRP A 1 877 ? -8.681 -12.191 -2.636 1.00 94.56 877 TRP A O 1
ATOM 6859 N N . TRP A 1 878 ? -10.450 -11.667 -3.899 1.00 93.94 878 TRP A N 1
ATOM 6860 C CA . TRP A 1 878 ? -10.151 -10.241 -3.985 1.00 93.94 878 TRP A CA 1
ATOM 6861 C C . TRP A 1 878 ? -11.305 -9.385 -3.510 1.00 93.94 878 TRP A C 1
ATOM 6863 O O . TRP A 1 878 ? -12.428 -9.485 -3.998 1.00 93.94 878 TRP A O 1
ATOM 6873 N N . VAL A 1 879 ? -11.009 -8.481 -2.586 1.00 91.50 879 VAL A N 1
ATOM 6874 C CA . VAL A 1 879 ? -11.956 -7.442 -2.191 1.00 91.50 879 VAL A CA 1
ATOM 6875 C C . VAL A 1 879 ? -11.707 -6.215 -3.055 1.00 91.50 879 VAL A C 1
ATOM 6877 O O . VAL A 1 879 ? -10.684 -5.542 -2.904 1.00 91.50 879 VAL A O 1
ATOM 6880 N N . VAL A 1 880 ? -12.654 -5.907 -3.939 1.00 87.75 880 VAL A N 1
ATOM 6881 C CA . VAL A 1 880 ? -12.621 -4.677 -4.739 1.00 87.75 880 VAL A CA 1
ATOM 6882 C C . VAL A 1 880 ? -13.073 -3.511 -3.859 1.00 87.75 880 VAL A C 1
ATOM 6884 O O . VAL A 1 880 ? -13.970 -3.655 -3.024 1.00 87.75 880 VAL A O 1
ATOM 6887 N N . THR A 1 881 ? -12.417 -2.358 -3.983 1.00 78.94 881 THR A N 1
ATOM 6888 C CA . THR A 1 881 ? -12.711 -1.170 -3.172 1.00 78.94 881 THR A CA 1
ATOM 6889 C C . THR A 1 881 ? -12.912 0.063 -4.048 1.00 78.94 881 THR A C 1
ATOM 6891 O O . THR A 1 881 ? -12.103 0.372 -4.924 1.00 78.94 881 THR A O 1
ATOM 6894 N N . GLU A 1 882 ? -13.994 0.799 -3.780 1.00 73.38 882 GLU A N 1
ATOM 6895 C CA . GLU A 1 882 ? -14.231 2.133 -4.330 1.00 73.38 882 GLU A CA 1
ATOM 6896 C C . GLU A 1 882 ? -13.487 3.186 -3.488 1.00 73.38 882 GLU A C 1
ATOM 6898 O O . GLU A 1 882 ? -13.745 3.299 -2.286 1.00 73.38 882 GLU A O 1
ATOM 6903 N N . PRO A 1 883 ? -12.589 3.997 -4.080 1.00 66.31 883 PRO A N 1
ATOM 6904 C CA . PRO A 1 883 ? -11.911 5.053 -3.334 1.00 66.31 883 PRO A CA 1
ATOM 6905 C C . PRO A 1 883 ? -12.890 6.131 -2.847 1.00 66.31 883 PRO A C 1
ATOM 6907 O O . PRO A 1 883 ? -13.680 6.665 -3.624 1.00 66.31 883 PRO A O 1
ATOM 6910 N N . ARG A 1 884 ? -12.781 6.549 -1.578 1.00 60.25 884 ARG A N 1
ATOM 6911 C CA . ARG A 1 884 ? -13.699 7.499 -0.904 1.00 60.25 884 ARG A CA 1
ATOM 6912 C C . ARG A 1 884 ? -14.000 8.785 -1.691 1.00 60.25 884 ARG A C 1
ATOM 6914 O O . ARG A 1 884 ? -15.112 9.312 -1.664 1.00 60.25 884 ARG A O 1
ATOM 6921 N N . ASN A 1 885 ? -13.000 9.334 -2.376 1.00 54.66 885 ASN A N 1
ATOM 6922 C CA . ASN A 1 885 ? -13.132 10.597 -3.107 1.00 54.66 885 ASN A CA 1
ATOM 6923 C C . ASN A 1 885 ? -13.766 10.438 -4.502 1.00 54.66 885 ASN A C 1
ATOM 6925 O O . ASN A 1 885 ? -14.124 11.450 -5.109 1.00 54.66 885 ASN A O 1
ATOM 6929 N N . TYR A 1 886 ? -13.973 9.206 -4.981 1.00 54.75 886 TYR A N 1
ATOM 6930 C CA . TYR A 1 886 ? -14.654 8.921 -6.249 1.00 54.75 886 TYR A CA 1
ATOM 6931 C C . TYR A 1 886 ? -16.067 9.530 -6.290 1.00 54.75 886 TYR A C 1
ATOM 6933 O O . TYR A 1 886 ? -16.491 10.088 -7.303 1.00 54.75 886 TYR A O 1
ATOM 6941 N N . GLY A 1 887 ? -16.781 9.514 -5.157 1.00 49.81 887 GLY A N 1
ATOM 6942 C CA . GLY A 1 887 ? -18.151 10.021 -5.049 1.00 49.81 887 GLY A CA 1
ATOM 6943 C C . GLY A 1 887 ? -18.311 11.537 -5.230 1.00 49.81 887 GLY A C 1
ATOM 6944 O O . GLY A 1 887 ? -19.409 11.982 -5.561 1.00 49.81 887 GLY A O 1
ATOM 6945 N N . LYS A 1 888 ? -17.248 12.337 -5.044 1.00 57.09 888 LYS A N 1
ATOM 6946 C CA . LYS A 1 888 ? -17.311 13.810 -5.158 1.00 57.09 888 LYS A CA 1
ATOM 6947 C C . LYS A 1 888 ? -17.164 14.293 -6.599 1.00 57.09 888 LYS A C 1
ATOM 6949 O O . LYS A 1 888 ? -17.908 15.173 -7.021 1.00 57.09 888 LYS A O 1
ATOM 6954 N N . THR A 1 889 ? -16.234 13.710 -7.353 1.00 61.81 889 THR A N 1
ATOM 6955 C CA . THR A 1 889 ? -15.995 14.039 -8.764 1.00 61.81 889 THR A CA 1
ATOM 6956 C C . THR A 1 889 ? -15.579 12.786 -9.531 1.00 61.81 889 THR A C 1
ATOM 6958 O O . THR A 1 889 ? -14.480 12.274 -9.342 1.00 61.81 889 THR A O 1
ATOM 6961 N N . ARG A 1 890 ? -16.456 12.299 -10.416 1.00 72.81 890 ARG A N 1
ATOM 6962 C CA . ARG A 1 890 ? -16.290 11.046 -11.183 1.00 72.81 890 ARG A CA 1
ATOM 6963 C C . ARG A 1 890 ? -15.455 11.232 -12.454 1.00 72.81 890 ARG A C 1
ATOM 6965 O O . ARG A 1 890 ? -15.831 10.780 -13.537 1.00 72.81 890 ARG A O 1
ATOM 6972 N N . PHE A 1 891 ? -14.355 11.969 -12.345 1.00 77.25 891 PHE A N 1
ATOM 6973 C CA . PHE A 1 891 ? -13.447 12.167 -13.470 1.00 77.25 891 PHE A CA 1
ATOM 6974 C C . PHE A 1 891 ? -12.731 10.856 -13.816 1.00 77.25 891 PHE A C 1
ATOM 6976 O O . PHE A 1 891 ? -12.500 10.018 -12.945 1.00 77.25 891 PHE A O 1
ATOM 6983 N N . GLY A 1 892 ? -12.437 10.643 -15.099 1.00 82.81 892 GLY A N 1
ATOM 6984 C CA . GLY A 1 892 ? -11.831 9.397 -15.577 1.00 82.81 892 GLY A CA 1
ATOM 6985 C C . GLY A 1 892 ? -12.778 8.207 -15.697 1.00 82.81 892 GLY A C 1
ATOM 6986 O O . GLY A 1 892 ? -12.370 7.154 -16.172 1.00 82.81 892 GLY A O 1
ATOM 6987 N N . GLN A 1 893 ? -14.047 8.359 -15.309 1.00 84.00 893 GLN A N 1
ATOM 6988 C CA . GLN A 1 893 ? -15.049 7.318 -15.520 1.00 84.00 893 GLN A CA 1
ATOM 6989 C C . GLN A 1 893 ? -15.398 7.140 -17.008 1.00 84.00 893 GLN A C 1
ATOM 6991 O O . GLN A 1 893 ? -15.772 6.058 -17.435 1.00 84.00 893 GLN A O 1
ATOM 6996 N N . TRP A 1 894 ? -15.309 8.226 -17.772 1.00 83.19 894 TRP A N 1
ATOM 6997 C CA . TRP A 1 894 ? -15.882 8.328 -19.113 1.00 83.19 894 TRP A CA 1
ATOM 6998 C C . TRP A 1 894 ? -14.949 8.997 -20.118 1.00 83.19 894 TRP A C 1
ATOM 7000 O O . TRP A 1 894 ? -15.369 9.470 -21.156 1.00 83.19 894 TRP A O 1
ATOM 7010 N N . LYS A 1 895 ? -13.696 9.219 -19.764 1.00 87.62 895 LYS A N 1
ATOM 7011 C CA . LYS A 1 895 ? -12.730 9.861 -20.653 1.00 87.62 895 LYS A CA 1
ATOM 7012 C C . LYS A 1 895 ? -11.350 9.582 -20.127 1.00 87.62 895 LYS A C 1
ATOM 7014 O O . LYS A 1 895 ? -11.190 9.344 -18.933 1.00 87.62 895 LYS A O 1
ATOM 7019 N N . THR A 1 896 ? -10.367 9.637 -21.008 1.00 91.94 896 THR A N 1
ATOM 7020 C CA . THR A 1 896 ? -8.955 9.629 -20.636 1.00 91.94 896 THR A CA 1
ATOM 7021 C C . THR A 1 896 ? -8.481 11.047 -20.328 1.00 91.94 896 THR A C 1
ATOM 7023 O O . THR A 1 896 ? -9.146 12.040 -20.644 1.00 91.94 896 THR A O 1
ATOM 7026 N N . ARG A 1 897 ? -7.309 11.162 -19.694 1.00 91.56 897 ARG A N 1
ATOM 7027 C CA . ARG A 1 897 ? -6.745 12.464 -19.323 1.00 91.56 897 ARG A CA 1
ATOM 7028 C C . ARG A 1 897 ? -6.359 13.336 -20.514 1.00 91.56 897 ARG A C 1
ATOM 7030 O O . ARG A 1 897 ? -6.289 14.547 -20.342 1.00 91.56 897 ARG A O 1
ATOM 7037 N N . TRP A 1 898 ? -6.170 12.758 -21.700 1.00 92.19 898 TRP A N 1
ATOM 7038 C CA . TRP A 1 898 ? -5.969 13.531 -22.929 1.00 92.19 898 TRP A CA 1
ATOM 7039 C C . TRP A 1 898 ? -7.174 14.411 -23.275 1.00 92.19 898 TRP A C 1
ATOM 7041 O O . TRP A 1 898 ? -7.002 15.458 -23.884 1.00 92.19 898 TRP A O 1
ATOM 7051 N N . ARG A 1 899 ? -8.377 14.027 -22.828 1.00 89.62 899 ARG A N 1
ATOM 7052 C CA . ARG A 1 899 ? -9.630 14.775 -23.030 1.00 89.62 899 ARG A CA 1
ATOM 7053 C C . ARG A 1 899 ? -10.104 15.505 -21.767 1.00 89.62 899 ARG A C 1
ATOM 7055 O O . ARG A 1 899 ? -11.277 15.862 -21.650 1.00 89.62 899 ARG A O 1
ATOM 7062 N N . ALA A 1 900 ? -9.227 15.665 -20.776 1.00 89.06 900 ALA A N 1
ATOM 7063 C CA . ALA A 1 900 ? -9.546 16.361 -19.535 1.00 89.06 900 ALA A CA 1
ATOM 7064 C C . ALA A 1 900 ? -9.475 17.879 -19.715 1.00 89.06 900 ALA A C 1
ATOM 7066 O O . ALA A 1 900 ? -8.551 18.398 -20.336 1.00 89.06 900 ALA A O 1
ATOM 7067 N N . LEU A 1 901 ? -10.406 18.600 -19.098 1.00 83.31 901 LEU A N 1
ATOM 7068 C CA . LEU A 1 901 ? -10.415 20.058 -19.133 1.00 83.31 901 LEU A CA 1
ATOM 7069 C C . LEU A 1 901 ? -9.406 20.651 -18.137 1.00 83.31 901 LEU A C 1
ATOM 7071 O O . LEU A 1 901 ? -9.313 20.233 -16.976 1.00 83.31 901 LEU A O 1
ATOM 7075 N N . SER A 1 902 ? -8.659 21.662 -18.591 1.00 78.81 902 SER A N 1
ATOM 7076 C CA . SER A 1 902 ? -7.698 22.403 -17.763 1.00 78.81 902 SER A CA 1
ATOM 7077 C C . SER A 1 902 ? -8.354 23.424 -16.837 1.00 78.81 902 SER A C 1
ATOM 7079 O O . SER A 1 902 ? -7.787 23.772 -15.803 1.00 78.81 902 SER A O 1
ATOM 7081 N N . GLU A 1 903 ? -9.544 23.897 -17.199 1.00 74.06 903 GLU A N 1
ATOM 7082 C CA . GLU A 1 903 ? -10.299 24.922 -16.482 1.00 74.06 903 GLU A CA 1
ATOM 7083 C C . GLU A 1 903 ? -11.457 24.300 -15.692 1.00 74.06 903 GLU A C 1
ATOM 7085 O O . GLU A 1 903 ? -11.884 23.174 -15.949 1.00 74.06 903 GLU A O 1
ATOM 7090 N N . LYS A 1 904 ? -11.948 25.027 -14.684 1.00 69.31 904 LYS A N 1
ATOM 7091 C CA . LYS A 1 904 ? -13.124 24.609 -13.911 1.00 69.31 904 LYS A CA 1
ATOM 7092 C C . LYS A 1 904 ? -14.377 24.890 -14.730 1.00 69.31 904 LYS A C 1
ATOM 7094 O O . LYS A 1 904 ? -14.507 25.987 -15.267 1.00 69.31 904 LYS A O 1
ATOM 7099 N N . VAL A 1 905 ? -15.323 23.957 -14.759 1.00 54.94 905 VAL A N 1
ATOM 7100 C CA . VAL A 1 905 ? -16.606 24.160 -15.446 1.00 54.94 905 VAL A CA 1
ATOM 7101 C C . VAL A 1 905 ? -17.759 24.167 -14.444 1.00 54.94 905 VAL A C 1
ATOM 7103 O O . VAL A 1 905 ? -17.891 23.263 -13.619 1.00 54.94 905 VAL A O 1
ATOM 7106 N N . GLY A 1 906 ? -18.620 25.185 -14.520 1.00 57.38 906 GLY A N 1
ATOM 7107 C CA . GLY A 1 906 ? -19.815 25.303 -13.679 1.00 57.38 906 GLY A CA 1
ATOM 7108 C C . GLY A 1 906 ? -19.489 25.444 -12.188 1.00 57.38 906 GLY A C 1
ATOM 7109 O O . GLY A 1 906 ? -18.720 26.313 -11.790 1.00 57.38 906 GLY A O 1
ATOM 7110 N N . THR A 1 907 ? -20.079 24.588 -11.350 1.00 48.16 907 THR A N 1
ATOM 7111 C CA . THR A 1 907 ? -19.916 24.605 -9.882 1.00 48.16 907 THR A CA 1
ATOM 7112 C C . THR A 1 907 ? -18.699 23.816 -9.378 1.00 48.16 907 THR A C 1
ATOM 7114 O O . THR A 1 907 ? -18.549 23.611 -8.172 1.00 48.16 907 THR A O 1
ATOM 7117 N N . GLN A 1 908 ? -17.821 23.351 -10.274 1.00 57.72 908 GLN A N 1
ATOM 7118 C CA . GLN A 1 908 ? -16.646 22.558 -9.908 1.00 57.72 908 GLN A CA 1
ATOM 7119 C C . GLN A 1 908 ? -15.645 23.355 -9.060 1.00 57.72 908 GLN A C 1
ATOM 7121 O O . GLN A 1 908 ? -15.297 24.498 -9.357 1.00 57.72 908 GLN A O 1
ATOM 7126 N N . THR A 1 909 ? -15.118 22.718 -8.011 1.00 56.69 909 THR A N 1
ATOM 7127 C CA . THR A 1 909 ? -14.128 23.329 -7.113 1.00 56.69 909 THR A CA 1
ATOM 7128 C C . THR A 1 909 ? -12.690 23.215 -7.627 1.00 56.69 909 THR A C 1
ATOM 7130 O O . THR A 1 909 ? -11.849 24.021 -7.226 1.00 56.69 909 THR A O 1
ATOM 7133 N N . GLU A 1 910 ? -12.399 22.274 -8.531 1.00 67.06 910 GLU A N 1
ATOM 7134 C CA . GLU A 1 910 ? -11.063 21.955 -9.071 1.00 67.06 910 GLU A CA 1
ATOM 7135 C C . GLU A 1 910 ? -11.135 21.647 -10.578 1.00 67.06 910 GLU A C 1
ATOM 7137 O O . GLU A 1 910 ? -12.213 21.321 -11.070 1.00 67.06 910 GLU A O 1
ATOM 7142 N N . SER A 1 911 ? -10.019 21.776 -11.315 1.00 80.00 911 SER A N 1
ATOM 7143 C CA . SER A 1 911 ? -9.984 21.388 -12.736 1.00 80.00 911 SER A CA 1
ATOM 7144 C C . SER A 1 911 ? -9.859 19.877 -12.900 1.00 80.00 911 SER A C 1
ATOM 7146 O O . SER A 1 911 ? -9.289 19.197 -12.042 1.00 80.00 911 SER A O 1
ATOM 7148 N N . GLU A 1 912 ? -10.355 19.348 -14.018 1.00 86.56 912 GLU A N 1
ATOM 7149 C CA . GLU A 1 912 ? -10.351 17.906 -14.268 1.00 86.56 912 GLU A CA 1
ATOM 7150 C C . GLU A 1 912 ? -8.929 17.348 -14.393 1.00 86.56 912 GLU A C 1
ATOM 7152 O O . GLU A 1 912 ? -8.659 16.253 -13.905 1.00 86.56 912 GLU A O 1
ATOM 7157 N N . LEU A 1 913 ? -8.003 18.103 -14.999 1.00 86.75 913 LEU A N 1
ATOM 7158 C CA . LEU A 1 913 ? -6.589 17.722 -15.082 1.00 86.75 913 LEU A CA 1
ATOM 7159 C C . LEU A 1 913 ? -5.946 17.591 -13.701 1.00 86.75 913 LEU A C 1
ATOM 7161 O O . LEU A 1 913 ? -5.246 16.612 -13.433 1.00 86.75 913 LEU A O 1
ATOM 7165 N N . LYS A 1 914 ? -6.191 18.549 -12.807 1.00 84.62 914 LYS A N 1
ATOM 7166 C CA . LYS A 1 914 ? -5.559 18.555 -11.486 1.00 84.62 914 LYS A CA 1
ATOM 7167 C C . LYS A 1 914 ? -6.193 17.541 -10.537 1.00 84.62 914 LYS A C 1
ATOM 7169 O O . LYS A 1 914 ? -5.497 16.993 -9.681 1.00 84.62 914 LYS A O 1
ATOM 7174 N N . ALA A 1 915 ? -7.487 17.282 -10.704 1.00 81.94 915 ALA A N 1
ATOM 7175 C CA . ALA A 1 915 ? -8.235 16.388 -9.841 1.00 81.94 915 ALA A CA 1
ATOM 7176 C C . ALA A 1 915 ? -7.650 14.959 -9.835 1.00 81.94 915 ALA A C 1
ATOM 7178 O O . ALA A 1 915 ? -7.149 14.458 -10.858 1.00 81.94 915 ALA A O 1
ATOM 7179 N N . PRO A 1 916 ? -7.720 14.259 -8.690 1.00 78.44 916 PRO A N 1
ATOM 7180 C CA . PRO A 1 916 ? -7.389 12.846 -8.633 1.00 78.44 916 PRO A CA 1
ATOM 7181 C C . PRO A 1 916 ? -8.419 12.047 -9.441 1.00 78.44 916 PRO A C 1
ATOM 7183 O O . PRO A 1 916 ? -9.625 12.229 -9.290 1.00 78.44 916 PRO A O 1
ATOM 7186 N N . TRP A 1 917 ? -7.934 11.181 -10.330 1.00 84.44 917 TRP A N 1
ATOM 7187 C CA . TRP A 1 917 ? -8.779 10.245 -11.071 1.00 84.44 917 TRP A CA 1
ATOM 7188 C C . TRP A 1 917 ? -8.556 8.875 -10.471 1.00 84.44 917 TRP A C 1
ATOM 7190 O O . TRP A 1 917 ? -7.420 8.410 -10.401 1.00 84.44 917 TRP A O 1
ATOM 7200 N N . TYR A 1 918 ? -9.631 8.271 -10.002 1.00 75.38 918 TYR A N 1
ATOM 7201 C CA . TYR A 1 918 ? -9.580 7.038 -9.241 1.00 75.38 918 TYR A CA 1
ATOM 7202 C C . TYR A 1 918 ? -9.921 5.852 -10.147 1.00 75.38 918 TYR A C 1
ATOM 7204 O O . TYR A 1 918 ? -10.846 5.931 -10.960 1.00 75.38 918 TYR A O 1
ATOM 7212 N N . SER A 1 919 ? -9.164 4.770 -10.005 1.00 77.44 919 SER A N 1
ATOM 7213 C CA . SER A 1 919 ? -9.491 3.433 -10.503 1.00 77.44 919 SER A CA 1
ATOM 7214 C C . SER A 1 919 ? -9.903 2.546 -9.326 1.00 77.44 919 SER A C 1
ATOM 7216 O O . SER A 1 919 ? -9.692 2.905 -8.164 1.00 77.44 919 SER A O 1
ATOM 7218 N N . MET A 1 920 ? -10.542 1.413 -9.620 1.00 81.81 920 MET A N 1
ATOM 7219 C CA . MET A 1 920 ? -10.801 0.400 -8.599 1.00 81.81 920 MET A CA 1
ATOM 7220 C C . MET A 1 920 ? -9.479 -0.187 -8.120 1.00 81.81 920 MET A C 1
ATOM 7222 O O . MET A 1 920 ? -8.612 -0.509 -8.931 1.00 81.81 920 MET A O 1
ATOM 7226 N N . THR A 1 921 ? -9.342 -0.329 -6.806 1.00 82.06 921 THR A N 1
ATOM 7227 C CA . THR A 1 921 ? -8.229 -1.054 -6.196 1.00 82.06 921 THR A CA 1
ATOM 7228 C C . THR A 1 921 ? -8.724 -2.385 -5.656 1.00 82.06 921 THR A C 1
ATOM 7230 O O . THR A 1 921 ? -9.899 -2.543 -5.310 1.00 82.06 921 THR A O 1
ATOM 7233 N N . CYS A 1 922 ? -7.813 -3.348 -5.593 1.00 87.31 922 CYS A N 1
ATOM 7234 C CA . CYS A 1 922 ? -8.070 -4.683 -5.081 1.00 87.31 922 CYS A CA 1
ATOM 7235 C C . CYS A 1 922 ? -7.076 -4.994 -3.970 1.00 87.31 922 CYS A C 1
ATOM 7237 O O . CYS A 1 922 ? -6.008 -4.390 -3.873 1.00 87.31 922 CYS A O 1
ATOM 7239 N N . ARG A 1 923 ? -7.432 -5.976 -3.158 1.00 90.19 923 ARG A N 1
ATOM 7240 C CA . ARG A 1 923 ? -6.534 -6.637 -2.214 1.00 90.19 923 ARG A CA 1
ATOM 7241 C C . ARG A 1 923 ? -6.865 -8.111 -2.188 1.00 90.19 923 ARG A C 1
ATOM 7243 O O . ARG A 1 923 ? -8.039 -8.468 -2.279 1.00 90.19 923 ARG A O 1
ATOM 7250 N N . GLU A 1 924 ? -5.840 -8.928 -2.071 1.00 93.88 924 GLU A N 1
ATOM 7251 C CA . GLU A 1 924 ? -5.937 -10.378 -2.064 1.00 93.88 924 GLU A CA 1
ATOM 7252 C C . GLU A 1 924 ? -6.120 -10.885 -0.628 1.00 93.88 924 GLU A C 1
ATOM 7254 O O . GLU A 1 924 ? -5.452 -10.421 0.300 1.00 93.88 924 GLU A O 1
ATOM 7259 N N . ILE A 1 925 ? -7.012 -11.855 -0.461 1.00 95.75 925 ILE A N 1
ATOM 7260 C CA . ILE A 1 925 ? -7.212 -12.656 0.742 1.00 95.75 925 ILE A CA 1
ATOM 7261 C C . ILE A 1 925 ? -6.965 -14.110 0.346 1.00 95.75 925 ILE A C 1
ATOM 7263 O O . ILE A 1 925 ? -7.660 -14.651 -0.515 1.00 95.75 925 ILE A O 1
ATOM 7267 N N . THR A 1 926 ? -5.994 -14.746 0.994 1.00 94.38 926 THR A N 1
ATOM 7268 C CA . THR A 1 926 ? -5.622 -16.138 0.732 1.00 94.38 926 THR A CA 1
ATOM 7269 C C . THR A 1 926 ? -5.527 -16.901 2.059 1.00 94.38 926 THR A C 1
ATOM 7271 O O . THR A 1 926 ? -4.539 -16.755 2.782 1.00 94.38 926 THR A O 1
ATOM 7274 N N . PRO A 1 927 ? -6.536 -17.711 2.419 1.00 94.06 927 PRO A N 1
ATOM 7275 C CA . PRO A 1 927 ? -6.440 -18.720 3.472 1.00 94.06 927 PRO A CA 1
ATOM 7276 C C . PRO A 1 927 ? -5.368 -19.755 3.106 1.00 94.06 927 PRO A C 1
ATOM 7278 O O . PRO A 1 927 ? -5.602 -20.642 2.301 1.00 94.06 927 PRO A O 1
ATOM 7281 N N . MET A 1 928 ? -4.172 -19.629 3.668 1.00 90.56 928 MET A N 1
ATOM 7282 C CA . MET A 1 928 ? -3.014 -20.483 3.378 1.00 90.56 928 MET A CA 1
ATOM 7283 C C . MET A 1 928 ? -3.132 -21.863 4.028 1.00 90.56 928 MET A C 1
ATOM 7285 O O . MET A 1 928 ? -2.553 -22.838 3.560 1.00 90.56 928 MET A O 1
ATOM 7289 N N . PHE A 1 929 ? -3.844 -21.924 5.149 1.00 90.88 929 PHE A N 1
ATOM 7290 C CA . PHE A 1 929 ? -4.006 -23.115 5.967 1.00 90.88 929 PHE A CA 1
ATOM 7291 C C . PHE A 1 929 ? -5.348 -23.041 6.687 1.00 90.88 929 PHE A C 1
ATOM 7293 O O . PHE A 1 929 ? -5.705 -21.971 7.186 1.00 90.88 929 PHE A O 1
ATOM 7300 N N . VAL A 1 930 ? -6.068 -24.162 6.749 1.00 92.81 930 VAL A N 1
ATOM 7301 C CA . VAL A 1 930 ? -7.319 -24.316 7.501 1.00 92.81 930 VAL A CA 1
ATOM 7302 C C . VAL A 1 930 ? -7.384 -25.731 8.070 1.00 92.81 930 VAL A C 1
ATOM 7304 O O . VAL A 1 930 ? -7.044 -26.692 7.381 1.00 92.81 930 VAL A O 1
ATOM 7307 N N . ARG A 1 931 ? -7.831 -25.853 9.319 1.00 91.06 931 ARG A N 1
ATOM 7308 C CA . ARG A 1 931 ? -8.132 -27.113 10.003 1.00 91.06 931 ARG A CA 1
ATOM 7309 C C . ARG A 1 931 ? -9.256 -26.915 11.021 1.00 91.06 931 ARG A C 1
ATOM 7311 O O . ARG A 1 931 ? -9.548 -25.788 11.415 1.00 91.06 931 ARG A O 1
ATOM 7318 N N . GLY A 1 932 ? -9.781 -28.025 11.529 1.00 85.44 932 GLY A N 1
ATOM 7319 C CA . GLY A 1 932 ? -10.867 -28.033 12.507 1.00 85.44 932 GLY A CA 1
ATOM 7320 C C . GLY A 1 932 ? -12.232 -28.201 11.848 1.00 85.44 932 GLY A C 1
ATOM 7321 O O . GLY A 1 932 ? -12.418 -27.902 10.670 1.00 85.44 932 GLY A O 1
ATOM 7322 N N . GLU A 1 933 ? -13.179 -28.735 12.611 1.00 84.69 933 GLU A N 1
ATOM 7323 C CA . GLU A 1 933 ? -14.540 -28.975 12.141 1.00 84.69 933 GLU A CA 1
ATOM 7324 C C . GLU A 1 933 ? -15.294 -27.647 11.959 1.00 84.69 933 GLU A C 1
ATOM 7326 O O . GLU A 1 933 ? -15.152 -26.722 12.757 1.00 84.69 933 GLU A O 1
ATOM 7331 N N . GLY A 1 934 ? -16.065 -27.528 10.876 1.00 86.38 934 GLY A N 1
ATOM 7332 C CA . GLY A 1 934 ? -16.879 -26.342 10.580 1.00 86.38 934 GLY A CA 1
ATOM 7333 C C . GLY A 1 934 ? -16.122 -25.122 10.036 1.00 86.38 934 GLY A C 1
ATOM 7334 O O . GLY A 1 934 ? -16.762 -24.203 9.533 1.00 86.38 934 GLY A O 1
ATOM 7335 N N . LEU A 1 935 ? -14.783 -25.092 10.068 1.00 92.88 935 LEU A N 1
ATOM 7336 C CA . LEU A 1 935 ? -13.998 -24.004 9.476 1.00 92.88 935 LEU A CA 1
ATOM 7337 C C . LEU A 1 935 ? -13.587 -24.346 8.038 1.00 92.88 935 LEU A C 1
ATOM 7339 O O . LEU A 1 935 ? -12.886 -25.324 7.791 1.00 92.88 935 LEU A O 1
ATOM 7343 N N . THR A 1 936 ? -13.985 -23.511 7.077 1.00 93.38 936 THR A N 1
ATOM 7344 C CA . THR A 1 936 ? -13.649 -23.682 5.653 1.00 93.38 936 THR A CA 1
ATOM 7345 C C . THR A 1 936 ? -12.763 -22.544 5.146 1.00 93.38 936 THR A C 1
ATOM 7347 O O . THR A 1 936 ? -12.728 -21.458 5.727 1.00 93.38 936 THR A O 1
ATOM 7350 N N . ARG A 1 937 ? -12.049 -22.764 4.030 1.00 92.31 937 ARG A N 1
ATOM 7351 C CA . ARG A 1 937 ? -11.272 -21.701 3.360 1.00 92.31 937 ARG A CA 1
ATOM 7352 C C . ARG A 1 937 ? -12.169 -20.538 2.943 1.00 92.31 937 ARG A C 1
ATOM 7354 O O . ARG A 1 937 ? -11.835 -19.390 3.210 1.00 92.31 937 ARG A O 1
ATOM 7361 N N . GLU A 1 938 ? -13.320 -20.838 2.347 1.00 93.06 938 GLU A N 1
ATOM 7362 C CA . GLU A 1 938 ? -14.288 -19.822 1.930 1.00 93.06 938 GLU A CA 1
ATOM 7363 C C . GLU A 1 938 ? -14.850 -19.044 3.125 1.00 93.06 938 GLU A C 1
ATOM 7365 O O . GLU A 1 938 ? -14.806 -17.814 3.116 1.00 93.06 938 GLU A O 1
ATOM 7370 N N . GLY A 1 939 ? -15.281 -19.736 4.185 1.00 94.06 939 GLY A N 1
ATOM 7371 C CA . GLY A 1 939 ? -15.764 -19.099 5.412 1.00 94.06 939 GLY A CA 1
ATOM 7372 C C . GLY A 1 939 ? -14.708 -18.188 6.040 1.00 94.06 939 GLY A C 1
ATOM 7373 O O . GLY A 1 939 ? -15.000 -17.045 6.389 1.00 94.06 939 GLY A O 1
ATOM 7374 N N . LEU A 1 940 ? -13.447 -18.634 6.095 1.00 95.56 940 LEU A N 1
ATOM 7375 C CA . LEU A 1 940 ? -12.350 -17.824 6.623 1.00 95.56 940 LEU A CA 1
ATOM 7376 C C . LEU A 1 940 ? -12.025 -16.615 5.724 1.00 95.56 940 LEU A C 1
ATOM 7378 O O . LEU A 1 940 ? -11.795 -15.522 6.241 1.00 95.56 940 LEU A O 1
ATOM 7382 N N . ALA A 1 941 ? -12.062 -16.764 4.394 1.00 95.44 941 ALA A N 1
ATOM 7383 C CA . ALA A 1 941 ? -11.883 -15.649 3.461 1.00 95.44 941 ALA A CA 1
ATOM 7384 C C . ALA A 1 941 ? -12.999 -14.598 3.596 1.00 95.44 941 ALA A C 1
ATOM 7386 O O . ALA A 1 941 ? -12.722 -13.395 3.621 1.00 95.44 941 ALA A O 1
ATOM 7387 N N . VAL A 1 942 ? -14.252 -15.046 3.734 1.00 95.12 942 VAL A N 1
ATOM 7388 C CA . VAL A 1 942 ? -15.426 -14.194 3.965 1.00 95.12 942 VAL A CA 1
ATOM 7389 C C . VAL A 1 942 ? -15.326 -13.473 5.310 1.00 95.12 942 VAL A C 1
ATOM 7391 O O . VAL A 1 942 ? -15.511 -12.255 5.358 1.00 95.12 942 VAL A O 1
ATOM 7394 N N . ALA A 1 943 ? -14.945 -14.174 6.380 1.00 95.50 943 ALA A N 1
ATOM 7395 C CA . ALA A 1 943 ? -14.713 -13.583 7.696 1.00 95.50 943 ALA A CA 1
ATOM 7396 C C . ALA A 1 943 ? -13.623 -12.499 7.654 1.00 95.50 943 ALA A C 1
ATOM 7398 O O . ALA A 1 943 ? -13.825 -11.387 8.150 1.00 95.50 943 ALA A O 1
ATOM 7399 N N . THR A 1 944 ? -12.493 -12.767 6.988 1.00 96.25 944 THR A N 1
ATOM 7400 C CA . THR A 1 944 ? -11.444 -11.761 6.767 1.00 96.25 944 THR A CA 1
ATOM 7401 C C . THR A 1 944 ? -11.973 -10.562 5.982 1.00 96.25 944 THR A C 1
ATOM 7403 O O . THR A 1 944 ? -11.748 -9.422 6.389 1.00 96.25 944 THR A O 1
ATOM 7406 N N . ALA A 1 945 ? -12.709 -10.787 4.888 1.00 94.81 945 ALA A N 1
ATOM 7407 C CA . ALA A 1 945 ? -13.264 -9.714 4.068 1.00 94.81 945 ALA A CA 1
ATOM 7408 C C . ALA A 1 945 ? -14.207 -8.810 4.876 1.00 94.81 945 ALA A C 1
ATOM 7410 O O . ALA A 1 945 ? -14.104 -7.582 4.797 1.00 94.81 945 ALA A O 1
ATOM 7411 N N . ARG A 1 946 ? -15.083 -9.410 5.689 1.00 93.25 946 ARG A N 1
ATOM 7412 C CA . ARG A 1 946 ? -16.011 -8.717 6.592 1.00 93.25 946 ARG A CA 1
ATOM 7413 C C . ARG A 1 946 ? -15.279 -7.913 7.660 1.00 93.25 946 ARG A C 1
ATOM 7415 O O . ARG A 1 946 ? -15.623 -6.754 7.868 1.00 93.25 946 ARG A O 1
ATOM 7422 N N . MET A 1 947 ? -14.218 -8.451 8.257 1.00 93.06 947 MET A N 1
ATOM 7423 C CA . MET A 1 947 ? -13.378 -7.696 9.195 1.00 93.06 947 MET A CA 1
ATOM 7424 C C . MET A 1 947 ? -12.591 -6.559 8.541 1.00 93.06 947 MET A C 1
ATOM 7426 O O . MET A 1 947 ? -12.248 -5.599 9.223 1.00 93.06 947 MET A O 1
ATOM 7430 N N . CYS A 1 948 ? -12.294 -6.624 7.240 1.00 90.38 948 CYS A N 1
ATOM 7431 C CA . CYS A 1 948 ? -11.782 -5.453 6.529 1.00 90.38 948 CYS A CA 1
ATOM 7432 C C . CYS A 1 948 ? -12.885 -4.407 6.279 1.00 90.38 948 CYS A C 1
ATOM 7434 O O . CYS A 1 948 ? -12.593 -3.222 6.136 1.00 90.38 948 CYS A O 1
ATOM 7436 N N . ASP A 1 949 ? -14.146 -4.829 6.142 1.00 87.88 949 ASP A N 1
ATOM 7437 C CA . ASP A 1 949 ? -15.285 -3.925 5.953 1.00 87.88 949 ASP A CA 1
ATOM 7438 C C . ASP A 1 949 ? -15.701 -3.214 7.251 1.00 87.88 949 ASP A C 1
ATOM 7440 O O . ASP A 1 949 ? -16.091 -2.046 7.206 1.00 87.88 949 ASP A O 1
ATOM 7444 N N . GLN A 1 950 ? -15.550 -3.891 8.394 1.00 86.69 950 GLN A N 1
ATOM 7445 C CA . GLN A 1 950 ? -15.814 -3.368 9.736 1.00 86.69 950 GLN A CA 1
ATOM 7446 C C . GLN A 1 950 ? -14.566 -2.718 10.346 1.00 86.69 950 GLN A C 1
ATOM 7448 O O . GLN A 1 950 ? -13.870 -3.303 11.170 1.00 86.69 950 GLN A O 1
ATOM 7453 N N . ALA A 1 951 ? -14.275 -1.486 9.939 1.00 82.81 951 ALA A N 1
ATOM 7454 C CA . ALA A 1 951 ? -13.156 -0.731 10.491 1.00 82.81 951 ALA A CA 1
ATOM 7455 C C . ALA A 1 951 ? -13.369 -0.353 11.971 1.00 82.81 951 ALA A C 1
ATOM 7457 O O . ALA A 1 951 ? -14.473 0.025 12.368 1.00 82.81 951 ALA A O 1
ATOM 7458 N N . LEU A 1 952 ? -12.294 -0.407 12.769 1.00 82.31 952 LEU A N 1
ATOM 7459 C CA . LEU A 1 952 ? -12.327 -0.065 14.198 1.00 82.31 952 LEU A CA 1
ATOM 7460 C C . LEU A 1 952 ? -12.164 1.440 14.459 1.00 82.31 952 LEU A C 1
ATOM 7462 O O . LEU A 1 952 ? -12.855 2.003 15.298 1.00 82.31 952 LEU A O 1
ATOM 7466 N N . SER A 1 953 ? -11.271 2.104 13.720 1.00 75.12 953 SER A N 1
ATOM 7467 C CA . SER A 1 953 ? -10.974 3.533 13.889 1.00 75.12 953 SER A CA 1
ATOM 7468 C C . SER A 1 953 ? -11.205 4.379 12.634 1.00 75.12 953 SER A C 1
ATOM 7470 O O . SER A 1 953 ? -10.699 5.494 12.499 1.00 75.12 953 SER A O 1
ATOM 7472 N N . TRP A 1 954 ? -11.990 3.849 11.696 1.00 70.31 954 TRP A N 1
ATOM 7473 C CA . TRP A 1 954 ? -12.318 4.512 10.441 1.00 70.31 954 TRP A CA 1
ATOM 7474 C C . TRP A 1 954 ? -13.785 4.275 10.065 1.00 70.31 954 TRP A C 1
ATOM 7476 O O . TRP A 1 954 ? -14.401 3.312 10.507 1.00 70.31 954 TRP A O 1
ATOM 7486 N N . SER A 1 955 ? -14.356 5.166 9.253 1.00 63.78 955 SER A N 1
ATOM 7487 C CA . SER A 1 955 ? -15.739 5.031 8.753 1.00 63.78 955 SER A CA 1
ATOM 7488 C C . SER A 1 955 ? -15.830 4.225 7.454 1.00 63.78 955 SER A C 1
ATOM 7490 O O . SER A 1 955 ? -16.860 3.627 7.148 1.00 63.78 955 SER A O 1
ATOM 7492 N N . ASP A 1 956 ? -14.744 4.188 6.683 1.00 72.69 956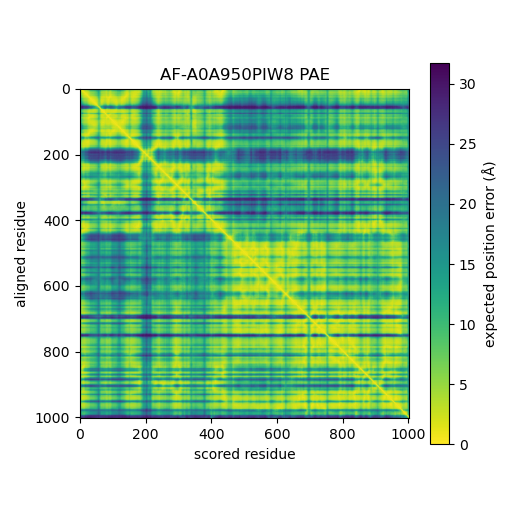 ASP A N 1
ATOM 7493 C CA . ASP A 1 956 ? -14.649 3.363 5.483 1.00 72.69 956 ASP A CA 1
ATOM 7494 C C . ASP A 1 956 ? -13.986 2.015 5.787 1.00 72.69 956 ASP A C 1
ATOM 7496 O O . ASP A 1 956 ? -13.401 1.798 6.842 1.00 72.69 956 ASP A O 1
ATOM 7500 N N . ARG A 1 957 ? -14.029 1.124 4.805 1.00 80.94 957 ARG A N 1
ATOM 7501 C CA . ARG A 1 957 ? -13.345 -0.168 4.805 1.00 80.94 957 ARG A CA 1
ATOM 7502 C C . ARG A 1 957 ? -11.826 0.008 4.946 1.00 80.94 957 ARG A C 1
ATOM 7504 O O . ARG A 1 957 ? -11.227 0.772 4.189 1.00 80.94 957 ARG A O 1
ATOM 7511 N N . THR A 1 958 ? -11.189 -0.738 5.845 1.00 83.06 958 THR A N 1
ATOM 7512 C CA . THR A 1 958 ? -9.723 -0.808 5.968 1.00 83.06 958 THR A CA 1
ATOM 7513 C C . THR A 1 958 ? -9.137 -1.765 4.934 1.00 83.06 958 THR A C 1
ATOM 7515 O O . THR A 1 958 ? -9.828 -2.649 4.425 1.00 83.06 958 THR A O 1
ATOM 7518 N N . LYS A 1 959 ? -7.853 -1.594 4.587 1.00 84.25 959 LYS A N 1
ATOM 7519 C CA . LYS A 1 959 ? -7.118 -2.545 3.732 1.00 84.25 959 LYS A CA 1
ATOM 7520 C C . LYS A 1 959 ? -6.864 -3.872 4.448 1.00 84.25 959 LYS A C 1
ATOM 7522 O O . LYS A 1 959 ? -7.129 -4.929 3.886 1.00 84.25 959 LYS A O 1
ATOM 7527 N N . TYR A 1 960 ? -6.438 -3.808 5.703 1.00 91.44 960 TYR A N 1
ATOM 7528 C CA . TYR A 1 960 ? -6.246 -4.983 6.547 1.00 91.44 960 TYR A CA 1
ATOM 7529 C C . TYR A 1 960 ? -7.476 -5.285 7.409 1.00 91.44 960 TYR A C 1
ATOM 7531 O O . TYR A 1 960 ? -8.194 -4.346 7.768 1.00 91.44 960 TYR A O 1
ATOM 7539 N N . PRO A 1 961 ? -7.723 -6.565 7.749 1.00 93.81 961 PRO A N 1
ATOM 7540 C CA . PRO A 1 961 ? -8.778 -6.939 8.686 1.00 93.81 961 PRO A CA 1
ATOM 7541 C C . PRO A 1 961 ? -8.518 -6.292 10.048 1.00 93.81 961 PRO A C 1
ATOM 7543 O O . PRO A 1 961 ? -7.360 -6.074 10.410 1.00 93.81 961 PRO A O 1
ATOM 7546 N N . ALA A 1 962 ? -9.581 -5.973 10.790 1.00 93.62 962 ALA A N 1
ATOM 7547 C CA . ALA A 1 962 ? -9.506 -5.165 12.008 1.00 93.62 962 ALA A CA 1
ATOM 7548 C C . ALA A 1 962 ? -8.401 -5.571 13.015 1.00 93.62 962 ALA A C 1
ATOM 7550 O O . ALA A 1 962 ? -7.674 -4.665 13.431 1.00 93.62 962 ALA A O 1
ATOM 7551 N N . PRO A 1 963 ? -8.156 -6.864 13.330 1.00 96.06 963 PRO A N 1
ATOM 7552 C CA . PRO A 1 963 ? -7.037 -7.252 14.199 1.00 96.06 963 PRO A CA 1
ATOM 7553 C C . PRO A 1 963 ? -5.664 -6.878 13.612 1.00 96.06 963 PRO A C 1
ATOM 7555 O O . PRO A 1 963 ? -4.822 -6.255 14.260 1.00 96.06 963 PRO A O 1
ATOM 7558 N N . LEU A 1 964 ? -5.420 -7.180 12.333 1.00 95.94 964 LEU A N 1
ATOM 7559 C CA . LEU A 1 964 ? -4.153 -6.822 11.681 1.00 95.94 964 LEU A CA 1
ATOM 7560 C C . LEU A 1 964 ? -3.988 -5.299 11.588 1.00 95.94 964 LEU A C 1
ATOM 7562 O O . LEU A 1 964 ? -2.897 -4.770 11.799 1.00 95.94 964 LEU A O 1
ATOM 7566 N N . HIS A 1 965 ? -5.079 -4.579 11.325 1.00 93.50 965 HIS A N 1
ATOM 7567 C CA . HIS A 1 965 ? -5.063 -3.123 11.317 1.00 93.50 965 HIS A CA 1
ATOM 7568 C C . HIS A 1 965 ? -4.757 -2.543 12.705 1.00 93.50 965 HIS A C 1
ATOM 7570 O O . HIS A 1 965 ? -3.978 -1.601 12.801 1.00 93.50 965 HIS A O 1
ATOM 7576 N N . ALA A 1 966 ? -5.302 -3.109 13.782 1.00 94.62 966 ALA A N 1
ATOM 7577 C CA . ALA A 1 966 ? -5.016 -2.667 15.144 1.00 94.62 966 ALA A CA 1
ATOM 7578 C C . ALA A 1 966 ? -3.554 -2.913 15.558 1.00 94.62 966 ALA A C 1
ATOM 7580 O O . ALA A 1 966 ? -2.955 -2.056 16.215 1.00 94.62 966 ALA A O 1
ATOM 7581 N N . ALA A 1 967 ? -2.957 -4.031 15.127 1.00 95.19 967 ALA A N 1
ATOM 7582 C CA . ALA A 1 967 ? -1.531 -4.310 15.316 1.00 95.19 967 ALA A CA 1
ATOM 7583 C C . ALA A 1 967 ? -0.653 -3.298 14.561 1.00 95.19 967 ALA A C 1
ATOM 7585 O O . ALA A 1 967 ? 0.307 -2.759 15.115 1.00 95.19 967 ALA A O 1
ATOM 7586 N N . LEU A 1 968 ? -1.025 -2.978 13.316 1.00 92.94 968 LEU A N 1
ATOM 7587 C CA . LEU A 1 968 ? -0.387 -1.921 12.534 1.00 92.94 968 LEU A CA 1
ATOM 7588 C C . LEU A 1 968 ? -0.520 -0.554 13.223 1.00 92.94 968 LEU A C 1
ATOM 7590 O O . LEU A 1 968 ? 0.470 0.163 13.330 1.00 92.94 968 LEU A O 1
ATOM 7594 N N . GLN A 1 969 ? -1.704 -0.188 13.723 1.00 91.62 969 GLN A N 1
ATOM 7595 C CA . GLN A 1 969 ? -1.910 1.097 14.402 1.00 91.62 969 GLN A CA 1
ATOM 7596 C C . GLN A 1 969 ? -1.094 1.217 15.692 1.00 91.62 969 GLN A C 1
ATOM 7598 O O . GLN A 1 969 ? -0.562 2.290 15.965 1.00 91.62 969 GLN A O 1
ATOM 7603 N N . MET A 1 970 ? -0.913 0.124 16.442 1.00 92.56 970 MET A N 1
ATOM 7604 C CA . MET A 1 970 ? -0.037 0.114 17.619 1.00 92.56 970 MET A CA 1
ATOM 7605 C C . MET A 1 970 ? 1.404 0.520 17.260 1.00 92.56 970 MET A C 1
ATOM 7607 O O . MET A 1 970 ? 2.019 1.288 17.999 1.00 92.56 970 MET A O 1
ATOM 7611 N N . ASP A 1 971 ? 1.906 0.098 16.092 1.00 91.06 971 ASP A N 1
ATOM 7612 C CA . ASP A 1 971 ? 3.195 0.538 15.542 1.00 91.06 971 ASP A CA 1
ATOM 7613 C C . ASP A 1 971 ? 3.152 1.976 14.991 1.00 91.06 971 ASP A C 1
ATOM 7615 O O . ASP A 1 971 ? 4.006 2.788 15.343 1.00 91.06 971 ASP A O 1
ATOM 7619 N N . LEU A 1 972 ? 2.161 2.327 14.159 1.00 88.44 972 LEU A N 1
ATOM 7620 C CA . LEU A 1 972 ? 2.047 3.665 13.550 1.00 88.44 972 LEU A CA 1
ATOM 7621 C C . LEU A 1 972 ? 1.934 4.780 14.595 1.00 88.44 972 LEU A C 1
ATOM 7623 O O . LEU A 1 972 ? 2.440 5.889 14.384 1.00 88.44 972 LEU A O 1
ATOM 7627 N N . ASP A 1 973 ? 1.273 4.487 15.715 1.00 89.25 973 ASP A N 1
ATOM 7628 C CA . ASP A 1 973 ? 1.113 5.417 16.818 1.00 89.25 973 ASP A CA 1
ATOM 7629 C C . ASP A 1 973 ? 2.325 5.476 17.757 1.00 89.25 973 ASP A C 1
ATOM 7631 O O . ASP A 1 973 ? 2.432 6.410 18.556 1.00 89.25 973 ASP A O 1
ATOM 7635 N N . HIS A 1 974 ? 3.276 4.554 17.655 1.00 90.69 974 HIS A N 1
ATOM 7636 C CA . HIS A 1 974 ? 4.411 4.524 18.564 1.00 90.69 974 HIS A CA 1
ATOM 7637 C C . HIS A 1 974 ? 5.271 5.810 18.447 1.00 90.69 974 HIS A C 1
ATOM 7639 O O . HIS A 1 974 ? 5.619 6.224 17.332 1.00 90.69 974 HIS A O 1
ATOM 7645 N N . PRO A 1 975 ? 5.704 6.443 19.561 1.00 87.25 975 PRO A N 1
ATOM 7646 C CA . PRO A 1 975 ? 6.462 7.707 19.540 1.00 87.25 975 PRO A CA 1
ATOM 7647 C C . PRO A 1 975 ? 7.731 7.708 18.667 1.00 87.25 975 PRO A C 1
ATOM 7649 O O . PRO A 1 975 ? 8.107 8.733 18.095 1.00 87.25 975 PRO A O 1
ATOM 7652 N N . ASN A 1 976 ? 8.378 6.549 18.498 1.00 81.56 976 ASN A N 1
ATOM 7653 C CA . ASN A 1 976 ? 9.557 6.403 17.634 1.00 81.56 976 ASN A CA 1
ATOM 7654 C C . ASN A 1 976 ? 9.253 6.123 16.151 1.00 81.56 976 ASN A C 1
ATOM 7656 O O . ASN A 1 976 ? 10.197 6.123 15.358 1.00 81.56 976 ASN A O 1
ATOM 7660 N N . PHE A 1 977 ? 8.001 5.886 15.740 1.00 79.75 977 PHE A N 1
ATOM 7661 C CA . PHE A 1 977 ? 7.669 5.436 14.380 1.00 79.75 977 PHE A CA 1
ATOM 7662 C C . PHE A 1 977 ? 8.221 6.379 13.301 1.00 79.75 977 PHE A C 1
ATOM 7664 O O . PHE A 1 977 ? 9.081 5.996 12.510 1.00 79.75 977 PHE A O 1
ATOM 7671 N N . ARG A 1 978 ? 7.823 7.661 13.310 1.00 66.44 978 ARG A N 1
ATOM 7672 C CA . ARG A 1 978 ? 8.251 8.638 12.284 1.00 66.44 978 ARG A CA 1
ATOM 7673 C C . ARG A 1 978 ? 9.734 8.994 12.361 1.00 66.44 978 ARG A C 1
ATOM 7675 O O . ARG A 1 978 ? 10.357 9.262 11.337 1.00 66.44 978 ARG A O 1
ATOM 7682 N N . ARG A 1 979 ? 10.315 8.941 13.564 1.00 64.75 979 ARG A N 1
ATOM 7683 C CA . ARG A 1 979 ? 11.752 9.165 13.813 1.00 64.75 979 ARG A CA 1
ATOM 7684 C C . ARG A 1 979 ? 12.619 8.028 13.263 1.00 64.75 979 ARG A C 1
ATOM 7686 O O . ARG A 1 979 ? 13.838 8.165 13.154 1.00 64.75 979 ARG A O 1
ATOM 7693 N N . SER A 1 980 ? 11.985 6.916 12.900 1.00 58.50 980 SER A N 1
ATOM 7694 C CA . SER A 1 980 ? 12.633 5.698 12.450 1.00 58.50 980 SER A CA 1
ATOM 7695 C C . SER A 1 980 ? 12.001 5.047 11.218 1.00 58.50 980 SER A C 1
ATOM 7697 O O . SER A 1 980 ? 12.282 3.882 10.919 1.00 58.50 980 SER A O 1
ATOM 7699 N N . ALA A 1 981 ? 11.172 5.799 10.489 1.00 57.75 981 ALA A N 1
ATOM 7700 C CA . ALA A 1 981 ? 10.454 5.295 9.330 1.00 57.75 981 ALA A CA 1
ATOM 7701 C C . ALA A 1 981 ? 11.415 4.605 8.339 1.00 57.75 981 ALA A C 1
ATOM 7703 O O . ALA A 1 981 ? 12.572 5.037 8.197 1.00 57.75 981 ALA A O 1
ATOM 7704 N N . PRO A 1 982 ? 10.977 3.526 7.663 1.00 53.81 982 PRO A N 1
ATOM 7705 C CA . PRO A 1 982 ? 11.844 2.794 6.754 1.00 53.81 982 PRO A CA 1
ATOM 7706 C C . PRO A 1 982 ? 12.440 3.713 5.686 1.00 53.81 982 PRO A C 1
ATOM 7708 O O . PRO A 1 982 ? 11.773 4.596 5.146 1.00 53.81 982 PRO A O 1
ATOM 7711 N N . ARG A 1 983 ? 13.728 3.521 5.391 1.00 56.44 983 ARG A N 1
ATOM 7712 C CA . ARG A 1 983 ? 14.410 4.233 4.298 1.00 56.44 983 ARG A CA 1
ATOM 7713 C C . ARG A 1 983 ? 14.355 3.464 2.986 1.00 56.44 983 ARG A C 1
ATOM 7715 O O . ARG A 1 983 ? 14.454 4.083 1.930 1.00 56.44 983 ARG A O 1
ATOM 7722 N N . GLU A 1 984 ? 14.248 2.143 3.074 1.00 56.31 984 GLU A N 1
ATOM 7723 C CA . GLU A 1 984 ? 14.176 1.250 1.924 1.00 56.31 984 GLU A CA 1
ATOM 7724 C C . GLU A 1 984 ? 12.845 1.475 1.200 1.00 56.31 984 GLU A C 1
ATOM 7726 O O . GLU A 1 984 ? 11.807 1.673 1.831 1.00 56.31 984 GLU A O 1
ATOM 7731 N N . TYR A 1 985 ? 12.904 1.534 -0.131 1.00 59.16 985 TYR A N 1
ATOM 7732 C CA . TYR A 1 985 ? 11.748 1.867 -0.959 1.00 59.16 985 TYR A CA 1
ATOM 7733 C C . TYR A 1 985 ? 10.624 0.840 -0.796 1.00 59.16 985 TYR A C 1
ATOM 7735 O O . TYR A 1 985 ? 9.481 1.240 -0.618 1.00 59.16 985 TYR A O 1
ATOM 7743 N N . GLU A 1 986 ? 10.967 -0.450 -0.773 1.00 58.94 986 GLU A N 1
ATOM 7744 C CA . GLU A 1 986 ? 10.015 -1.553 -0.593 1.00 58.94 986 GLU A CA 1
ATOM 7745 C C . GLU A 1 986 ? 9.245 -1.418 0.724 1.00 58.94 986 GLU A C 1
ATOM 7747 O O . GLU A 1 986 ? 8.023 -1.329 0.716 1.00 58.94 986 GLU A O 1
ATOM 7752 N N . ASP A 1 987 ? 9.943 -1.271 1.852 1.00 64.31 987 ASP A N 1
ATOM 7753 C CA . ASP A 1 987 ? 9.298 -1.123 3.162 1.00 64.31 987 ASP A CA 1
ATOM 7754 C C . ASP A 1 987 ? 8.410 0.139 3.241 1.00 64.31 987 ASP A C 1
ATOM 7756 O O . ASP A 1 987 ? 7.371 0.146 3.906 1.00 64.31 987 ASP A O 1
ATOM 7760 N N . ARG A 1 988 ? 8.793 1.223 2.549 1.00 67.06 988 ARG A N 1
ATOM 7761 C CA . ARG A 1 988 ? 7.953 2.427 2.421 1.00 67.06 988 ARG A CA 1
ATOM 7762 C C . ARG A 1 988 ? 6.732 2.186 1.543 1.00 67.06 988 ARG A C 1
ATOM 7764 O O . ARG A 1 988 ? 5.680 2.738 1.851 1.00 67.06 988 ARG A O 1
ATOM 7771 N N . ALA A 1 989 ? 6.876 1.426 0.462 1.00 62.84 989 ALA A N 1
ATOM 7772 C CA . ALA A 1 989 ? 5.782 1.085 -0.436 1.00 62.84 989 ALA A CA 1
ATOM 7773 C C . ALA A 1 989 ? 4.741 0.235 0.299 1.00 62.84 989 ALA A C 1
ATOM 7775 O O . ALA A 1 989 ? 3.575 0.607 0.286 1.00 62.84 989 ALA A O 1
ATOM 7776 N N . ILE A 1 990 ? 5.170 -0.785 1.052 1.00 63.91 990 ILE A N 1
ATOM 7777 C CA . ILE A 1 990 ? 4.289 -1.621 1.888 1.00 63.91 990 ILE A CA 1
ATOM 7778 C C . ILE A 1 990 ? 3.475 -0.756 2.854 1.00 63.91 990 ILE A C 1
ATOM 7780 O O . ILE A 1 990 ? 2.252 -0.844 2.898 1.00 63.91 990 ILE A O 1
ATOM 7784 N N . LEU A 1 991 ? 4.137 0.131 3.606 1.00 67.06 991 LEU A N 1
ATOM 7785 C CA . LEU A 1 991 ? 3.446 1.019 4.545 1.00 67.06 991 LEU A CA 1
ATOM 7786 C C . LEU A 1 991 ? 2.531 2.026 3.847 1.00 67.06 991 LEU A C 1
ATOM 7788 O O . LEU A 1 991 ? 1.439 2.306 4.330 1.00 67.06 991 LEU A O 1
ATOM 7792 N N . SER A 1 992 ? 2.973 2.598 2.729 1.00 67.31 992 SER A N 1
ATOM 7793 C CA . SER A 1 992 ? 2.151 3.526 1.954 1.00 67.31 992 SER A CA 1
ATOM 7794 C C . SER A 1 992 ? 0.904 2.834 1.414 1.00 67.31 992 SER A C 1
ATOM 7796 O O . SER A 1 992 ? -0.167 3.437 1.401 1.00 67.31 992 SER A O 1
ATOM 7798 N N . GLU A 1 993 ? 1.041 1.584 0.976 1.00 66.88 993 GLU A N 1
ATOM 7799 C CA . GLU A 1 993 ? -0.078 0.770 0.533 1.00 66.88 993 GLU A CA 1
ATOM 7800 C C . GLU A 1 993 ? -0.985 0.446 1.715 1.00 66.88 993 GLU A C 1
ATOM 7802 O O . GLU A 1 993 ? -2.178 0.680 1.619 1.00 66.88 993 GLU A O 1
ATOM 7807 N N . ALA A 1 994 ? -0.458 0.035 2.866 1.00 59.59 994 ALA A N 1
ATOM 7808 C CA . ALA A 1 994 ? -1.256 -0.296 4.045 1.00 59.59 994 ALA A CA 1
ATOM 7809 C C . ALA A 1 994 ? -2.092 0.875 4.612 1.00 59.59 994 ALA A C 1
ATOM 7811 O O . ALA A 1 994 ? -3.135 0.640 5.226 1.00 59.59 994 ALA A O 1
ATOM 7812 N N . VAL A 1 995 ? -1.651 2.127 4.423 1.00 60.09 995 VAL A N 1
ATOM 7813 C CA . VAL A 1 995 ? -2.134 3.305 5.174 1.00 60.09 995 VAL A CA 1
ATOM 7814 C C . VAL A 1 995 ? -2.668 4.427 4.265 1.00 60.09 995 VAL A C 1
ATOM 7816 O O . VAL A 1 995 ? -2.511 5.608 4.574 1.00 60.09 995 VAL A O 1
ATOM 7819 N N . GLU A 1 996 ? -3.288 4.094 3.125 1.00 48.28 996 GLU A N 1
ATOM 7820 C CA . GLU A 1 996 ? -3.863 5.073 2.178 1.00 48.28 996 GLU A CA 1
ATOM 7821 C C . GLU A 1 996 ? -4.525 6.279 2.886 1.00 48.28 996 GLU A C 1
ATOM 7823 O O . GLU A 1 996 ? -5.560 6.151 3.536 1.00 48.28 996 GLU A O 1
ATOM 7828 N N . GLY A 1 997 ? -3.917 7.468 2.764 1.00 36.00 997 GLY A N 1
ATOM 7829 C CA . GLY A 1 997 ? -4.434 8.715 3.345 1.00 36.00 997 GLY A CA 1
ATOM 7830 C C . GLY A 1 997 ? -3.578 9.355 4.442 1.00 36.00 997 GLY A C 1
ATOM 7831 O O . GLY A 1 997 ? -3.792 10.530 4.746 1.00 36.00 997 GLY A O 1
ATOM 7832 N N . LEU A 1 998 ? -2.570 8.664 4.985 1.00 32.06 998 LEU A N 1
ATOM 7833 C CA . LEU A 1 998 ? -1.484 9.352 5.679 1.00 32.06 998 LEU A CA 1
ATOM 7834 C C . LEU A 1 998 ? -0.486 9.834 4.630 1.00 32.06 998 LEU A C 1
ATOM 7836 O O . LEU A 1 998 ? 0.236 9.039 4.035 1.00 32.06 998 LEU A O 1
ATOM 7840 N N . ASP A 1 999 ? -0.431 11.151 4.424 1.00 28.44 999 ASP A N 1
ATOM 7841 C CA . ASP A 1 999 ? 0.754 11.796 3.869 1.00 28.44 999 ASP A CA 1
ATOM 7842 C C . ASP A 1 999 ? 1.945 11.347 4.738 1.00 28.44 999 ASP A C 1
ATOM 7844 O O . ASP A 1 999 ? 2.292 11.975 5.740 1.00 28.44 999 ASP A O 1
ATOM 7848 N N . LEU A 1 1000 ? 2.635 10.280 4.324 1.00 28.56 1000 LEU A N 1
ATOM 7849 C CA . LEU A 1 1000 ? 4.055 10.062 4.601 1.00 28.56 1000 LEU A CA 1
ATOM 7850 C C . LEU A 1 1000 ? 4.859 11.106 3.812 1.00 28.56 1000 LEU A C 1
ATOM 7852 O O . LEU A 1 1000 ? 5.864 10.792 3.168 1.00 28.56 1000 LEU A O 1
ATOM 7856 N N . ALA A 1 1001 ? 4.377 12.354 3.830 1.00 25.52 1001 ALA A N 1
ATOM 7857 C CA . ALA A 1 1001 ? 5.115 13.516 3.436 1.00 25.52 1001 ALA A CA 1
ATOM 7858 C C . ALA A 1 1001 ? 6.357 13.485 4.316 1.00 25.52 1001 ALA A C 1
ATOM 7860 O O . ALA A 1 1001 ? 6.329 13.814 5.503 1.00 25.52 1001 ALA A O 1
ATOM 7861 N N . ASP A 1 1002 ? 7.452 13.021 3.718 1.00 26.23 1002 ASP A N 1
ATOM 7862 C CA . ASP A 1 1002 ? 8.768 13.517 4.057 1.00 26.23 1002 ASP A CA 1
ATOM 7863 C C . ASP A 1 1002 ? 8.588 15.033 4.139 1.00 26.23 1002 ASP A C 1
ATOM 7865 O O . ASP A 1 1002 ? 8.412 15.665 3.098 1.00 26.23 1002 ASP A O 1
ATOM 7869 N N . GLY A 1 1003 ? 8.516 15.573 5.360 1.00 23.98 1003 GLY A N 1
ATOM 7870 C CA . GLY A 1 1003 ? 8.333 17.000 5.578 1.00 23.98 1003 GLY A CA 1
ATOM 7871 C C . GLY A 1 1003 ? 9.282 17.768 4.664 1.00 23.98 1003 GLY A C 1
ATOM 7872 O O . GLY A 1 1003 ? 10.467 17.412 4.592 1.00 23.98 1003 GLY A O 1
ATOM 7873 N N . ASP A 1 1004 ? 8.709 18.730 3.933 1.00 23.44 1004 ASP A N 1
ATOM 7874 C CA . ASP A 1 1004 ? 9.382 19.617 2.973 1.00 23.44 1004 ASP A CA 1
ATOM 7875 C C . ASP A 1 1004 ? 10.837 19.932 3.362 1.00 23.44 1004 ASP A C 1
ATOM 7877 O O . ASP A 1 1004 ? 11.134 20.268 4.539 1.00 23.44 1004 ASP A O 1
#

Foldseek 3Di:
DPPFFWWKFFFLKFFPDPLLLPPQKKWKFFADPVLLVLVVVLVVLLVVVCVVCVVDPNQQRPDPLVQLLQQLVCVVDLFDKDADSSRRMIMDRDDDQLVSLLLSVLLSSCVSVVHPSVCSVVPGDDPSSNRRSPTGIDMDRLCCQQFDDVPAPAHDHDPSSQQSSLQVLLVLLLVFWQKFWFKDFDKDFAFDADPVRHFDADPVRHGHGDADPVRHGDIDRPDIGTDPDIATFGWFAESSSKTKSQQQKFAQLLLVFDPPDDPVRLVVSDDPDDDQARQWIWIKIWDWFWDDFWPDRTIMIFTFIKTFTFDLDDLPFQWKWFDQVDHHIYTWGADDSARRDDDLSSLVSCVVVVGDCVRVVVSVVRRVVRVVVVPDDDPPVRDDDGHRDRRDRMTGTDRDDDQHLFFIHWFLQVRLSSSVSSCVSSPPSTDTFMWIFDTPLDDQFPLNDDPVRVVVCVVVVHQRPNWPQFAPVLLQQQLVVVVARAEEEEEEDADPQVVLLLLQLLLSRLVHDSPDDDDQQDWDDNHRRYIYHYHHQCVLADFDALPCNLVSLVVVCVSPDDRRYAYAYEYEHEQFDDDPVCVPPDPVVSVVSSLNRGSQLSNCLSCLVVLHHYFYAYQWDWDADPVRDTDIDGDGQDPPNSPPQRSQLRVLVRSVLVFRDHCLLVCNQPNPPRPLHFPQAKEKAWDKAWFADDPVPNADIFMKIKMKIWHDDPDRPHGIFIWIDIPVVLAIDGSSNRLSNLQNDDGDGVPPPPQDPDPLRVLLVVLVSLLSSLQRCCVPPQVLGAYEYEYALLRNCSQAVLSGSSCAPPDDDCPVNGANARNRVPDPSSRHQWYKHKYQQQSNDTGRSFMAGPVRHTDQADQGKIWGPPDDQQGKIKGKDDDPCCVVPVQSSRGTSSNFHSDDDDPDPGGSRSDHHDGIGIMIMGTRDHDDPRDGRVSVSSSFSSQQQDESSGSGGASGRNRNVSRVVSQVSRSCPLVGPHPDPSSVSSVCSRDPPPPPPPDD

Secondary structure (DSSP, 8-state):
------EEEEEEEEE--HHHHTT-EEEEEEPPHHHHHHHHHHHHHHHHHHHHHTTSS-------HHHHHHHHHHHHTTS-EEE-TTSSEEEESS---HHHHHHHHHHHHHHHTT--TTTHHHH---HHHHHHHTSPEEEEEHHHHHSPPTT-SS----HHHHHHHHHHHHHHHHHSPEEEEEEEEEEEEPBPB-TTSPBPB-TTSPBPBPB-TTS-B-EEEEEEEEEEEEEEE--EEBTTS-EE-TT--BSTTGGGS-SSPPHHHHHHHS-SS--TTTT--EEEEEEEEEE--TT-SS-EEEEEEEEEEBPS-STT-SEEEE--SSSPBEEEE--TTTT-SS-HHHHHHHHHTT---HHHHHHHHHHHHHHHHHHSPP-TT------PPPS-SEEEBPSS----SS-SB--HHHHHHHHHHHHHHHGGG--EEEEEEETT-PPPPTT---HHHHHHHHHTT----SS-PPPHHHHHHHHHTTT-SEEEEEEEESSHHHHHHHHHHHHHHHT--TT--PPTT-EEEEETTEEEEEEE-HHHHSSS--TTHHHHHHHHHHHH--TTEEEEEEEEE------GGGTT--HHHHHHHHHHT-HHHHHHHHHHHTT--EEEEES-EEEE-TTS-EEEE-----SSGGG-HHHHHHHHHHHHHTT---THHHHHHS-TT-SS-----EEEEEEEEEPP--SSS--PPPEEEEEEEEE--SSTT-PPEEEEEETTT-S-EEHHHHHHHHHHS----TTSS---SSHHHHHHHHHHHHHHHHHHHHHHTSTT--EEEEEEHHHHTTT-GGGSGGGTTSPP--BTTB-SSTTTTS-GGGS-SEEEEEE--GGGS--B--EEETT--EES----EEEETT--TT--EEEEE--GGGGT--TTSSS-GGG--SS--TT-SS-TTTS-----EEEEEEEEEE-STT--HHHHHHHHHHHHHS-SS-SSPPSS-HHHHHHHHHHHTSTTTGGG---SHHHHHHHHHHTTT-------

Sequence (1004 aa):
MARGRDLTAPTATILCTEALLDGMTAQVWEFSEITQQTWKGLEEKAREARKQAQKGDDRDLFLLPYSIVVNVLQQITDGYVYLDKYLRFMVALEDIEPKALRKVFTYLEGIVQGIPVDEIPLRVESELAELVANTDSITRNLTDVILPAEGAAYADPPSWAYQAVRWHLAKKLAAAPFFDREIEPVKKPEMAKDANGKPLKDEDGNPVAKTDEAGNPVMRTGAWKPTGNVATVRYQPDSSGDLIAWDHPIGPTFAKLPHPLTKEALDAGYPENPSPADAQYSLSRISVAMSTHHGRPEPVINLGAHMRRVNDTLVWSKTIMVDRATGPVLLVGLDGRKLNRTNRLALEILARLEADATALEMLDGRVRAEIAELDAPKGENGRTRRVTEKPGMIRPLIPKQRSFQVGNGAGLHHHELLHEYAARALGDEVTFLTLSNVPGVFSNRIHSLRSDEKKQRKEAGEFLNLCALPTPAAVRDSVQDQDFDRLLVVCLWYREETRLRMISALAYSHGADVDMDPTDGEVVALADGVEAVFVRATRLLAHGTEDGRIDAARDIVDRYAKPGVMIAAWCETEIPEPGERHKGMKPAEVRKDLADSDAKFQVRRAFATETVPSQNILGIKTTYDKAGNKVRKVPGVPKDRNKDHPAFMGLLDLYRSCGVLDERYEQALYAPGDSFEIPRIAFVGLHVRRQGKSVLFRGEPKRVVMATCFIPPAEPGGLWRMLGWSNLTMRWEPYRVAQAECHALNYPNHNGTGDGTTDVARWAEAGRDINECLKDLVLEELDGMPYAVMLDGHGARRIFPGLHNNKQGVDAFDSFGRVWLPGHGLPEYMRPAGIVRVNCMSEEMPSIAYLSYANDDRIKMSSELFRPSDAGPDSSWWVVTEPRNYGKTRFGQWKTRWRALSEKVGTQTESELKAPWYSMTCREITPMFVRGEGLTREGLAVATARMCDQALSWSDRTKYPAPLHAALQMDLDHPNFRRSAPREYEDRAILSEAVEGLDLADGD